Protein AF-A0A955BAJ8-F1 (afdb_monomer_lite)

pLDDT: mean 83.36, std 15.67, range [26.55, 98.25]

Sequence (1278 aa):
MRRLSNAALMLAMCAIFTLVADAAETDLRLQIEWWGGDAQAWDGLISIDQGRFSHLKPLGLDESSSGSIFLRRRQLIVEQAARLTYNGATTTVTGNEDSKLRIEFVGSDDTSAKVFSVTLRELAELTNSSKSFSLDASGNKIWIKRVPGDDVRVSINRPHLVFEPGEEWSIDVLPHHLPDKDRDPQRCRFATADANGTQLWSESLPLQKSIGGTTPPLKDVAIKVPEREGVYTLTIEVIAPERRFTPPFRSERTVGSRSVQFVVIEENRPPFDSTADRVVFEINPAEDRWWDRLTLLPQWSILPGLRHDGPLSNRSSRELFHGARAWSALPVGGWQAFPLPVEDVGTRHELTIEYPGDLPQTTSFSIVEPNAAGKVLPIELDSGINVSRESAGGIAARPPQVSKHVIPFWPNTKSPLLLVTNLNKEQESVIGQIRVERVGMSAPSLPANRSGRKLIANFDRPLFLENFSASERLNPDSARTFEDWATFYEGGRRMVEHLRHNGYDGVSLTCSAEGSSLYWDDLIHPTPKYDRGIFFSDGRDPVRKDIMEMLFRLCDREHLTLVPSFEFSTRLHVLEQTLRSDRNVEGIRLVDSLGNESSDSSEQSSASHAYNPLDLRVQEAILTVIRNAVRRYGRHPSFGGVQLNLTQTSFTQLPGIEWGMDRNTLRRFRTETGVPIPDPMTQLEDARAATLQTGVVDKWEAWRCQQLASLYGRVQDEVEQESKQALLYVSLSNLLVGEAITSNIQESLSSPVDVARELSRFGIDLQLLSQQQGLVVPRPQQVLANADLIADAAQLELNHSDNVESQFRSMRRPATQFHHEPIRLRLSSFDEQSPFGKDKTFVSLVAHVASSGVHYRERFAHGLAQNDSLILMDGGWMLPLGQEESLRAFAAVYRAIPAARFRPINNKEVAVSPLVVRTLKTRSETFFYMVNDSPWNVAVDLQFTCKDKSLKMRSLGLNRSERLEPSGDNYVWSLNVEQFGLVAVAMSSPAVELVEGQAILPPDVNRGLEQRINALNSRARYLAKPIPFTSIENGDFEQPSSDVSIPAWVDTSRGKNVVTIATGYNSDRSIQVSAIDRRLTVSSREFESPQSGKIAISFLARHLRHSSPVSRAPKPSVALTGLRVTLERGGTEVVAWQGSDFKVDSLQDGWEKVILPLRDVDQPKGSPDKLALRFDVSPDTDIQIDDIRVYDSIVMDSKDLRALSRKIIPLADYMRRNGFYGDCNRFLNSYWPQYLMAFVPESPTEPPAVVRRPPPRPKAPRSSSRWKQYIPRLPKFR

Radius of gyration: 37.44 Å; chains: 1; bounding box: 82×108×166 Å

Foldseek 3Di:
DVVVVVVVVVVVVVVVVVPPPPQPKAKFWKKKKKAFFFFWFKWKKKFKPFWFKADKFKADQFQQSFPQWDGDGGIITGGGPTGGRMIIIIIMIIGHQAIKIWMWMDTPPGPGTDIDIDGNVRQLLQDVHWDWDAGDPRGMIMIMHTFFCRQKAKDFPDQFQEAAAFDKGWIKIFRHSFNCLVFWFFKKKKWKAFPVRHTDDIDIGTWDTDDPSGTDIDGGHIDGGHRDWGKMKIKIFGKTWDPDDDPDDTDIDTRGIFIAMGTYFYLADDDFQPDAKDWFDKFWPQDPPSVVVVCPDPVNVPQFQDDPPDWQKPDDWDWDDDPNDIWTWADAFIKTKDKDADDDAQAKKKKKWKFWLQDFFKKKKFWFDQAPLLFTDAFAQIFIAGRHNCRNPNLDHDDTDIFMFIFIEGHNDRIIMIMMGGPDRPGIGIITMITMMRHIPDDDFQDQQPFAFFEEAEAPAQCLLRNHVQHWDAQPPPSDTFDDPSSLLSSLLSVLVVCRRLQGQAYEHAQEDRLAGLRDDPFSSRHCNVGNVSPRNSCNPSDRHNSVVSNLSSCLSSNHAYAHEYAQQHHTNVLSVVCVVDVPDPQFFKAFLVGDTQVPPDDDDSGALGGALLDVVVLVSVLVVLLVVCVVRVQRSNHQAYEHEYARRHNLWANFLGMSLILVSLCCLCVVVVDDFDRCVVCSSSRSVVCPDPPNSVSSLQVLLVSSLVSQLSSQVSNCVSPVNHAYEYECQNVCVDPVNLVQCPDFLQDHGPVQVVCSRRSHHLVSNLVRDRYDYAQEQEFDRPDDLFSCQSNLSSRLPPNSLVSQLSHPAYEHEYAQQWDWAWCLVCLPSPSSHNVSYTYIGRYRYAYGELCSLLVVLVSCLRRVHSYYYYYYNHGHRRRSVNCSQVSQQNRQHGSDDWAWDDDPQALAPPKTWTWDFDPFKIKIKIWRNAQFKKKKKWKKADPDPPKDKAWGGDGDPFDWDDDPRIIIGIDIAHGRGMTMMMIRGSRMDTDHMDIDTDPSLLVSLVVLLVQLVLLLVCLVPDDFPDDQDCQQQQDDDDQPDRPQKDKPDDDPWDWGWDQDDPGRTWIKTAAAPFKMKMKGDWDADAPLQWKKKKKKKAFDDDPDPDDDPDDPQPTQAQKKKFKDDPNHTQFIDGRGDWDWDQDPPRMTITMGTGHRSDDDPDDGGIIMMMIIGGHPTIMIIRDIGMHGSVSHDPSSSCCSVPPLSVVLVVCSVSSNSSSSVSSCSRSPNVSSSPRGDGNPDDDPPPPPDDDDDDDDDDDDDDDDDDDDDDDDDD

Structure (mmCIF, N/CA/C/O backbone):
data_AF-A0A955BAJ8-F1
#
_entry.id   AF-A0A955BAJ8-F1
#
loop_
_atom_site.group_PDB
_atom_site.id
_atom_site.type_symbol
_atom_site.label_atom_id
_atom_site.label_alt_id
_atom_site.label_comp_id
_atom_site.label_asym_id
_atom_site.label_entity_id
_atom_site.label_seq_id
_atom_site.pdbx_PDB_ins_code
_atom_site.Cartn_x
_atom_site.Cartn_y
_atom_site.Cartn_z
_atom_site.occupancy
_atom_site.B_iso_or_equiv
_atom_site.auth_seq_id
_atom_site.auth_comp_id
_atom_site.auth_asym_id
_atom_site.auth_atom_id
_atom_site.pdbx_PDB_model_num
ATOM 1 N N . MET A 1 1 ? 22.871 31.187 -83.015 1.00 43.66 1 MET A N 1
ATOM 2 C CA . MET A 1 1 ? 23.771 30.922 -81.865 1.00 43.66 1 MET A CA 1
ATOM 3 C C . MET A 1 1 ? 23.159 31.204 -80.485 1.00 43.66 1 MET A C 1
ATOM 5 O O . MET A 1 1 ? 23.467 30.458 -79.572 1.00 43.66 1 MET A O 1
ATOM 9 N N . ARG A 1 2 ? 22.238 32.169 -80.291 1.00 39.19 2 ARG A N 1
ATOM 10 C CA . ARG A 1 2 ? 21.590 32.405 -78.972 1.00 39.19 2 ARG A CA 1
ATOM 11 C C . ARG A 1 2 ? 20.501 31.396 -78.542 1.00 39.19 2 ARG A C 1
ATOM 13 O O . ARG A 1 2 ? 20.203 31.323 -77.361 1.00 39.19 2 ARG A O 1
ATOM 20 N N . ARG A 1 3 ? 19.936 30.587 -79.452 1.00 38.47 3 ARG A N 1
ATOM 21 C CA . ARG A 1 3 ? 18.911 29.568 -79.111 1.00 38.47 3 ARG A CA 1
ATOM 22 C C . ARG A 1 3 ? 19.471 28.200 -78.681 1.00 38.47 3 ARG A C 1
ATOM 24 O O . ARG A 1 3 ? 18.763 27.456 -78.023 1.00 38.47 3 ARG A O 1
ATOM 31 N N . LEU A 1 4 ? 20.738 27.900 -78.986 1.00 42.62 4 LEU A N 1
ATOM 32 C CA . LEU A 1 4 ? 21.408 26.658 -78.556 1.00 42.62 4 LEU A CA 1
ATOM 33 C C . LEU A 1 4 ? 22.031 26.778 -77.152 1.00 42.62 4 LEU A C 1
ATOM 35 O O . LEU A 1 4 ? 22.079 25.795 -76.426 1.00 42.62 4 LEU A O 1
ATOM 39 N N . SER A 1 5 ? 22.416 27.990 -76.734 1.00 43.44 5 SER A N 1
ATOM 40 C CA . SER A 1 5 ? 22.930 28.257 -75.380 1.00 43.44 5 SER A CA 1
ATOM 41 C C . SER A 1 5 ? 21.840 28.128 -74.302 1.00 43.44 5 SER A C 1
ATOM 43 O O . SER A 1 5 ? 22.058 27.502 -73.271 1.00 43.44 5 SER A O 1
ATOM 45 N N . ASN A 1 6 ? 20.618 28.604 -74.574 1.00 40.81 6 ASN A N 1
ATOM 46 C CA . ASN A 1 6 ? 19.521 28.535 -73.598 1.00 40.81 6 ASN A CA 1
ATOM 47 C C . ASN A 1 6 ? 18.925 27.123 -73.441 1.00 40.81 6 ASN A C 1
ATOM 49 O O . ASN A 1 6 ? 18.444 26.794 -72.363 1.00 40.81 6 ASN A O 1
ATOM 53 N N . ALA A 1 7 ? 18.991 26.275 -74.475 1.00 44.62 7 ALA A N 1
ATOM 54 C CA . ALA A 1 7 ? 18.559 24.878 -74.381 1.00 44.62 7 ALA A CA 1
ATOM 55 C C . ALA A 1 7 ? 19.558 24.024 -73.580 1.00 44.62 7 ALA A C 1
ATOM 57 O O . ALA A 1 7 ? 19.140 23.197 -72.777 1.00 44.62 7 ALA A O 1
ATOM 58 N N . ALA A 1 8 ? 20.865 24.276 -73.727 1.00 46.12 8 ALA A N 1
ATOM 59 C CA . ALA A 1 8 ? 21.899 23.625 -72.923 1.00 46.12 8 ALA A CA 1
ATOM 60 C C . ALA A 1 8 ? 21.873 24.087 -71.454 1.00 46.12 8 ALA A C 1
ATOM 62 O O . ALA A 1 8 ? 22.071 23.268 -70.562 1.00 46.12 8 ALA A O 1
ATOM 63 N N . LEU A 1 9 ? 21.553 25.362 -71.186 1.00 45.72 9 LEU A N 1
ATOM 64 C CA . LEU A 1 9 ? 21.410 25.876 -69.819 1.00 45.72 9 LEU A CA 1
ATOM 65 C C . LEU A 1 9 ? 20.129 25.367 -69.126 1.00 45.72 9 LEU A C 1
ATOM 67 O O . LEU A 1 9 ? 20.175 25.080 -67.936 1.00 45.72 9 LEU A O 1
ATOM 71 N N . MET A 1 10 ? 19.012 25.192 -69.851 1.00 43.50 10 MET A N 1
ATOM 72 C CA . MET A 1 10 ? 17.787 24.576 -69.307 1.00 43.50 10 MET A CA 1
ATOM 73 C C . MET A 1 10 ? 17.911 23.059 -69.111 1.00 43.50 10 MET A C 1
ATOM 75 O O . MET A 1 10 ? 17.386 22.550 -68.127 1.00 43.50 10 MET A O 1
ATOM 79 N N . LEU A 1 11 ? 18.617 22.337 -69.991 1.00 44.47 11 LEU A N 1
ATOM 80 C CA . LEU A 1 11 ? 18.911 20.909 -69.795 1.00 44.47 11 LEU A CA 1
ATOM 81 C C . LEU A 1 11 ? 19.931 20.685 -68.673 1.00 44.47 11 LEU A C 1
ATOM 83 O O . LEU A 1 11 ? 19.780 19.727 -67.926 1.00 44.47 11 LEU A O 1
ATOM 87 N N . ALA A 1 12 ? 20.899 21.588 -68.486 1.00 43.97 12 ALA A N 1
ATOM 88 C CA . ALA A 1 12 ? 21.797 21.559 -67.332 1.00 43.97 12 ALA A CA 1
ATOM 89 C C . ALA A 1 12 ? 21.080 21.953 -66.027 1.00 43.97 12 ALA A C 1
ATOM 91 O O . ALA A 1 12 ? 21.314 21.316 -65.010 1.00 43.97 12 ALA A O 1
ATOM 92 N N . MET A 1 13 ? 20.157 22.927 -66.034 1.00 38.66 13 MET A N 1
ATOM 93 C CA . MET A 1 13 ? 19.347 23.257 -64.848 1.00 38.66 13 MET A CA 1
ATOM 94 C C . MET A 1 13 ? 18.302 22.185 -64.515 1.00 38.66 13 MET A C 1
ATOM 96 O O . MET A 1 13 ? 18.086 21.927 -63.337 1.00 38.66 13 MET A O 1
ATOM 100 N N . CYS A 1 14 ? 17.699 21.516 -65.506 1.00 35.47 14 CYS A N 1
ATOM 101 C CA . CYS A 1 14 ? 16.819 20.370 -65.253 1.00 35.47 14 CYS A CA 1
ATOM 102 C C . CYS A 1 14 ? 17.618 19.144 -64.795 1.00 35.47 14 CYS A C 1
ATOM 104 O O . CYS A 1 14 ? 17.180 18.480 -63.868 1.00 35.47 14 CYS A O 1
ATOM 106 N N . ALA A 1 15 ? 18.816 18.899 -65.339 1.00 34.44 15 ALA A N 1
ATOM 107 C CA . ALA A 1 15 ? 19.694 17.827 -64.867 1.00 34.44 15 ALA A CA 1
ATOM 108 C C . ALA A 1 15 ? 20.283 18.101 -63.471 1.00 34.44 15 ALA A C 1
ATOM 110 O O . ALA A 1 15 ? 20.495 17.156 -62.724 1.00 34.44 15 ALA A O 1
ATOM 111 N N . ILE A 1 16 ? 20.492 19.366 -63.081 1.00 37.25 16 ILE A N 1
ATOM 112 C CA . ILE A 1 16 ? 20.916 19.744 -61.719 1.00 37.25 16 ILE A CA 1
ATOM 113 C C . ILE A 1 16 ? 19.735 19.713 -60.726 1.00 37.25 16 ILE A C 1
ATOM 115 O O . ILE A 1 16 ? 19.955 19.474 -59.544 1.00 37.25 16 ILE A O 1
ATOM 119 N N . PHE A 1 17 ? 18.482 19.849 -61.183 1.00 34.56 17 PHE A N 1
ATOM 120 C CA . PHE A 1 17 ? 17.289 19.648 -60.342 1.00 34.56 17 PHE A CA 1
ATOM 121 C C . PHE A 1 17 ? 16.784 18.194 -60.279 1.00 34.56 17 PHE A C 1
ATOM 123 O O . PHE A 1 17 ? 16.001 17.878 -59.389 1.00 34.56 17 PHE A O 1
ATOM 130 N N . THR A 1 18 ? 17.247 17.292 -61.152 1.00 32.38 18 THR A N 1
ATOM 131 C CA . THR A 1 18 ? 16.935 15.845 -61.095 1.00 32.38 18 THR A CA 1
ATOM 132 C C . THR A 1 18 ? 18.119 14.967 -60.666 1.00 32.38 18 THR A C 1
ATOM 134 O O . THR A 1 18 ? 18.057 13.749 -60.797 1.00 32.38 18 THR A O 1
ATOM 137 N N . LEU A 1 19 ? 19.191 15.567 -60.140 1.00 31.70 19 LEU A N 1
ATOM 138 C CA . LEU A 1 19 ? 20.315 14.886 -59.478 1.00 31.70 19 LEU A CA 1
ATOM 139 C C . LEU A 1 19 ? 20.518 15.426 -58.053 1.00 31.70 19 LEU A C 1
ATOM 141 O O . LEU A 1 19 ? 21.638 15.568 -57.574 1.00 31.70 19 LEU A O 1
ATOM 145 N N . VAL A 1 20 ? 19.428 15.675 -57.327 1.00 34.03 20 VAL A N 1
ATOM 146 C CA . VAL A 1 20 ? 19.439 15.263 -55.923 1.00 34.03 20 VAL A CA 1
ATOM 147 C C . VAL A 1 20 ? 19.159 13.773 -56.003 1.00 34.03 20 VAL A C 1
ATOM 149 O O . VAL A 1 20 ? 18.019 13.366 -56.203 1.00 34.03 20 VAL A O 1
ATOM 152 N N . ALA A 1 21 ? 20.220 12.963 -55.985 1.00 32.84 21 ALA A N 1
ATOM 153 C CA . ALA A 1 21 ? 20.056 11.575 -55.596 1.00 32.84 21 ALA A CA 1
ATOM 154 C C . ALA A 1 21 ? 19.252 11.622 -54.297 1.00 32.84 21 ALA A C 1
ATOM 156 O O . ALA A 1 21 ? 19.685 12.283 -53.351 1.00 32.84 21 ALA A O 1
ATOM 157 N N . ASP A 1 22 ? 18.056 11.041 -54.313 1.00 35.62 22 ASP A N 1
ATOM 158 C CA . ASP A 1 22 ? 17.246 10.833 -53.123 1.00 35.62 22 ASP A CA 1
ATOM 159 C C . ASP A 1 22 ? 18.126 9.975 -52.209 1.00 35.62 22 ASP A C 1
ATOM 161 O O . ASP A 1 22 ? 18.283 8.770 -52.417 1.00 35.62 22 ASP A O 1
ATOM 165 N N . ALA A 1 23 ? 18.906 10.636 -51.350 1.00 45.78 23 ALA A N 1
ATOM 166 C CA . ALA A 1 23 ? 19.853 9.967 -50.483 1.00 45.78 23 ALA A CA 1
ATOM 167 C C . ALA A 1 23 ? 18.993 9.100 -49.577 1.00 45.78 23 ALA A C 1
ATOM 169 O O . ALA A 1 23 ? 18.174 9.643 -48.836 1.00 45.78 23 ALA A O 1
ATOM 170 N N . ALA A 1 24 ? 19.125 7.778 -49.712 1.00 62.31 24 ALA A N 1
ATOM 171 C CA . ALA A 1 24 ? 18.270 6.822 -49.026 1.00 62.31 24 ALA A CA 1
ATOM 172 C C . ALA A 1 24 ? 18.168 7.199 -47.540 1.00 62.31 24 ALA A C 1
ATOM 174 O O . ALA A 1 24 ? 19.182 7.269 -46.837 1.00 62.31 24 ALA A O 1
ATOM 175 N N . GLU A 1 25 ? 16.950 7.516 -47.091 1.00 76.88 25 GLU A N 1
ATOM 176 C CA . GLU A 1 25 ? 16.700 7.921 -45.711 1.00 76.88 25 GLU A CA 1
ATOM 177 C C . GLU A 1 25 ? 17.047 6.737 -44.796 1.00 76.88 25 GLU A C 1
ATOM 179 O O . GLU A 1 25 ? 16.458 5.660 -44.866 1.00 76.88 25 GLU A O 1
ATOM 184 N N . THR A 1 26 ? 18.071 6.926 -43.974 1.00 82.75 26 THR A N 1
ATOM 185 C CA . THR A 1 26 ? 18.495 6.021 -42.913 1.00 82.75 26 THR A CA 1
ATOM 186 C C . THR A 1 26 ? 17.608 6.253 -41.699 1.00 82.75 26 THR A C 1
ATOM 188 O O . THR A 1 26 ? 17.526 7.365 -41.176 1.00 82.75 26 THR A O 1
ATOM 191 N N . ASP A 1 27 ? 16.956 5.194 -41.237 1.00 90.00 27 ASP A N 1
ATOM 192 C CA . ASP A 1 27 ? 16.047 5.216 -40.094 1.00 90.00 27 ASP A CA 1
ATOM 193 C C . ASP A 1 27 ? 16.569 4.272 -39.007 1.00 90.00 27 ASP A C 1
ATOM 195 O O . ASP A 1 27 ? 16.520 3.057 -39.176 1.00 90.00 27 ASP A O 1
ATOM 199 N N . LEU A 1 28 ? 17.067 4.790 -37.884 1.00 92.19 28 LEU A N 1
ATOM 200 C CA . LEU A 1 28 ? 17.623 3.979 -36.794 1.00 92.19 28 LEU A CA 1
ATOM 201 C C . LEU A 1 28 ? 16.826 4.157 -35.504 1.00 92.19 28 LEU A C 1
ATOM 203 O O . LEU A 1 28 ? 16.570 5.280 -35.067 1.00 92.19 28 LEU A O 1
ATOM 207 N N . ARG A 1 29 ? 16.516 3.046 -34.829 1.00 93.56 29 ARG A N 1
ATOM 208 C CA . ARG A 1 29 ? 16.034 3.080 -33.443 1.00 93.56 29 ARG A CA 1
ATOM 209 C C . ARG A 1 29 ? 17.240 3.041 -32.520 1.00 93.56 29 ARG A C 1
ATOM 211 O O . ARG A 1 29 ? 17.956 2.042 -32.470 1.00 93.56 29 ARG A O 1
ATOM 218 N N . LEU A 1 30 ? 17.468 4.130 -31.799 1.00 94.62 30 LEU A N 1
ATOM 219 C CA . LEU A 1 30 ? 18.613 4.304 -30.914 1.00 94.62 30 LEU A CA 1
ATOM 220 C C . LEU A 1 30 ? 18.184 4.261 -29.451 1.00 94.62 30 LEU A C 1
ATOM 222 O O . LEU A 1 30 ? 17.155 4.818 -29.074 1.00 94.62 30 LEU A O 1
ATOM 226 N N . GLN A 1 31 ? 19.014 3.630 -28.633 1.00 94.19 31 GLN A N 1
ATOM 227 C CA . GLN A 1 31 ? 18.969 3.674 -27.180 1.00 94.19 31 GLN A CA 1
ATOM 228 C C . GLN A 1 31 ? 20.146 4.522 -26.704 1.00 94.19 31 GLN A C 1
ATOM 230 O O . GLN A 1 31 ? 21.304 4.195 -26.978 1.00 94.19 31 GLN A O 1
ATOM 235 N N . ILE A 1 32 ? 19.827 5.627 -26.034 1.00 95.38 32 ILE A N 1
ATOM 236 C CA . ILE A 1 32 ? 20.782 6.611 -25.529 1.00 95.38 32 ILE A CA 1
ATOM 237 C C . ILE A 1 32 ? 20.664 6.630 -24.006 1.00 95.38 32 ILE A C 1
ATOM 239 O O . ILE A 1 32 ? 19.599 6.938 -23.477 1.00 95.38 32 ILE A O 1
ATOM 243 N N . GLU A 1 33 ? 21.735 6.286 -23.299 1.00 94.94 33 GLU A N 1
ATOM 244 C CA . GLU A 1 33 ? 21.735 6.093 -21.841 1.00 94.94 33 GLU A CA 1
ATOM 245 C C . GLU A 1 33 ? 22.934 6.793 -21.218 1.00 94.94 33 GLU A C 1
ATOM 247 O O . GLU A 1 33 ? 24.009 6.782 -21.809 1.00 94.94 33 GLU A O 1
ATOM 252 N N . TRP A 1 34 ? 22.802 7.345 -20.017 1.00 94.12 34 TRP A N 1
ATOM 253 C CA . TRP A 1 34 ? 23.933 7.893 -19.272 1.00 94.12 34 TRP A CA 1
ATOM 254 C C . TRP A 1 34 ? 23.934 7.419 -17.821 1.00 94.12 34 TRP A C 1
ATOM 256 O O . TRP A 1 34 ? 22.912 7.458 -17.137 1.00 94.12 34 TRP A O 1
ATOM 266 N N . TRP A 1 35 ? 25.088 6.900 -17.397 1.00 92.94 35 TRP A N 1
ATOM 267 C CA . TRP A 1 35 ? 25.341 6.314 -16.076 1.00 92.94 35 TRP A CA 1
ATOM 268 C C . TRP A 1 35 ? 26.840 6.012 -15.900 1.00 92.94 35 TRP A C 1
ATOM 270 O O . TRP A 1 35 ? 27.623 6.139 -16.847 1.00 92.94 35 TRP A O 1
ATOM 280 N N . GLY A 1 36 ? 27.240 5.550 -14.712 1.00 88.00 36 GLY A N 1
ATOM 281 C CA . GLY A 1 36 ? 28.557 4.943 -14.463 1.00 88.00 36 GLY A CA 1
ATOM 282 C C . GLY A 1 36 ? 29.349 5.549 -13.307 1.00 88.00 36 GLY A C 1
ATOM 283 O O . GLY A 1 36 ? 30.235 4.870 -12.794 1.00 88.00 36 GLY A O 1
ATOM 284 N N . GLY A 1 37 ? 29.020 6.774 -12.895 1.00 89.75 37 GLY A N 1
ATOM 285 C CA . GLY A 1 37 ? 29.627 7.477 -11.764 1.00 89.75 37 GLY A CA 1
ATOM 286 C C . GLY A 1 37 ? 28.608 7.835 -10.680 1.00 89.75 37 GLY A C 1
ATOM 287 O O . GLY A 1 37 ? 27.561 7.194 -10.556 1.00 89.75 37 GLY A O 1
ATOM 288 N N . ASP A 1 38 ? 28.928 8.866 -9.899 1.00 89.00 38 ASP A N 1
ATOM 289 C CA . ASP A 1 38 ? 28.061 9.392 -8.840 1.00 89.00 38 ASP A CA 1
ATOM 290 C C . ASP A 1 38 ? 26.784 10.042 -9.398 1.00 89.00 38 ASP A C 1
ATOM 292 O O . ASP A 1 38 ? 26.730 10.465 -10.557 1.00 89.00 38 ASP A O 1
ATOM 296 N N . ALA A 1 39 ? 25.752 10.139 -8.552 1.00 90.25 39 ALA A N 1
ATOM 297 C CA . ALA A 1 39 ? 24.475 10.745 -8.915 1.00 90.25 39 ALA A CA 1
ATOM 298 C C . ALA A 1 39 ? 24.647 12.215 -9.330 1.00 90.25 39 ALA A C 1
ATOM 300 O O . ALA A 1 39 ? 25.143 13.028 -8.547 1.00 90.25 39 ALA A O 1
ATOM 301 N N . GLN A 1 40 ? 24.185 12.559 -10.534 1.00 90.19 40 GLN A N 1
ATOM 302 C CA . GLN A 1 40 ? 24.322 13.897 -11.111 1.00 90.19 40 GLN A CA 1
ATOM 303 C C . GLN A 1 40 ? 23.041 14.315 -11.841 1.00 90.19 40 GLN A C 1
ATOM 305 O O . GLN A 1 40 ? 22.316 13.467 -12.365 1.00 90.19 40 GLN A O 1
ATOM 310 N N . ALA A 1 41 ? 22.744 15.614 -11.847 1.00 91.06 41 ALA A N 1
ATOM 311 C CA . ALA A 1 41 ? 21.665 16.193 -12.644 1.00 91.06 41 ALA A CA 1
ATOM 312 C C . ALA A 1 41 ? 22.250 16.728 -13.957 1.00 91.06 41 ALA A C 1
ATOM 314 O O . ALA A 1 41 ? 23.247 17.455 -13.931 1.00 91.06 41 ALA A O 1
ATOM 315 N N . TRP A 1 42 ? 21.664 16.341 -15.092 1.00 91.56 42 TRP A N 1
ATOM 316 C CA . TRP A 1 42 ? 22.155 16.695 -16.423 1.00 91.56 42 TRP A CA 1
ATOM 317 C C . TRP A 1 42 ? 21.177 17.587 -17.186 1.00 91.56 42 TRP A C 1
ATOM 319 O O . TRP A 1 42 ? 20.012 17.226 -17.367 1.00 91.56 42 TRP A O 1
ATOM 329 N N . ASP A 1 43 ? 21.703 18.674 -17.747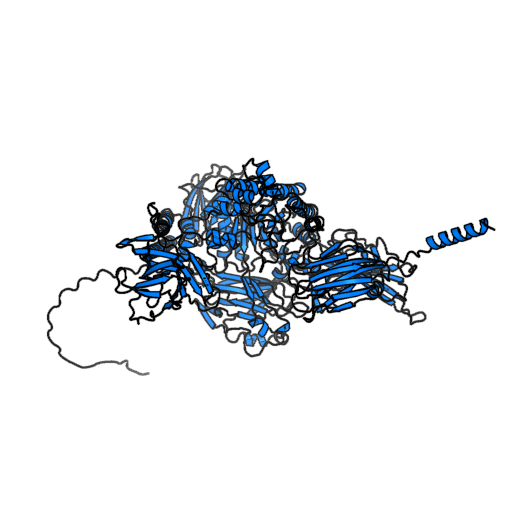 1.00 93.50 43 ASP A N 1
ATOM 330 C CA . ASP A 1 43 ? 21.074 19.393 -18.852 1.00 93.50 43 ASP A CA 1
ATOM 331 C C . ASP A 1 43 ? 21.773 19.005 -20.155 1.00 93.50 43 ASP A C 1
ATOM 333 O O . ASP A 1 43 ? 23.004 19.017 -20.262 1.00 93.50 43 ASP A O 1
ATOM 337 N N . GLY A 1 44 ? 20.993 18.626 -21.164 1.00 93.31 44 GLY A N 1
ATOM 338 C CA . GLY A 1 44 ? 21.533 18.064 -22.392 1.00 93.31 44 GLY A CA 1
ATOM 339 C C . GLY A 1 44 ? 20.734 18.396 -23.643 1.00 93.31 44 GLY A C 1
ATOM 340 O O . GLY A 1 44 ? 19.511 18.533 -23.634 1.00 93.31 44 GLY A O 1
ATOM 341 N N . LEU A 1 45 ? 21.443 18.486 -24.762 1.00 95.19 45 LEU A N 1
ATOM 342 C CA . LEU A 1 45 ? 20.892 18.694 -26.088 1.00 95.19 45 LEU A CA 1
ATOM 343 C C . LEU A 1 45 ? 21.513 17.699 -27.066 1.00 95.19 45 LEU A C 1
ATOM 345 O O . LEU A 1 45 ? 22.701 17.756 -27.375 1.00 95.19 45 LEU A O 1
ATOM 349 N N . ILE A 1 46 ? 20.685 16.816 -27.615 1.00 96.12 46 ILE A N 1
ATOM 350 C CA . ILE A 1 46 ? 21.063 15.922 -28.708 1.00 96.12 46 ILE A CA 1
ATOM 351 C C . ILE A 1 46 ? 20.355 16.402 -29.968 1.00 96.12 46 ILE A C 1
ATOM 353 O O . ILE A 1 46 ? 19.131 16.417 -30.038 1.00 96.12 46 ILE A O 1
ATOM 357 N N . SER A 1 47 ? 21.112 16.817 -30.975 1.00 95.81 47 SER A N 1
ATOM 358 C CA . SER A 1 47 ? 20.583 17.387 -32.215 1.00 95.81 47 SER A CA 1
ATOM 359 C C . SER A 1 47 ? 21.071 16.630 -33.441 1.00 95.81 47 SER A C 1
ATOM 361 O O . SER A 1 47 ? 22.168 16.078 -33.431 1.00 95.81 47 SER A O 1
ATOM 363 N N . ILE A 1 48 ? 20.257 16.607 -34.497 1.00 94.88 48 ILE A N 1
ATOM 364 C CA . ILE A 1 48 ? 20.638 16.081 -35.813 1.00 94.88 48 ILE A CA 1
ATOM 365 C C . ILE A 1 48 ? 20.648 17.214 -36.841 1.00 94.88 48 ILE A C 1
ATOM 367 O O . ILE A 1 48 ? 19.714 18.020 -36.906 1.00 94.88 48 ILE A O 1
ATOM 371 N N . ASP A 1 49 ? 21.713 17.301 -37.635 1.00 91.75 49 ASP A N 1
ATOM 372 C CA . ASP A 1 49 ? 21.888 18.349 -38.645 1.00 91.75 49 ASP A CA 1
ATOM 373 C C . ASP A 1 49 ? 20.893 18.217 -39.813 1.00 91.75 49 ASP A C 1
ATOM 375 O O . ASP A 1 49 ? 20.248 19.202 -40.198 1.00 91.75 49 ASP A O 1
ATOM 379 N N . GLN A 1 50 ? 20.699 17.000 -40.325 1.00 89.00 50 GLN A N 1
ATOM 380 C CA . GLN A 1 50 ? 19.748 16.657 -41.381 1.00 89.00 50 GLN A CA 1
ATOM 381 C C . GLN A 1 50 ? 18.894 15.461 -40.954 1.00 89.00 50 GLN A C 1
ATOM 383 O O . GLN A 1 50 ? 19.351 14.329 -40.929 1.00 89.00 50 GLN A O 1
ATOM 388 N N . GLY A 1 51 ? 17.634 15.706 -40.592 1.00 89.81 51 GLY A N 1
ATOM 389 C CA . GLY A 1 51 ? 16.771 14.632 -40.108 1.00 89.81 51 GLY A CA 1
ATOM 390 C C . GLY A 1 51 ? 15.713 15.079 -39.114 1.00 89.81 51 GLY A C 1
ATOM 391 O O . GLY A 1 51 ? 15.391 16.273 -39.039 1.00 89.81 51 GLY A O 1
ATOM 392 N N . ARG A 1 52 ? 15.187 14.120 -38.346 1.00 93.38 52 ARG A N 1
ATOM 393 C CA . ARG A 1 52 ? 14.258 14.331 -37.222 1.00 93.38 52 ARG A CA 1
ATOM 394 C C . ARG A 1 52 ? 14.336 13.206 -36.188 1.00 93.38 52 ARG A C 1
ATOM 396 O O . ARG A 1 52 ? 14.739 12.089 -36.499 1.00 93.38 52 ARG A O 1
ATOM 403 N N . PHE A 1 53 ? 13.869 13.510 -34.980 1.00 92.88 53 PHE A N 1
ATOM 404 C CA . PHE A 1 53 ? 13.603 12.520 -33.935 1.00 92.88 53 PHE A CA 1
ATOM 405 C C . PHE A 1 53 ? 12.106 12.193 -33.869 1.00 92.88 53 PHE A C 1
ATOM 407 O O . PHE A 1 53 ? 11.266 13.060 -34.123 1.00 92.88 53 PHE A O 1
ATOM 414 N N . SER A 1 54 ? 11.762 10.961 -33.495 1.00 92.19 54 SER A N 1
ATOM 415 C CA . SER A 1 54 ? 10.381 10.514 -33.259 1.00 92.19 54 SER A CA 1
ATOM 416 C C . SER A 1 54 ? 10.328 9.343 -32.267 1.00 92.19 54 SER A C 1
ATOM 418 O O . SER A 1 54 ? 11.356 8.741 -31.978 1.00 92.19 54 SER A O 1
ATOM 420 N N . HIS A 1 55 ? 9.139 8.998 -31.760 1.00 87.56 55 HIS A N 1
ATOM 421 C CA . HIS A 1 55 ? 8.911 7.819 -30.903 1.00 87.56 55 HIS A CA 1
ATOM 422 C C . HIS A 1 55 ? 9.815 7.753 -29.656 1.00 87.56 55 HIS A C 1
ATOM 424 O O . HIS A 1 55 ? 10.564 6.795 -29.463 1.00 87.56 55 HIS A O 1
ATOM 430 N N . LEU A 1 56 ? 9.748 8.783 -28.811 1.00 88.62 56 LEU A N 1
ATOM 431 C CA . LEU A 1 56 ? 10.496 8.842 -27.557 1.00 88.62 56 LEU A CA 1
ATOM 432 C C . LEU A 1 56 ? 9.895 7.909 -26.496 1.00 88.62 56 LEU A C 1
ATOM 434 O O . LEU A 1 56 ? 8.713 8.030 -26.174 1.00 88.62 56 LEU A O 1
ATOM 438 N N . LYS A 1 57 ? 10.725 7.059 -25.885 1.00 88.81 57 LYS A N 1
ATOM 439 C CA . LYS A 1 57 ? 10.375 6.313 -24.665 1.00 88.81 57 LYS A CA 1
ATOM 440 C C . LYS A 1 57 ? 11.450 6.524 -23.594 1.00 88.81 57 LYS A C 1
ATOM 442 O O . LYS A 1 57 ? 12.612 6.224 -23.879 1.00 88.81 57 LYS A O 1
ATOM 447 N N . PRO A 1 58 ? 11.104 7.033 -22.401 1.00 88.44 58 PRO A N 1
ATOM 448 C CA . PRO A 1 58 ? 12.065 7.209 -21.317 1.00 88.44 58 PRO A CA 1
ATOM 449 C C . PRO A 1 58 ? 12.516 5.856 -20.753 1.00 88.44 58 PRO A C 1
ATOM 451 O O . PRO A 1 58 ? 11.762 4.883 -20.767 1.00 88.44 58 PRO A O 1
ATOM 454 N N . LEU A 1 59 ? 13.752 5.805 -20.256 1.00 91.62 59 LEU A N 1
ATOM 455 C CA . LEU A 1 59 ? 14.352 4.623 -19.632 1.00 91.62 59 LEU A CA 1
ATOM 456 C C . LEU A 1 59 ? 14.729 4.835 -18.163 1.00 91.62 59 LEU A C 1
ATOM 458 O O . LEU A 1 59 ? 14.961 3.846 -17.476 1.00 91.62 59 LEU A O 1
ATOM 462 N N . GLY A 1 60 ? 14.786 6.079 -17.670 1.00 89.56 60 GLY A N 1
ATOM 463 C CA . GLY A 1 60 ? 15.118 6.366 -16.269 1.00 89.56 60 GLY A CA 1
ATOM 464 C C . GLY A 1 60 ? 14.215 5.617 -15.287 1.00 89.56 60 GLY A C 1
ATOM 465 O O . GLY A 1 60 ? 13.033 5.449 -15.554 1.00 89.56 60 GLY A O 1
ATOM 466 N N . LEU A 1 61 ? 14.775 5.137 -14.174 1.00 87.88 61 LEU A N 1
ATOM 467 C CA . LEU A 1 61 ? 14.073 4.280 -13.201 1.00 87.88 61 LEU A CA 1
ATOM 468 C C . LEU A 1 61 ? 13.419 5.064 -12.055 1.00 87.88 61 LEU A C 1
ATOM 470 O O . LEU A 1 61 ? 12.645 4.496 -11.288 1.00 87.88 61 LEU A O 1
ATOM 474 N N . ASP A 1 62 ? 13.745 6.349 -11.934 1.00 86.44 62 ASP A N 1
ATOM 475 C CA . ASP A 1 62 ? 13.229 7.236 -10.894 1.00 86.44 62 ASP A CA 1
ATOM 476 C C . ASP A 1 62 ? 12.023 8.042 -11.395 1.00 86.44 62 ASP A C 1
ATOM 478 O O . ASP A 1 62 ? 11.962 8.399 -12.574 1.00 86.44 62 ASP A O 1
ATOM 482 N N . GLU A 1 63 ? 11.094 8.380 -10.501 1.00 78.12 63 GLU A N 1
ATOM 483 C CA . GLU A 1 63 ? 9.899 9.168 -10.825 1.00 78.12 63 GLU A CA 1
ATOM 484 C C . GLU A 1 63 ? 10.238 10.532 -11.437 1.00 78.12 63 GLU A C 1
ATOM 486 O O . GLU A 1 63 ? 9.606 10.950 -12.410 1.00 78.12 63 GLU A O 1
ATOM 491 N N . SER A 1 64 ? 11.297 11.181 -10.946 1.00 77.19 64 SER A N 1
ATOM 492 C CA . SER A 1 64 ? 11.771 12.475 -11.448 1.00 77.19 64 SER A CA 1
ATOM 493 C C . SER A 1 64 ? 12.307 12.422 -12.884 1.00 77.19 64 SER A C 1
ATOM 495 O O . SER A 1 64 ? 12.469 13.462 -13.526 1.00 77.19 64 SER A O 1
ATOM 497 N N . SER A 1 65 ? 12.548 11.217 -13.421 1.00 80.69 65 SER A N 1
ATOM 498 C CA . SER A 1 65 ? 12.886 11.019 -14.836 1.00 80.69 65 SER A CA 1
ATOM 499 C C . SER A 1 65 ? 11.681 11.251 -15.748 1.00 80.69 65 SER A C 1
ATOM 501 O O . SER A 1 65 ? 11.845 11.519 -16.942 1.00 80.69 65 SER A O 1
ATOM 503 N N . SER A 1 66 ? 10.460 11.138 -15.216 1.00 79.50 66 SER A N 1
ATOM 504 C CA . SER A 1 66 ? 9.260 11.388 -16.001 1.00 79.50 66 SER A CA 1
ATOM 505 C C . SER A 1 66 ? 9.178 12.860 -16.399 1.00 79.50 66 SER A C 1
ATOM 507 O O . SER A 1 66 ? 9.334 13.780 -15.596 1.00 79.50 66 SER A O 1
ATOM 509 N N . GLY A 1 67 ? 8.974 13.091 -17.693 1.00 77.94 67 GLY A N 1
ATOM 510 C CA . GLY A 1 67 ? 8.944 14.429 -18.265 1.00 77.94 67 GLY A CA 1
ATOM 511 C C . GLY A 1 67 ? 10.302 15.137 -18.342 1.00 77.94 67 GLY A C 1
ATOM 512 O O . GLY A 1 67 ? 10.314 16.264 -18.830 1.00 77.94 67 GLY A O 1
ATOM 513 N N . SER A 1 68 ? 11.428 14.527 -17.941 1.00 83.56 68 SER A N 1
ATOM 514 C CA . SER A 1 68 ? 12.765 15.153 -18.009 1.00 83.56 68 SER A CA 1
ATOM 515 C C . SER A 1 68 ? 13.408 15.093 -19.404 1.00 83.56 68 SER A C 1
ATOM 517 O O . SER A 1 68 ? 14.441 15.713 -19.639 1.00 83.56 68 SER A O 1
ATOM 519 N N . ILE A 1 69 ? 12.834 14.323 -20.337 1.00 88.62 69 ILE A N 1
ATOM 520 C CA . ILE A 1 69 ? 13.325 14.159 -21.713 1.00 88.62 69 ILE A CA 1
ATOM 521 C C . ILE A 1 69 ? 12.168 14.409 -22.676 1.00 88.62 69 ILE A C 1
ATOM 523 O O . ILE A 1 69 ? 11.077 13.866 -22.495 1.00 88.62 69 ILE A O 1
ATOM 527 N N . PHE A 1 70 ? 12.391 15.211 -23.715 1.00 88.12 70 PHE A N 1
ATOM 528 C CA . PHE A 1 70 ? 11.355 15.523 -24.701 1.00 88.12 70 PHE A CA 1
ATOM 529 C C . PHE A 1 70 ? 11.931 15.851 -26.080 1.00 88.12 70 PHE A C 1
ATOM 531 O O . PHE A 1 70 ? 13.121 16.122 -26.249 1.00 88.12 70 PHE A O 1
ATOM 538 N N . LEU A 1 71 ? 11.064 15.804 -27.095 1.00 88.88 71 LEU A N 1
ATOM 539 C CA . LEU A 1 71 ? 11.427 16.064 -28.485 1.00 88.88 71 LEU A CA 1
ATOM 540 C C . LEU A 1 71 ? 11.016 17.470 -28.926 1.00 88.88 71 LEU A C 1
ATOM 542 O O . LEU A 1 71 ? 9.894 17.914 -28.687 1.00 88.88 71 LEU A O 1
ATOM 546 N N . ARG A 1 72 ? 11.897 18.136 -29.677 1.00 84.44 72 ARG A N 1
ATOM 547 C CA . ARG A 1 72 ? 11.621 19.390 -30.387 1.00 84.44 72 ARG A CA 1
ATOM 548 C C . ARG A 1 72 ? 12.186 19.328 -31.806 1.00 84.44 72 ARG A C 1
ATOM 550 O O . ARG A 1 72 ? 13.332 19.690 -32.053 1.00 84.44 72 ARG A O 1
ATOM 557 N N . ARG A 1 73 ? 11.366 18.898 -32.773 1.00 77.25 73 ARG A N 1
ATOM 558 C CA . ARG A 1 73 ? 11.728 18.730 -34.201 1.00 77.25 73 ARG A CA 1
ATOM 559 C C . ARG A 1 73 ? 13.019 17.911 -34.416 1.00 77.25 73 ARG A C 1
ATOM 561 O O . ARG A 1 73 ? 12.962 16.695 -34.550 1.00 77.25 73 ARG A O 1
ATOM 568 N N . ARG A 1 74 ? 14.171 18.589 -34.482 1.00 87.81 74 ARG A N 1
ATOM 569 C CA . ARG A 1 74 ? 15.512 18.026 -34.729 1.00 87.81 74 ARG A CA 1
ATOM 570 C C . ARG A 1 74 ? 16.337 17.843 -33.457 1.00 87.81 74 ARG A C 1
ATOM 572 O O . ARG A 1 74 ? 17.547 17.666 -33.543 1.00 87.81 74 ARG A O 1
ATOM 579 N N . GLN A 1 75 ? 15.708 17.963 -32.295 1.00 92.62 75 GLN A N 1
ATOM 580 C CA . GLN A 1 75 ? 16.373 17.954 -31.002 1.00 92.62 75 GLN A CA 1
ATOM 581 C C . GLN A 1 75 ? 15.667 16.989 -30.054 1.00 92.62 75 GLN A C 1
ATOM 583 O O . GLN A 1 75 ? 14.437 16.966 -29.992 1.00 92.62 75 GLN A O 1
ATOM 588 N N . LEU A 1 76 ? 16.459 16.232 -29.311 1.00 93.75 76 LEU A N 1
ATOM 589 C CA . LEU A 1 76 ? 16.090 15.573 -28.071 1.00 93.75 76 LEU A CA 1
ATOM 590 C C . LEU A 1 76 ? 16.740 16.371 -26.939 1.00 93.75 76 LEU A C 1
ATOM 592 O O . LEU A 1 76 ? 17.957 16.547 -26.919 1.00 93.75 76 LEU A O 1
ATOM 596 N N . ILE A 1 77 ? 15.909 16.912 -26.058 1.00 93.19 77 ILE A N 1
ATOM 597 C CA . ILE A 1 77 ? 16.314 17.802 -24.971 1.00 93.19 77 ILE A CA 1
ATOM 598 C C . ILE A 1 77 ? 16.194 17.028 -23.659 1.00 93.19 77 ILE A C 1
ATOM 600 O O . ILE A 1 77 ? 15.227 16.285 -23.470 1.00 93.19 77 ILE A O 1
ATOM 604 N N . VAL A 1 78 ? 17.184 17.197 -22.790 1.00 92.62 78 VAL A N 1
ATOM 605 C CA . VAL A 1 78 ? 17.274 16.617 -21.450 1.00 92.62 78 VAL A CA 1
ATOM 606 C C . VAL A 1 78 ? 17.330 17.775 -20.456 1.00 92.62 78 VAL A C 1
ATOM 608 O O . VAL A 1 78 ? 18.216 18.615 -20.558 1.00 92.62 78 VAL A O 1
ATOM 611 N N . GLU A 1 79 ? 16.374 17.820 -19.533 1.00 89.38 79 GLU A N 1
ATOM 612 C CA . GLU A 1 79 ? 16.265 18.810 -18.454 1.00 89.38 79 GLU A CA 1
ATOM 613 C C . GLU A 1 79 ? 16.002 18.047 -17.150 1.00 89.38 79 GLU A C 1
ATOM 615 O O . GLU A 1 79 ? 14.861 17.665 -16.860 1.00 89.38 79 GLU A O 1
ATOM 620 N N . GLN A 1 80 ? 17.056 17.747 -16.389 1.00 85.19 80 GLN A N 1
ATOM 621 C CA . GLN A 1 80 ? 16.944 16.984 -15.143 1.00 85.19 80 GLN A CA 1
ATOM 622 C C . GLN A 1 80 ? 17.047 17.896 -13.926 1.00 85.19 80 GLN A C 1
ATOM 624 O O . GLN A 1 80 ? 18.079 18.505 -13.680 1.00 85.19 80 GLN A O 1
ATOM 629 N N . ALA A 1 81 ? 15.988 17.921 -13.116 1.00 74.69 81 ALA A N 1
ATOM 630 C CA . ALA A 1 81 ? 15.996 18.636 -11.841 1.00 74.69 81 ALA A CA 1
ATOM 631 C C . ALA A 1 81 ? 16.636 17.815 -10.705 1.00 74.69 81 ALA A C 1
ATOM 633 O O . ALA A 1 81 ? 17.216 18.375 -9.781 1.00 74.69 81 ALA A O 1
ATOM 634 N N . ALA A 1 82 ? 16.525 16.485 -10.764 1.00 81.44 82 ALA A N 1
ATOM 635 C CA . ALA A 1 82 ? 17.038 15.586 -9.738 1.00 81.44 82 ALA A CA 1
ATOM 636 C C . ALA A 1 82 ? 18.400 15.004 -10.127 1.00 81.44 82 ALA A C 1
ATOM 638 O O . ALA A 1 82 ? 18.660 14.704 -11.295 1.00 81.44 82 ALA A O 1
ATOM 639 N N . ARG A 1 83 ? 19.252 14.789 -9.122 1.00 89.81 83 ARG A N 1
ATOM 640 C CA . ARG A 1 83 ? 20.516 14.067 -9.280 1.00 89.81 83 ARG A CA 1
ATOM 641 C C . ARG A 1 83 ? 20.252 12.566 -9.351 1.00 89.81 83 ARG A C 1
ATOM 643 O O . ARG A 1 83 ? 19.745 11.988 -8.394 1.00 89.81 83 ARG A O 1
ATOM 650 N N . LEU A 1 84 ? 20.614 11.933 -10.466 1.00 87.62 84 LEU A N 1
ATOM 651 C CA . LEU A 1 84 ? 20.316 10.526 -10.749 1.00 87.62 84 LEU A CA 1
ATOM 652 C C . LEU A 1 84 ? 21.590 9.749 -11.097 1.00 87.62 84 LEU A C 1
ATOM 654 O O . LEU A 1 84 ? 22.506 10.282 -11.717 1.00 87.62 84 LEU A O 1
ATOM 658 N N . THR A 1 85 ? 21.640 8.467 -10.725 1.00 89.44 85 THR A N 1
ATOM 659 C CA . THR A 1 85 ? 22.745 7.550 -11.084 1.00 89.44 85 THR A CA 1
ATOM 660 C C . THR A 1 85 ? 22.574 6.915 -12.466 1.00 89.44 85 THR A C 1
ATOM 662 O O . THR A 1 85 ? 23.541 6.439 -13.062 1.00 89.44 85 THR A O 1
ATOM 665 N N . TYR A 1 86 ? 21.343 6.889 -12.983 1.00 92.12 86 TYR A N 1
ATOM 666 C CA . TYR A 1 86 ? 21.006 6.347 -14.294 1.00 92.12 86 TYR A CA 1
ATOM 667 C C . TYR A 1 86 ? 19.812 7.090 -14.895 1.00 92.12 86 TYR A C 1
ATOM 669 O O . TYR A 1 86 ? 18.782 7.257 -14.239 1.00 92.12 86 TYR A O 1
ATOM 677 N N . ASN A 1 87 ? 19.922 7.478 -16.166 1.00 92.81 87 ASN A N 1
ATOM 678 C CA . ASN A 1 87 ? 18.783 7.882 -16.987 1.00 92.81 87 ASN A CA 1
ATOM 679 C C . ASN A 1 87 ? 19.077 7.596 -18.476 1.00 92.81 87 ASN A C 1
ATOM 681 O O . ASN A 1 87 ? 20.188 7.221 -18.857 1.00 92.81 87 ASN A O 1
ATOM 685 N N . GLY A 1 88 ? 18.069 7.717 -19.328 1.00 94.19 88 GLY A N 1
ATOM 686 C CA . GLY A 1 88 ? 18.180 7.428 -20.747 1.00 94.19 88 GLY A CA 1
ATOM 687 C C . GLY A 1 88 ? 16.839 7.479 -21.456 1.00 94.19 88 GLY A C 1
ATOM 688 O O . GLY A 1 88 ? 15.783 7.627 -20.839 1.00 94.19 88 GLY A O 1
ATOM 689 N N . ALA A 1 89 ? 16.878 7.309 -22.771 1.00 93.88 89 ALA A N 1
ATOM 690 C CA . ALA A 1 89 ? 15.694 7.144 -23.593 1.00 93.88 89 ALA A CA 1
ATOM 691 C C . ALA A 1 89 ? 15.982 6.320 -24.851 1.00 93.88 89 ALA A C 1
ATOM 693 O O . ALA A 1 89 ? 17.092 6.324 -25.390 1.00 93.88 89 ALA A O 1
ATOM 694 N N . THR A 1 90 ? 14.946 5.663 -25.367 1.00 93.44 90 THR A N 1
ATOM 695 C CA . THR A 1 90 ? 14.931 5.180 -26.751 1.00 93.44 90 THR A CA 1
ATOM 696 C C . THR A 1 90 ? 14.236 6.194 -27.647 1.00 93.44 90 THR A C 1
ATOM 698 O O . THR A 1 90 ? 13.242 6.800 -27.242 1.00 93.44 90 THR A O 1
ATOM 701 N N . THR A 1 91 ? 14.738 6.378 -28.861 1.00 93.94 91 THR A N 1
ATOM 702 C CA . THR A 1 91 ? 14.154 7.278 -29.858 1.00 93.94 91 THR A CA 1
ATOM 703 C C . THR A 1 91 ? 14.468 6.780 -31.263 1.00 93.94 91 THR A C 1
ATOM 705 O O . THR A 1 91 ? 15.455 6.080 -31.487 1.00 93.94 91 THR A O 1
ATOM 708 N N . THR A 1 92 ? 13.626 7.134 -32.222 1.00 94.25 92 THR A N 1
ATOM 709 C CA . THR A 1 92 ? 13.847 6.864 -33.644 1.00 94.25 92 THR A CA 1
ATOM 710 C C . THR A 1 92 ? 14.446 8.099 -34.300 1.00 94.25 92 THR A C 1
ATOM 712 O O . THR A 1 92 ? 13.904 9.199 -34.160 1.00 94.25 92 THR A O 1
ATOM 715 N N . VAL A 1 93 ? 15.549 7.921 -35.020 1.00 94.62 93 VAL A N 1
ATOM 716 C CA . VAL A 1 93 ? 16.266 8.986 -35.723 1.00 94.62 93 VAL A CA 1
ATOM 717 C C . VAL A 1 93 ? 16.232 8.702 -37.214 1.00 94.62 93 VAL A C 1
ATOM 719 O O . VAL A 1 93 ? 16.756 7.679 -37.651 1.00 94.62 93 VAL A O 1
ATOM 722 N N . THR A 1 94 ? 15.646 9.619 -37.985 1.00 93.12 94 THR A N 1
ATOM 723 C CA . THR A 1 94 ? 15.657 9.550 -39.452 1.00 93.12 94 THR A CA 1
ATOM 724 C C . THR A 1 94 ? 16.534 10.657 -40.021 1.00 93.12 94 THR A C 1
ATOM 726 O O . THR A 1 94 ? 16.468 11.794 -39.550 1.00 93.12 94 THR A O 1
ATOM 729 N N . GLY A 1 95 ? 17.378 10.328 -40.996 1.00 91.19 95 GLY A N 1
ATOM 730 C CA . GLY A 1 95 ? 18.337 11.225 -41.652 1.00 91.19 95 GLY A CA 1
ATOM 731 C C . GLY A 1 95 ? 19.040 10.507 -42.806 1.00 91.19 95 GLY A C 1
ATOM 732 O O . GLY A 1 95 ? 18.647 9.408 -43.160 1.00 91.19 95 GLY A O 1
ATOM 733 N N . ASN A 1 96 ? 20.076 11.080 -43.412 1.00 89.56 96 ASN A N 1
ATOM 734 C CA . ASN A 1 96 ? 20.944 10.332 -44.343 1.00 89.56 96 ASN A CA 1
ATOM 735 C C . ASN A 1 96 ? 22.130 9.690 -43.596 1.00 89.56 96 ASN A C 1
ATOM 737 O O . ASN A 1 96 ? 22.422 10.067 -42.463 1.00 89.56 96 ASN A O 1
ATOM 741 N N . GLU A 1 97 ? 22.844 8.743 -44.214 1.00 86.25 97 GLU A N 1
ATOM 742 C CA . GLU A 1 97 ? 23.980 8.056 -43.563 1.00 86.25 97 GLU A CA 1
ATOM 743 C C . GLU A 1 97 ? 25.064 9.026 -43.046 1.00 86.25 97 GLU A C 1
ATOM 745 O O . GLU A 1 97 ? 25.719 8.755 -42.038 1.00 86.25 97 GLU A O 1
ATOM 750 N N . ASP A 1 98 ? 25.230 10.176 -43.700 1.00 90.25 98 ASP A N 1
ATOM 751 C CA . ASP A 1 98 ? 26.228 11.189 -43.344 1.00 90.25 98 ASP A CA 1
ATOM 752 C C . ASP A 1 98 ? 25.732 12.199 -42.293 1.00 90.25 98 ASP A C 1
ATOM 754 O O . ASP A 1 98 ? 26.507 13.047 -41.837 1.00 90.25 98 ASP A O 1
ATOM 758 N N . SER A 1 99 ? 24.464 12.100 -41.877 1.00 93.06 99 SER A N 1
ATOM 759 C CA . SER A 1 99 ? 23.861 12.981 -40.877 1.00 93.06 99 SER A CA 1
ATOM 760 C C . SER A 1 99 ? 24.550 12.796 -39.533 1.00 93.06 99 SER A C 1
ATOM 762 O O . SER A 1 99 ? 24.811 11.672 -39.088 1.00 93.06 99 SER A O 1
ATOM 764 N N . LYS A 1 100 ? 24.851 13.911 -38.871 1.00 94.44 100 LYS A N 1
ATOM 765 C CA . LYS A 1 100 ? 25.595 13.948 -37.614 1.00 94.44 100 LYS A CA 1
ATOM 766 C C . LYS A 1 100 ? 24.659 14.195 -36.448 1.00 94.44 100 LYS A C 1
ATOM 768 O O . LYS A 1 100 ? 24.017 15.242 -36.355 1.00 94.44 100 LYS A O 1
ATOM 773 N N . LEU A 1 101 ? 24.670 13.258 -35.509 1.00 95.19 101 LEU A N 1
ATOM 774 C CA . LEU A 1 101 ? 24.169 13.479 -34.164 1.00 95.19 101 LEU A CA 1
ATOM 775 C C . LEU A 1 101 ? 25.223 14.251 -33.378 1.00 95.19 101 LEU A C 1
ATOM 777 O O . LEU A 1 101 ? 26.357 13.796 -33.223 1.00 95.19 101 LEU A O 1
ATOM 781 N N . ARG A 1 102 ? 24.851 15.436 -32.905 1.00 96.19 102 ARG A N 1
ATOM 782 C CA . ARG A 1 102 ? 25.641 16.284 -32.014 1.00 96.19 102 ARG A CA 1
ATOM 783 C C . ARG A 1 102 ? 25.037 16.217 -30.621 1.00 96.19 102 ARG A C 1
ATOM 785 O O . ARG A 1 102 ? 23.849 16.479 -30.464 1.00 96.19 102 ARG A O 1
ATOM 792 N N . ILE A 1 103 ? 25.854 15.869 -29.638 1.00 96.25 103 ILE A N 1
ATOM 793 C CA . ILE A 1 103 ? 25.451 15.627 -28.251 1.00 96.25 103 ILE A CA 1
ATOM 794 C C . ILE A 1 103 ? 26.157 16.650 -27.382 1.00 96.25 103 ILE A C 1
ATOM 796 O O . ILE A 1 103 ? 27.383 16.703 -27.400 1.00 96.25 103 ILE A O 1
ATOM 800 N N . GLU A 1 104 ? 25.398 17.431 -26.628 1.00 96.50 104 GLU A N 1
ATOM 801 C CA . GLU A 1 104 ? 25.895 18.427 -25.682 1.00 96.50 104 GLU A CA 1
ATOM 802 C C . GLU A 1 104 ? 25.314 18.113 -24.306 1.00 96.50 104 GLU A C 1
ATOM 804 O O . GLU A 1 104 ? 24.103 17.979 -24.198 1.00 96.50 104 GLU A O 1
ATOM 809 N N . PHE A 1 105 ? 26.145 17.947 -23.279 1.00 95.50 105 PHE A N 1
ATOM 810 C CA . PHE A 1 105 ? 25.708 17.635 -21.910 1.00 95.50 105 PHE A CA 1
ATOM 811 C C . PHE A 1 105 ? 26.499 18.467 -20.903 1.00 95.50 105 PHE A C 1
ATOM 813 O O . PHE A 1 105 ? 27.717 18.590 -21.036 1.00 95.50 105 PHE A O 1
ATOM 820 N N . VAL A 1 106 ? 25.829 19.004 -19.888 1.00 94.81 106 VAL A N 1
ATOM 821 C CA . VAL A 1 106 ? 26.440 19.709 -18.756 1.00 94.81 106 VAL A CA 1
ATOM 822 C C . VAL A 1 106 ? 25.856 19.160 -17.455 1.00 94.81 106 VAL A C 1
ATOM 824 O O . VAL A 1 106 ? 24.641 19.002 -17.341 1.00 94.81 106 VAL A O 1
ATOM 827 N N . GLY A 1 107 ? 26.721 18.790 -16.510 1.00 90.56 107 GLY A N 1
ATOM 828 C CA . GLY A 1 107 ? 26.294 18.408 -15.165 1.00 90.56 107 GLY A CA 1
ATOM 829 C C . GLY A 1 107 ? 26.027 19.649 -14.316 1.00 90.56 107 GLY A C 1
ATOM 830 O O . GLY A 1 107 ? 26.620 20.696 -14.572 1.00 90.56 107 GLY A O 1
ATOM 831 N N . SER A 1 108 ? 25.192 19.546 -13.279 1.00 85.88 108 SER A N 1
ATOM 832 C CA . SER A 1 108 ? 24.871 20.691 -12.404 1.00 85.88 108 SER A CA 1
ATOM 833 C C . SER A 1 108 ? 26.096 21.349 -11.758 1.00 85.88 108 SER A C 1
ATOM 835 O O . SER A 1 108 ? 26.054 22.528 -11.417 1.00 85.88 108 SER A O 1
ATOM 837 N N . ASP A 1 109 ? 27.184 20.592 -11.597 1.00 83.50 109 ASP A N 1
ATOM 838 C CA . ASP A 1 109 ? 28.425 21.056 -10.963 1.00 83.50 109 ASP A CA 1
ATOM 839 C C . ASP A 1 109 ? 29.455 21.575 -11.981 1.00 83.50 109 ASP A C 1
ATOM 841 O O . ASP A 1 109 ? 30.510 22.093 -11.605 1.00 83.50 109 ASP A O 1
ATOM 845 N N . ASP A 1 110 ? 29.165 21.437 -13.276 1.00 86.25 110 ASP A N 1
ATOM 846 C CA . ASP A 1 110 ? 30.060 21.817 -14.358 1.00 86.25 110 ASP A CA 1
ATOM 847 C C . ASP A 1 110 ? 29.752 23.224 -14.879 1.00 86.25 110 ASP A C 1
ATOM 849 O O . ASP A 1 110 ? 28.611 23.647 -15.040 1.00 86.25 110 ASP A O 1
ATOM 853 N N . THR A 1 111 ? 30.806 23.953 -15.244 1.00 82.69 111 THR A N 1
ATOM 854 C CA . THR A 1 111 ? 30.695 25.297 -15.841 1.00 82.69 111 THR A CA 1
ATOM 855 C C . THR A 1 111 ? 30.662 25.284 -17.370 1.00 82.69 111 THR A C 1
ATOM 857 O O . THR A 1 111 ? 30.456 26.323 -17.996 1.00 82.69 111 THR A O 1
ATOM 860 N N . SER A 1 112 ? 30.890 24.127 -18.003 1.00 88.31 112 SER A N 1
ATOM 861 C CA . SER A 1 112 ? 30.944 24.002 -19.463 1.00 88.31 112 SER A CA 1
ATOM 862 C C . SER A 1 112 ? 30.403 22.660 -19.943 1.00 88.31 112 SER A C 1
ATOM 864 O O . SER A 1 112 ? 30.707 21.618 -19.366 1.00 88.31 112 SER A O 1
ATOM 866 N N . ALA A 1 113 ? 29.639 22.690 -21.037 1.00 90.56 113 ALA A N 1
ATOM 867 C CA . ALA A 1 113 ? 29.092 21.489 -21.650 1.00 90.56 113 ALA A CA 1
ATOM 868 C C . ALA A 1 113 ? 30.178 20.663 -22.358 1.00 90.56 113 ALA A C 1
ATOM 870 O O . ALA A 1 113 ? 31.043 21.196 -23.062 1.00 90.56 113 ALA A O 1
ATOM 871 N N . LYS A 1 114 ? 30.098 19.339 -22.229 1.00 93.94 114 LYS A N 1
ATOM 872 C CA . LYS A 1 114 ? 30.834 18.390 -23.066 1.00 93.94 114 LYS A CA 1
ATOM 873 C C . LYS A 1 114 ? 30.098 18.202 -24.383 1.00 93.94 114 LYS A C 1
ATOM 875 O O . LYS A 1 114 ? 28.886 18.009 -24.382 1.00 93.94 114 LYS A O 1
ATOM 880 N N . VAL A 1 115 ? 30.833 18.230 -25.495 1.00 95.25 115 VAL A N 1
ATOM 881 C CA . VAL A 1 115 ? 30.265 18.122 -26.845 1.00 95.25 115 VAL A CA 1
ATOM 882 C C . VAL A 1 115 ? 30.888 16.954 -27.601 1.00 95.25 115 VAL A C 1
ATOM 884 O O . VAL A 1 115 ? 32.110 16.860 -27.712 1.00 95.25 115 VAL A O 1
ATOM 887 N N . PHE A 1 116 ? 30.045 16.097 -28.171 1.00 95.69 116 PHE A N 1
ATOM 888 C CA . PHE A 1 116 ? 30.434 14.939 -28.977 1.00 95.69 116 PHE A CA 1
ATOM 889 C C . PHE A 1 116 ? 29.674 14.924 -30.305 1.00 95.69 116 PHE A C 1
ATOM 891 O O . PHE A 1 116 ? 28.612 15.536 -30.438 1.00 95.69 116 PHE A O 1
ATOM 898 N N . SER A 1 117 ? 30.202 14.208 -31.299 1.00 94.25 117 SER A N 1
ATOM 899 C CA . SER A 1 117 ? 29.510 13.991 -32.570 1.00 94.25 117 SER A CA 1
ATOM 900 C C . SER A 1 117 ? 29.723 12.573 -33.090 1.00 94.25 117 SER A C 1
ATOM 902 O O . SER A 1 117 ? 30.819 12.029 -32.968 1.00 94.25 117 SER A O 1
ATOM 904 N N . VAL A 1 118 ? 28.670 11.986 -33.658 1.00 94.88 118 VAL A N 1
ATOM 905 C CA . VAL A 1 118 ? 28.674 10.656 -34.281 1.00 94.88 118 VAL A CA 1
ATOM 906 C C . VAL A 1 118 ? 27.764 10.662 -35.512 1.00 94.88 118 VAL A C 1
ATOM 908 O O . VAL A 1 118 ? 26.728 11.327 -35.514 1.00 94.88 118 VAL A O 1
ATOM 911 N N . THR A 1 119 ? 28.156 9.969 -36.580 1.00 94.38 119 THR A N 1
ATOM 912 C CA . THR A 1 119 ? 27.356 9.875 -37.817 1.00 94.38 119 THR A CA 1
ATOM 913 C C . THR A 1 119 ? 26.315 8.757 -37.734 1.00 94.38 119 THR A C 1
ATOM 915 O O . THR A 1 119 ? 26.525 7.766 -37.031 1.00 94.38 119 THR A O 1
ATOM 918 N N . LEU A 1 120 ? 25.205 8.866 -38.475 1.00 91.50 120 LEU A N 1
ATOM 919 C CA . LEU A 1 120 ? 24.232 7.768 -38.571 1.00 91.50 120 LEU A CA 1
ATOM 920 C C . LEU A 1 120 ? 24.851 6.503 -39.178 1.00 91.50 120 LEU A C 1
ATOM 922 O O . LEU A 1 120 ? 24.511 5.408 -38.741 1.00 91.50 120 LEU A O 1
ATOM 926 N N . ARG A 1 121 ? 25.813 6.632 -40.101 1.00 89.38 121 ARG A N 1
ATOM 927 C CA . ARG A 1 121 ? 26.593 5.504 -40.633 1.00 89.38 121 ARG A CA 1
ATOM 928 C C . ARG A 1 121 ? 27.319 4.727 -39.535 1.00 89.38 121 ARG A C 1
ATOM 930 O O . ARG A 1 121 ? 27.171 3.511 -39.463 1.00 89.38 121 ARG A O 1
ATOM 937 N N . GLU A 1 122 ? 28.054 5.425 -38.663 1.00 89.75 122 GLU A N 1
ATOM 938 C CA . GLU A 1 122 ? 28.746 4.797 -37.527 1.00 89.75 122 GLU A CA 1
ATOM 939 C C . GLU A 1 122 ? 27.766 4.070 -36.602 1.00 89.75 122 GLU A C 1
ATOM 941 O O . GLU A 1 122 ? 28.075 2.989 -36.110 1.00 89.75 122 GLU A O 1
ATOM 946 N N . LEU A 1 123 ? 26.581 4.644 -36.367 1.00 90.75 123 LEU A N 1
ATOM 947 C CA . LEU A 1 123 ? 25.569 4.032 -35.504 1.00 90.75 123 LEU A CA 1
ATOM 948 C C . LEU A 1 123 ? 24.847 2.852 -36.163 1.00 90.75 123 LEU A C 1
ATOM 950 O O . LEU A 1 123 ? 24.502 1.898 -35.469 1.00 90.75 123 LEU A O 1
ATOM 954 N N . ALA A 1 124 ? 24.640 2.881 -37.481 1.00 86.75 124 ALA A N 1
ATOM 955 C CA . ALA A 1 124 ? 24.045 1.774 -38.229 1.00 86.75 124 ALA A CA 1
ATOM 956 C C . ALA A 1 124 ? 24.919 0.508 -38.168 1.00 86.75 124 ALA A C 1
ATOM 958 O O . ALA A 1 124 ? 24.398 -0.607 -38.197 1.00 86.75 124 ALA A O 1
ATOM 959 N N . GLU A 1 125 ? 26.241 0.676 -38.050 1.00 84.00 125 GLU A N 1
ATOM 960 C CA . GLU A 1 125 ? 27.217 -0.415 -37.927 1.00 84.00 125 GLU A CA 1
ATOM 961 C C . GLU A 1 125 ? 27.292 -1.020 -36.513 1.00 84.00 125 GLU A C 1
ATOM 963 O O . GLU A 1 125 ? 27.820 -2.123 -36.352 1.00 84.00 125 GLU A O 1
ATOM 968 N N . LEU A 1 126 ? 26.727 -0.357 -35.492 1.00 81.88 126 LEU A N 1
ATOM 969 C CA . LEU A 1 126 ? 26.692 -0.854 -34.112 1.00 81.88 126 LEU A CA 1
ATOM 970 C C . LEU A 1 126 ? 25.730 -2.039 -33.976 1.00 81.88 126 LEU A C 1
ATOM 972 O O . LEU A 1 126 ? 24.588 -1.899 -33.543 1.00 81.88 126 LEU A O 1
ATOM 976 N N . THR A 1 127 ? 26.206 -3.230 -34.326 1.00 70.69 127 THR A N 1
ATOM 977 C CA . THR A 1 127 ? 25.493 -4.483 -34.058 1.00 70.69 127 THR A CA 1
ATOM 978 C C . THR A 1 127 ? 26.019 -5.068 -32.752 1.00 70.69 127 THR A C 1
ATOM 980 O O . THR A 1 127 ? 27.221 -5.306 -32.637 1.00 70.69 127 THR A O 1
ATOM 983 N N . ASN A 1 128 ? 25.147 -5.252 -31.756 1.00 70.44 128 ASN A N 1
ATOM 984 C CA . ASN A 1 128 ? 25.480 -5.786 -30.422 1.00 70.44 128 ASN A CA 1
ATOM 985 C C . ASN A 1 128 ? 26.660 -5.074 -29.727 1.00 70.44 128 ASN A C 1
ATOM 987 O O . ASN A 1 128 ? 27.386 -5.659 -28.927 1.00 70.44 128 ASN A O 1
ATOM 991 N N . SER A 1 129 ? 26.868 -3.798 -30.049 1.00 83.25 129 SER A N 1
ATOM 992 C CA . SER A 1 129 ? 27.914 -2.944 -29.489 1.00 83.25 129 SER A CA 1
ATOM 993 C C . SER A 1 129 ? 27.369 -1.539 -29.247 1.00 83.25 129 SER A C 1
ATOM 995 O O . SER A 1 129 ? 26.270 -1.188 -29.677 1.00 83.25 129 SER A O 1
ATOM 997 N N . SER A 1 130 ? 28.129 -0.729 -28.519 1.00 90.06 130 SER A N 1
ATOM 998 C CA . SER A 1 130 ? 27.742 0.628 -28.143 1.00 90.06 130 SER A CA 1
ATOM 999 C C . SER A 1 130 ? 28.899 1.592 -28.342 1.00 90.06 130 SER A C 1
ATOM 1001 O O . SER A 1 130 ? 30.046 1.263 -28.032 1.00 90.06 130 SER A O 1
ATOM 1003 N N . LYS A 1 131 ? 28.595 2.816 -28.767 1.00 94.19 131 LYS A N 1
ATOM 1004 C CA . LYS A 1 131 ? 29.521 3.948 -28.707 1.00 94.19 131 LYS A CA 1
ATOM 1005 C C . LYS A 1 131 ? 29.379 4.624 -27.342 1.00 94.19 131 LYS A C 1
ATOM 1007 O O . LYS A 1 131 ? 28.255 4.856 -26.910 1.00 94.19 131 LYS A O 1
ATOM 1012 N N . SER A 1 132 ? 30.485 4.958 -26.677 1.00 94.31 132 SER A N 1
ATOM 1013 C CA . SER A 1 132 ? 30.456 5.627 -25.368 1.00 94.31 132 SER A CA 1
ATOM 1014 C C . SER A 1 132 ? 31.333 6.875 -25.314 1.00 94.31 132 SER A C 1
ATOM 1016 O O . SER A 1 132 ? 32.434 6.856 -25.866 1.00 94.31 132 SER A O 1
ATOM 1018 N N . PHE A 1 133 ? 30.907 7.898 -24.572 1.00 95.44 133 PHE A N 1
ATOM 1019 C CA . PHE A 1 133 ? 31.663 9.131 -24.326 1.00 95.44 133 PHE A CA 1
ATOM 1020 C C . PHE A 1 133 ? 31.677 9.474 -22.827 1.00 95.44 133 PHE A C 1
ATOM 1022 O O . PHE A 1 133 ? 30.680 9.257 -22.145 1.00 95.44 133 PHE A O 1
ATOM 1029 N N . SER A 1 134 ? 32.796 9.991 -22.305 1.00 94.44 134 SER A N 1
ATOM 1030 C CA . SER A 1 134 ? 32.922 10.390 -20.888 1.00 94.44 134 SER A CA 1
ATOM 1031 C C . SER A 1 134 ? 32.266 11.743 -20.648 1.00 94.44 134 SER A C 1
ATOM 1033 O O . SER A 1 134 ? 32.607 12.697 -21.343 1.00 94.44 134 SER A O 1
ATOM 1035 N N . LEU A 1 135 ? 31.365 11.832 -19.671 1.00 93.12 135 LEU A N 1
ATOM 1036 C CA . LEU A 1 135 ? 30.664 13.067 -19.318 1.00 93.12 135 LEU A CA 1
ATOM 1037 C C . LEU A 1 135 ? 31.407 13.858 -18.233 1.00 93.12 135 LEU A C 1
ATOM 1039 O O . LEU A 1 135 ? 31.573 15.065 -18.376 1.00 93.12 135 LEU A O 1
ATOM 1043 N N . ASP A 1 136 ? 31.935 13.187 -17.209 1.00 91.25 136 ASP A N 1
ATOM 1044 C CA . ASP A 1 136 ? 32.645 13.834 -16.099 1.00 91.25 136 ASP A CA 1
ATOM 1045 C C . ASP A 1 136 ? 33.857 13.024 -15.601 1.00 91.25 136 ASP A C 1
ATOM 1047 O O . ASP A 1 136 ? 34.231 11.996 -16.176 1.00 91.25 136 ASP A O 1
ATOM 1051 N N . ALA A 1 137 ? 34.506 13.538 -14.549 1.00 87.19 137 ALA A N 1
ATOM 1052 C CA . ALA A 1 137 ? 35.622 12.888 -13.863 1.00 87.19 137 ALA A CA 1
ATOM 1053 C C . ALA A 1 137 ? 35.178 11.829 -12.835 1.00 87.19 137 ALA A C 1
ATOM 1055 O O . ALA A 1 137 ? 35.984 10.971 -12.477 1.00 87.19 137 ALA A O 1
ATOM 1056 N N . SER A 1 138 ? 33.915 11.861 -12.397 1.00 86.94 138 SER A N 1
ATOM 1057 C CA . SER A 1 138 ? 33.322 10.886 -11.469 1.00 86.94 138 SER A CA 1
ATOM 1058 C C . SER A 1 138 ? 32.987 9.550 -12.140 1.00 86.94 138 SER A C 1
ATOM 1060 O O . SER A 1 138 ? 32.585 8.601 -11.475 1.00 86.94 138 SER A O 1
ATOM 1062 N N . GLY A 1 139 ? 33.183 9.449 -13.457 1.00 91.44 139 GLY A N 1
ATOM 1063 C CA . GLY A 1 139 ? 33.053 8.210 -14.219 1.00 91.44 139 GLY A CA 1
ATOM 1064 C C . GLY A 1 139 ? 31.737 8.077 -14.983 1.00 91.44 139 GLY A C 1
ATOM 1065 O O . GLY A 1 139 ? 31.514 7.032 -15.602 1.00 91.44 139 GLY A O 1
ATOM 1066 N N . ASN A 1 140 ? 30.891 9.113 -15.002 1.00 93.31 140 ASN A N 1
ATOM 1067 C CA . ASN A 1 140 ? 29.664 9.104 -15.788 1.00 93.31 140 ASN A CA 1
ATOM 1068 C C . ASN A 1 140 ? 29.980 9.096 -17.287 1.00 93.31 140 ASN A C 1
ATOM 1070 O O . ASN A 1 140 ? 30.841 9.832 -17.781 1.00 93.31 140 ASN A O 1
ATOM 1074 N N . LYS A 1 141 ? 29.271 8.248 -18.034 1.00 96.00 141 LYS A N 1
ATOM 1075 C CA . LYS A 1 141 ? 29.412 8.096 -19.486 1.00 96.00 141 LYS A CA 1
ATOM 1076 C C . LYS A 1 141 ? 28.049 8.096 -20.154 1.00 96.00 141 LYS A C 1
ATOM 1078 O O . LYS A 1 141 ? 27.106 7.533 -19.610 1.00 96.00 141 LYS A O 1
ATOM 1083 N N . ILE A 1 142 ? 27.978 8.647 -21.363 1.00 95.81 142 ILE A N 1
ATOM 1084 C CA . ILE A 1 142 ? 26.839 8.468 -22.266 1.00 95.81 142 ILE A CA 1
ATOM 1085 C C . ILE A 1 142 ? 27.133 7.333 -23.246 1.00 95.81 142 ILE A C 1
ATOM 1087 O O . ILE A 1 142 ? 28.223 7.257 -23.811 1.00 95.81 142 ILE A O 1
ATOM 1091 N N . TRP A 1 143 ? 26.156 6.461 -23.443 1.00 94.81 143 TRP A N 1
ATOM 1092 C CA . TRP A 1 143 ? 26.180 5.272 -24.279 1.00 94.81 143 TRP A CA 1
ATOM 1093 C C . TRP A 1 143 ? 25.116 5.399 -25.363 1.00 94.81 143 TRP A C 1
ATOM 1095 O O . TRP A 1 143 ? 23.981 5.776 -25.084 1.00 94.81 143 TRP A O 1
ATOM 1105 N N . ILE A 1 144 ? 25.477 5.060 -26.596 1.00 95.38 144 ILE A N 1
ATOM 1106 C CA . ILE A 1 144 ? 24.582 5.052 -27.753 1.00 95.38 144 ILE A CA 1
ATOM 1107 C C . ILE A 1 144 ? 24.707 3.694 -28.419 1.00 95.38 144 ILE A C 1
ATOM 1109 O O . ILE A 1 144 ? 25.805 3.271 -28.786 1.00 95.38 144 ILE A O 1
ATOM 1113 N N . LYS A 1 145 ? 23.581 3.014 -28.588 1.00 92.56 145 LYS A N 1
ATOM 1114 C CA . LYS A 1 145 ? 23.488 1.723 -29.273 1.00 92.56 145 LYS A CA 1
ATOM 1115 C C . LYS A 1 145 ? 22.186 1.646 -30.059 1.00 92.56 145 LYS A C 1
ATOM 1117 O O . LYS A 1 145 ? 21.266 2.429 -29.814 1.00 92.56 145 LYS A O 1
ATOM 1122 N N . ARG A 1 146 ? 22.094 0.707 -30.997 1.00 91.75 146 ARG A N 1
ATOM 1123 C CA . ARG A 1 146 ? 20.810 0.365 -31.621 1.00 91.75 146 ARG A CA 1
ATOM 1124 C C . ARG A 1 146 ? 19.918 -0.318 -30.583 1.00 91.75 146 ARG A C 1
ATOM 1126 O O . ARG A 1 146 ? 20.413 -1.065 -29.739 1.00 91.75 146 ARG A O 1
ATOM 1133 N N . VAL A 1 147 ? 18.618 -0.033 -30.621 1.00 91.31 147 VAL A N 1
ATOM 1134 C CA . VAL A 1 147 ? 17.637 -0.716 -29.765 1.00 91.31 147 VAL A CA 1
ATOM 1135 C C . VAL A 1 147 ? 17.674 -2.220 -30.082 1.00 91.31 147 VAL A C 1
ATOM 1137 O O . VAL A 1 147 ? 17.714 -2.577 -31.262 1.00 91.31 147 VAL A O 1
ATOM 1140 N N . PRO A 1 148 ? 17.634 -3.106 -29.073 1.00 88.75 148 PRO A N 1
ATOM 1141 C CA . PRO A 1 148 ? 17.486 -4.544 -29.283 1.00 88.75 148 PRO A CA 1
ATOM 1142 C C . PRO A 1 148 ? 16.374 -4.910 -30.284 1.00 88.75 148 PRO A C 1
ATOM 1144 O O . PRO A 1 148 ? 15.230 -4.456 -30.175 1.00 88.75 148 PRO A O 1
ATOM 1147 N N . GLY A 1 149 ? 16.715 -5.725 -31.286 1.00 88.56 149 GLY A N 1
ATOM 1148 C CA . GLY A 1 149 ? 15.809 -6.129 -32.364 1.00 88.56 149 GLY A CA 1
ATOM 1149 C C . GLY A 1 149 ? 15.541 -5.055 -33.430 1.00 88.56 149 GLY A C 1
ATOM 1150 O O . GLY A 1 149 ? 14.558 -5.163 -34.162 1.00 88.56 149 GLY A O 1
ATOM 1151 N N . ASP A 1 150 ? 16.349 -3.993 -33.518 1.00 91.00 150 ASP A N 1
ATOM 1152 C CA . ASP A 1 150 ? 16.302 -3.038 -34.638 1.00 91.00 150 ASP A CA 1
ATOM 1153 C C . ASP A 1 150 ? 16.804 -3.644 -35.962 1.00 91.00 150 ASP A C 1
ATOM 1155 O O . ASP A 1 150 ? 16.491 -3.114 -37.022 1.00 91.00 150 ASP A O 1
ATOM 1159 N N . ASP A 1 151 ? 17.559 -4.742 -35.907 1.00 88.19 151 ASP A N 1
ATOM 1160 C CA . ASP A 1 151 ? 18.048 -5.519 -37.050 1.00 88.19 151 ASP A CA 1
ATOM 1161 C C . ASP A 1 151 ? 16.971 -6.411 -37.691 1.00 88.19 151 ASP A C 1
ATOM 1163 O O . ASP A 1 151 ? 16.988 -6.655 -38.899 1.00 88.19 151 ASP A O 1
ATOM 1167 N N . VAL A 1 152 ? 15.999 -6.852 -36.890 1.00 91.62 152 VAL A N 1
ATOM 1168 C CA . VAL A 1 152 ? 14.795 -7.571 -37.324 1.00 91.62 152 VAL A CA 1
ATOM 1169 C C . VAL A 1 152 ? 13.575 -6.904 -36.690 1.00 91.62 152 VAL A C 1
ATOM 1171 O O . VAL A 1 152 ? 13.132 -7.253 -35.594 1.00 91.62 152 VAL A O 1
ATOM 1174 N N . ARG A 1 153 ? 13.017 -5.905 -37.374 1.00 92.62 153 ARG A N 1
ATOM 1175 C CA . ARG A 1 153 ? 11.864 -5.148 -36.875 1.00 92.62 153 ARG A CA 1
ATOM 1176 C C . ARG A 1 153 ? 10.579 -5.937 -37.087 1.00 92.62 153 ARG A C 1
ATOM 1178 O O . ARG A 1 153 ? 10.363 -6.500 -38.156 1.00 92.62 153 ARG A O 1
ATOM 1185 N N . VAL A 1 154 ? 9.703 -5.908 -36.087 1.00 93.94 154 VAL A N 1
ATOM 1186 C CA . VAL A 1 154 ? 8.369 -6.511 -36.154 1.00 93.94 154 VAL A CA 1
ATOM 1187 C C . VAL A 1 154 ? 7.325 -5.410 -36.009 1.00 93.94 154 VAL A C 1
ATOM 1189 O O . VAL A 1 154 ? 7.435 -4.571 -35.110 1.00 93.94 154 VAL A O 1
ATOM 1192 N N . SER A 1 155 ? 6.336 -5.403 -36.902 1.00 93.06 155 SER A N 1
ATOM 1193 C CA . SER A 1 155 ? 5.132 -4.581 -36.786 1.00 93.06 155 SER A CA 1
ATOM 1194 C C . SER A 1 155 ? 3.978 -5.452 -36.317 1.00 93.06 155 SER A C 1
ATOM 1196 O O . SER A 1 155 ? 3.750 -6.535 -36.857 1.00 93.06 155 SER A O 1
ATOM 1198 N N . ILE A 1 156 ? 3.265 -4.983 -35.298 1.00 92.12 156 ILE A N 1
ATOM 1199 C CA . ILE A 1 156 ? 2.199 -5.727 -34.635 1.00 92.12 156 ILE A CA 1
ATOM 1200 C C . ILE A 1 156 ? 0.957 -4.843 -34.628 1.00 92.12 156 ILE A C 1
ATOM 1202 O O . ILE A 1 156 ? 0.962 -3.772 -34.026 1.00 92.12 156 ILE A O 1
ATOM 1206 N N . ASN A 1 157 ? -0.107 -5.290 -35.296 1.00 89.06 157 ASN A N 1
ATOM 1207 C CA . ASN A 1 157 ? -1.361 -4.543 -35.409 1.00 89.06 157 ASN A CA 1
ATOM 1208 C C . ASN A 1 157 ? -2.361 -4.928 -34.303 1.00 89.06 157 ASN A C 1
ATOM 1210 O O . ASN A 1 157 ? -3.492 -5.324 -34.575 1.00 89.06 157 ASN A O 1
ATOM 1214 N N . ARG A 1 158 ? -1.920 -4.875 -33.043 1.00 90.38 158 ARG A N 1
ATOM 1215 C CA . ARG A 1 158 ? -2.768 -5.092 -31.861 1.00 90.38 158 ARG A CA 1
ATOM 1216 C C . ARG A 1 158 ? -2.191 -4.370 -30.638 1.00 90.38 158 ARG A C 1
ATOM 1218 O O . ARG A 1 158 ? -0.980 -4.147 -30.592 1.00 90.38 158 ARG A O 1
ATOM 1225 N N . PRO A 1 159 ? -3.025 -4.014 -29.644 1.00 87.88 159 PRO A N 1
ATOM 1226 C CA . PRO A 1 159 ? -2.588 -3.214 -28.498 1.00 87.88 159 PRO A CA 1
ATOM 1227 C C . PRO A 1 159 ? -1.778 -3.982 -27.438 1.00 87.88 159 PRO A C 1
ATOM 1229 O O . PRO A 1 159 ? -1.092 -3.344 -26.638 1.00 87.88 159 PRO A O 1
ATOM 1232 N N . HIS A 1 160 ? -1.851 -5.319 -27.403 1.00 93.44 160 HIS A N 1
ATOM 1233 C CA . HIS A 1 160 ? -1.171 -6.170 -26.414 1.00 93.44 160 HIS A CA 1
ATOM 1234 C C . HIS A 1 160 ? -0.816 -7.558 -26.970 1.00 93.44 160 HIS A C 1
ATOM 1236 O O . HIS A 1 160 ? -1.377 -7.994 -27.974 1.00 93.44 160 HIS A O 1
ATOM 1242 N N . LEU A 1 161 ? 0.084 -8.272 -26.283 1.00 96.06 161 LEU A N 1
ATOM 1243 C CA . LEU A 1 161 ? 0.539 -9.638 -26.605 1.00 96.06 161 LEU A CA 1
ATOM 1244 C C . LEU A 1 161 ? -0.030 -10.690 -25.637 1.00 96.06 161 LEU A C 1
ATOM 1246 O O . LEU A 1 161 ? 0.664 -11.607 -25.203 1.00 96.06 161 LEU A O 1
ATOM 1250 N N . VAL A 1 162 ? -1.307 -10.514 -25.303 1.00 97.06 162 VAL A N 1
ATOM 1251 C CA . VAL A 1 162 ? -2.123 -11.456 -24.521 1.00 97.06 162 VAL A CA 1
ATOM 1252 C C . VAL A 1 162 ? -3.146 -12.061 -25.474 1.00 97.06 162 VAL A C 1
ATOM 1254 O O . VAL A 1 162 ? -3.833 -11.302 -26.167 1.00 97.06 162 VAL A O 1
ATOM 1257 N N . PHE A 1 163 ? -3.203 -13.388 -25.532 1.00 96.94 163 PHE A N 1
ATOM 1258 C CA . PHE A 1 163 ? -3.959 -14.140 -26.528 1.00 96.94 163 PHE A CA 1
ATOM 1259 C C . PHE A 1 163 ? -4.910 -15.157 -25.896 1.00 96.94 163 PHE A C 1
ATOM 1261 O O . PHE A 1 163 ? -4.682 -15.642 -24.783 1.00 96.94 163 PHE A O 1
ATOM 1268 N N . GLU A 1 164 ? -5.963 -15.495 -26.632 1.00 95.31 164 GLU A N 1
ATOM 1269 C CA . GLU A 1 164 ? -6.758 -16.707 -26.408 1.00 95.31 164 GLU A CA 1
ATOM 1270 C C . GLU A 1 164 ? -6.078 -17.925 -27.067 1.00 95.31 164 GLU A C 1
ATOM 1272 O O . GLU A 1 164 ? -5.282 -17.765 -28.003 1.00 95.31 164 GLU A O 1
ATOM 1277 N N . PRO A 1 165 ? -6.358 -19.156 -26.603 1.00 95.44 165 PRO A N 1
ATOM 1278 C CA . PRO A 1 165 ? -5.853 -20.365 -27.244 1.00 95.44 165 PRO A CA 1
ATOM 1279 C C . PRO A 1 165 ? -6.237 -20.429 -28.726 1.00 95.44 165 PRO A C 1
ATOM 1281 O O . PRO A 1 165 ? -7.404 -20.270 -29.078 1.00 95.44 165 PRO A O 1
ATOM 1284 N N . GLY A 1 166 ? -5.247 -20.656 -29.591 1.00 94.69 166 GLY A N 1
ATOM 1285 C CA . GLY A 1 166 ? -5.462 -20.780 -31.036 1.00 94.69 166 GLY A CA 1
ATOM 1286 C C . GLY A 1 166 ? -5.865 -19.485 -31.761 1.00 94.69 166 GLY A C 1
ATOM 1287 O O . GLY A 1 166 ? -6.214 -19.547 -32.939 1.00 94.69 166 GLY A O 1
ATOM 1288 N N . GLU A 1 167 ? -5.811 -18.323 -31.098 1.00 95.75 167 GLU A N 1
ATOM 1289 C CA . GLU A 1 167 ? -6.146 -17.028 -31.702 1.00 95.75 167 GLU A CA 1
ATOM 1290 C C . GLU A 1 167 ? -5.313 -16.753 -32.970 1.00 95.75 167 GLU A C 1
ATOM 1292 O O . GLU A 1 167 ? -4.105 -16.994 -33.014 1.00 95.75 167 GLU A O 1
ATOM 1297 N N . GLU A 1 168 ? -5.943 -16.222 -34.020 1.00 93.56 168 GLU A N 1
ATOM 1298 C CA . GLU A 1 168 ? -5.222 -15.853 -35.239 1.00 93.56 168 GLU A CA 1
ATOM 1299 C C . GLU A 1 168 ? -4.296 -14.657 -34.982 1.00 93.56 168 GLU A C 1
ATOM 1301 O O . GLU A 1 168 ? -4.711 -13.606 -34.485 1.00 93.56 168 GLU A O 1
ATOM 1306 N N . TRP A 1 169 ? -3.026 -14.791 -35.366 1.00 95.25 169 TRP A N 1
ATOM 1307 C CA . TRP A 1 169 ? -2.042 -13.726 -35.228 1.00 95.25 169 TRP A CA 1
ATOM 1308 C C . TRP A 1 169 ? -1.259 -13.540 -36.522 1.00 95.25 169 TRP A C 1
ATOM 1310 O O . TRP A 1 169 ? -0.689 -14.492 -37.050 1.00 95.25 169 TRP A O 1
ATOM 1320 N N . SER A 1 170 ? -1.197 -12.306 -37.019 1.00 94.75 170 SER A N 1
ATOM 1321 C CA . SER A 1 170 ? -0.323 -11.922 -38.125 1.00 94.75 170 SER A CA 1
ATOM 1322 C C . SER A 1 170 ? 0.628 -10.792 -37.734 1.00 94.75 170 SER A C 1
ATOM 1324 O O . SER A 1 170 ? 0.305 -9.932 -36.905 1.00 94.75 170 SER A O 1
ATOM 1326 N N . ILE A 1 171 ? 1.824 -10.810 -38.325 1.00 96.06 171 ILE A N 1
ATOM 1327 C CA . ILE A 1 171 ? 2.860 -9.790 -38.130 1.00 96.06 171 ILE A CA 1
ATOM 1328 C C . ILE A 1 171 ? 3.514 -9.395 -39.452 1.00 96.06 171 ILE A C 1
ATOM 1330 O O . ILE A 1 171 ? 3.630 -10.213 -40.366 1.00 96.06 171 ILE A O 1
ATOM 1334 N N . ASP A 1 172 ? 4.037 -8.170 -39.508 1.00 96.00 172 ASP A N 1
ATOM 1335 C CA . ASP A 1 172 ? 4.995 -7.791 -40.548 1.00 96.00 172 ASP A CA 1
ATOM 1336 C C . ASP A 1 172 ? 6.417 -7.877 -39.995 1.00 96.00 172 ASP A C 1
ATOM 1338 O O . ASP A 1 172 ? 6.681 -7.455 -38.865 1.00 96.00 172 ASP A O 1
ATOM 1342 N N . VAL A 1 173 ? 7.351 -8.371 -40.806 1.00 95.12 173 VAL A N 1
ATOM 1343 C CA . VAL A 1 173 ? 8.770 -8.482 -40.447 1.00 95.12 173 VAL A CA 1
ATOM 1344 C C . VAL A 1 173 ? 9.635 -7.754 -41.461 1.00 95.12 173 VAL A C 1
ATOM 1346 O O . VAL A 1 173 ? 9.575 -8.027 -42.658 1.00 95.12 173 VAL A O 1
ATOM 1349 N N . LEU A 1 174 ? 10.491 -6.863 -40.968 1.00 92.38 174 LEU A N 1
ATOM 1350 C CA . LEU A 1 174 ? 11.439 -6.092 -41.761 1.00 92.38 174 LEU A CA 1
ATOM 1351 C C . LEU A 1 174 ? 12.877 -6.368 -41.289 1.00 92.38 174 LEU A C 1
ATOM 1353 O O . LEU A 1 174 ? 13.279 -5.862 -40.236 1.00 92.38 174 LEU A O 1
ATOM 1357 N N . PRO A 1 175 ? 13.674 -7.125 -42.066 1.00 90.19 175 PRO A N 1
ATOM 1358 C CA . PRO A 1 175 ? 15.126 -7.151 -41.911 1.00 90.19 175 PRO A CA 1
ATOM 1359 C C . PRO A 1 175 ? 15.708 -5.759 -42.204 1.00 90.19 175 PRO A C 1
ATOM 1361 O O . PRO A 1 175 ? 15.448 -5.194 -43.266 1.00 90.19 175 PRO A O 1
ATOM 1364 N N . HIS A 1 176 ? 16.480 -5.191 -41.275 1.00 87.31 176 HIS A N 1
ATOM 1365 C CA . HIS A 1 176 ? 16.837 -3.769 -41.307 1.00 87.31 176 HIS A CA 1
ATOM 1366 C C . HIS A 1 176 ? 18.282 -3.499 -40.868 1.00 87.31 176 HIS A C 1
ATOM 1368 O O . HIS A 1 176 ? 18.648 -3.738 -39.724 1.00 87.31 176 HIS A O 1
ATOM 1374 N N . HIS A 1 177 ? 19.128 -2.973 -41.761 1.00 81.62 177 HIS A N 1
ATOM 1375 C CA . HIS A 1 177 ? 20.572 -2.786 -41.513 1.00 81.62 177 HIS A CA 1
ATOM 1376 C C . HIS A 1 177 ? 21.228 -4.005 -40.829 1.00 81.62 177 HIS A C 1
ATOM 1378 O O . HIS A 1 177 ? 21.763 -3.907 -39.723 1.00 81.62 177 HIS A O 1
ATOM 1384 N N . LEU A 1 178 ? 21.151 -5.171 -41.477 1.00 81.50 178 LEU A N 1
ATOM 1385 C CA . LEU A 1 178 ? 21.735 -6.412 -40.963 1.00 81.50 178 LEU A CA 1
ATOM 1386 C C . LEU A 1 178 ? 23.273 -6.300 -40.822 1.00 81.50 178 LEU A C 1
ATOM 1388 O O . LEU A 1 178 ? 23.912 -5.642 -41.649 1.00 81.50 178 LEU A O 1
ATOM 1392 N N . PRO A 1 179 ? 23.890 -6.968 -39.828 1.00 70.31 179 PRO A N 1
ATOM 1393 C CA . PRO A 1 179 ? 25.334 -6.913 -39.566 1.00 70.31 179 PRO A CA 1
ATOM 1394 C C . PRO A 1 179 ? 26.239 -7.372 -40.719 1.00 70.31 179 PRO A C 1
ATOM 1396 O O . PRO A 1 179 ? 27.364 -6.891 -40.835 1.00 70.31 179 PRO A O 1
ATOM 1399 N N . ASP A 1 180 ? 25.793 -8.306 -41.566 1.00 69.88 180 ASP A N 1
ATOM 1400 C CA . ASP A 1 180 ? 26.588 -8.859 -42.677 1.00 69.88 180 ASP A CA 1
ATOM 1401 C C . ASP A 1 180 ? 26.089 -8.297 -44.023 1.00 69.88 180 ASP A C 1
ATOM 1403 O O . ASP A 1 180 ? 25.385 -8.973 -44.775 1.00 69.88 180 ASP A O 1
ATOM 1407 N N . LYS A 1 181 ? 26.435 -7.029 -44.311 1.00 64.12 181 LYS A N 1
ATOM 1408 C CA . LYS A 1 181 ? 25.992 -6.271 -45.507 1.00 64.12 181 LYS A CA 1
ATOM 1409 C C . LYS A 1 181 ? 26.391 -6.920 -46.842 1.00 64.12 181 LYS A C 1
ATOM 1411 O O . LYS A 1 181 ? 25.787 -6.628 -47.870 1.00 64.12 181 LYS A O 1
ATOM 1416 N N . ASP A 1 182 ? 27.382 -7.814 -46.837 1.00 64.56 182 ASP A N 1
ATOM 1417 C CA . ASP A 1 182 ? 27.891 -8.456 -48.051 1.00 64.56 182 ASP A CA 1
ATOM 1418 C C . ASP A 1 182 ? 27.179 -9.781 -48.397 1.00 64.56 182 ASP A C 1
ATOM 1420 O O . ASP A 1 182 ? 27.664 -10.554 -49.244 1.00 64.56 182 ASP A O 1
ATOM 1424 N N . ARG A 1 183 ? 26.072 -10.099 -47.712 1.00 72.12 183 ARG A N 1
ATOM 1425 C CA . ARG A 1 183 ? 25.256 -11.294 -47.956 1.00 72.12 183 ARG A CA 1
ATOM 1426 C C . ARG A 1 183 ? 23.795 -10.915 -48.146 1.00 72.12 183 ARG A C 1
ATOM 1428 O O . ARG A 1 183 ? 23.201 -10.269 -47.295 1.00 72.12 183 ARG A O 1
ATOM 1435 N N . ASP A 1 184 ? 23.207 -11.386 -49.241 1.00 77.06 184 ASP A N 1
ATOM 1436 C CA . ASP A 1 184 ? 21.777 -11.206 -49.491 1.00 77.06 184 ASP A CA 1
ATOM 1437 C C . ASP A 1 184 ? 20.991 -12.242 -48.658 1.00 77.06 184 ASP A C 1
ATOM 1439 O O . ASP A 1 184 ? 21.207 -13.452 -48.842 1.00 77.06 184 ASP A O 1
ATOM 1443 N N . PRO A 1 185 ? 20.141 -11.814 -47.704 1.00 82.81 185 PRO A N 1
ATOM 1444 C CA . PRO A 1 185 ? 19.326 -12.728 -46.913 1.00 82.81 185 PRO A CA 1
ATOM 1445 C C . PRO A 1 185 ? 18.356 -13.494 -47.824 1.00 82.81 185 PRO A C 1
ATOM 1447 O O . PRO A 1 185 ? 17.737 -12.922 -48.716 1.00 82.81 185 PRO A O 1
ATOM 1450 N N . GLN A 1 186 ? 18.232 -14.810 -47.623 1.00 85.62 186 GLN A N 1
ATOM 1451 C CA . GLN A 1 186 ? 17.451 -15.676 -48.521 1.00 85.62 186 GLN A CA 1
ATOM 1452 C C . GLN A 1 186 ? 16.094 -16.068 -47.959 1.00 85.62 186 GLN A C 1
ATOM 1454 O O . GLN A 1 186 ? 15.152 -16.284 -48.720 1.00 85.62 186 GLN A O 1
ATOM 1459 N N . ARG A 1 187 ? 15.991 -16.218 -46.639 1.00 91.00 187 ARG A N 1
ATOM 1460 C CA . ARG A 1 187 ? 14.756 -16.641 -45.982 1.00 91.00 187 ARG A CA 1
ATOM 1461 C C . ARG A 1 187 ? 14.687 -16.158 -44.546 1.00 91.00 187 ARG A C 1
ATOM 1463 O O . ARG A 1 187 ? 15.719 -15.901 -43.930 1.00 91.00 187 ARG A O 1
ATOM 1470 N N . CYS A 1 188 ? 13.469 -16.074 -44.036 1.00 94.12 188 CYS A N 1
ATOM 1471 C CA . CYS A 1 188 ? 13.171 -15.798 -42.642 1.00 94.12 188 CYS A CA 1
ATOM 1472 C C . CYS A 1 188 ? 12.550 -17.053 -42.020 1.00 94.12 188 CYS A C 1
ATOM 1474 O O . CYS A 1 188 ? 11.567 -17.577 -42.552 1.00 94.12 188 CYS A O 1
ATOM 1476 N N . ARG A 1 189 ? 13.143 -17.563 -40.940 1.00 95.94 189 ARG A N 1
ATOM 1477 C CA . ARG A 1 189 ? 12.616 -18.686 -40.164 1.00 95.94 189 ARG A CA 1
ATOM 1478 C C . ARG A 1 189 ? 11.873 -18.153 -38.948 1.00 95.94 189 ARG A C 1
ATOM 1480 O O . ARG A 1 189 ? 12.391 -17.311 -38.225 1.00 95.94 189 ARG A O 1
ATOM 1487 N N . PHE A 1 190 ? 10.689 -18.695 -38.726 1.00 96.94 190 PHE A N 1
ATOM 1488 C CA . PHE A 1 190 ? 9.834 -18.439 -37.580 1.00 96.94 190 PHE A CA 1
ATOM 1489 C C . PHE A 1 190 ? 9.769 -19.720 -36.758 1.00 96.94 190 PHE A C 1
ATOM 1491 O O . PHE A 1 190 ? 9.651 -20.810 -37.327 1.00 96.94 190 PHE A O 1
ATOM 1498 N N . ALA A 1 191 ? 9.871 -19.618 -35.440 1.00 96.56 191 ALA A N 1
ATOM 1499 C CA . ALA A 1 191 ? 9.715 -20.754 -34.544 1.00 96.56 191 ALA A CA 1
ATOM 1500 C C . ALA A 1 191 ? 9.057 -20.314 -33.238 1.00 96.56 191 ALA A C 1
ATOM 1502 O O . ALA A 1 191 ? 9.517 -19.367 -32.612 1.00 96.56 191 ALA A O 1
ATOM 1503 N N . THR A 1 192 ? 8.005 -21.012 -32.817 1.00 96.62 192 THR A N 1
ATOM 1504 C CA . THR A 1 192 ? 7.363 -20.789 -31.516 1.00 96.62 192 THR A CA 1
ATOM 1505 C C . THR A 1 192 ? 7.808 -21.882 -30.557 1.00 96.62 192 THR A C 1
ATOM 1507 O O . THR A 1 192 ? 7.692 -23.069 -30.880 1.00 96.62 192 THR A O 1
ATOM 1510 N N . ALA A 1 193 ? 8.283 -21.492 -29.378 1.00 95.69 193 ALA A N 1
ATOM 1511 C CA . ALA A 1 193 ? 8.662 -22.395 -28.298 1.00 95.69 193 ALA A CA 1
ATOM 1512 C C . ALA A 1 193 ? 7.920 -22.062 -26.997 1.00 95.69 193 ALA A C 1
ATOM 1514 O O . ALA A 1 193 ? 7.551 -20.909 -26.762 1.00 95.69 193 ALA A O 1
ATOM 1515 N N . ASP A 1 194 ? 7.701 -23.077 -26.161 1.00 93.06 194 ASP A N 1
ATOM 1516 C CA . ASP A 1 194 ? 7.196 -22.900 -24.796 1.00 93.06 194 ASP A CA 1
ATOM 1517 C C . ASP A 1 194 ? 8.265 -22.313 -23.853 1.00 93.06 194 ASP A C 1
ATOM 1519 O O . ASP A 1 194 ? 9.425 -22.120 -24.226 1.00 93.06 194 ASP A O 1
ATOM 1523 N N . ALA A 1 195 ? 7.881 -22.040 -22.605 1.00 85.38 195 ALA A N 1
ATOM 1524 C CA . ALA A 1 195 ? 8.784 -21.512 -21.582 1.00 85.38 195 ALA A CA 1
ATOM 1525 C C . ALA A 1 195 ? 9.983 -22.431 -21.253 1.00 85.38 195 ALA A C 1
ATOM 1527 O O . ALA A 1 195 ? 10.978 -21.949 -20.712 1.00 85.38 195 ALA A O 1
ATOM 1528 N N . ASN A 1 196 ? 9.918 -23.726 -21.592 1.00 83.88 196 ASN A N 1
ATOM 1529 C CA . ASN A 1 196 ? 11.017 -24.684 -21.421 1.00 83.88 196 ASN A CA 1
ATOM 1530 C C . ASN A 1 196 ? 11.944 -24.743 -22.650 1.00 83.88 196 ASN A C 1
ATOM 1532 O O . ASN A 1 196 ? 12.918 -25.497 -22.652 1.00 83.88 196 ASN A O 1
ATOM 1536 N N . GLY A 1 197 ? 11.646 -23.976 -23.703 1.00 87.94 197 GLY A N 1
ATOM 1537 C CA . GLY A 1 197 ? 12.374 -23.998 -24.969 1.00 87.94 197 GLY A CA 1
ATOM 1538 C C . GLY A 1 197 ? 11.963 -25.140 -25.903 1.00 87.94 197 GLY A C 1
ATOM 1539 O O . GLY A 1 197 ? 12.628 -25.368 -26.915 1.00 87.94 197 GLY A O 1
ATOM 1540 N N . THR A 1 198 ? 10.875 -25.859 -25.610 1.00 93.25 198 THR A N 1
ATOM 1541 C CA . THR A 1 198 ? 10.352 -26.900 -26.502 1.00 93.25 198 THR A CA 1
ATOM 1542 C C . THR A 1 198 ? 9.699 -26.241 -27.708 1.00 93.25 198 THR A C 1
ATOM 1544 O O . THR A 1 198 ? 8.693 -25.545 -27.577 1.00 93.25 198 THR A O 1
ATOM 1547 N N . GLN A 1 199 ? 10.249 -26.470 -28.900 1.00 95.00 199 GLN A N 1
ATOM 1548 C CA . GLN A 1 199 ? 9.680 -25.939 -30.136 1.00 95.00 199 GLN A CA 1
ATOM 1549 C C . GLN A 1 199 ? 8.350 -26.633 -30.465 1.00 95.00 199 GLN A C 1
ATOM 1551 O O . GLN A 1 199 ? 8.295 -27.853 -30.620 1.00 95.00 199 GLN A O 1
ATOM 1556 N N . LEU A 1 200 ? 7.289 -25.844 -30.628 1.00 94.25 200 LEU A N 1
ATOM 1557 C CA . LEU A 1 200 ? 5.933 -26.313 -30.932 1.00 94.25 200 LEU A CA 1
ATOM 1558 C C . LEU A 1 200 ? 5.568 -26.142 -32.408 1.00 94.25 200 LEU A C 1
ATOM 1560 O O . LEU A 1 200 ? 4.774 -26.906 -32.956 1.00 94.25 200 LEU A O 1
ATOM 1564 N N . TRP A 1 201 ? 6.139 -25.130 -33.058 1.00 95.31 201 TRP A N 1
ATOM 1565 C CA . TRP A 1 201 ? 5.868 -24.797 -34.452 1.00 95.31 201 TRP A CA 1
ATOM 1566 C C . TRP A 1 201 ? 7.088 -24.126 -35.081 1.00 95.31 201 TRP A C 1
ATOM 1568 O O . TRP A 1 201 ? 7.829 -23.427 -34.392 1.00 95.31 201 TRP A O 1
ATOM 1578 N N . SER A 1 202 ? 7.304 -24.341 -36.380 1.00 95.56 202 SER A N 1
ATOM 1579 C CA . SER A 1 202 ? 8.275 -23.582 -37.163 1.00 95.56 202 SER A CA 1
ATOM 1580 C C . SER A 1 202 ? 7.880 -23.524 -38.634 1.00 95.56 202 SER A C 1
ATOM 1582 O O . SER A 1 202 ? 7.381 -24.503 -39.189 1.00 95.56 202 SER A O 1
ATOM 1584 N N . GLU A 1 203 ? 8.147 -22.383 -39.259 1.00 95.31 203 GLU A N 1
ATOM 1585 C CA . GLU A 1 203 ? 7.935 -22.129 -40.680 1.00 95.31 203 GLU A CA 1
ATOM 1586 C C . GLU A 1 203 ? 9.122 -21.344 -41.257 1.00 95.31 203 GLU A C 1
ATOM 1588 O O . GLU A 1 203 ? 9.855 -20.664 -40.538 1.00 95.31 203 GLU A O 1
ATOM 1593 N N . SER A 1 204 ? 9.380 -21.462 -42.559 1.00 94.62 204 SER A N 1
ATOM 1594 C CA . SER A 1 204 ? 10.434 -20.705 -43.241 1.00 94.62 204 SER A CA 1
ATOM 1595 C C . SER A 1 204 ? 9.902 -20.102 -44.530 1.00 94.62 204 SER A C 1
ATOM 1597 O O . SER A 1 204 ? 9.503 -20.832 -45.435 1.00 94.62 204 SER A O 1
ATOM 1599 N N . LEU A 1 205 ? 9.949 -18.775 -44.622 1.00 94.88 205 LEU A N 1
ATOM 1600 C CA . LEU A 1 205 ? 9.449 -18.014 -45.763 1.00 94.88 205 LEU A CA 1
ATOM 1601 C C . LEU A 1 205 ? 10.609 -17.416 -46.571 1.00 94.88 205 LEU A C 1
ATOM 1603 O O . LEU A 1 205 ? 11.567 -16.910 -45.980 1.00 94.88 205 LEU A O 1
ATOM 1607 N N . PRO A 1 206 ? 10.560 -17.457 -47.914 1.00 92.00 206 PRO A N 1
ATOM 1608 C CA . PRO A 1 206 ? 11.596 -16.865 -48.751 1.00 92.00 206 PRO A CA 1
ATOM 1609 C C . PRO A 1 206 ? 11.575 -15.333 -48.657 1.00 92.00 206 PRO A C 1
ATOM 1611 O O . PRO A 1 206 ? 10.512 -14.716 -48.665 1.00 92.00 206 PRO A O 1
ATOM 1614 N N . LEU A 1 207 ? 12.757 -14.717 -48.621 1.00 88.44 207 LEU A N 1
ATOM 1615 C CA . LEU A 1 207 ? 12.924 -13.267 -48.723 1.00 88.44 207 LEU A CA 1
ATOM 1616 C C . LEU A 1 207 ? 13.177 -12.872 -50.180 1.00 88.44 207 LEU A C 1
ATOM 1618 O O . LEU A 1 207 ? 13.856 -13.577 -50.932 1.00 88.44 207 LEU A O 1
ATOM 1622 N N . GLN A 1 208 ? 12.616 -11.736 -50.591 1.00 82.75 208 GLN A N 1
ATOM 1623 C CA . GLN A 1 208 ? 12.942 -11.148 -51.887 1.00 82.75 208 GLN A CA 1
ATOM 1624 C C . GLN A 1 208 ? 14.367 -10.589 -51.859 1.00 82.75 208 GLN A C 1
ATOM 1626 O O . GLN A 1 208 ? 14.826 -10.107 -50.825 1.00 82.75 208 GLN A O 1
ATOM 1631 N N . LYS A 1 209 ? 15.050 -10.632 -53.010 1.00 71.31 209 LYS A N 1
ATOM 1632 C CA . LYS A 1 209 ? 16.400 -10.069 -53.143 1.00 71.31 209 LYS A CA 1
ATOM 1633 C C . LYS A 1 209 ? 16.413 -8.602 -52.745 1.00 71.31 209 LYS A C 1
ATOM 1635 O O . LYS A 1 209 ? 15.525 -7.843 -53.143 1.00 71.31 209 LYS A O 1
ATOM 1640 N N . SER A 1 210 ? 17.458 -8.205 -52.035 1.00 68.62 210 SER A N 1
ATOM 1641 C CA . SER A 1 210 ? 17.630 -6.819 -51.619 1.00 68.62 210 SER A CA 1
ATOM 1642 C C . SER A 1 210 ? 17.827 -5.917 -52.843 1.00 68.62 210 SER A C 1
ATOM 1644 O O . SER A 1 210 ? 18.693 -6.167 -53.684 1.00 68.62 210 SER A O 1
ATOM 1646 N N . ILE A 1 211 ? 17.032 -4.850 -52.952 1.00 59.78 211 ILE A N 1
ATOM 1647 C CA . ILE A 1 211 ? 17.169 -3.833 -54.005 1.00 59.78 211 ILE A CA 1
ATOM 1648 C C . ILE A 1 211 ? 17.859 -2.630 -53.364 1.00 59.78 211 ILE A C 1
ATOM 1650 O O . ILE A 1 211 ? 17.356 -2.076 -52.394 1.00 59.78 211 ILE A O 1
ATOM 1654 N N . GLY A 1 212 ? 19.042 -2.254 -53.858 1.00 58.28 212 GLY A N 1
ATOM 1655 C CA . GLY A 1 212 ? 19.808 -1.137 -53.285 1.00 58.28 212 GLY A CA 1
ATOM 1656 C C . GLY A 1 212 ? 20.328 -1.376 -51.858 1.00 58.28 212 GLY A C 1
ATOM 1657 O O . GLY A 1 212 ? 20.625 -0.414 -51.164 1.00 58.28 212 GLY A O 1
ATOM 1658 N N . GLY A 1 213 ? 20.439 -2.636 -51.414 1.00 61.31 213 GLY A N 1
ATOM 1659 C CA . GLY A 1 213 ? 20.900 -2.989 -50.062 1.00 61.31 213 GLY A CA 1
ATOM 1660 C C . GLY A 1 213 ? 19.798 -3.050 -48.997 1.00 61.31 213 GLY A C 1
ATOM 1661 O O . GLY A 1 213 ? 20.093 -3.353 -47.845 1.00 61.31 213 GLY A O 1
ATOM 1662 N N . THR A 1 214 ? 18.536 -2.820 -49.372 1.00 66.75 214 THR A N 1
ATOM 1663 C CA . THR A 1 214 ? 17.377 -2.929 -48.474 1.00 66.75 214 THR A CA 1
ATOM 1664 C C . THR A 1 214 ? 16.530 -4.146 -48.843 1.00 66.75 214 THR A C 1
ATOM 1666 O O . THR A 1 214 ? 16.168 -4.333 -50.008 1.00 66.75 214 THR A O 1
ATOM 1669 N N . THR A 1 215 ? 16.210 -4.982 -47.855 1.00 78.38 215 THR A N 1
ATOM 1670 C CA . THR A 1 215 ? 15.335 -6.148 -48.025 1.00 78.38 215 THR A CA 1
ATOM 1671 C C . THR A 1 215 ? 13.872 -5.725 -47.822 1.00 78.38 215 THR A C 1
ATOM 1673 O O . THR A 1 215 ? 13.566 -5.120 -46.794 1.00 78.38 215 THR A O 1
ATOM 1676 N N . PRO A 1 216 ? 12.951 -6.010 -48.764 1.00 84.38 216 PRO A N 1
ATOM 1677 C CA . PRO A 1 216 ? 11.530 -5.717 -48.581 1.00 84.38 216 PRO A CA 1
ATOM 1678 C C . PRO A 1 216 ? 10.941 -6.435 -47.351 1.00 84.38 216 PRO A C 1
ATOM 1680 O O . PRO A 1 216 ? 11.356 -7.560 -47.059 1.00 84.38 216 PRO A O 1
ATOM 1683 N N . PRO A 1 217 ? 9.955 -5.839 -46.653 1.00 88.88 217 PRO A N 1
ATOM 1684 C CA . PRO A 1 217 ? 9.303 -6.495 -45.525 1.00 88.88 217 PRO A CA 1
ATOM 1685 C C . PRO A 1 217 ? 8.470 -7.703 -45.976 1.00 88.88 217 PRO A C 1
ATOM 1687 O O . PRO A 1 217 ? 7.798 -7.656 -47.010 1.00 88.88 217 PRO A O 1
ATOM 1690 N N . LEU A 1 218 ? 8.462 -8.755 -45.158 1.00 93.06 218 LEU A N 1
ATOM 1691 C CA . LEU A 1 218 ? 7.436 -9.795 -45.202 1.00 93.06 218 LEU A CA 1
ATOM 1692 C C . LEU A 1 218 ? 6.174 -9.236 -44.550 1.00 93.06 218 LEU A C 1
ATOM 1694 O O . LEU A 1 218 ? 6.243 -8.745 -43.425 1.00 93.06 218 LEU A O 1
ATOM 1698 N N . LYS A 1 219 ? 5.048 -9.298 -45.260 1.00 94.19 219 LYS A N 1
ATOM 1699 C CA . LYS A 1 219 ? 3.761 -8.796 -44.776 1.00 94.19 219 LYS A CA 1
ATOM 1700 C C . LYS A 1 219 ? 2.823 -9.930 -44.412 1.00 94.19 219 LYS A C 1
ATOM 1702 O O . LYS A 1 219 ? 2.879 -10.976 -45.060 1.00 94.19 219 LYS A O 1
ATOM 1707 N N . ASP A 1 220 ? 1.966 -9.681 -43.428 1.00 93.19 220 ASP A N 1
ATOM 1708 C CA . ASP A 1 220 ? 0.869 -10.571 -43.035 1.00 93.19 220 ASP A CA 1
ATOM 1709 C C . ASP A 1 220 ? 1.329 -12.017 -42.759 1.00 93.19 220 ASP A C 1
ATOM 1711 O O . ASP A 1 220 ? 0.666 -12.989 -43.128 1.00 93.19 220 ASP A O 1
ATOM 1715 N N . VAL A 1 221 ? 2.492 -12.180 -42.119 1.00 95.44 221 VAL A N 1
ATOM 1716 C CA . VAL A 1 221 ? 3.015 -13.502 -41.758 1.00 95.44 221 VAL A CA 1
ATOM 1717 C C . VAL A 1 221 ? 2.136 -14.094 -40.665 1.00 95.44 221 VAL A C 1
ATOM 1719 O O . VAL A 1 221 ? 2.115 -13.575 -39.549 1.00 95.44 221 VAL A O 1
ATOM 1722 N N . ALA A 1 222 ? 1.432 -15.180 -40.978 1.00 94.94 222 ALA A N 1
ATOM 1723 C CA . ALA A 1 222 ? 0.601 -15.900 -40.022 1.00 94.94 222 ALA A CA 1
ATOM 1724 C C . ALA A 1 222 ? 1.471 -16.644 -38.998 1.00 94.94 222 ALA A C 1
ATOM 1726 O O . ALA A 1 222 ? 2.318 -17.463 -39.354 1.00 94.94 222 ALA A O 1
ATOM 1727 N N . ILE A 1 223 ? 1.243 -16.372 -37.718 1.00 95.56 223 ILE A N 1
ATOM 1728 C CA . ILE A 1 223 ? 1.902 -17.028 -36.596 1.00 95.56 223 ILE A CA 1
ATOM 1729 C C . ILE A 1 223 ? 0.900 -17.948 -35.914 1.00 95.56 223 ILE A C 1
ATOM 1731 O O . ILE A 1 223 ? -0.200 -17.539 -35.545 1.00 95.56 223 ILE A O 1
ATOM 1735 N N . LYS A 1 224 ? 1.299 -19.206 -35.707 1.00 93.81 224 LYS A N 1
ATOM 1736 C CA . LYS A 1 224 ? 0.471 -20.173 -34.990 1.00 93.81 224 LYS A CA 1
ATOM 1737 C C . LYS A 1 224 ? 0.546 -19.926 -33.481 1.00 93.81 224 LYS A C 1
ATOM 1739 O O . LYS A 1 224 ? 1.535 -20.300 -32.843 1.00 93.81 224 LYS A O 1
ATOM 1744 N N . VAL A 1 225 ? -0.505 -19.331 -32.918 1.00 96.25 225 VAL A N 1
ATOM 1745 C CA . VAL A 1 225 ? -0.689 -19.228 -31.464 1.00 96.25 225 VAL A CA 1
ATOM 1746 C C . VAL A 1 225 ? -0.988 -20.625 -30.895 1.00 96.25 225 VAL A C 1
ATOM 1748 O O . VAL A 1 225 ? -1.787 -21.364 -31.473 1.00 96.25 225 VAL A O 1
ATOM 1751 N N . PRO A 1 226 ? -0.322 -21.048 -29.806 1.00 95.88 226 PRO A N 1
ATOM 1752 C CA . PRO A 1 226 ? -0.570 -22.350 -29.191 1.00 95.88 226 PRO A CA 1
ATOM 1753 C C . PRO A 1 226 ? -1.986 -22.517 -28.618 1.00 95.88 226 PRO A C 1
ATOM 1755 O O . PRO A 1 226 ? -2.622 -21.565 -28.183 1.00 95.88 226 PRO A O 1
ATOM 1758 N N . GLU A 1 227 ? -2.440 -23.770 -28.559 1.00 93.62 227 GLU A N 1
ATOM 1759 C CA . GLU A 1 227 ? -3.759 -24.183 -28.037 1.00 93.62 227 GLU A CA 1
ATOM 1760 C C . GLU A 1 227 ? -3.805 -24.324 -26.506 1.00 93.62 227 GLU A C 1
ATOM 1762 O O . GLU A 1 227 ? -4.820 -24.728 -25.950 1.00 93.62 227 GLU A O 1
ATOM 1767 N N . ARG A 1 228 ? -2.682 -24.097 -25.820 1.00 91.81 228 ARG A N 1
ATOM 1768 C CA . ARG A 1 228 ? -2.565 -24.277 -24.369 1.00 91.81 228 ARG A CA 1
ATOM 1769 C C . ARG A 1 228 ? -2.147 -22.982 -23.706 1.00 91.81 228 ARG A C 1
ATOM 1771 O O . ARG A 1 228 ? -1.292 -22.270 -24.234 1.00 91.81 228 ARG A O 1
ATOM 1778 N N . GLU A 1 229 ? -2.685 -22.738 -22.524 1.00 93.88 229 GLU A N 1
ATOM 1779 C CA . GLU A 1 229 ? -2.253 -21.656 -21.646 1.00 93.88 229 GLU A CA 1
ATOM 1780 C C . GLU A 1 229 ? -0.749 -21.735 -21.345 1.00 93.88 229 GLU A C 1
ATOM 1782 O O . GLU A 1 229 ? -0.185 -22.811 -21.122 1.00 93.88 229 GLU A O 1
ATOM 1787 N N . GLY A 1 230 ? -0.090 -20.579 -21.342 1.00 94.44 230 GLY A N 1
ATOM 1788 C CA . GLY A 1 230 ? 1.331 -20.474 -21.048 1.00 94.44 230 GLY A CA 1
ATOM 1789 C C . GLY A 1 230 ? 1.986 -19.249 -21.667 1.00 94.44 230 GLY A C 1
ATOM 1790 O O . GLY A 1 230 ? 1.365 -18.461 -22.380 1.00 94.44 230 GLY A O 1
ATOM 1791 N N . VAL A 1 231 ? 3.278 -19.105 -21.390 1.00 96.19 231 VAL A N 1
ATOM 1792 C CA . VAL A 1 231 ? 4.123 -18.073 -21.992 1.00 96.19 231 VAL A CA 1
ATOM 1793 C C . VAL A 1 231 ? 4.981 -18.704 -23.074 1.00 96.19 231 VAL A C 1
ATOM 1795 O O . VAL A 1 231 ? 5.599 -19.751 -22.863 1.00 96.19 231 VAL A O 1
ATOM 1798 N N . TYR A 1 232 ? 5.019 -18.046 -24.226 1.00 96.88 232 TYR A N 1
ATOM 1799 C CA . TYR A 1 232 ? 5.652 -18.545 -25.435 1.00 96.88 232 TYR A CA 1
ATOM 1800 C C . TYR A 1 232 ? 6.602 -17.512 -26.015 1.00 96.88 232 TYR A C 1
ATOM 1802 O O . TYR A 1 232 ? 6.408 -16.304 -25.873 1.00 96.88 232 TYR A O 1
ATOM 1810 N N . THR A 1 233 ? 7.635 -18.003 -26.692 1.00 96.50 233 THR A N 1
ATOM 1811 C CA . THR A 1 233 ? 8.597 -17.171 -27.414 1.00 96.50 233 THR A CA 1
ATOM 1812 C C . THR A 1 233 ? 8.525 -17.491 -28.898 1.00 96.50 233 THR A C 1
ATOM 1814 O O . THR A 1 233 ? 8.740 -18.633 -29.297 1.00 96.50 233 THR A O 1
ATOM 1817 N N . LEU A 1 234 ? 8.237 -16.476 -29.710 1.00 96.88 234 LEU A N 1
ATOM 1818 C CA . LEU A 1 234 ? 8.418 -16.498 -31.154 1.00 96.88 234 LEU A CA 1
ATOM 1819 C C . LEU A 1 234 ? 9.841 -16.032 -31.477 1.00 96.88 234 LEU A C 1
ATOM 1821 O O . LEU A 1 234 ? 10.187 -14.873 -31.258 1.00 96.88 234 LEU A O 1
ATOM 1825 N N . THR A 1 235 ? 10.656 -16.919 -32.028 1.00 96.31 235 THR A N 1
ATOM 1826 C CA . THR A 1 235 ? 11.982 -16.606 -32.559 1.00 96.31 235 THR A CA 1
ATOM 1827 C C . THR A 1 235 ? 11.891 -16.377 -34.064 1.00 96.31 235 THR A C 1
ATOM 1829 O O . THR A 1 235 ? 11.332 -17.194 -34.798 1.00 96.31 235 THR A O 1
ATOM 1832 N N . ILE A 1 236 ? 12.447 -15.257 -34.518 1.00 96.06 236 ILE A N 1
ATOM 1833 C CA . ILE A 1 236 ? 12.496 -14.829 -35.915 1.00 96.06 236 ILE A CA 1
ATOM 1834 C C . ILE A 1 236 ? 13.965 -14.735 -36.314 1.00 96.06 236 ILE A C 1
ATOM 1836 O O . ILE A 1 236 ? 14.711 -13.943 -35.741 1.00 96.06 236 ILE A O 1
ATOM 1840 N N . GLU A 1 237 ? 14.387 -15.522 -37.297 1.00 94.62 237 GLU A N 1
ATOM 1841 C CA . GLU A 1 237 ? 15.776 -15.586 -37.753 1.00 94.62 237 GLU A CA 1
ATOM 1842 C C . GLU A 1 237 ? 15.881 -15.308 -39.246 1.00 94.62 237 GLU A C 1
ATOM 1844 O O . GLU A 1 237 ? 15.295 -16.001 -40.078 1.00 94.62 237 GLU A O 1
ATOM 1849 N N . VAL A 1 238 ? 16.705 -14.330 -39.600 1.00 92.19 238 VAL A N 1
ATOM 1850 C CA . VAL A 1 238 ? 17.049 -14.031 -40.987 1.00 92.19 238 VAL A CA 1
ATOM 1851 C C . VAL A 1 238 ? 18.265 -14.868 -41.369 1.00 92.19 238 VAL A C 1
ATOM 1853 O O . VAL A 1 238 ? 19.329 -14.746 -40.762 1.00 92.19 238 VAL A O 1
ATOM 1856 N N . ILE A 1 239 ? 18.116 -15.726 -42.378 1.00 91.00 239 ILE A N 1
ATOM 1857 C CA . ILE A 1 239 ? 19.122 -16.716 -42.777 1.00 91.00 239 ILE A CA 1
ATOM 1858 C C . ILE A 1 239 ? 19.753 -16.325 -44.117 1.00 91.00 239 ILE A C 1
ATOM 1860 O O . ILE A 1 239 ? 19.059 -16.044 -45.102 1.00 91.00 239 ILE A O 1
ATOM 1864 N N . ALA A 1 240 ? 21.085 -16.381 -44.172 1.00 87.00 240 ALA A N 1
ATOM 1865 C CA . ALA A 1 240 ? 21.885 -16.188 -45.378 1.00 87.00 240 ALA A CA 1
ATOM 1866 C C . ALA A 1 240 ? 22.836 -17.384 -45.623 1.00 87.00 240 ALA A C 1
ATOM 1868 O O . ALA A 1 240 ? 23.231 -18.073 -44.677 1.00 87.00 240 ALA A O 1
ATOM 1869 N N . PRO A 1 241 ? 23.240 -17.652 -46.879 1.00 78.44 241 PRO A N 1
ATOM 1870 C CA . PRO A 1 241 ? 24.147 -18.757 -47.204 1.00 78.44 241 PRO A CA 1
ATOM 1871 C C . PRO A 1 241 ? 25.587 -18.522 -46.702 1.00 78.44 241 PRO A C 1
ATOM 1873 O O . PRO A 1 241 ? 26.084 -17.389 -46.673 1.00 78.44 241 PRO A O 1
ATOM 1876 N N . GLU A 1 242 ? 26.308 -19.595 -46.351 1.00 71.81 242 GLU A N 1
ATOM 1877 C CA . GLU A 1 242 ? 27.754 -19.544 -46.097 1.00 71.81 242 GLU A CA 1
ATOM 1878 C C . GLU A 1 242 ? 28.587 -19.549 -47.390 1.00 71.81 242 GLU A C 1
ATOM 1880 O O . GLU A 1 242 ? 28.315 -20.277 -48.344 1.00 71.81 242 GLU A O 1
ATOM 1885 N N . ARG A 1 243 ? 29.662 -18.745 -47.412 1.00 61.41 243 ARG A N 1
ATOM 1886 C CA . ARG A 1 243 ? 30.522 -18.525 -48.592 1.00 61.41 243 ARG A CA 1
ATOM 1887 C C . ARG A 1 243 ? 31.425 -19.712 -48.980 1.00 61.41 243 ARG A C 1
ATOM 1889 O O . ARG A 1 243 ? 32.058 -19.639 -50.027 1.00 61.41 243 ARG A O 1
ATOM 1896 N N . ARG A 1 244 ? 31.569 -20.758 -48.154 1.00 56.34 244 ARG A N 1
ATOM 1897 C CA . ARG A 1 244 ? 32.742 -21.663 -48.212 1.00 56.34 244 ARG A CA 1
ATOM 1898 C C . ARG A 1 244 ? 32.543 -23.066 -48.798 1.00 56.34 244 ARG A C 1
ATOM 1900 O O . ARG A 1 244 ? 33.502 -23.830 -48.776 1.00 56.34 244 ARG A O 1
ATOM 1907 N N . PHE A 1 245 ? 31.400 -23.397 -49.397 1.00 55.00 245 PHE A N 1
ATOM 1908 C CA . PHE A 1 245 ? 31.208 -24.737 -49.969 1.00 55.00 245 PHE A CA 1
ATOM 1909 C C . PHE A 1 245 ? 30.612 -24.739 -51.381 1.00 55.00 245 PHE A C 1
ATOM 1911 O O . PHE A 1 245 ? 29.577 -24.129 -51.658 1.00 55.00 245 PHE A O 1
ATOM 1918 N N . THR A 1 246 ? 31.260 -25.484 -52.277 1.00 56.06 246 THR A N 1
ATOM 1919 C CA . THR A 1 246 ? 30.660 -25.988 -53.516 1.00 56.06 246 THR A CA 1
ATOM 1920 C C . THR A 1 246 ? 29.583 -27.036 -53.179 1.00 56.06 246 THR A C 1
ATOM 1922 O O . THR A 1 246 ? 29.692 -27.713 -52.155 1.00 56.06 246 THR A O 1
ATOM 1925 N N . PRO A 1 247 ? 28.520 -27.176 -53.998 1.00 50.91 247 PRO A N 1
ATOM 1926 C CA . PRO A 1 247 ? 27.442 -28.141 -53.750 1.00 50.91 247 PRO A CA 1
ATOM 1927 C C . PRO A 1 247 ? 27.996 -29.554 -53.482 1.00 50.91 247 PRO A C 1
ATOM 1929 O O . PRO A 1 247 ? 28.941 -29.943 -54.172 1.00 50.91 247 PRO A O 1
ATOM 1932 N N . PRO A 1 248 ? 27.436 -30.327 -52.525 1.00 51.81 248 PRO A N 1
ATOM 1933 C CA . PRO A 1 248 ? 26.077 -30.206 -51.979 1.00 51.81 248 PRO A CA 1
ATOM 1934 C C . PRO A 1 248 ? 25.960 -29.618 -50.555 1.00 51.81 248 PRO A C 1
ATOM 1936 O O . PRO A 1 248 ? 24.848 -29.507 -50.050 1.00 51.81 248 PRO A O 1
ATOM 1939 N N . PHE A 1 249 ? 27.051 -29.206 -49.902 1.00 53.97 249 PHE A N 1
ATOM 1940 C CA . PHE A 1 249 ? 27.027 -28.801 -48.485 1.00 53.97 249 PHE A CA 1
ATOM 1941 C C . PHE A 1 249 ? 27.022 -27.277 -48.295 1.00 53.97 249 PHE A C 1
ATOM 1943 O O . PHE A 1 249 ? 27.990 -26.713 -47.803 1.00 53.97 249 PHE A O 1
ATOM 1950 N N . ARG A 1 250 ? 25.945 -26.577 -48.680 1.00 61.94 250 ARG A N 1
ATOM 1951 C CA . ARG A 1 250 ? 25.778 -25.162 -48.290 1.00 61.94 250 ARG A CA 1
ATOM 1952 C C . ARG A 1 250 ? 25.301 -25.090 -46.840 1.00 61.94 250 ARG A C 1
ATOM 1954 O O . ARG A 1 250 ? 24.139 -25.367 -46.569 1.00 61.94 250 ARG A O 1
ATOM 1961 N N . SER A 1 251 ? 26.187 -24.717 -45.929 1.00 70.44 251 SER A N 1
ATOM 1962 C CA . SER A 1 251 ? 25.829 -24.337 -44.563 1.00 70.44 251 SER A CA 1
ATOM 1963 C C . SER A 1 251 ? 25.095 -22.992 -44.551 1.00 70.44 251 SER A C 1
ATOM 1965 O O . SER A 1 251 ? 25.317 -22.116 -45.392 1.00 70.44 251 SER A O 1
ATOM 1967 N N . GLU A 1 252 ? 24.178 -22.849 -43.605 1.00 82.12 252 GLU A N 1
ATOM 1968 C CA . GLU A 1 252 ? 23.346 -21.665 -43.404 1.00 82.12 252 GLU A CA 1
ATOM 1969 C C . GLU A 1 252 ? 23.815 -20.917 -42.162 1.00 82.12 252 GLU A C 1
ATOM 1971 O O . GLU A 1 252 ? 24.236 -21.538 -41.186 1.00 82.12 252 GLU A O 1
ATOM 1976 N N . ARG A 1 253 ? 23.729 -19.585 -42.190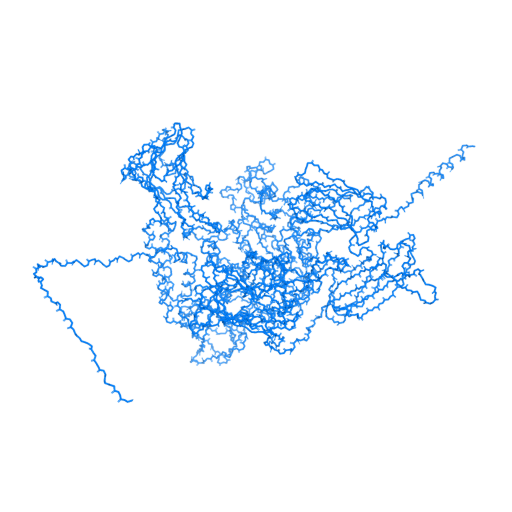 1.00 85.88 253 ARG A N 1
ATOM 1977 C CA . ARG A 1 253 ? 24.070 -18.738 -41.048 1.00 85.88 253 ARG A CA 1
ATOM 1978 C C . ARG A 1 253 ? 22.949 -17.742 -40.772 1.00 85.88 253 ARG A C 1
ATOM 1980 O O . ARG A 1 253 ? 22.488 -17.064 -41.690 1.00 85.88 253 ARG A O 1
ATOM 1987 N N . THR A 1 254 ? 22.572 -17.614 -39.504 1.00 88.69 254 THR A N 1
ATOM 1988 C CA . THR A 1 254 ? 21.699 -16.539 -39.019 1.00 88.69 254 THR A CA 1
ATOM 1989 C C . THR A 1 254 ? 22.460 -15.212 -39.057 1.00 88.69 254 THR A C 1
ATOM 1991 O O . THR A 1 254 ? 23.539 -15.091 -38.473 1.00 88.69 254 THR A O 1
ATOM 1994 N N . VAL A 1 255 ? 21.927 -14.235 -39.793 1.00 87.88 255 VAL A N 1
ATOM 1995 C CA . VAL A 1 255 ? 22.502 -12.887 -39.967 1.00 87.88 255 VAL A CA 1
ATOM 1996 C C . VAL A 1 255 ? 21.718 -11.800 -39.234 1.00 87.88 255 VAL A C 1
ATOM 1998 O O . VAL A 1 255 ? 22.183 -10.673 -39.170 1.00 87.88 255 VAL A O 1
ATOM 2001 N N . GLY A 1 256 ? 20.563 -12.130 -38.669 1.00 88.19 256 GLY A N 1
ATOM 2002 C CA . GLY A 1 256 ? 19.788 -11.274 -37.774 1.00 88.19 256 GLY A CA 1
ATOM 2003 C C . GLY A 1 256 ? 18.785 -12.139 -37.027 1.00 88.19 256 GLY A C 1
ATOM 2004 O O . GLY A 1 256 ? 18.300 -13.129 -37.584 1.00 88.19 256 GLY A O 1
ATOM 2005 N N . SER A 1 257 ? 18.502 -11.810 -35.774 1.00 91.25 257 SER A N 1
ATOM 2006 C CA . SER A 1 257 ? 17.575 -12.598 -34.964 1.00 91.25 257 SER A CA 1
ATOM 2007 C C . SER A 1 257 ? 16.844 -11.739 -33.956 1.00 91.25 257 SER A C 1
ATOM 2009 O O . SER A 1 257 ? 17.444 -10.866 -33.334 1.00 91.25 257 SER A O 1
ATOM 2011 N N . ARG A 1 258 ? 15.576 -12.059 -33.730 1.00 91.94 258 ARG A N 1
ATOM 2012 C CA . ARG A 1 258 ? 14.763 -11.435 -32.695 1.00 91.94 258 ARG A CA 1
ATOM 2013 C C . ARG A 1 258 ? 13.896 -12.466 -31.994 1.00 91.94 258 ARG A C 1
ATOM 2015 O O . ARG A 1 258 ? 13.356 -13.364 -32.638 1.00 91.94 258 ARG A O 1
ATOM 2022 N N . SER A 1 259 ? 13.712 -12.274 -30.696 1.00 94.00 259 SER A N 1
ATOM 2023 C CA . SER A 1 259 ? 12.665 -12.941 -29.927 1.00 94.00 259 SER A CA 1
ATOM 2024 C C . SER A 1 259 ? 11.456 -12.014 -29.780 1.00 94.00 259 SER A C 1
ATOM 2026 O O . SER A 1 259 ? 11.600 -10.793 -29.751 1.00 94.00 259 SER A O 1
ATOM 2028 N N . VAL A 1 260 ? 10.256 -12.578 -29.686 1.00 95.38 260 VAL A N 1
ATOM 2029 C CA . VAL A 1 260 ? 9.024 -11.890 -29.279 1.00 95.38 260 VAL A CA 1
ATOM 2030 C C . VAL A 1 260 ? 8.306 -12.795 -28.293 1.00 95.38 260 VAL A C 1
ATOM 2032 O O . VAL A 1 260 ? 7.936 -13.912 -28.648 1.00 95.38 260 VAL A O 1
ATOM 2035 N N . GLN A 1 261 ? 8.121 -12.339 -27.059 1.00 95.69 261 GLN A N 1
ATOM 2036 C CA . GLN A 1 261 ? 7.434 -13.121 -26.036 1.00 95.69 261 GLN A CA 1
ATOM 2037 C C . GLN A 1 261 ? 5.967 -12.689 -25.923 1.00 95.69 261 GLN A C 1
ATOM 2039 O O . GLN A 1 261 ? 5.648 -11.503 -26.021 1.00 95.69 261 GLN A O 1
ATOM 2044 N N . PHE A 1 262 ? 5.076 -13.656 -25.728 1.00 96.75 262 PHE A N 1
ATOM 2045 C CA . PHE A 1 262 ? 3.639 -13.437 -25.580 1.00 96.75 262 PHE A CA 1
ATOM 2046 C C . PHE A 1 262 ? 3.028 -14.462 -24.621 1.00 96.75 262 PHE A C 1
ATOM 2048 O O . PHE A 1 262 ? 3.634 -15.498 -24.331 1.00 96.75 262 PHE A O 1
ATOM 2055 N N . VAL A 1 263 ? 1.827 -14.173 -24.124 1.00 97.44 263 VAL A N 1
ATOM 2056 C CA . VAL A 1 263 ? 1.104 -15.032 -23.178 1.00 97.44 263 VAL A CA 1
ATOM 2057 C C . VAL A 1 263 ? -0.239 -15.462 -23.760 1.00 97.44 263 VAL A C 1
ATOM 2059 O O . VAL A 1 263 ? -0.942 -14.664 -24.378 1.00 97.44 263 VAL A O 1
ATOM 2062 N N . VAL A 1 264 ? -0.588 -16.729 -23.560 1.00 97.25 264 VAL A N 1
ATOM 2063 C CA . VAL A 1 264 ? -1.893 -17.314 -23.890 1.00 97.25 264 VAL A CA 1
ATOM 2064 C C . VAL A 1 264 ? -2.599 -17.643 -22.580 1.00 97.25 264 VAL A C 1
ATOM 2066 O O . VAL A 1 264 ? -1.995 -18.293 -21.726 1.00 97.25 264 VAL A O 1
ATOM 2069 N N . ILE A 1 265 ? -3.849 -17.208 -22.420 1.00 96.06 265 ILE A N 1
ATOM 2070 C CA . ILE A 1 265 ? -4.665 -17.452 -21.218 1.00 96.06 265 ILE A CA 1
ATOM 2071 C C . ILE A 1 265 ? -5.950 -18.166 -21.628 1.00 96.06 265 ILE A C 1
ATOM 2073 O O . ILE A 1 265 ? -6.699 -17.663 -22.463 1.00 96.06 265 ILE A O 1
ATOM 2077 N N . GLU A 1 266 ? -6.210 -19.325 -21.030 1.00 93.50 266 GLU A N 1
ATOM 2078 C CA . GLU A 1 266 ? -7.444 -20.083 -21.218 1.00 93.50 266 GLU A CA 1
ATOM 2079 C C . GLU A 1 266 ? -8.603 -19.452 -20.429 1.00 93.50 266 GLU A C 1
ATOM 2081 O O . GLU A 1 266 ? -8.448 -19.020 -19.285 1.00 93.50 266 GLU A O 1
ATOM 2086 N N . GLU A 1 267 ? -9.805 -19.459 -21.016 1.00 86.69 267 GLU A N 1
ATOM 2087 C CA . GLU A 1 267 ? -11.036 -19.037 -20.327 1.00 86.69 267 GLU A CA 1
ATOM 2088 C C . GLU A 1 267 ? -11.394 -19.952 -19.152 1.00 86.69 267 GLU A C 1
ATOM 2090 O O . GLU A 1 267 ? -12.029 -19.529 -18.185 1.00 86.69 267 GLU A O 1
ATOM 2095 N N . ASN A 1 268 ? -11.016 -21.227 -19.255 1.00 83.31 268 ASN A N 1
ATOM 2096 C CA . ASN A 1 268 ? -11.285 -22.244 -18.254 1.00 83.31 268 ASN A CA 1
ATOM 2097 C C . ASN A 1 268 ? -10.033 -22.524 -17.436 1.00 83.31 268 ASN A C 1
ATOM 2099 O O . ASN A 1 268 ? -8.905 -22.384 -17.896 1.00 83.31 268 ASN A O 1
ATOM 2103 N N . ARG A 1 269 ? -10.241 -22.933 -16.186 1.00 78.06 269 ARG A N 1
ATOM 2104 C CA . ARG A 1 269 ? -9.133 -23.216 -15.283 1.00 78.06 269 ARG A CA 1
ATOM 2105 C C . ARG A 1 269 ? -8.407 -24.508 -15.696 1.00 78.06 269 ARG A C 1
ATOM 2107 O O . ARG A 1 269 ? -9.086 -25.524 -15.881 1.00 78.06 269 ARG A O 1
ATOM 2114 N N . PRO A 1 270 ? -7.062 -24.521 -15.723 1.00 71.69 270 PRO A N 1
ATOM 2115 C CA . PRO A 1 270 ? -6.310 -25.763 -15.856 1.00 71.69 270 PRO A CA 1
ATOM 2116 C C . PRO A 1 270 ? -6.547 -26.701 -14.651 1.00 71.69 270 PRO A C 1
ATOM 2118 O O . PRO A 1 270 ? -6.888 -26.248 -13.553 1.00 71.69 270 PRO A O 1
ATOM 2121 N N . PRO A 1 271 ? -6.390 -28.026 -14.818 1.00 66.75 271 PRO A N 1
ATOM 2122 C CA . PRO A 1 271 ? -6.566 -28.981 -13.727 1.00 66.75 271 PRO A CA 1
ATOM 2123 C C . PRO A 1 271 ? -5.585 -28.709 -12.576 1.00 66.75 271 PRO A C 1
ATOM 2125 O O . PRO A 1 271 ? -4.426 -28.367 -12.799 1.00 66.75 271 PRO A O 1
ATOM 2128 N N . PHE A 1 272 ? -6.061 -28.867 -11.338 1.00 64.31 272 PHE A N 1
ATOM 2129 C CA . PHE A 1 272 ? -5.254 -28.648 -10.139 1.00 64.31 272 PHE A CA 1
ATOM 2130 C C . PHE A 1 272 ? -4.081 -29.625 -10.037 1.00 64.31 272 PHE A C 1
ATOM 2132 O O . PHE A 1 272 ? -4.195 -30.790 -10.424 1.00 64.31 272 PHE A O 1
ATOM 2139 N N . ASP A 1 273 ? -2.992 -29.169 -9.412 1.00 66.31 273 ASP A N 1
ATOM 2140 C CA . ASP A 1 273 ? -1.954 -30.068 -8.918 1.00 66.31 273 ASP A CA 1
ATOM 2141 C C . ASP A 1 273 ? -2.537 -30.914 -7.775 1.00 66.31 273 ASP A C 1
ATOM 2143 O O . ASP A 1 273 ? -2.724 -30.432 -6.658 1.00 66.31 273 ASP A O 1
ATOM 2147 N N . SER A 1 274 ? -2.864 -32.171 -8.080 1.00 65.25 274 SER A N 1
ATOM 2148 C CA . SER A 1 274 ? -3.434 -33.136 -7.138 1.00 65.25 274 SER A CA 1
ATOM 2149 C C . SER A 1 274 ? -2.371 -33.864 -6.309 1.00 65.25 274 SER A C 1
ATOM 2151 O O . SER A 1 274 ? -2.644 -34.952 -5.795 1.00 65.25 274 SER A O 1
ATOM 2153 N N . THR A 1 275 ? -1.140 -33.346 -6.240 1.00 73.25 275 THR A N 1
ATOM 2154 C CA . THR A 1 275 ? -0.120 -33.903 -5.347 1.00 73.25 275 THR A CA 1
ATOM 2155 C C . THR A 1 275 ? -0.594 -33.843 -3.896 1.00 73.25 275 THR A C 1
ATOM 2157 O O . THR A 1 275 ? -1.271 -32.911 -3.479 1.00 73.25 275 THR A O 1
ATOM 2160 N N . ALA A 1 276 ? -0.305 -34.890 -3.126 1.00 78.25 276 ALA A N 1
ATOM 2161 C CA . ALA A 1 276 ? -0.650 -34.908 -1.712 1.00 78.25 276 ALA A CA 1
ATOM 2162 C C . ALA A 1 276 ? 0.326 -34.031 -0.925 1.00 78.25 276 ALA A C 1
ATOM 2164 O O . ALA A 1 276 ? 1.530 -34.036 -1.209 1.00 78.25 276 ALA A O 1
ATOM 2165 N N . ASP A 1 277 ? -0.196 -33.341 0.084 1.00 87.31 277 ASP A N 1
ATOM 2166 C CA . ASP A 1 277 ? 0.618 -32.548 0.996 1.00 87.31 277 ASP A CA 1
ATOM 2167 C C . ASP A 1 277 ? 1.635 -33.449 1.704 1.00 87.31 277 ASP A C 1
ATOM 2169 O O . ASP A 1 277 ? 1.312 -34.553 2.164 1.00 87.31 277 ASP A O 1
ATOM 2173 N N . ARG A 1 278 ? 2.887 -32.994 1.775 1.00 90.81 278 ARG A N 1
ATOM 2174 C CA . ARG A 1 278 ? 3.973 -33.729 2.433 1.00 90.81 278 ARG A CA 1
ATOM 2175 C C . ARG A 1 278 ? 4.942 -32.783 3.126 1.00 90.81 278 ARG A C 1
ATOM 2177 O O . ARG A 1 278 ? 5.327 -31.759 2.568 1.00 90.81 278 ARG A O 1
ATOM 2184 N N . VAL A 1 279 ? 5.398 -33.172 4.313 1.00 92.81 279 VAL A N 1
ATOM 2185 C CA . VAL A 1 279 ? 6.475 -32.469 5.020 1.00 92.81 279 VAL A CA 1
ATOM 2186 C C . VAL A 1 279 ? 7.790 -32.695 4.277 1.00 92.81 279 VAL A C 1
ATOM 2188 O O . VAL A 1 279 ? 8.192 -33.838 4.066 1.00 92.81 279 VAL A O 1
ATOM 2191 N N . VAL A 1 280 ? 8.442 -31.605 3.879 1.00 91.62 280 VAL A N 1
ATOM 2192 C CA . VAL A 1 280 ? 9.739 -31.608 3.182 1.00 91.62 280 VAL A CA 1
ATOM 2193 C C . VAL A 1 280 ? 10.877 -31.359 4.168 1.00 91.62 280 VAL A C 1
ATOM 2195 O O . VAL A 1 280 ? 11.929 -31.987 4.075 1.00 91.62 280 VAL A O 1
ATOM 2198 N N . PHE A 1 281 ? 10.662 -30.473 5.142 1.00 90.75 281 PHE A N 1
ATOM 2199 C CA . PHE A 1 281 ? 11.671 -30.108 6.129 1.00 90.75 281 PHE A CA 1
ATOM 2200 C C . PHE A 1 281 ? 11.033 -29.740 7.472 1.00 90.75 281 PHE A C 1
ATOM 2202 O O . PHE A 1 281 ? 9.954 -29.154 7.516 1.00 90.75 281 PHE A O 1
ATOM 2209 N N . GLU A 1 282 ? 11.704 -30.070 8.576 1.00 92.94 282 GLU A N 1
ATOM 2210 C CA . GLU A 1 282 ? 11.266 -29.725 9.929 1.00 92.94 282 GLU A CA 1
ATOM 2211 C C . GLU A 1 282 ? 12.468 -29.515 10.852 1.00 92.94 282 GLU A C 1
ATOM 2213 O O . GLU A 1 282 ? 13.424 -30.295 10.841 1.00 92.94 282 GLU A O 1
ATOM 2218 N N . ILE A 1 283 ? 12.402 -28.472 11.680 1.00 91.44 283 ILE A N 1
ATOM 2219 C CA . ILE A 1 283 ? 13.416 -28.169 12.684 1.00 91.44 283 ILE A CA 1
ATOM 2220 C C . ILE A 1 283 ? 12.829 -27.473 13.911 1.00 91.44 283 ILE A C 1
ATOM 2222 O O . ILE A 1 283 ? 11.853 -26.735 13.820 1.00 91.44 283 ILE A O 1
ATOM 2226 N N . ASN A 1 284 ? 13.443 -27.685 15.074 1.00 91.06 284 ASN A N 1
ATOM 2227 C CA . ASN A 1 284 ? 13.122 -26.968 16.301 1.00 91.06 284 ASN A CA 1
ATOM 2228 C C . ASN A 1 284 ? 14.333 -26.129 16.759 1.00 91.06 284 ASN A C 1
ATOM 2230 O O . ASN A 1 284 ? 15.288 -26.697 17.287 1.00 91.06 284 ASN A O 1
ATOM 2234 N N . PRO A 1 285 ? 14.305 -24.793 16.591 1.00 89.88 285 PRO A N 1
ATOM 2235 C CA . PRO A 1 285 ? 15.380 -23.887 17.001 1.00 89.88 285 PRO A CA 1
ATOM 2236 C C . PRO A 1 285 ? 15.700 -23.899 18.501 1.00 89.88 285 PRO A C 1
ATOM 2238 O O . PRO A 1 285 ? 16.762 -23.416 18.882 1.00 89.88 285 PRO A O 1
ATOM 2241 N N . ALA A 1 286 ? 14.796 -24.412 19.345 1.00 88.44 286 ALA A N 1
ATOM 2242 C CA . ALA A 1 286 ? 15.027 -24.547 20.782 1.00 88.44 286 ALA A CA 1
ATOM 2243 C C . ALA A 1 286 ? 15.919 -25.751 21.142 1.00 88.44 286 ALA A C 1
ATOM 2245 O O . ALA A 1 286 ? 16.425 -25.814 22.255 1.00 88.44 286 ALA A O 1
ATOM 2246 N N . GLU A 1 287 ? 16.115 -26.715 20.233 1.00 86.19 287 GLU A N 1
ATOM 2247 C CA . GLU A 1 287 ? 16.994 -27.860 20.491 1.00 86.19 287 GLU A CA 1
ATOM 2248 C C . GLU A 1 287 ? 18.471 -27.477 20.360 1.00 86.19 287 GLU A C 1
ATOM 2250 O O . GLU A 1 287 ? 18.893 -26.900 19.356 1.00 86.19 287 GLU A O 1
ATOM 2255 N N . ASP A 1 288 ? 19.293 -27.882 21.328 1.00 73.81 288 ASP A N 1
ATOM 2256 C CA . ASP A 1 288 ? 20.743 -27.726 21.232 1.00 73.81 288 ASP A CA 1
ATOM 2257 C C . ASP A 1 288 ? 21.293 -28.380 19.958 1.00 73.81 288 ASP A C 1
ATOM 2259 O O . ASP A 1 288 ? 20.949 -29.514 19.608 1.00 73.81 288 ASP A O 1
ATOM 2263 N N . ARG A 1 289 ? 22.215 -27.678 19.286 1.00 73.56 289 ARG A N 1
ATOM 2264 C CA . ARG A 1 289 ? 22.944 -28.187 18.112 1.00 73.56 289 ARG A CA 1
ATOM 2265 C C . ARG A 1 289 ? 22.047 -28.645 16.959 1.00 73.56 289 ARG A C 1
ATOM 2267 O O . ARG A 1 289 ? 22.441 -29.498 16.163 1.00 73.56 289 ARG A O 1
ATOM 2274 N N . TRP A 1 290 ? 20.867 -28.044 16.805 1.00 77.69 290 TRP A N 1
ATOM 2275 C CA . TRP A 1 290 ? 20.004 -28.278 15.642 1.00 77.69 290 TRP A CA 1
ATOM 2276 C C . TRP A 1 290 ? 20.749 -28.088 14.306 1.00 77.69 290 TRP A C 1
ATOM 2278 O O . TRP A 1 290 ? 20.490 -28.808 13.341 1.00 77.69 290 TRP A O 1
ATOM 2288 N N . TRP A 1 291 ? 21.726 -27.172 14.266 1.00 72.56 291 TRP A N 1
ATOM 2289 C CA . TRP A 1 291 ? 22.546 -26.873 13.088 1.00 72.56 291 TRP A CA 1
ATOM 2290 C C . TRP A 1 291 ? 23.511 -28.010 12.710 1.00 72.56 291 TRP A C 1
ATOM 2292 O O . TRP A 1 291 ? 23.812 -28.175 11.531 1.00 72.56 291 TRP A O 1
ATOM 2302 N N . ASP A 1 292 ? 23.947 -28.849 13.659 1.00 70.62 292 ASP A N 1
ATOM 2303 C CA . ASP A 1 292 ? 24.848 -29.974 13.368 1.00 70.62 292 ASP A CA 1
ATOM 2304 C C . ASP A 1 292 ? 24.138 -31.025 12.500 1.00 70.62 292 ASP A C 1
ATOM 2306 O O . ASP A 1 292 ? 24.711 -31.524 11.532 1.00 70.62 292 ASP A O 1
ATOM 2310 N N . ARG A 1 293 ? 22.857 -31.314 12.781 1.00 70.44 293 ARG A N 1
ATOM 2311 C CA . ARG A 1 293 ? 22.039 -32.264 11.989 1.00 70.44 293 ARG A CA 1
ATOM 2312 C C . ARG A 1 293 ? 21.863 -31.814 10.543 1.00 70.44 293 ARG A C 1
ATOM 2314 O O . ARG A 1 293 ? 21.712 -32.616 9.630 1.00 70.44 293 ARG A O 1
ATOM 2321 N N . LEU A 1 294 ? 21.876 -30.510 10.375 1.00 69.25 294 LEU A N 1
ATOM 2322 C CA . LEU A 1 294 ? 21.630 -29.794 9.149 1.00 69.25 294 LEU A CA 1
ATOM 2323 C C . LEU A 1 294 ? 22.858 -29.845 8.215 1.00 69.25 294 LEU A C 1
ATOM 2325 O O . LEU A 1 294 ? 22.701 -30.107 7.023 1.00 69.25 294 LEU A O 1
ATOM 2329 N N . THR A 1 295 ? 24.080 -29.771 8.767 1.00 64.62 295 THR A N 1
ATOM 2330 C CA . THR A 1 295 ? 25.338 -29.990 8.012 1.00 64.62 295 THR A CA 1
ATOM 2331 C C . THR A 1 295 ? 25.448 -31.370 7.352 1.00 64.62 295 THR A C 1
ATOM 2333 O O . THR A 1 295 ? 26.260 -31.558 6.447 1.00 64.62 295 THR A O 1
ATOM 2336 N N . LEU A 1 296 ? 24.629 -32.335 7.780 1.00 63.56 296 LEU A N 1
ATOM 2337 C CA . LEU A 1 296 ? 24.588 -33.689 7.224 1.00 63.56 296 LEU A CA 1
ATOM 2338 C C . LEU A 1 296 ? 23.718 -33.797 5.959 1.00 63.56 296 LEU A C 1
ATOM 2340 O O . LEU A 1 296 ? 23.746 -34.834 5.294 1.00 63.56 296 LEU A O 1
ATOM 2344 N N . LEU A 1 297 ? 22.938 -32.765 5.612 1.00 65.56 297 LEU A N 1
ATOM 2345 C CA . LEU A 1 297 ? 22.085 -32.781 4.424 1.00 65.56 297 LEU A CA 1
ATOM 2346 C C . LEU A 1 297 ? 22.913 -32.527 3.148 1.00 65.56 297 LEU A C 1
ATOM 2348 O O . LEU A 1 297 ? 23.689 -31.573 3.105 1.00 65.56 297 LEU A O 1
ATOM 2352 N N . PRO A 1 298 ? 22.714 -33.291 2.052 1.00 62.31 298 PRO A N 1
ATOM 2353 C CA . PRO A 1 298 ? 23.460 -33.100 0.800 1.00 62.31 298 PRO A CA 1
ATOM 2354 C C . PRO A 1 298 ? 23.335 -31.683 0.226 1.00 62.31 298 PRO A C 1
ATOM 2356 O O . PRO A 1 298 ? 24.290 -31.144 -0.333 1.00 62.31 298 PRO A O 1
ATOM 2359 N N . GLN A 1 299 ? 22.168 -31.060 0.411 1.00 63.75 299 GLN A N 1
ATOM 2360 C CA . GLN A 1 299 ? 21.881 -29.697 -0.040 1.00 63.75 299 GLN A CA 1
ATOM 2361 C C . GLN A 1 299 ? 22.719 -28.633 0.703 1.00 63.75 299 GLN A C 1
ATOM 2363 O O . GLN A 1 299 ? 22.948 -27.555 0.162 1.00 63.75 299 GLN A O 1
ATOM 2368 N N . TRP A 1 300 ? 23.252 -28.957 1.891 1.00 57.41 300 TRP A N 1
ATOM 2369 C CA . TRP A 1 300 ? 24.095 -28.073 2.709 1.00 57.41 300 TRP A CA 1
ATOM 2370 C C . TRP A 1 300 ? 25.484 -27.838 2.112 1.00 57.41 300 TRP A C 1
ATOM 2372 O O . TRP A 1 300 ? 26.061 -26.766 2.267 1.00 57.41 300 TRP A O 1
ATOM 2382 N N . SER A 1 301 ? 26.016 -28.824 1.383 1.00 53.06 301 SER A N 1
ATOM 2383 C CA . SER A 1 301 ? 27.337 -28.731 0.739 1.00 53.06 301 SER A CA 1
ATOM 2384 C C . SER A 1 301 ? 27.401 -27.709 -0.411 1.00 53.06 301 SER A C 1
ATOM 2386 O O . SER A 1 301 ? 28.473 -27.483 -0.970 1.00 53.06 301 SER A O 1
ATOM 2388 N N . ILE A 1 302 ? 26.263 -27.098 -0.772 1.00 52.06 302 ILE A N 1
ATOM 2389 C CA . ILE A 1 302 ? 26.089 -26.266 -1.970 1.00 52.06 302 ILE A CA 1
ATOM 2390 C C . ILE A 1 302 ? 26.065 -24.762 -1.644 1.00 52.06 302 ILE A C 1
ATOM 2392 O O . ILE A 1 302 ? 26.380 -23.968 -2.528 1.00 52.06 302 ILE A O 1
ATOM 2396 N N . LEU A 1 303 ? 25.748 -24.342 -0.410 1.00 56.69 303 LEU A N 1
ATOM 2397 C CA . LEU A 1 303 ? 25.757 -22.919 -0.040 1.00 56.69 303 LEU A CA 1
ATOM 2398 C C . LEU A 1 303 ? 27.196 -22.449 0.263 1.00 56.69 303 LEU A C 1
ATOM 2400 O O . LEU A 1 303 ? 27.770 -22.860 1.275 1.00 56.69 303 LEU A O 1
ATOM 2404 N N . PRO A 1 304 ? 27.807 -21.587 -0.572 1.00 48.50 304 PRO A N 1
ATOM 2405 C CA . PRO A 1 304 ? 29.151 -21.076 -0.320 1.00 48.50 304 PRO A CA 1
ATOM 2406 C C . PRO A 1 304 ? 29.171 -20.236 0.970 1.00 48.50 304 PRO A C 1
ATOM 2408 O O . PRO A 1 304 ? 28.244 -19.490 1.243 1.00 48.50 304 PRO A O 1
ATOM 2411 N N . GLY A 1 305 ? 30.227 -20.326 1.781 1.00 51.25 305 GLY A N 1
ATOM 2412 C CA . GLY A 1 305 ? 30.472 -19.359 2.864 1.00 51.25 305 GLY A CA 1
ATOM 2413 C C . GLY A 1 305 ? 29.762 -19.585 4.208 1.00 51.25 305 GLY A C 1
ATOM 2414 O O . GLY A 1 305 ? 30.113 -18.899 5.169 1.00 51.25 305 GLY A O 1
ATOM 2415 N N . LEU A 1 306 ? 28.852 -20.557 4.342 1.00 54.84 306 LEU A N 1
ATOM 2416 C CA . LEU A 1 306 ? 28.343 -20.971 5.659 1.00 54.84 306 LEU A CA 1
ATOM 2417 C C . LEU A 1 306 ? 29.453 -21.696 6.443 1.00 54.84 306 LEU A C 1
ATOM 2419 O O . LEU A 1 306 ? 29.904 -22.776 6.061 1.00 54.84 306 LEU A O 1
ATOM 2423 N N . ARG A 1 307 ? 29.936 -21.063 7.520 1.00 52.69 307 ARG A N 1
ATOM 2424 C CA . ARG A 1 307 ? 31.008 -21.581 8.389 1.00 52.69 307 ARG A CA 1
ATOM 2425 C C . ARG A 1 307 ? 30.502 -22.731 9.267 1.00 52.69 307 ARG A C 1
ATOM 2427 O O . ARG A 1 307 ? 29.333 -22.770 9.631 1.00 52.69 307 ARG A O 1
ATOM 2434 N N . HIS A 1 308 ? 31.406 -23.609 9.703 1.00 54.50 308 HIS A N 1
ATOM 2435 C CA . HIS A 1 308 ? 31.136 -24.642 10.718 1.00 54.50 308 HIS A CA 1
ATOM 2436 C C . HIS A 1 308 ? 30.949 -24.079 12.151 1.00 54.50 308 HIS A C 1
ATOM 2438 O O . HIS A 1 308 ? 30.904 -24.847 13.108 1.00 54.50 308 HIS A O 1
ATOM 2444 N N . ASP A 1 309 ? 30.837 -22.754 12.312 1.00 57.41 309 ASP A N 1
ATOM 2445 C CA . ASP A 1 309 ? 30.983 -22.043 13.593 1.00 57.41 309 ASP A CA 1
ATOM 2446 C C . ASP A 1 309 ? 29.643 -21.697 14.288 1.00 57.41 309 ASP A C 1
ATOM 2448 O O . ASP A 1 309 ? 29.629 -20.922 15.243 1.00 57.41 309 ASP A O 1
ATOM 2452 N N . GLY A 1 310 ? 28.514 -22.260 13.836 1.00 65.19 310 GLY A N 1
ATOM 2453 C CA . GLY A 1 310 ? 27.180 -22.051 14.424 1.00 65.19 310 GLY A CA 1
ATOM 2454 C C . GLY A 1 310 ? 26.169 -21.379 13.479 1.00 65.19 310 GLY A C 1
ATOM 2455 O O . GLY A 1 310 ? 26.462 -21.181 12.299 1.00 65.19 310 GLY A O 1
ATOM 2456 N N . PRO A 1 311 ? 24.951 -21.061 13.960 1.00 74.44 311 PRO A N 1
ATOM 2457 C CA . PRO A 1 311 ? 23.891 -20.493 13.128 1.00 74.44 311 PRO A CA 1
ATOM 2458 C C . PRO A 1 311 ? 24.197 -19.050 12.698 1.00 74.44 311 PRO A C 1
ATOM 2460 O O . PRO A 1 311 ? 24.657 -18.233 13.500 1.00 74.44 311 PRO A O 1
ATOM 2463 N N . LEU A 1 312 ? 23.879 -18.720 11.442 1.00 86.62 312 LEU A N 1
ATOM 2464 C CA . LEU A 1 312 ? 24.048 -17.380 10.876 1.00 86.62 312 LEU A CA 1
ATOM 2465 C C . LEU A 1 312 ? 23.158 -16.377 11.634 1.00 86.62 312 LEU A C 1
ATOM 2467 O O . LEU A 1 312 ? 21.931 -16.447 11.560 1.00 86.62 312 LEU A O 1
ATOM 2471 N N . SER A 1 313 ? 23.774 -15.481 12.406 1.00 89.19 313 SER A N 1
ATOM 2472 C CA . SER A 1 313 ? 23.085 -14.537 13.296 1.00 89.19 313 SER A CA 1
ATOM 2473 C C . SER A 1 313 ? 23.982 -13.347 13.644 1.00 89.19 313 SER A C 1
ATOM 2475 O O . SER A 1 313 ? 25.208 -13.444 13.584 1.00 89.19 313 SER A O 1
ATOM 2477 N N . ASN A 1 314 ? 23.398 -12.215 14.046 1.00 91.94 314 ASN A N 1
ATOM 2478 C CA . ASN A 1 314 ? 24.171 -11.105 14.630 1.00 91.94 314 ASN A CA 1
ATOM 2479 C C . ASN A 1 314 ? 24.295 -11.186 16.160 1.00 91.94 314 ASN A C 1
ATOM 2481 O O . ASN A 1 314 ? 25.157 -10.528 16.744 1.00 91.94 314 ASN A O 1
ATOM 2485 N N . ARG A 1 315 ? 23.409 -11.936 16.819 1.00 87.94 315 ARG A N 1
ATOM 2486 C CA . ARG A 1 315 ? 23.325 -12.092 18.273 1.00 87.94 315 ARG A CA 1
ATOM 2487 C C . ARG A 1 315 ? 22.859 -13.507 18.591 1.00 87.94 315 ARG A C 1
ATOM 2489 O O . ARG A 1 315 ? 22.010 -14.049 17.891 1.00 87.94 315 ARG A O 1
ATOM 2496 N N . SER A 1 316 ? 23.385 -14.087 19.665 1.00 85.44 316 SER A N 1
ATOM 2497 C CA . SER A 1 316 ? 23.012 -15.438 20.086 1.00 85.44 316 SER A CA 1
ATOM 2498 C C . SER A 1 316 ? 21.576 -15.492 20.605 1.00 85.44 316 SER A C 1
ATOM 2500 O O . SER A 1 316 ? 21.189 -14.690 21.459 1.00 85.44 316 SER A O 1
ATOM 2502 N N . SER A 1 317 ? 20.809 -16.465 20.115 1.00 87.62 317 SER A N 1
ATOM 2503 C CA . SER A 1 317 ? 19.527 -16.851 20.698 1.00 87.62 317 SER A CA 1
ATOM 2504 C C . SER A 1 317 ? 19.744 -17.597 22.017 1.00 87.62 317 SER A C 1
ATOM 2506 O O . SER A 1 317 ? 20.784 -18.230 22.223 1.00 87.62 317 SER A O 1
ATOM 2508 N N . ARG A 1 318 ? 18.756 -17.553 22.912 1.00 90.25 318 ARG A N 1
ATOM 2509 C CA . ARG A 1 318 ? 18.762 -18.313 24.171 1.00 90.25 318 ARG A CA 1
ATOM 2510 C C . ARG A 1 318 ? 17.505 -19.159 24.297 1.00 90.25 318 ARG A C 1
ATOM 2512 O O . ARG A 1 318 ? 16.454 -18.786 23.786 1.00 90.25 318 ARG A O 1
ATOM 2519 N N . GLU A 1 319 ? 17.596 -20.257 25.031 1.00 90.88 319 GLU A N 1
ATOM 2520 C CA . GLU A 1 319 ? 16.412 -21.029 25.391 1.00 90.88 319 GLU A CA 1
ATOM 2521 C C . GLU A 1 319 ? 15.548 -20.234 26.391 1.00 90.88 319 GLU A C 1
ATOM 2523 O O . GLU A 1 319 ? 16.048 -19.615 27.342 1.00 90.88 319 GLU A O 1
ATOM 2528 N N . LEU A 1 320 ? 14.238 -20.221 26.157 1.00 92.06 320 LEU A N 1
ATOM 2529 C CA . LEU A 1 320 ? 13.236 -19.626 27.032 1.00 92.06 320 LEU A CA 1
ATOM 2530 C C . LEU A 1 320 ? 12.122 -20.639 27.286 1.00 92.06 320 LEU A C 1
ATOM 2532 O O . LEU A 1 320 ? 11.504 -21.151 26.357 1.00 92.06 320 LEU A O 1
ATOM 2536 N N . PHE A 1 321 ? 11.837 -20.905 28.558 1.00 90.44 321 PHE A N 1
ATOM 2537 C CA . PHE A 1 321 ? 10.696 -21.722 28.952 1.00 90.44 321 PHE A CA 1
ATOM 2538 C C . PHE A 1 321 ? 9.468 -20.841 29.136 1.00 90.44 321 PHE A C 1
ATOM 2540 O O . PHE A 1 321 ? 9.489 -19.894 29.923 1.00 90.44 321 PHE A O 1
ATOM 2547 N N . HIS A 1 322 ? 8.389 -21.187 28.441 1.00 88.75 322 HIS A N 1
ATOM 2548 C CA . HIS A 1 322 ? 7.079 -20.574 28.630 1.00 88.75 322 HIS A CA 1
ATOM 2549 C C . HIS A 1 322 ? 6.017 -21.668 28.706 1.00 88.75 322 HIS A C 1
ATOM 2551 O O . HIS A 1 322 ? 5.888 -22.500 27.802 1.00 88.75 322 HIS A O 1
ATOM 2557 N N . GLY A 1 323 ? 5.301 -21.720 29.831 1.00 86.00 323 GLY A N 1
ATOM 2558 C CA . GLY A 1 323 ? 4.524 -22.897 30.212 1.00 86.00 323 GLY A CA 1
ATOM 2559 C C . GLY A 1 323 ? 5.426 -24.120 30.425 1.00 86.00 323 GLY A C 1
ATOM 2560 O O . GLY A 1 323 ? 6.410 -24.054 31.156 1.00 86.00 323 GLY A O 1
ATOM 2561 N N . ALA A 1 324 ? 5.088 -25.243 29.786 1.00 85.81 324 ALA A N 1
ATOM 2562 C CA . ALA A 1 324 ? 5.863 -26.489 29.846 1.00 85.81 324 ALA A CA 1
ATOM 2563 C C . ALA A 1 324 ? 6.773 -26.712 28.620 1.00 85.81 324 ALA A C 1
ATOM 2565 O O . ALA A 1 324 ? 7.308 -27.806 28.446 1.00 85.81 324 ALA A O 1
ATOM 2566 N N . ARG A 1 325 ? 6.913 -25.709 27.742 1.00 90.69 325 ARG A N 1
ATOM 2567 C CA . ARG A 1 325 ? 7.601 -25.829 26.451 1.00 90.69 325 ARG A CA 1
ATOM 2568 C C . ARG A 1 325 ? 8.840 -24.933 26.399 1.00 90.69 325 ARG A C 1
ATOM 2570 O O . ARG A 1 325 ? 8.804 -23.803 26.885 1.00 90.69 325 ARG A O 1
ATOM 2577 N N . ALA A 1 326 ? 9.907 -25.453 25.796 1.00 91.69 326 ALA A N 1
ATOM 2578 C CA . ALA A 1 326 ? 11.109 -24.701 25.454 1.00 91.69 326 ALA A CA 1
ATOM 2579 C C . ALA A 1 326 ? 10.945 -23.997 24.100 1.00 91.69 326 ALA A C 1
ATOM 2581 O O . ALA A 1 326 ? 10.392 -24.567 23.153 1.00 91.69 326 ALA A O 1
ATOM 2582 N N . TRP A 1 327 ? 11.442 -22.768 24.027 1.00 94.31 327 TRP A N 1
ATOM 2583 C CA . TRP A 1 327 ? 11.386 -21.889 22.866 1.00 94.31 327 TRP A CA 1
ATOM 2584 C C . TRP A 1 327 ? 12.752 -21.248 22.610 1.00 94.31 327 TRP A C 1
ATOM 2586 O O . TRP A 1 327 ? 13.560 -21.125 23.531 1.00 94.31 327 TRP A O 1
ATOM 2596 N N . SER A 1 328 ? 12.994 -20.795 21.380 1.00 94.50 328 SER A N 1
ATOM 2597 C CA . SER A 1 328 ? 14.165 -19.982 21.046 1.00 94.50 328 SER A CA 1
ATOM 2598 C C . SER A 1 328 ? 13.810 -18.501 21.145 1.00 94.50 328 SER A C 1
ATOM 2600 O O . SER A 1 328 ? 12.918 -18.028 20.441 1.00 94.50 328 SER A O 1
ATOM 2602 N N . ALA A 1 329 ? 14.494 -17.778 22.030 1.00 95.62 329 ALA A N 1
ATOM 2603 C CA . ALA A 1 329 ? 14.334 -16.345 22.227 1.00 95.62 329 ALA A CA 1
ATOM 2604 C C . ALA A 1 329 ? 15.472 -15.570 21.549 1.00 95.62 329 ALA A C 1
ATOM 2606 O O . ALA A 1 329 ? 16.656 -15.797 21.814 1.00 95.62 329 ALA A O 1
ATOM 2607 N N . LEU A 1 330 ? 15.091 -14.632 20.687 1.00 95.44 330 LEU A N 1
ATOM 2608 C CA . LEU A 1 330 ? 15.955 -13.744 19.927 1.00 95.44 330 LEU A CA 1
ATOM 2609 C C . LEU A 1 330 ? 15.990 -12.361 20.606 1.00 95.44 330 LEU A C 1
ATOM 2611 O O . LEU A 1 330 ? 14.932 -11.745 20.786 1.00 95.44 330 LEU A O 1
ATOM 2615 N N . PRO A 1 331 ? 17.172 -11.839 20.983 1.00 94.88 331 PRO A N 1
ATOM 2616 C CA . PRO A 1 331 ? 17.277 -10.577 21.711 1.00 94.88 331 PRO A CA 1
ATOM 2617 C C . PRO A 1 331 ? 16.828 -9.371 20.874 1.00 94.88 331 PRO A C 1
ATOM 2619 O O . PRO A 1 331 ? 16.705 -9.453 19.652 1.00 94.88 331 PRO A O 1
ATOM 2622 N N . VAL A 1 332 ? 16.606 -8.227 21.527 1.00 92.06 332 VAL A N 1
ATOM 2623 C CA . VAL A 1 332 ? 16.301 -6.944 20.861 1.00 92.06 332 VAL A CA 1
ATOM 2624 C C . VAL A 1 332 ? 17.368 -6.619 19.810 1.00 92.06 332 VAL A C 1
ATOM 2626 O O . VAL A 1 332 ? 18.571 -6.705 20.087 1.00 92.06 332 VAL A O 1
ATOM 2629 N N . GLY A 1 333 ? 16.924 -6.267 18.598 1.00 89.69 333 GLY A N 1
ATOM 2630 C CA . GLY A 1 333 ? 17.788 -6.010 17.438 1.00 89.69 333 GLY A CA 1
ATOM 2631 C C . GLY A 1 333 ? 18.526 -7.246 16.903 1.00 89.69 333 GLY A C 1
ATOM 2632 O O . GLY A 1 333 ? 19.445 -7.113 16.091 1.00 89.69 333 GLY A O 1
ATOM 2633 N N . GLY A 1 334 ? 18.183 -8.440 17.391 1.00 93.88 334 GLY A N 1
ATOM 2634 C CA . GLY A 1 334 ? 18.709 -9.710 16.910 1.00 93.88 334 GLY A CA 1
ATOM 2635 C C . GLY A 1 334 ? 18.028 -10.162 15.617 1.00 93.88 334 GLY A C 1
ATOM 2636 O O . GLY A 1 334 ? 16.830 -9.948 15.431 1.00 93.88 334 GLY A O 1
ATOM 2637 N N . TRP A 1 335 ? 18.787 -10.826 14.752 1.00 95.38 335 TRP A N 1
ATOM 2638 C CA . TRP A 1 335 ? 18.290 -11.602 13.620 1.00 95.38 335 TRP A CA 1
ATOM 2639 C C . TRP A 1 335 ? 19.013 -12.951 13.550 1.00 95.38 335 TRP A C 1
ATOM 2641 O O . TRP A 1 335 ? 20.169 -13.077 13.970 1.00 95.38 335 TRP A O 1
ATOM 2651 N N . GLN A 1 336 ? 18.326 -13.959 13.018 1.00 93.62 336 GLN A N 1
ATOM 2652 C CA . GLN A 1 336 ? 18.858 -15.303 12.815 1.00 93.62 336 GLN A CA 1
ATOM 2653 C C . GLN A 1 336 ? 18.317 -15.893 11.513 1.00 93.62 336 GLN A C 1
ATOM 2655 O O . GLN A 1 336 ? 17.128 -15.777 11.227 1.00 93.62 336 GLN A O 1
ATOM 2660 N N . ALA A 1 337 ? 19.190 -16.526 10.731 1.00 92.12 337 ALA A N 1
ATOM 2661 C CA . ALA A 1 337 ? 18.839 -17.133 9.455 1.00 92.12 337 ALA A CA 1
ATOM 2662 C C . ALA A 1 337 ? 18.861 -18.668 9.523 1.00 92.12 337 ALA A C 1
ATOM 2664 O O . ALA A 1 337 ? 19.772 -19.272 10.097 1.00 92.12 337 ALA A O 1
ATOM 2665 N N . PHE A 1 338 ? 17.869 -19.292 8.892 1.00 89.44 338 PHE A N 1
ATOM 2666 C CA . PHE A 1 338 ? 17.664 -20.735 8.837 1.00 89.44 338 PHE A CA 1
ATOM 2667 C C . PHE A 1 338 ? 17.549 -21.172 7.374 1.00 89.44 338 PHE A C 1
ATOM 2669 O O . PHE A 1 338 ? 16.665 -20.687 6.673 1.00 89.44 338 PHE A O 1
ATOM 2676 N N . PRO A 1 339 ? 18.395 -22.082 6.876 1.00 88.25 339 PRO A N 1
ATOM 2677 C CA . PRO A 1 339 ? 18.206 -22.631 5.542 1.00 88.25 339 PRO A CA 1
ATOM 2678 C C . PRO A 1 339 ? 16.975 -23.539 5.498 1.00 88.25 339 PRO A C 1
ATOM 2680 O O . PRO A 1 339 ? 16.729 -24.329 6.412 1.00 88.25 339 PRO A O 1
ATOM 2683 N N . LEU A 1 340 ? 16.225 -23.426 4.410 1.00 90.62 340 LEU A N 1
ATOM 2684 C CA . LEU A 1 340 ? 15.010 -24.169 4.121 1.00 90.62 340 LEU A CA 1
ATOM 2685 C C . LEU A 1 340 ? 15.272 -25.099 2.928 1.00 90.62 340 LEU A C 1
ATOM 2687 O O . LEU A 1 340 ? 15.025 -24.707 1.788 1.00 90.62 340 LEU A O 1
ATOM 2691 N N . PRO A 1 341 ? 15.809 -26.310 3.144 1.00 88.25 341 PRO A N 1
ATOM 2692 C CA . PRO A 1 341 ? 16.011 -27.258 2.058 1.00 88.25 341 PRO A CA 1
ATOM 2693 C C . PRO A 1 341 ? 14.663 -27.646 1.440 1.00 88.25 341 PRO A C 1
ATOM 2695 O O . PRO A 1 341 ? 13.731 -28.037 2.147 1.00 88.25 341 PRO A O 1
ATOM 2698 N N . VAL A 1 342 ? 14.574 -27.559 0.115 1.00 88.75 342 VAL A N 1
ATOM 2699 C CA . VAL A 1 342 ? 13.389 -27.946 -0.659 1.00 88.75 342 VAL A CA 1
ATOM 2700 C C . VAL A 1 342 ? 13.767 -28.950 -1.745 1.00 88.75 342 VAL A C 1
ATOM 2702 O O . VAL A 1 342 ? 14.891 -28.968 -2.255 1.00 88.75 342 VAL A O 1
ATOM 2705 N N . GLU A 1 343 ? 12.836 -29.831 -2.103 1.00 80.62 343 GLU A N 1
ATOM 2706 C CA . GLU A 1 343 ? 13.049 -30.793 -3.193 1.00 80.62 343 GLU A CA 1
ATOM 2707 C C . GLU A 1 343 ? 12.771 -30.162 -4.564 1.00 80.62 343 GLU A C 1
ATOM 2709 O O . GLU A 1 343 ? 13.523 -30.384 -5.516 1.00 80.62 343 GLU A O 1
ATOM 2714 N N . ASP A 1 344 ? 11.725 -29.336 -4.642 1.00 86.38 344 ASP A N 1
ATOM 2715 C CA . ASP A 1 344 ? 11.125 -28.872 -5.888 1.00 86.38 344 ASP A CA 1
ATOM 2716 C C . ASP A 1 344 ? 11.104 -27.338 -5.960 1.00 86.38 344 ASP A C 1
ATOM 2718 O O . ASP A 1 344 ? 10.465 -26.660 -5.160 1.00 86.38 344 ASP A O 1
ATOM 2722 N N . VAL A 1 345 ? 11.814 -26.777 -6.937 1.00 91.25 345 VAL A N 1
ATOM 2723 C CA . VAL A 1 345 ? 11.875 -25.326 -7.177 1.00 91.25 345 VAL A CA 1
ATOM 2724 C C . VAL A 1 345 ? 10.651 -24.885 -7.986 1.00 91.25 345 VAL A C 1
ATOM 2726 O O . VAL A 1 345 ? 10.188 -25.612 -8.865 1.00 91.25 345 VAL A O 1
ATOM 2729 N N . GLY A 1 346 ? 10.119 -23.698 -7.697 1.00 88.62 346 GLY A N 1
ATOM 2730 C CA . GLY A 1 346 ? 9.004 -23.087 -8.427 1.00 88.62 346 GLY A CA 1
ATOM 2731 C C . GLY A 1 346 ? 7.620 -23.679 -8.130 1.00 88.62 346 GLY A C 1
ATOM 2732 O O . GLY A 1 346 ? 6.625 -23.204 -8.684 1.00 88.62 346 GLY A O 1
ATOM 2733 N N . THR A 1 347 ? 7.521 -24.683 -7.251 1.00 89.56 347 THR A N 1
ATOM 2734 C CA . THR A 1 347 ? 6.250 -25.266 -6.782 1.00 89.56 347 THR A CA 1
ATOM 2735 C C . THR A 1 347 ? 5.836 -24.699 -5.426 1.00 89.56 347 THR A C 1
ATOM 2737 O O . THR A 1 347 ? 6.690 -24.295 -4.640 1.00 89.56 347 THR A O 1
ATOM 2740 N N . ARG A 1 348 ? 4.534 -24.702 -5.119 1.00 90.56 348 ARG A N 1
ATOM 2741 C CA . ARG A 1 348 ? 4.017 -24.129 -3.870 1.00 90.56 348 ARG A CA 1
ATOM 2742 C C . ARG A 1 348 ? 4.498 -24.915 -2.648 1.00 90.56 348 ARG A C 1
ATOM 2744 O O . ARG A 1 348 ? 4.309 -26.128 -2.565 1.00 90.56 348 ARG A O 1
ATOM 2751 N N . HIS A 1 349 ? 5.054 -24.187 -1.692 1.00 93.19 349 HIS A N 1
ATOM 2752 C CA . HIS A 1 349 ? 5.368 -24.661 -0.354 1.00 93.19 349 HIS A CA 1
ATOM 2753 C C . HIS A 1 349 ? 4.660 -23.789 0.684 1.00 93.19 349 HIS A C 1
ATOM 2755 O O . HIS A 1 349 ? 4.324 -22.633 0.418 1.00 93.19 349 HIS A O 1
ATOM 2761 N N . GLU A 1 350 ? 4.440 -24.344 1.869 1.00 93.75 350 GLU A N 1
ATOM 2762 C CA . GLU A 1 350 ? 3.964 -23.612 3.039 1.00 93.75 350 GLU A CA 1
ATOM 2763 C C . GLU A 1 350 ? 5.004 -23.713 4.153 1.00 93.75 350 GLU A C 1
ATOM 2765 O O . GLU A 1 350 ? 5.438 -24.802 4.534 1.00 93.75 350 GLU A O 1
ATOM 2770 N N . LEU A 1 351 ? 5.435 -22.554 4.647 1.00 96.25 351 LEU A N 1
ATOM 2771 C CA . LEU A 1 351 ? 6.346 -22.411 5.772 1.00 96.25 351 LEU A CA 1
ATOM 2772 C C . LEU A 1 351 ? 5.529 -22.148 7.038 1.00 96.25 351 LEU A C 1
ATOM 2774 O O . LEU A 1 351 ? 4.976 -21.064 7.201 1.00 96.25 351 LEU A O 1
ATOM 2778 N N . THR A 1 352 ? 5.486 -23.118 7.945 1.00 96.69 352 THR A N 1
ATOM 2779 C CA . THR A 1 352 ? 4.846 -22.988 9.257 1.00 96.69 352 THR A CA 1
ATOM 2780 C C . THR A 1 352 ? 5.882 -22.665 10.328 1.00 96.69 352 THR A C 1
ATOM 2782 O O . THR A 1 352 ? 6.837 -23.419 10.514 1.00 96.69 352 THR A O 1
ATOM 2785 N N . ILE A 1 353 ? 5.664 -21.584 11.074 1.00 96.75 353 ILE A N 1
ATOM 2786 C CA . ILE A 1 353 ? 6.479 -21.183 12.227 1.00 96.75 353 ILE A CA 1
ATOM 2787 C C . ILE A 1 353 ? 5.589 -21.127 13.466 1.00 96.75 353 ILE A C 1
ATOM 2789 O O . ILE A 1 353 ? 4.564 -20.442 13.479 1.00 96.75 353 ILE A O 1
ATOM 2793 N N . GLU A 1 354 ? 5.973 -21.847 14.516 1.00 95.88 354 GLU A N 1
ATOM 2794 C CA . GLU A 1 354 ? 5.269 -21.823 15.798 1.00 95.88 354 GLU A CA 1
ATOM 2795 C C . GLU A 1 354 ? 5.783 -20.706 16.709 1.00 95.88 354 GLU A C 1
ATOM 2797 O O . GLU A 1 354 ? 6.976 -20.416 16.741 1.00 95.88 354 GLU A O 1
ATOM 2802 N N . TYR A 1 355 ? 4.896 -20.112 17.503 1.00 94.06 355 TYR A N 1
ATOM 2803 C CA . TYR A 1 355 ? 5.239 -19.085 18.492 1.00 94.06 355 TYR A CA 1
ATOM 2804 C C . TYR A 1 355 ? 4.226 -19.082 19.652 1.00 94.06 355 TYR A C 1
ATOM 2806 O O . TYR A 1 355 ? 3.106 -19.587 19.502 1.00 94.06 355 TYR A O 1
ATOM 2814 N N . PRO A 1 356 ? 4.580 -18.543 20.831 1.00 92.31 356 PRO A N 1
ATOM 2815 C CA . PRO A 1 356 ? 3.632 -18.362 21.926 1.00 92.31 356 PRO A CA 1
ATOM 2816 C C . PRO A 1 356 ? 2.679 -17.199 21.616 1.00 92.31 356 PRO A C 1
ATOM 2818 O O . PRO A 1 356 ? 3.102 -16.051 21.483 1.00 92.31 356 PRO A O 1
ATOM 2821 N N . GLY A 1 357 ? 1.381 -17.493 21.505 1.00 88.62 357 GLY A N 1
ATOM 2822 C CA . GLY A 1 357 ? 0.339 -16.504 21.188 1.00 88.62 357 GLY A CA 1
ATOM 2823 C C . GLY A 1 357 ? -0.056 -15.593 22.356 1.00 88.62 357 GLY A C 1
ATOM 2824 O O . GLY A 1 357 ? -0.924 -14.737 22.202 1.00 88.62 357 GLY A O 1
ATOM 2825 N N . ASP A 1 358 ? 0.548 -15.799 23.523 1.00 86.31 358 ASP A N 1
ATOM 2826 C CA . ASP A 1 358 ? 0.272 -15.112 24.783 1.00 86.31 358 ASP A CA 1
ATOM 2827 C C . ASP A 1 358 ? 1.495 -14.372 25.355 1.00 86.31 358 ASP A C 1
ATOM 2829 O O . ASP A 1 358 ? 1.438 -13.861 26.471 1.00 86.31 358 ASP A O 1
ATOM 2833 N N . LEU A 1 359 ? 2.596 -14.291 24.600 1.00 89.19 359 LEU A N 1
ATOM 2834 C CA . LEU A 1 359 ? 3.734 -13.432 24.924 1.00 89.19 359 LEU A CA 1
ATOM 2835 C C . LEU A 1 359 ? 3.776 -12.248 23.959 1.00 89.19 359 LEU A C 1
ATOM 2837 O O . LEU A 1 359 ? 3.765 -12.484 22.749 1.00 89.19 359 LEU A O 1
ATOM 2841 N N . PRO A 1 360 ? 3.836 -10.996 24.453 1.00 89.88 360 PRO A N 1
ATOM 2842 C CA . PRO A 1 360 ? 3.950 -9.851 23.569 1.00 89.88 360 PRO A CA 1
ATOM 2843 C C . PRO A 1 360 ? 5.266 -9.907 22.789 1.00 89.88 360 PRO A C 1
ATOM 2845 O O . PRO A 1 360 ? 6.324 -10.127 23.373 1.00 89.88 360 PRO A O 1
ATOM 2848 N N . GLN A 1 361 ? 5.193 -9.740 21.471 1.00 92.38 361 GLN A N 1
ATOM 2849 C CA . GLN A 1 361 ? 6.351 -9.781 20.577 1.00 92.38 361 GLN A CA 1
ATOM 2850 C C . GLN A 1 361 ? 5.995 -9.251 19.190 1.00 92.38 361 GLN A C 1
ATOM 2852 O O . GLN A 1 361 ? 4.834 -9.273 18.778 1.00 92.38 361 GLN A O 1
ATOM 2857 N N . THR A 1 362 ? 7.016 -8.825 18.451 1.00 94.50 362 THR A N 1
ATOM 2858 C CA . THR A 1 362 ? 6.879 -8.363 17.068 1.00 94.50 362 THR A CA 1
ATOM 2859 C C . THR A 1 362 ? 8.050 -8.898 16.266 1.00 94.50 362 THR A C 1
ATOM 2861 O O . THR A 1 362 ? 9.200 -8.526 16.507 1.00 94.50 362 THR A O 1
ATOM 2864 N N . THR A 1 363 ? 7.761 -9.792 15.330 1.00 95.50 363 THR A N 1
ATOM 2865 C CA . THR A 1 363 ? 8.778 -10.590 14.640 1.00 95.50 363 THR A CA 1
ATOM 2866 C C . THR A 1 363 ? 8.478 -10.607 13.153 1.00 95.50 363 THR A C 1
ATOM 2868 O O . THR A 1 363 ? 7.336 -10.864 12.767 1.00 95.50 363 THR A O 1
ATOM 2871 N N . SER A 1 364 ? 9.490 -10.358 12.322 1.00 95.50 364 SER A N 1
ATOM 2872 C CA . SER A 1 364 ? 9.384 -10.572 10.879 1.00 95.50 364 SER A CA 1
ATOM 2873 C C . SER A 1 364 ? 10.058 -11.864 10.441 1.00 95.50 364 SER A C 1
ATOM 2875 O O . SER A 1 364 ? 11.017 -12.340 11.057 1.00 95.50 364 SER A O 1
ATOM 2877 N N . PHE A 1 365 ? 9.533 -12.398 9.348 1.00 96.12 365 PHE A N 1
ATOM 2878 C CA . PHE A 1 365 ? 9.946 -13.619 8.688 1.00 96.12 365 PHE A CA 1
ATOM 2879 C C . PHE A 1 365 ? 10.112 -13.313 7.205 1.00 96.12 365 PHE A C 1
ATOM 2881 O O . PHE A 1 365 ? 9.132 -12.995 6.533 1.00 96.12 365 PHE A O 1
ATOM 2888 N N . SER A 1 366 ? 11.341 -13.406 6.711 1.00 95.81 366 SER A N 1
ATOM 2889 C CA . SER A 1 366 ? 11.675 -13.068 5.328 1.00 95.81 366 SER A CA 1
ATOM 2890 C C . SER A 1 366 ? 12.278 -14.276 4.631 1.00 95.81 366 SER A C 1
ATOM 2892 O O . SER A 1 366 ? 13.133 -14.948 5.210 1.00 95.81 366 SER A O 1
ATOM 2894 N N . ILE A 1 367 ? 11.843 -14.568 3.408 1.00 95.44 367 ILE A N 1
ATOM 2895 C CA . ILE A 1 367 ? 12.447 -15.620 2.583 1.00 95.44 367 ILE A CA 1
ATOM 2896 C C . ILE A 1 367 ? 13.448 -14.968 1.635 1.00 95.44 367 ILE A C 1
ATOM 2898 O O . ILE A 1 367 ? 13.056 -14.262 0.711 1.00 95.44 367 ILE A O 1
ATOM 2902 N N . VAL A 1 368 ? 14.729 -15.229 1.894 1.00 93.88 368 VAL A N 1
ATOM 2903 C CA . VAL A 1 368 ? 15.870 -14.618 1.212 1.00 93.88 368 VAL A CA 1
ATOM 2904 C C . VAL A 1 368 ? 16.496 -15.594 0.230 1.00 93.88 368 VAL A C 1
ATOM 2906 O O . VAL A 1 368 ? 16.951 -16.677 0.624 1.00 93.88 368 VAL A O 1
ATOM 2909 N N . GLU A 1 369 ? 16.556 -15.202 -1.044 1.00 92.38 369 GLU A N 1
ATOM 2910 C CA . GLU A 1 369 ? 17.067 -16.037 -2.132 1.00 92.38 369 GLU A CA 1
ATOM 2911 C C . GLU A 1 369 ? 17.816 -15.216 -3.189 1.00 92.38 369 GLU A C 1
ATOM 2913 O O . GLU A 1 369 ? 17.371 -14.146 -3.597 1.00 92.38 369 GLU A O 1
ATOM 2918 N N . PRO A 1 370 ? 18.942 -15.716 -3.725 1.00 91.00 370 PRO A N 1
ATOM 2919 C CA . PRO A 1 370 ? 19.573 -15.061 -4.852 1.00 91.00 370 PRO A CA 1
ATOM 2920 C C . PRO A 1 370 ? 18.691 -15.191 -6.100 1.00 91.00 370 PRO A C 1
ATOM 2922 O O . PRO A 1 370 ? 18.189 -16.270 -6.423 1.00 91.00 370 PRO A O 1
ATOM 2925 N N . ASN A 1 371 ? 18.575 -14.106 -6.859 1.00 89.56 371 ASN A N 1
ATOM 2926 C CA . ASN A 1 371 ? 17.946 -14.112 -8.173 1.00 89.56 371 ASN A CA 1
ATOM 2927 C C . ASN A 1 371 ? 18.768 -14.920 -9.200 1.00 89.56 371 ASN A C 1
ATOM 2929 O O . ASN A 1 371 ? 19.851 -15.434 -8.910 1.00 89.56 371 ASN A O 1
ATOM 2933 N N . ALA A 1 372 ? 18.300 -14.991 -10.450 1.00 87.50 372 ALA A N 1
ATOM 2934 C CA . ALA A 1 372 ? 18.985 -15.749 -11.504 1.00 87.50 372 ALA A CA 1
ATOM 2935 C C . ALA A 1 372 ? 20.408 -15.236 -11.848 1.00 87.50 372 ALA A C 1
ATOM 2937 O O . ALA A 1 372 ? 21.170 -15.956 -12.492 1.00 87.50 372 ALA A O 1
ATOM 2938 N N . ALA A 1 373 ? 20.799 -14.032 -11.405 1.00 88.00 373 ALA A N 1
ATOM 2939 C CA . ALA A 1 373 ? 22.171 -13.513 -11.492 1.00 88.00 373 ALA A CA 1
ATOM 2940 C C . ALA A 1 373 ? 23.020 -13.809 -10.237 1.00 88.00 373 ALA A C 1
ATOM 2942 O O . ALA A 1 373 ? 24.163 -13.352 -10.130 1.00 88.00 373 ALA A O 1
ATOM 2943 N N . GLY A 1 374 ? 22.487 -14.564 -9.275 1.00 88.50 374 GLY A N 1
ATOM 2944 C CA . GLY A 1 374 ? 23.165 -14.896 -8.027 1.00 88.50 374 GLY A CA 1
ATOM 2945 C C . GLY A 1 374 ? 23.213 -13.739 -7.024 1.00 88.50 374 GLY A C 1
ATOM 2946 O O . GLY A 1 374 ? 24.122 -13.724 -6.194 1.00 88.50 374 GLY A O 1
ATOM 2947 N N . LYS A 1 375 ? 22.317 -12.747 -7.138 1.00 90.06 375 LYS A N 1
ATOM 2948 C CA . LYS A 1 375 ? 22.269 -11.561 -6.268 1.00 90.06 375 LYS A CA 1
ATOM 2949 C C . LYS A 1 375 ? 21.009 -11.550 -5.414 1.00 90.06 375 LYS A C 1
ATOM 2951 O O . LYS A 1 375 ? 19.937 -11.848 -5.922 1.00 90.06 375 LYS A O 1
ATOM 2956 N N . VAL A 1 376 ? 21.142 -11.139 -4.161 1.00 89.31 376 VAL A N 1
ATOM 2957 C CA . VAL A 1 376 ? 20.016 -10.839 -3.271 1.00 89.31 376 VAL A CA 1
ATOM 2958 C C . VAL A 1 376 ? 19.712 -9.351 -3.389 1.00 89.31 376 VAL A C 1
ATOM 2960 O O . VAL A 1 376 ? 20.583 -8.510 -3.130 1.00 89.31 376 VAL A O 1
ATOM 2963 N N . LEU A 1 377 ? 18.502 -9.044 -3.844 1.00 84.31 377 LEU A N 1
ATOM 2964 C CA . LEU A 1 377 ? 18.017 -7.687 -4.073 1.00 84.31 377 LEU A CA 1
ATOM 2965 C C . LEU A 1 377 ? 17.190 -7.199 -2.869 1.00 84.31 377 LEU A C 1
ATOM 2967 O O . LEU A 1 377 ? 16.734 -8.014 -2.072 1.00 84.31 377 LEU A O 1
ATOM 2971 N N . PRO A 1 378 ? 17.013 -5.875 -2.703 1.00 78.25 378 PRO A N 1
ATOM 2972 C CA . PRO A 1 378 ? 16.074 -5.349 -1.718 1.00 78.25 378 PRO A CA 1
ATOM 2973 C C . PRO A 1 378 ? 14.637 -5.727 -2.083 1.00 78.25 378 PRO A C 1
ATOM 2975 O O . PRO A 1 378 ? 14.300 -5.709 -3.264 1.00 78.25 378 PRO A O 1
ATOM 2978 N N . ILE A 1 379 ? 13.794 -5.909 -1.060 1.00 80.19 379 ILE A N 1
ATOM 2979 C CA . ILE A 1 379 ? 12.383 -6.311 -1.168 1.00 80.19 379 ILE A CA 1
ATOM 2980 C C . ILE A 1 379 ? 12.246 -7.747 -1.687 1.00 80.19 379 ILE A C 1
ATOM 2982 O O . ILE A 1 379 ? 12.392 -8.026 -2.873 1.00 80.19 379 ILE A O 1
ATOM 2986 N N . GLU A 1 380 ? 11.939 -8.657 -0.773 1.00 85.06 380 GLU A N 1
ATOM 2987 C CA . GLU A 1 380 ? 11.661 -10.061 -1.073 1.00 85.06 380 GLU A CA 1
ATOM 2988 C C . GLU A 1 380 ? 10.311 -10.445 -0.449 1.00 85.06 380 GLU A C 1
ATOM 2990 O O . GLU A 1 380 ? 9.477 -9.587 -0.145 1.00 85.06 380 GLU A O 1
ATOM 2995 N N . LEU A 1 381 ? 10.069 -11.742 -0.263 1.00 92.69 381 LEU A N 1
ATOM 2996 C CA . LEU A 1 381 ? 8.890 -12.211 0.445 1.00 92.69 381 LEU A CA 1
ATOM 2997 C C . LEU A 1 381 ? 9.052 -11.961 1.948 1.00 92.69 381 LEU A C 1
ATOM 2999 O O . LEU A 1 381 ? 9.643 -12.771 2.666 1.00 92.69 381 LEU A O 1
ATOM 3003 N N . ASP A 1 382 ? 8.506 -10.839 2.404 1.00 93.44 382 ASP A N 1
ATOM 3004 C CA . ASP A 1 382 ? 8.487 -10.416 3.800 1.00 93.44 382 ASP A CA 1
ATOM 3005 C C . ASP A 1 382 ? 7.105 -10.631 4.432 1.00 93.44 382 ASP A C 1
ATOM 3007 O O . ASP A 1 382 ? 6.072 -10.260 3.877 1.00 93.44 382 ASP A O 1
ATOM 3011 N N . SER A 1 383 ? 7.087 -11.190 5.638 1.00 94.44 383 SER A N 1
ATOM 3012 C CA . SER A 1 383 ? 5.890 -11.361 6.461 1.00 94.44 383 SER A CA 1
ATOM 3013 C C . SER A 1 383 ? 6.217 -11.088 7.931 1.00 94.44 383 SER A C 1
ATOM 3015 O O . SER A 1 383 ? 7.380 -10.923 8.309 1.00 94.44 383 SER A O 1
ATOM 3017 N N . GLY A 1 384 ? 5.216 -11.053 8.806 1.00 94.25 384 GLY A N 1
ATOM 3018 C CA . GLY A 1 384 ? 5.471 -10.983 10.237 1.00 94.25 384 GLY A CA 1
ATOM 3019 C C . GLY A 1 384 ? 4.236 -11.088 11.110 1.00 94.25 384 GLY A C 1
ATOM 3020 O O . GLY A 1 384 ? 3.093 -11.022 10.654 1.00 94.25 384 GLY A O 1
ATOM 3021 N N . ILE A 1 385 ? 4.502 -11.224 12.404 1.00 94.44 385 ILE A N 1
ATOM 3022 C CA . ILE A 1 385 ? 3.492 -11.301 13.453 1.00 94.44 385 ILE A CA 1
ATOM 3023 C C . ILE A 1 385 ? 3.673 -10.187 14.474 1.00 94.44 385 ILE A C 1
ATOM 3025 O O . ILE A 1 385 ? 4.790 -9.822 14.844 1.00 94.44 385 ILE A O 1
ATOM 3029 N N . ASN A 1 386 ? 2.546 -9.701 14.977 1.00 93.56 386 ASN A N 1
ATOM 3030 C CA . ASN A 1 386 ? 2.478 -8.884 16.172 1.00 93.56 386 ASN A CA 1
ATOM 3031 C C . ASN A 1 386 ? 1.547 -9.551 17.191 1.00 93.56 386 ASN A C 1
ATOM 3033 O O . ASN A 1 386 ? 0.363 -9.781 16.925 1.00 93.56 386 ASN A O 1
ATOM 3037 N N . VAL A 1 387 ? 2.080 -9.847 18.371 1.00 91.50 387 VAL A N 1
ATOM 3038 C CA . VAL A 1 387 ? 1.302 -10.189 19.561 1.00 91.50 387 VAL A CA 1
ATOM 3039 C C . VAL A 1 387 ? 1.375 -8.968 20.469 1.00 91.50 387 VAL A C 1
ATOM 3041 O O . VAL A 1 387 ? 2.414 -8.689 21.061 1.00 91.50 387 VAL A O 1
ATOM 3044 N N . SER A 1 388 ? 0.291 -8.196 20.545 1.00 84.44 388 SER A N 1
ATOM 3045 C CA . SER A 1 388 ? 0.265 -6.993 21.380 1.00 84.44 388 SER A CA 1
ATOM 3046 C C . SER A 1 388 ? 0.175 -7.342 22.873 1.00 84.44 388 SER A C 1
ATOM 3048 O O . SER A 1 388 ? -0.195 -8.461 23.247 1.00 84.44 388 SER A O 1
ATOM 3050 N N . ARG A 1 389 ? 0.457 -6.375 23.757 1.00 77.56 389 ARG A N 1
ATOM 3051 C CA . ARG A 1 389 ? 0.300 -6.561 25.213 1.00 77.56 389 ARG A CA 1
ATOM 3052 C C . ARG A 1 389 ? -1.149 -6.875 25.588 1.00 77.56 389 ARG A C 1
ATOM 3054 O O . ARG A 1 389 ? -1.397 -7.716 26.449 1.00 77.56 389 ARG A O 1
ATOM 3061 N N . GLU A 1 390 ? -2.100 -6.254 24.902 1.00 72.00 390 GLU A N 1
ATOM 3062 C CA . GLU A 1 390 ? -3.539 -6.479 25.057 1.00 72.00 390 GLU A CA 1
ATOM 3063 C C . GLU A 1 390 ? -3.929 -7.883 24.588 1.00 72.00 390 GLU A C 1
ATOM 3065 O O . GLU A 1 390 ? -4.749 -8.549 25.225 1.00 72.00 390 GLU A O 1
ATOM 3070 N N . SER A 1 391 ? -3.316 -8.341 23.493 1.00 72.56 391 SER A N 1
ATOM 3071 C CA . SER A 1 391 ? -3.544 -9.670 22.929 1.00 72.56 391 SER A CA 1
ATOM 3072 C C . SER A 1 391 ? -3.056 -10.777 23.863 1.00 72.56 391 SER A C 1
ATOM 3074 O O . SER A 1 391 ? -3.752 -11.781 24.035 1.00 72.56 391 SER A O 1
ATOM 3076 N N . ALA A 1 392 ? -1.888 -10.561 24.473 1.00 66.88 392 ALA A N 1
ATOM 3077 C CA . ALA A 1 392 ? -1.200 -11.485 25.365 1.00 66.88 392 ALA A CA 1
ATOM 3078 C C . ALA A 1 392 ? -1.788 -11.532 26.788 1.00 66.88 392 ALA A C 1
ATOM 3080 O O . ALA A 1 392 ? -2.019 -12.607 27.335 1.00 66.88 392 ALA A O 1
ATOM 3081 N N . GLY A 1 393 ? -2.044 -10.367 27.391 1.00 59.34 393 GLY A N 1
ATOM 3082 C CA . GLY A 1 393 ? -2.374 -10.224 28.814 1.00 59.34 393 GLY A CA 1
ATOM 3083 C C . GLY A 1 393 ? -3.781 -9.703 29.108 1.00 59.34 393 GLY A C 1
ATOM 3084 O O . GLY A 1 393 ? -3.999 -9.179 30.197 1.00 59.34 393 GLY A O 1
ATOM 3085 N N . GLY A 1 394 ? -4.707 -9.776 28.143 1.00 63.44 394 GLY A N 1
ATOM 3086 C CA . GLY A 1 394 ? -6.039 -9.170 28.224 1.00 63.44 394 GLY A CA 1
ATOM 3087 C C . GLY A 1 394 ? -6.817 -9.445 29.523 1.00 63.44 394 GLY A C 1
ATOM 3088 O O . GLY A 1 394 ? -6.525 -10.361 30.284 1.00 63.44 394 GLY A O 1
ATOM 3089 N N . ILE A 1 395 ? -7.877 -8.659 29.750 1.00 65.62 395 ILE A N 1
ATOM 3090 C CA . ILE A 1 395 ? -8.713 -8.628 30.974 1.00 65.62 395 ILE A CA 1
ATOM 3091 C C . ILE A 1 395 ? -9.214 -10.013 31.460 1.00 65.62 395 ILE A C 1
ATOM 3093 O O . ILE A 1 395 ? -9.570 -10.164 32.628 1.00 65.62 395 ILE A O 1
ATOM 3097 N N . ALA A 1 396 ? -9.216 -11.029 30.593 1.00 60.50 396 ALA A N 1
ATOM 3098 C CA . ALA A 1 396 ? -9.415 -12.426 30.959 1.00 60.50 396 ALA A CA 1
ATOM 3099 C C . ALA A 1 396 ? -8.129 -13.225 30.674 1.00 60.50 396 ALA A C 1
ATOM 3101 O O . ALA A 1 396 ? -7.724 -13.338 29.514 1.00 60.50 396 ALA A O 1
ATOM 3102 N N . ALA A 1 397 ? -7.514 -13.784 31.725 1.00 51.91 397 ALA A N 1
ATOM 3103 C CA . ALA A 1 397 ? -6.293 -14.583 31.625 1.00 51.91 397 ALA A CA 1
ATOM 3104 C C . ALA A 1 397 ? -6.493 -15.787 30.692 1.00 51.91 397 ALA A C 1
ATOM 3106 O O . ALA A 1 397 ? -7.481 -16.518 30.806 1.00 51.91 397 ALA A O 1
ATOM 3107 N N . ARG A 1 398 ? -5.546 -16.000 29.773 1.00 64.38 398 ARG A N 1
ATOM 3108 C CA . ARG A 1 398 ? -5.565 -17.115 28.819 1.00 64.38 398 ARG A CA 1
ATOM 3109 C C . ARG A 1 398 ? -4.476 -18.123 29.178 1.00 64.38 398 ARG A C 1
ATOM 3111 O O . ARG A 1 398 ? -3.408 -17.716 29.630 1.00 64.38 398 ARG A O 1
ATOM 3118 N N . PRO A 1 399 ? -4.724 -19.430 29.001 1.00 64.38 399 PRO A N 1
ATOM 3119 C CA . PRO A 1 399 ? -3.649 -20.403 29.084 1.00 64.38 399 PRO A CA 1
ATOM 3120 C C . PRO A 1 399 ? -2.656 -20.172 27.931 1.00 64.38 399 PRO A C 1
ATOM 3122 O O . PRO A 1 399 ? -3.091 -19.755 26.853 1.00 64.38 399 PRO A O 1
ATOM 3125 N N . PRO A 1 400 ? -1.365 -20.496 28.117 1.00 70.38 400 PRO A N 1
ATOM 3126 C CA . PRO A 1 400 ? -0.392 -20.458 27.035 1.00 70.38 400 PRO A CA 1
ATOM 3127 C C . PRO A 1 400 ? -0.849 -21.295 25.844 1.00 70.38 400 PRO A C 1
ATOM 3129 O O . PRO A 1 400 ? -1.198 -22.468 26.001 1.00 70.38 400 PRO A O 1
ATOM 3132 N N . GLN A 1 401 ? -0.863 -20.690 24.655 1.00 80.00 401 GLN A N 1
ATOM 3133 C CA . GLN A 1 401 ? -1.269 -21.348 23.414 1.00 80.00 401 GLN A CA 1
ATOM 3134 C C . GLN A 1 401 ? -0.179 -21.219 22.356 1.00 80.00 401 GLN A C 1
ATOM 3136 O O . GLN A 1 401 ? 0.346 -20.137 22.098 1.00 80.00 401 GLN A O 1
ATOM 3141 N N . VAL A 1 402 ? 0.129 -22.347 21.717 1.00 90.25 402 VAL A N 1
ATOM 3142 C CA . VAL A 1 402 ? 0.987 -22.389 20.533 1.00 90.25 402 VAL A CA 1
ATOM 3143 C C . VAL A 1 402 ? 0.173 -21.860 19.361 1.00 90.25 402 VAL A C 1
ATOM 3145 O O . VAL A 1 402 ? -0.845 -22.447 18.996 1.00 90.25 402 VAL A O 1
ATOM 3148 N N . SER A 1 403 ? 0.616 -20.746 18.797 1.00 91.75 403 SER A N 1
ATOM 3149 C CA . SER A 1 403 ? 0.078 -20.176 17.565 1.00 91.75 403 SER A CA 1
ATOM 3150 C C . SER A 1 403 ? 0.999 -20.506 16.394 1.00 91.75 403 SER A C 1
ATOM 3152 O O . SER A 1 403 ? 2.167 -20.851 16.592 1.00 91.75 403 SER A O 1
ATOM 3154 N N . LYS A 1 404 ? 0.453 -20.439 15.179 1.00 93.75 404 LYS A N 1
ATOM 3155 C CA . LYS A 1 404 ? 1.153 -20.773 13.938 1.00 93.75 404 LYS A CA 1
ATOM 3156 C C . LYS A 1 404 ? 1.074 -19.612 12.964 1.00 93.75 404 LYS A C 1
ATOM 3158 O O . LYS A 1 404 ? 0.033 -18.974 12.845 1.00 93.75 404 LYS A O 1
ATOM 3163 N N . HIS A 1 405 ? 2.174 -19.376 12.267 1.00 95.25 405 HIS A N 1
ATOM 3164 C CA . HIS A 1 405 ? 2.261 -18.458 11.144 1.00 95.25 405 HIS A CA 1
ATOM 3165 C C . HIS A 1 405 ? 2.603 -19.268 9.895 1.00 95.25 405 HIS A C 1
ATOM 3167 O O . HIS A 1 405 ? 3.611 -19.972 9.913 1.00 95.25 405 HIS A O 1
ATOM 3173 N N . VAL A 1 406 ? 1.759 -19.221 8.859 1.00 94.19 406 VAL A N 1
ATOM 3174 C CA . VAL A 1 406 ? 1.844 -20.132 7.699 1.00 94.19 406 VAL A CA 1
ATOM 3175 C C . VAL A 1 406 ? 2.033 -19.349 6.402 1.00 94.19 406 VAL A C 1
ATOM 3177 O O . VAL A 1 406 ? 1.069 -18.878 5.812 1.00 94.19 406 VAL A O 1
ATOM 3180 N N . ILE A 1 407 ? 3.271 -19.201 5.940 1.00 94.31 407 ILE A N 1
ATOM 3181 C CA . ILE A 1 407 ? 3.600 -18.376 4.772 1.00 94.31 407 ILE A CA 1
ATOM 3182 C C . ILE A 1 407 ? 3.611 -19.249 3.506 1.00 94.31 407 ILE A C 1
ATOM 3184 O O . ILE A 1 407 ? 4.429 -20.171 3.423 1.00 94.31 407 ILE A O 1
ATOM 3188 N N . PRO A 1 408 ? 2.759 -18.981 2.499 1.00 93.06 408 PRO A N 1
ATOM 3189 C CA . PRO A 1 408 ? 2.886 -19.615 1.193 1.00 93.06 408 PRO A CA 1
ATOM 3190 C C . PRO A 1 408 ? 4.065 -19.009 0.422 1.00 93.06 408 PRO A C 1
ATOM 3192 O O . PRO A 1 408 ? 4.189 -17.789 0.341 1.00 93.06 408 PRO A O 1
ATOM 3195 N N . PHE A 1 409 ? 4.905 -19.847 -0.182 1.00 94.31 409 PHE A N 1
ATOM 3196 C CA . PHE A 1 409 ? 6.025 -19.387 -1.004 1.00 94.31 409 PHE A CA 1
ATOM 3197 C C . PHE A 1 409 ? 6.356 -20.358 -2.138 1.00 94.31 409 PHE A C 1
ATOM 3199 O O . PHE A 1 409 ? 5.974 -21.532 -2.118 1.00 94.31 409 PHE A O 1
ATOM 3206 N N . TRP A 1 410 ? 7.074 -19.857 -3.143 1.00 93.94 410 TRP A N 1
ATOM 3207 C CA . TRP A 1 410 ? 7.541 -20.640 -4.283 1.00 93.94 410 TRP A CA 1
ATOM 3208 C C . TRP A 1 410 ? 9.054 -20.468 -4.393 1.00 93.94 410 TRP A C 1
ATOM 3210 O O . TRP A 1 410 ? 9.503 -19.440 -4.894 1.00 93.94 410 TRP A O 1
ATOM 3220 N N . PRO A 1 411 ? 9.840 -21.438 -3.900 1.00 93.81 411 PRO A N 1
ATOM 3221 C CA . PRO A 1 411 ? 11.283 -21.293 -3.808 1.00 93.81 411 PRO A CA 1
ATOM 3222 C C . PRO A 1 411 ? 11.903 -21.136 -5.196 1.00 93.81 411 PRO A C 1
ATOM 3224 O O . PRO A 1 411 ? 11.584 -21.914 -6.098 1.00 93.81 411 PRO A O 1
ATOM 3227 N N . ASN A 1 412 ? 12.807 -20.169 -5.351 1.00 91.19 412 ASN A N 1
ATOM 3228 C CA . ASN A 1 412 ? 13.604 -19.963 -6.568 1.00 91.19 412 ASN A CA 1
ATOM 3229 C C . ASN A 1 412 ? 14.892 -20.797 -6.568 1.00 91.19 412 ASN A C 1
ATOM 3231 O O . ASN A 1 412 ? 15.476 -21.076 -7.619 1.00 91.19 412 ASN A O 1
ATOM 3235 N N . THR A 1 413 ? 15.329 -21.231 -5.389 1.00 90.44 413 THR A N 1
ATOM 3236 C CA . THR A 1 413 ? 16.509 -22.065 -5.181 1.00 90.44 413 THR A CA 1
ATOM 3237 C C . THR A 1 413 ? 16.161 -23.327 -4.399 1.00 90.44 413 THR A C 1
ATOM 3239 O O . THR A 1 413 ? 15.082 -23.469 -3.838 1.00 90.44 413 THR A O 1
ATOM 3242 N N . LYS A 1 414 ? 17.090 -24.287 -4.345 1.00 89.81 414 LYS A N 1
ATOM 3243 C CA . LYS A 1 414 ? 16.893 -25.515 -3.555 1.00 89.81 414 LYS A CA 1
ATOM 3244 C C . LYS A 1 414 ? 17.051 -25.311 -2.047 1.00 89.81 414 LYS A C 1
ATOM 3246 O O . LYS A 1 414 ? 16.781 -26.235 -1.291 1.00 89.81 414 LYS A O 1
ATOM 3251 N N . SER A 1 415 ? 17.540 -24.152 -1.613 1.00 87.81 415 SER A N 1
ATOM 3252 C CA . SER A 1 415 ? 17.775 -23.875 -0.198 1.00 87.81 415 SER A CA 1
ATOM 3253 C C . SER A 1 415 ? 17.632 -22.379 0.110 1.00 87.81 415 SER A C 1
ATOM 3255 O O . SER A 1 415 ? 18.643 -21.740 0.427 1.00 87.81 415 SER A O 1
ATOM 3257 N N . PRO A 1 416 ? 16.409 -21.817 0.036 1.00 92.56 416 PRO A N 1
ATOM 3258 C CA . PRO A 1 416 ? 16.115 -20.486 0.559 1.00 92.56 416 PRO A CA 1
ATOM 3259 C C . PRO A 1 416 ? 16.591 -20.289 1.995 1.00 92.56 416 PRO A C 1
ATOM 3261 O O . PRO A 1 416 ? 16.707 -21.253 2.753 1.00 92.56 416 PRO A O 1
ATOM 3264 N N . LEU A 1 417 ? 16.804 -19.040 2.406 1.00 92.44 417 LEU A N 1
ATOM 3265 C CA . LEU A 1 417 ? 17.026 -18.701 3.811 1.00 92.44 417 LEU A CA 1
ATOM 3266 C C . LEU A 1 417 ? 15.764 -18.073 4.404 1.00 92.44 417 LEU A C 1
ATOM 3268 O O . LEU A 1 417 ? 15.309 -17.040 3.935 1.00 92.44 417 LEU A O 1
ATOM 3272 N N . LEU A 1 418 ? 15.239 -18.645 5.483 1.00 95.31 418 LEU A N 1
ATOM 3273 C CA . LEU A 1 418 ? 14.327 -17.947 6.380 1.00 95.31 418 LEU A CA 1
ATOM 3274 C C . LEU A 1 418 ? 15.135 -17.031 7.294 1.00 95.31 418 LEU A C 1
ATOM 3276 O O . LEU A 1 418 ? 15.865 -17.511 8.159 1.00 95.31 418 LEU A O 1
ATOM 3280 N N . LEU A 1 419 ? 14.977 -15.726 7.144 1.00 95.69 419 LEU A N 1
ATOM 3281 C CA . LEU A 1 419 ? 15.526 -14.719 8.037 1.00 95.69 419 LEU A CA 1
ATOM 3282 C C . LEU A 1 419 ? 14.462 -14.302 9.060 1.00 95.69 419 LEU A C 1
ATOM 3284 O O . LEU A 1 419 ? 13.453 -13.691 8.714 1.00 95.69 419 LEU A O 1
ATOM 3288 N N . VAL A 1 420 ? 14.696 -14.633 10.329 1.00 96.88 420 VAL A N 1
ATOM 3289 C CA . VAL A 1 420 ? 13.857 -14.223 11.462 1.00 96.88 420 VAL A CA 1
ATOM 3290 C C . VAL A 1 420 ? 14.473 -12.988 12.101 1.00 96.88 420 VAL A C 1
ATOM 3292 O O . VAL A 1 420 ? 15.626 -13.034 12.533 1.00 96.88 420 VAL A O 1
ATOM 3295 N N . THR A 1 421 ? 13.715 -11.896 12.197 1.00 96.50 421 THR A N 1
ATOM 3296 C CA . THR A 1 421 ? 14.205 -10.631 12.766 1.00 96.50 421 THR A CA 1
ATOM 3297 C C . THR A 1 421 ? 13.304 -10.151 13.896 1.00 96.50 421 THR A C 1
ATOM 3299 O O . THR A 1 421 ? 12.084 -10.074 13.747 1.00 96.50 421 THR A O 1
ATOM 3302 N N . ASN A 1 422 ? 13.906 -9.805 15.038 1.00 95.62 422 ASN A N 1
ATOM 3303 C CA . ASN A 1 422 ? 13.187 -9.173 16.138 1.00 95.62 422 ASN A CA 1
ATOM 3304 C C . ASN A 1 422 ? 12.978 -7.685 15.825 1.00 95.62 422 ASN A C 1
ATOM 3306 O O . ASN A 1 422 ? 13.933 -6.904 15.841 1.00 95.62 422 ASN A O 1
ATOM 3310 N N . LEU A 1 423 ? 11.729 -7.305 15.561 1.00 92.44 423 LEU A N 1
ATOM 3311 C CA . LEU A 1 423 ? 11.337 -5.920 15.294 1.00 92.44 423 LEU A CA 1
ATOM 3312 C C . LEU A 1 423 ? 10.926 -5.170 16.569 1.00 92.44 423 LEU A C 1
ATOM 3314 O O . LEU A 1 423 ? 10.738 -3.952 16.535 1.00 92.44 423 LEU A O 1
ATOM 3318 N N . ASN A 1 424 ? 10.797 -5.866 17.701 1.00 89.19 424 ASN A N 1
ATOM 3319 C CA . ASN A 1 424 ? 10.469 -5.246 18.974 1.00 89.19 424 ASN A CA 1
ATOM 3320 C C . ASN A 1 424 ? 11.700 -4.542 19.575 1.00 89.19 424 ASN A C 1
ATOM 3322 O O . ASN A 1 424 ? 12.801 -5.094 19.629 1.00 89.19 424 ASN A O 1
ATOM 3326 N N . LYS A 1 425 ? 11.506 -3.302 20.038 1.00 82.69 425 LYS A N 1
ATOM 3327 C CA . LYS A 1 425 ? 12.579 -2.459 20.592 1.00 82.69 425 LYS A CA 1
ATOM 3328 C C . LYS A 1 425 ? 12.864 -2.724 22.075 1.00 82.69 425 LYS A C 1
ATOM 3330 O O . LYS A 1 425 ? 13.913 -2.320 22.565 1.00 82.69 425 LYS A O 1
ATOM 3335 N N . GLU A 1 426 ? 11.943 -3.364 22.789 1.00 83.56 426 GLU A N 1
ATOM 3336 C CA . GLU A 1 426 ? 11.998 -3.513 24.250 1.00 83.56 426 GLU A CA 1
ATOM 3337 C C . GLU A 1 426 ? 12.081 -4.975 24.694 1.00 83.56 426 GLU A C 1
ATOM 3339 O O . GLU A 1 426 ? 12.618 -5.270 25.761 1.00 83.56 426 GLU A O 1
ATOM 3344 N N . GLN A 1 427 ? 11.530 -5.892 23.899 1.00 88.81 427 GLN A N 1
ATOM 3345 C CA . GLN A 1 427 ? 11.316 -7.285 24.275 1.00 88.81 427 GLN A CA 1
ATOM 3346 C C . GLN A 1 427 ? 11.957 -8.252 23.278 1.00 88.81 427 GLN A C 1
ATOM 3348 O O . GLN A 1 427 ? 12.238 -7.927 22.124 1.00 88.81 427 GLN A O 1
ATOM 3353 N N . GLU A 1 428 ? 12.221 -9.466 23.748 1.00 93.50 428 GLU A N 1
ATOM 3354 C CA . GLU A 1 428 ? 12.725 -10.553 22.913 1.00 93.50 428 GLU A CA 1
ATOM 3355 C C . GLU A 1 428 ? 11.600 -11.116 22.028 1.00 93.50 428 GLU A C 1
ATOM 3357 O O . GLU A 1 428 ? 10.440 -11.147 22.433 1.00 93.50 428 GLU A O 1
ATOM 3362 N N . SER A 1 429 ? 11.949 -11.587 20.831 1.00 94.94 429 SER A N 1
ATOM 3363 C CA . SER A 1 429 ? 11.041 -12.358 19.969 1.00 94.94 429 SER A CA 1
ATOM 3364 C C . SER A 1 429 ? 11.234 -13.849 20.221 1.00 94.94 429 SER A C 1
ATOM 3366 O O . SER A 1 429 ? 12.365 -14.295 20.397 1.00 94.94 429 SER A O 1
ATOM 3368 N N . VAL A 1 430 ? 10.160 -14.632 20.232 1.00 95.19 430 VAL A N 1
ATOM 3369 C CA . VAL A 1 430 ? 10.177 -16.040 20.642 1.00 95.19 430 VAL A CA 1
ATOM 3370 C C . VAL A 1 430 ? 9.565 -16.924 19.560 1.00 95.19 430 VAL A C 1
ATOM 3372 O O . VAL A 1 430 ? 8.389 -16.789 19.226 1.00 95.19 430 VAL A O 1
ATOM 3375 N N . ILE A 1 431 ? 10.347 -17.884 19.064 1.00 96.12 431 ILE A N 1
ATOM 3376 C CA . ILE A 1 431 ? 9.923 -18.843 18.036 1.00 96.12 431 ILE A CA 1
ATOM 3377 C C . ILE A 1 431 ? 10.127 -20.291 18.485 1.00 96.12 431 ILE A C 1
ATOM 3379 O O . ILE A 1 431 ? 10.979 -20.610 19.319 1.00 96.12 431 ILE A O 1
ATOM 3383 N N . GLY A 1 432 ? 9.311 -21.175 17.930 1.00 94.94 432 GLY A N 1
ATOM 3384 C CA . GLY A 1 432 ? 9.338 -22.616 18.129 1.00 94.94 432 GLY A CA 1
ATOM 3385 C C . GLY A 1 432 ? 9.636 -23.339 16.823 1.00 94.94 432 GLY A C 1
ATOM 3386 O O . GLY A 1 432 ? 10.464 -22.898 16.031 1.00 94.94 432 GLY A O 1
ATOM 3387 N N . GLN A 1 433 ? 8.961 -24.467 16.611 1.00 95.69 433 GLN A N 1
ATOM 3388 C CA . GLN A 1 433 ? 9.172 -25.325 15.450 1.00 95.69 433 GLN A CA 1
ATOM 3389 C C . GLN A 1 433 ? 8.973 -24.575 14.123 1.00 95.69 433 GLN A C 1
ATOM 3391 O O . GLN A 1 433 ? 8.022 -23.812 13.965 1.00 95.69 433 GLN A O 1
ATOM 3396 N N . ILE A 1 434 ? 9.865 -24.849 13.173 1.00 96.06 434 ILE A N 1
ATOM 3397 C CA . ILE A 1 434 ? 9.810 -24.407 11.783 1.00 96.06 434 ILE A CA 1
ATOM 3398 C C . ILE A 1 434 ? 9.587 -25.652 10.921 1.00 96.06 434 ILE A C 1
ATOM 3400 O O . ILE A 1 434 ? 10.334 -26.627 11.029 1.00 96.06 434 ILE A O 1
ATOM 3404 N N . ARG A 1 435 ? 8.570 -25.628 10.063 1.00 95.88 435 ARG A N 1
ATOM 3405 C CA . ARG A 1 435 ? 8.221 -26.727 9.158 1.00 95.88 435 ARG A CA 1
ATOM 3406 C C . ARG A 1 435 ? 7.977 -26.196 7.750 1.00 95.88 435 ARG A C 1
ATOM 3408 O O . ARG A 1 435 ? 7.313 -25.181 7.592 1.00 95.88 435 ARG A O 1
ATOM 3415 N N . VAL A 1 436 ? 8.477 -26.905 6.743 1.00 95.44 436 VAL A N 1
ATOM 3416 C CA . VAL A 1 436 ? 8.190 -26.660 5.326 1.00 95.44 436 VAL A CA 1
ATOM 3417 C C . VAL A 1 436 ? 7.427 -27.851 4.767 1.00 95.44 436 VAL A C 1
ATOM 3419 O O . VAL A 1 436 ? 7.893 -28.992 4.838 1.00 95.44 436 VAL A O 1
ATOM 3422 N N . GLU A 1 437 ? 6.269 -27.578 4.182 1.00 93.81 437 GLU A N 1
ATOM 3423 C CA . GLU A 1 437 ? 5.406 -28.572 3.548 1.00 93.81 437 GLU A CA 1
ATOM 3424 C C . GLU A 1 437 ? 5.292 -28.258 2.056 1.00 93.81 437 GLU A C 1
ATOM 3426 O O . GLU A 1 437 ? 5.088 -27.108 1.669 1.00 93.81 437 GLU A O 1
ATOM 3431 N N . ARG A 1 438 ? 5.435 -29.274 1.199 1.00 91.19 438 ARG A N 1
ATOM 3432 C CA . ARG A 1 438 ? 4.999 -29.176 -0.196 1.00 91.19 438 ARG A CA 1
ATOM 3433 C C . ARG A 1 438 ? 3.501 -29.414 -0.193 1.00 91.19 438 ARG A C 1
ATOM 3435 O O . ARG A 1 438 ? 3.065 -30.465 0.275 1.00 91.19 438 ARG A O 1
ATOM 3442 N N . VAL A 1 439 ? 2.751 -28.464 -0.734 1.00 84.44 439 VAL A N 1
ATOM 3443 C CA . VAL A 1 439 ? 1.287 -28.478 -0.693 1.00 84.44 439 VAL A CA 1
ATOM 3444 C C . VAL A 1 439 ? 0.753 -28.564 -2.114 1.00 84.44 439 VAL A C 1
ATOM 3446 O O . VAL A 1 439 ? 1.091 -27.732 -2.963 1.00 84.44 439 VAL A O 1
ATOM 3449 N N . GLY A 1 440 ? -0.071 -29.576 -2.376 1.00 72.00 440 GLY A N 1
ATOM 3450 C CA . GLY A 1 440 ? -0.834 -29.659 -3.616 1.00 72.00 440 GLY A CA 1
ATOM 3451 C C . GLY A 1 440 ? -2.139 -28.884 -3.489 1.00 72.00 440 GLY A C 1
ATOM 3452 O O . GLY A 1 440 ? -2.697 -28.694 -2.408 1.00 72.00 440 GLY A O 1
ATOM 3453 N N . MET A 1 441 ? -2.671 -28.395 -4.602 1.00 62.28 441 MET A N 1
ATOM 3454 C CA . MET A 1 441 ? -3.918 -27.634 -4.576 1.00 62.28 441 MET A CA 1
ATOM 3455 C C . MET A 1 441 ? -5.125 -28.581 -4.503 1.00 62.28 441 MET A C 1
ATOM 3457 O O . MET A 1 441 ? -5.804 -28.804 -5.498 1.00 62.28 441 MET A O 1
ATOM 3461 N N . SER A 1 442 ? -5.424 -29.132 -3.321 1.00 49.84 442 SER A N 1
ATOM 3462 C CA . SER A 1 442 ? -6.543 -30.079 -3.148 1.00 49.84 442 SER A CA 1
ATOM 3463 C C . SER A 1 442 ? -7.828 -29.481 -2.540 1.00 49.84 442 SER A C 1
ATOM 3465 O O . SER A 1 442 ? -8.849 -30.171 -2.496 1.00 49.84 442 SER A O 1
ATOM 3467 N N . ALA A 1 443 ? -7.837 -28.239 -2.042 1.00 48.97 443 ALA A N 1
ATOM 3468 C CA . ALA A 1 443 ? -8.969 -27.733 -1.252 1.00 48.97 443 ALA A CA 1
ATOM 3469 C C . ALA A 1 443 ? -10.054 -27.020 -2.094 1.00 48.97 443 ALA A C 1
ATOM 3471 O O . ALA A 1 443 ? -9.720 -26.219 -2.974 1.00 48.97 443 ALA A O 1
ATOM 3472 N N . PRO A 1 444 ? -11.358 -27.230 -1.806 1.00 52.16 444 PRO A N 1
ATOM 3473 C CA . PRO A 1 444 ? -12.436 -26.528 -2.494 1.00 52.16 444 PRO A CA 1
ATOM 3474 C C . PRO A 1 444 ? -12.326 -25.023 -2.228 1.00 52.16 444 PRO A C 1
ATOM 3476 O O . PRO A 1 444 ? -12.363 -24.574 -1.083 1.00 52.16 444 PRO A O 1
ATOM 3479 N N . SER A 1 445 ? -12.201 -24.231 -3.295 1.00 61.59 445 SER A N 1
ATOM 3480 C CA . SER A 1 445 ? -12.327 -22.776 -3.202 1.00 61.59 445 SER A CA 1
ATOM 3481 C C . SER A 1 445 ? -13.685 -22.418 -2.603 1.00 61.59 445 SER A C 1
ATOM 3483 O O . SER A 1 445 ? -14.689 -23.040 -2.964 1.00 61.59 445 SER A O 1
ATOM 3485 N N . LEU A 1 446 ? -13.742 -21.390 -1.752 1.00 65.44 446 LEU A N 1
ATOM 3486 C CA . LEU A 1 446 ? -15.024 -20.832 -1.323 1.00 65.44 446 LEU A CA 1
ATOM 3487 C C . LEU A 1 446 ? -15.833 -20.447 -2.578 1.00 65.44 446 LEU A C 1
ATOM 3489 O O . LEU A 1 446 ? -15.283 -19.772 -3.455 1.00 65.44 446 LEU A O 1
ATOM 3493 N N . PRO A 1 447 ? -17.098 -20.890 -2.715 1.00 61.97 447 PRO A N 1
ATOM 3494 C CA . PRO A 1 447 ? -17.889 -20.606 -3.905 1.00 61.97 447 PRO A CA 1
ATOM 3495 C C . PRO A 1 447 ? -18.025 -19.094 -4.089 1.00 61.97 447 PRO A C 1
ATOM 3497 O O . PRO A 1 447 ? -18.247 -18.358 -3.126 1.00 61.97 447 PRO A O 1
ATOM 3500 N N . ALA A 1 448 ? -17.883 -18.624 -5.328 1.00 61.09 448 ALA A N 1
ATOM 3501 C CA . ALA A 1 448 ? -18.028 -17.210 -5.637 1.00 61.09 448 ALA A CA 1
ATOM 3502 C C . ALA A 1 448 ? -19.459 -16.750 -5.311 1.00 61.09 448 ALA A C 1
ATOM 3504 O O . ALA A 1 448 ? -20.420 -17.248 -5.899 1.00 61.09 448 ALA A O 1
ATOM 3505 N N . ASN A 1 449 ? -19.613 -15.783 -4.402 1.00 69.00 449 ASN A N 1
ATOM 3506 C CA . ASN A 1 449 ? -20.897 -15.130 -4.158 1.00 69.00 449 ASN A CA 1
ATOM 3507 C C . ASN A 1 449 ? -20.901 -13.729 -4.772 1.00 69.00 449 ASN A C 1
ATOM 3509 O O . ASN A 1 449 ? -20.459 -12.753 -4.170 1.00 69.00 449 ASN A O 1
ATOM 3513 N N . ARG A 1 450 ? -21.447 -13.612 -5.986 1.00 63.81 450 ARG A N 1
ATOM 3514 C CA . ARG A 1 450 ? -21.490 -12.326 -6.696 1.00 63.81 450 ARG A CA 1
ATOM 3515 C C . ARG A 1 450 ? -22.449 -11.308 -6.064 1.00 63.81 450 ARG A C 1
ATOM 3517 O O . ARG A 1 450 ? -22.264 -10.119 -6.292 1.00 63.81 450 ARG A O 1
ATOM 3524 N N . SER A 1 451 ? -23.426 -11.761 -5.272 1.00 71.81 451 SER A N 1
ATOM 3525 C CA . SER A 1 451 ? -24.523 -10.939 -4.722 1.00 71.81 451 SER A CA 1
ATOM 3526 C C . SER A 1 451 ? -24.307 -10.428 -3.290 1.00 71.81 451 SER A C 1
ATOM 3528 O O . SER A 1 451 ? -25.092 -9.616 -2.794 1.00 71.81 451 SER A O 1
ATOM 3530 N N . GLY A 1 452 ? -23.273 -10.928 -2.613 1.00 86.00 452 GLY A N 1
ATOM 3531 C CA . GLY A 1 452 ? -22.948 -10.548 -1.245 1.00 86.00 452 GLY A CA 1
ATOM 3532 C C . GLY A 1 452 ? -21.929 -9.417 -1.150 1.00 86.00 452 GLY A C 1
ATOM 3533 O O . GLY A 1 452 ? -21.552 -8.800 -2.150 1.00 86.00 452 GLY A O 1
ATOM 3534 N N . ARG A 1 453 ? -21.511 -9.131 0.083 1.00 94.19 453 ARG A N 1
ATOM 3535 C CA . ARG A 1 453 ? -20.490 -8.118 0.389 1.00 94.19 453 ARG A CA 1
ATOM 3536 C C . ARG A 1 453 ? -19.127 -8.487 -0.194 1.00 94.19 453 ARG A C 1
ATOM 3538 O O . ARG A 1 453 ? -18.886 -9.654 -0.488 1.00 94.19 453 ARG A O 1
ATOM 3545 N N . LYS A 1 454 ? -18.258 -7.487 -0.361 1.00 94.44 454 LYS A N 1
ATOM 3546 C CA . LYS A 1 454 ? -16.977 -7.634 -1.069 1.00 94.44 454 LYS A CA 1
ATOM 3547 C C . LYS A 1 454 ? -15.788 -7.505 -0.129 1.00 94.44 454 LYS A C 1
ATOM 3549 O O . LYS A 1 454 ? -15.641 -6.477 0.529 1.00 94.44 454 LYS A O 1
ATOM 3554 N N . LEU A 1 455 ? -14.938 -8.527 -0.099 1.00 95.88 455 LEU A N 1
ATOM 3555 C CA . LEU A 1 455 ? -13.605 -8.460 0.500 1.00 95.88 455 LEU A CA 1
ATOM 3556 C C . LEU A 1 455 ? -12.565 -8.298 -0.618 1.00 95.88 455 LEU A C 1
ATOM 3558 O O . LEU A 1 455 ? -12.430 -9.181 -1.463 1.00 95.88 455 LEU A O 1
ATOM 3562 N N . ILE A 1 456 ? -11.858 -7.173 -0.644 1.00 97.00 456 ILE A N 1
ATOM 3563 C CA . ILE A 1 456 ? -10.933 -6.792 -1.718 1.00 97.00 456 ILE A CA 1
ATOM 3564 C C . ILE A 1 456 ? -9.511 -6.711 -1.151 1.00 97.00 456 ILE A C 1
ATOM 3566 O O . ILE A 1 456 ? -9.265 -6.011 -0.175 1.00 97.00 456 ILE A O 1
ATOM 3570 N N . ALA A 1 457 ? -8.566 -7.416 -1.764 1.00 97.44 457 ALA A N 1
ATOM 3571 C CA . ALA A 1 457 ? -7.142 -7.232 -1.489 1.00 97.44 457 ALA A CA 1
ATOM 3572 C C . ALA A 1 457 ? -6.679 -5.879 -2.043 1.00 97.44 457 ALA A C 1
ATOM 3574 O O . ALA A 1 457 ? -7.075 -5.532 -3.148 1.00 97.44 457 ALA A O 1
ATOM 3575 N N . ASN A 1 458 ? -5.860 -5.111 -1.332 1.00 96.94 458 ASN A N 1
ATOM 3576 C CA . ASN A 1 458 ? -5.414 -3.793 -1.793 1.00 96.94 458 ASN A CA 1
ATOM 3577 C C . ASN A 1 458 ? -3.884 -3.715 -1.875 1.00 96.94 458 ASN A C 1
ATOM 3579 O O . ASN A 1 458 ? -3.206 -3.823 -0.858 1.00 96.94 458 ASN A O 1
ATOM 3583 N N . PHE A 1 459 ? -3.367 -3.478 -3.078 1.00 97.00 459 PHE A N 1
ATOM 3584 C CA . PHE A 1 459 ? -1.952 -3.261 -3.363 1.00 97.00 459 PHE A CA 1
ATOM 3585 C C . PHE A 1 459 ? -1.720 -1.800 -3.750 1.00 97.00 459 PHE A C 1
ATOM 3587 O O . PHE A 1 459 ? -2.040 -1.385 -4.865 1.00 97.00 459 PHE A O 1
ATOM 3594 N N . ASP A 1 460 ? -1.120 -1.028 -2.848 1.00 92.69 460 ASP A N 1
ATOM 3595 C CA . ASP A 1 460 ? -0.762 0.377 -3.068 1.00 92.69 460 ASP A CA 1
ATOM 3596 C C . ASP A 1 460 ? 0.461 0.532 -3.983 1.00 92.69 460 ASP A C 1
ATOM 3598 O O . ASP A 1 460 ? 0.700 1.617 -4.522 1.00 92.69 460 ASP A O 1
ATOM 3602 N N . ARG A 1 461 ? 1.210 -0.554 -4.193 1.00 92.75 461 ARG A N 1
ATOM 3603 C CA . ARG A 1 461 ? 2.325 -0.666 -5.137 1.00 92.75 461 ARG A CA 1
ATOM 3604 C C . ARG A 1 461 ? 2.168 -1.943 -5.965 1.00 92.75 461 ARG A C 1
ATOM 3606 O O . ARG A 1 461 ? 1.621 -2.917 -5.455 1.00 92.75 461 ARG A O 1
ATOM 3613 N N . PRO A 1 462 ? 2.657 -1.992 -7.213 1.00 93.12 462 PRO A N 1
ATOM 3614 C CA . PRO A 1 462 ? 2.540 -3.176 -8.064 1.00 93.12 462 PRO A CA 1
ATOM 3615 C C . PRO A 1 462 ? 3.522 -4.308 -7.683 1.00 93.12 462 PRO A C 1
ATOM 3617 O O . PRO A 1 462 ? 4.082 -4.962 -8.556 1.00 93.12 462 PRO A O 1
ATOM 3620 N N . LEU A 1 463 ? 3.713 -4.565 -6.384 1.00 93.94 463 LEU A N 1
ATOM 3621 C CA . LEU A 1 463 ? 4.696 -5.507 -5.827 1.00 93.94 463 LEU A CA 1
ATOM 3622 C C . LEU A 1 463 ? 4.130 -6.925 -5.623 1.00 93.94 463 LEU A C 1
ATOM 3624 O O . LEU A 1 463 ? 4.494 -7.651 -4.698 1.00 93.94 463 LEU A O 1
ATOM 3628 N N . PHE A 1 464 ? 3.178 -7.333 -6.466 1.00 95.12 464 PHE A N 1
ATOM 3629 C CA . PHE A 1 464 ? 2.609 -8.683 -6.391 1.00 95.12 464 PHE A CA 1
ATOM 3630 C C . PHE A 1 464 ? 3.604 -9.760 -6.857 1.00 95.12 464 PHE A C 1
ATOM 3632 O O . PHE A 1 464 ? 3.415 -10.937 -6.556 1.00 95.12 464 PHE A O 1
ATOM 3639 N N . LEU A 1 465 ? 4.659 -9.385 -7.587 1.00 94.75 465 LEU A N 1
ATOM 3640 C CA . LEU A 1 465 ? 5.709 -10.312 -8.003 1.00 94.75 465 LEU A CA 1
ATOM 3641 C C . LEU A 1 465 ? 6.521 -10.779 -6.794 1.00 94.75 465 LEU A C 1
ATOM 3643 O O . LEU A 1 465 ? 6.669 -11.981 -6.577 1.00 94.75 465 LEU A O 1
ATOM 3647 N N . GLU A 1 466 ? 6.970 -9.832 -5.976 1.00 92.69 466 GLU A N 1
ATOM 3648 C CA . GLU A 1 466 ? 7.735 -10.049 -4.752 1.00 92.69 466 GLU A CA 1
ATOM 3649 C C . GLU A 1 466 ? 6.883 -10.787 -3.712 1.00 92.69 466 GLU A C 1
ATOM 3651 O O . GLU A 1 466 ? 7.301 -11.818 -3.179 1.00 92.69 466 GLU A O 1
ATOM 3656 N N . ASN A 1 467 ? 5.632 -10.345 -3.521 1.00 93.94 467 ASN A N 1
ATOM 3657 C CA . ASN A 1 467 ? 4.683 -10.953 -2.583 1.00 93.94 467 ASN A CA 1
ATOM 3658 C C . ASN A 1 467 ? 4.410 -12.446 -2.874 1.00 93.94 467 ASN A C 1
ATOM 3660 O O . ASN A 1 467 ? 4.050 -13.187 -1.959 1.00 93.94 467 ASN A O 1
ATOM 3664 N N . PHE A 1 468 ? 4.555 -12.895 -4.127 1.00 94.56 468 PHE A N 1
ATOM 3665 C CA . PHE A 1 468 ? 4.300 -14.280 -4.550 1.00 94.56 468 PHE A CA 1
ATOM 3666 C C . PHE A 1 468 ? 5.520 -14.957 -5.205 1.00 94.56 468 PHE A C 1
ATOM 3668 O O . PHE A 1 468 ? 5.367 -15.890 -6.004 1.00 94.56 468 PHE A O 1
ATOM 3675 N N . SER A 1 469 ? 6.731 -14.515 -4.844 1.00 93.38 469 SER A N 1
ATOM 3676 C CA . SER A 1 469 ? 8.017 -15.135 -5.210 1.00 93.38 469 SER A CA 1
ATOM 3677 C C . SER A 1 469 ? 8.208 -15.363 -6.720 1.00 93.38 469 SER A C 1
ATOM 3679 O O . SER A 1 469 ? 8.749 -16.391 -7.132 1.00 93.38 469 SER A O 1
ATOM 3681 N N . ALA A 1 470 ? 7.714 -14.461 -7.571 1.00 93.56 470 ALA A N 1
ATOM 3682 C CA . ALA A 1 470 ? 7.819 -14.607 -9.020 1.00 93.56 470 ALA A CA 1
ATOM 3683 C C . ALA A 1 470 ? 9.283 -14.542 -9.484 1.00 93.56 470 ALA A C 1
ATOM 3685 O O . ALA A 1 470 ? 10.031 -13.637 -9.115 1.00 93.56 470 ALA A O 1
ATOM 3686 N N . SER A 1 471 ? 9.702 -15.498 -10.311 1.00 90.38 471 SER A N 1
ATOM 3687 C CA . SER A 1 471 ? 11.095 -15.585 -10.750 1.00 90.38 471 SER A CA 1
ATOM 3688 C C . SER A 1 471 ? 11.434 -14.553 -11.842 1.00 90.38 471 SER A C 1
ATOM 3690 O O . SER A 1 471 ? 10.818 -14.549 -12.911 1.00 90.38 471 SER A O 1
ATOM 3692 N N . GLU A 1 472 ? 12.488 -13.753 -11.655 1.00 91.25 472 GLU A N 1
ATOM 3693 C CA . GLU A 1 472 ? 13.087 -12.930 -12.722 1.00 91.25 472 GLU A CA 1
ATOM 3694 C C . GLU A 1 472 ? 13.847 -13.791 -13.759 1.00 91.25 472 GLU A C 1
ATOM 3696 O O . GLU A 1 472 ? 14.167 -14.963 -13.518 1.00 91.25 472 GLU A O 1
ATOM 3701 N N . ARG A 1 473 ? 14.179 -13.226 -14.930 1.00 90.69 473 ARG A N 1
ATOM 3702 C CA . ARG A 1 473 ? 14.933 -13.921 -15.993 1.00 90.69 473 ARG A CA 1
ATOM 3703 C C . ARG A 1 473 ? 16.260 -13.244 -16.302 1.00 90.69 473 ARG A C 1
ATOM 3705 O O . ARG A 1 473 ? 16.345 -12.023 -16.377 1.00 90.69 473 ARG A O 1
ATOM 3712 N N . LEU A 1 474 ? 17.297 -14.057 -16.512 1.00 90.56 474 LEU A N 1
ATOM 3713 C CA . LEU A 1 474 ? 18.638 -13.589 -16.856 1.00 90.56 474 LEU A CA 1
ATOM 3714 C C . LEU A 1 474 ? 18.661 -13.008 -18.275 1.00 90.56 474 LEU A C 1
ATOM 3716 O O . LEU A 1 474 ? 18.226 -13.650 -19.231 1.00 90.56 474 LEU A O 1
ATOM 3720 N N . ASN A 1 475 ? 19.216 -11.810 -18.416 1.00 87.56 475 ASN A N 1
ATOM 3721 C CA . ASN A 1 475 ? 19.516 -11.208 -19.703 1.00 87.56 475 ASN A CA 1
ATOM 3722 C C . ASN A 1 475 ? 20.826 -11.808 -20.259 1.00 87.56 475 ASN A C 1
ATOM 3724 O O . ASN A 1 475 ? 21.858 -11.654 -19.590 1.00 87.56 475 ASN A O 1
ATOM 3728 N N . PRO A 1 476 ? 20.822 -12.436 -21.454 1.00 76.19 476 PRO A N 1
ATOM 3729 C CA . PRO A 1 476 ? 21.973 -13.169 -21.991 1.00 76.19 476 PRO A CA 1
ATOM 3730 C C . PRO A 1 476 ? 23.286 -12.376 -22.025 1.00 76.19 476 PRO A C 1
ATOM 3732 O O . PRO A 1 476 ? 24.338 -12.938 -21.729 1.00 76.19 476 PRO A O 1
ATOM 3735 N N . ASP A 1 477 ? 23.226 -11.070 -22.310 1.00 78.62 477 ASP A N 1
ATOM 3736 C CA . ASP A 1 477 ? 24.433 -10.272 -22.577 1.00 78.62 477 ASP A CA 1
ATOM 3737 C C . ASP A 1 477 ? 24.941 -9.447 -21.384 1.00 78.62 477 ASP A C 1
ATOM 3739 O O . ASP A 1 477 ? 26.096 -9.025 -21.375 1.00 78.62 477 ASP A O 1
ATOM 3743 N N . SER A 1 478 ? 24.103 -9.174 -20.376 1.00 76.44 478 SER A N 1
ATOM 3744 C CA . SER A 1 478 ? 24.456 -8.236 -19.286 1.00 76.44 478 SER A CA 1
ATOM 3745 C C . SER A 1 478 ? 24.634 -8.881 -17.913 1.00 76.44 478 SER A C 1
ATOM 3747 O O . SER A 1 478 ? 25.009 -8.182 -16.970 1.00 76.44 478 SER A O 1
ATOM 3749 N N . ALA A 1 479 ? 24.342 -10.181 -17.779 1.00 76.31 479 ALA A N 1
ATOM 3750 C CA . ALA A 1 479 ? 24.307 -10.894 -16.497 1.00 76.31 479 ALA A CA 1
ATOM 3751 C C . ALA A 1 479 ? 23.427 -10.206 -15.424 1.00 76.31 479 ALA A C 1
ATOM 3753 O O . ALA A 1 479 ? 23.646 -10.364 -14.223 1.00 76.31 479 ALA A O 1
ATOM 3754 N N . ARG A 1 480 ? 22.442 -9.410 -15.859 1.00 86.06 480 ARG A N 1
ATOM 3755 C CA . ARG A 1 480 ? 21.387 -8.816 -15.027 1.00 86.06 480 ARG A CA 1
ATOM 3756 C C . ARG A 1 480 ? 20.098 -9.602 -15.204 1.00 86.06 480 ARG A C 1
ATOM 3758 O O . ARG A 1 480 ? 19.954 -10.332 -16.181 1.00 86.06 480 ARG A O 1
ATOM 3765 N N . THR A 1 481 ? 19.163 -9.423 -14.289 1.00 90.25 481 THR A N 1
ATOM 3766 C CA . THR A 1 481 ? 17.840 -10.039 -14.341 1.00 90.25 481 THR A CA 1
ATOM 3767 C C . THR A 1 481 ? 16.757 -8.981 -14.498 1.00 90.25 481 THR A C 1
ATOM 3769 O O . THR A 1 481 ? 16.915 -7.863 -14.007 1.00 90.25 481 THR A O 1
ATOM 3772 N N . PHE A 1 482 ? 15.690 -9.331 -15.214 1.00 92.38 482 PHE A N 1
ATOM 3773 C CA . PHE A 1 482 ? 14.525 -8.473 -15.445 1.00 92.38 482 PHE A CA 1
ATOM 3774 C C . PHE A 1 482 ? 13.239 -9.305 -15.480 1.00 92.38 482 PHE A C 1
ATOM 3776 O O . PHE A 1 482 ? 13.284 -10.530 -15.643 1.00 92.38 482 PHE A O 1
ATOM 3783 N N . GLU A 1 483 ? 12.099 -8.630 -15.368 1.00 93.00 483 GLU A N 1
ATOM 3784 C CA . GLU A 1 483 ? 10.767 -9.218 -15.473 1.00 93.00 483 GLU A CA 1
ATOM 3785 C C . GLU A 1 483 ? 10.341 -9.369 -16.938 1.00 93.00 483 GLU A C 1
ATOM 3787 O O . GLU A 1 483 ? 10.296 -8.410 -17.722 1.00 93.00 483 GLU A O 1
ATOM 3792 N N . ASP A 1 484 ? 9.990 -10.594 -17.314 1.00 93.62 484 ASP A N 1
ATOM 3793 C CA . ASP A 1 484 ? 9.420 -10.915 -18.618 1.00 93.62 484 ASP A CA 1
ATOM 3794 C C . ASP A 1 484 ? 7.961 -11.395 -18.472 1.00 93.62 484 ASP A C 1
ATOM 3796 O O . ASP A 1 484 ? 7.398 -11.373 -17.373 1.00 93.62 484 ASP A O 1
ATOM 3800 N N . TRP A 1 485 ? 7.299 -11.788 -19.566 1.00 95.69 485 TRP A N 1
ATOM 3801 C CA . TRP A 1 485 ? 5.911 -12.265 -19.481 1.00 95.69 485 TRP A CA 1
ATOM 3802 C C . TRP A 1 485 ? 5.763 -13.488 -18.573 1.00 95.69 485 TRP A C 1
ATOM 3804 O O . TRP A 1 485 ? 4.715 -13.634 -17.949 1.00 95.69 485 TRP A O 1
ATOM 3814 N N . ALA A 1 486 ? 6.785 -14.346 -18.462 1.00 94.31 486 ALA A N 1
ATOM 3815 C CA . ALA A 1 486 ? 6.744 -15.498 -17.569 1.00 94.31 486 ALA A CA 1
ATOM 3816 C C . ALA A 1 486 ? 6.738 -15.054 -16.107 1.00 94.31 486 ALA A C 1
ATOM 3818 O O . ALA A 1 486 ? 5.924 -15.567 -15.344 1.00 94.31 486 ALA A O 1
ATOM 3819 N N . THR A 1 487 ? 7.556 -14.060 -15.742 1.00 95.25 487 THR A N 1
ATOM 3820 C CA . THR A 1 487 ? 7.547 -13.461 -14.398 1.00 95.25 487 THR A CA 1
ATOM 3821 C C . THR A 1 487 ? 6.164 -12.907 -14.036 1.00 95.25 487 THR A C 1
ATOM 3823 O O . THR A 1 487 ? 5.606 -13.265 -12.998 1.00 95.25 487 THR A O 1
ATOM 3826 N N . PHE A 1 488 ? 5.568 -12.081 -14.905 1.00 97.00 488 PHE A N 1
ATOM 3827 C CA . PHE A 1 488 ? 4.254 -11.478 -14.641 1.00 97.00 488 PHE A CA 1
ATOM 3828 C C . PHE A 1 488 ? 3.128 -12.509 -14.576 1.00 97.00 488 PHE A C 1
ATOM 3830 O O . PHE A 1 488 ? 2.296 -12.461 -13.669 1.00 97.00 488 PHE A O 1
ATOM 3837 N N . TYR A 1 489 ? 3.112 -13.456 -15.512 1.00 96.00 489 TYR A N 1
ATOM 3838 C CA . TYR A 1 489 ? 2.117 -14.520 -15.550 1.00 96.00 489 TYR A CA 1
ATOM 3839 C C . TYR A 1 489 ? 2.195 -15.419 -14.307 1.00 96.00 489 TYR A C 1
ATOM 3841 O O . TYR A 1 489 ? 1.172 -15.739 -13.700 1.00 96.00 489 TYR A O 1
ATOM 3849 N N . GLU A 1 490 ? 3.408 -15.776 -13.881 1.00 94.31 490 GLU A N 1
ATOM 3850 C CA . GLU A 1 490 ? 3.671 -16.560 -12.675 1.00 94.31 490 GLU A CA 1
ATOM 3851 C C . GLU A 1 490 ? 3.157 -15.855 -11.411 1.00 94.31 490 GLU A C 1
ATOM 3853 O O . GLU A 1 490 ? 2.368 -16.446 -10.667 1.00 94.31 490 GLU A O 1
ATOM 3858 N N . GLY A 1 491 ? 3.528 -14.586 -11.202 1.00 95.56 491 GLY A N 1
ATOM 3859 C CA . GLY A 1 491 ? 3.059 -13.793 -10.062 1.00 95.56 491 GLY A CA 1
ATOM 3860 C C . GLY A 1 491 ? 1.544 -13.566 -10.077 1.00 95.56 491 GLY A C 1
ATOM 3861 O O . GLY A 1 491 ? 0.873 -13.761 -9.063 1.00 95.56 491 GLY A O 1
ATOM 3862 N N . GLY A 1 492 ? 0.976 -13.232 -11.241 1.00 96.12 492 GLY A N 1
ATOM 3863 C CA . GLY A 1 492 ? -0.456 -12.967 -11.395 1.00 96.12 492 GLY A CA 1
ATOM 3864 C C . GLY A 1 492 ? -1.307 -14.205 -11.116 1.00 96.12 492 GLY A C 1
ATOM 3865 O O . GLY A 1 492 ? -2.297 -14.131 -10.385 1.00 96.12 492 GLY A O 1
ATOM 3866 N N . ARG A 1 493 ? -0.889 -15.369 -11.631 1.00 93.06 493 ARG A N 1
ATOM 3867 C CA . ARG A 1 493 ? -1.559 -16.647 -11.368 1.00 93.06 493 ARG A CA 1
ATOM 3868 C C . ARG A 1 493 ? -1.530 -16.997 -9.879 1.00 93.06 493 ARG A C 1
ATOM 3870 O O . ARG A 1 493 ? -2.580 -17.305 -9.318 1.00 93.06 493 ARG A O 1
ATOM 3877 N N . ARG A 1 494 ? -0.364 -16.903 -9.229 1.00 93.19 494 ARG A N 1
ATOM 3878 C CA . ARG A 1 494 ? -0.203 -17.205 -7.793 1.00 93.19 494 ARG A CA 1
ATOM 3879 C C . ARG A 1 494 ? -1.021 -16.270 -6.905 1.00 93.19 494 ARG A C 1
ATOM 3881 O O . ARG A 1 494 ? -1.676 -16.741 -5.976 1.00 93.19 494 ARG A O 1
ATOM 3888 N N . MET A 1 495 ? -1.049 -14.975 -7.228 1.00 95.50 495 MET A N 1
ATOM 3889 C CA . MET A 1 495 ? -1.892 -13.996 -6.542 1.00 95.50 495 MET A CA 1
ATOM 3890 C C . MET A 1 495 ? -3.367 -14.393 -6.630 1.00 95.50 495 MET A C 1
ATOM 3892 O O . MET A 1 495 ? -4.040 -14.529 -5.612 1.00 95.50 495 MET A O 1
ATOM 3896 N N . VAL A 1 496 ? -3.880 -14.626 -7.839 1.00 92.88 496 VAL A N 1
ATOM 3897 C CA . VAL A 1 496 ? -5.293 -14.972 -8.049 1.00 92.88 496 VAL A CA 1
ATOM 3898 C C . VAL A 1 496 ? -5.668 -16.291 -7.358 1.00 92.88 496 VAL A C 1
ATOM 3900 O O . VAL A 1 496 ? -6.732 -16.387 -6.736 1.00 92.88 496 VAL A O 1
ATOM 3903 N N . GLU A 1 497 ? -4.780 -17.287 -7.395 1.00 87.75 497 GLU A N 1
ATOM 3904 C CA . GLU A 1 497 ? -4.934 -18.546 -6.659 1.00 87.75 497 GLU A CA 1
ATOM 3905 C C . GLU A 1 497 ? -5.019 -18.314 -5.140 1.00 87.75 497 GLU A C 1
ATOM 3907 O O . GLU A 1 497 ? -5.923 -18.847 -4.485 1.00 87.75 497 GLU A O 1
ATOM 3912 N N . HIS A 1 498 ? -4.128 -17.488 -4.584 1.00 90.44 498 HIS A N 1
ATOM 3913 C CA . HIS A 1 498 ? -4.122 -17.119 -3.169 1.00 90.44 498 HIS A CA 1
ATOM 3914 C C . HIS A 1 498 ? -5.421 -16.403 -2.761 1.00 90.44 498 HIS A C 1
ATOM 3916 O O . HIS A 1 498 ? -6.071 -16.795 -1.787 1.00 90.44 498 HIS A O 1
ATOM 3922 N N . LEU A 1 499 ? -5.845 -15.398 -3.534 1.00 91.88 499 LEU A N 1
ATOM 3923 C CA . LEU A 1 499 ? -7.055 -14.614 -3.270 1.00 91.88 499 LEU A CA 1
ATOM 3924 C C . LEU A 1 499 ? -8.302 -15.505 -3.201 1.00 91.88 499 LEU A C 1
ATOM 3926 O O . LEU A 1 499 ? -9.067 -15.443 -2.232 1.00 91.88 499 LEU A O 1
ATOM 3930 N N . ARG A 1 500 ? -8.475 -16.401 -4.181 1.00 86.12 500 ARG A N 1
ATOM 3931 C CA . ARG A 1 500 ? -9.576 -17.379 -4.193 1.00 86.12 500 ARG A CA 1
ATOM 3932 C C . ARG A 1 500 ? -9.534 -18.318 -2.992 1.00 86.12 500 ARG A C 1
ATOM 3934 O O . ARG A 1 500 ? -10.584 -18.612 -2.417 1.00 86.12 500 ARG A O 1
ATOM 3941 N N . HIS A 1 501 ? -8.350 -18.809 -2.628 1.00 84.19 501 HIS A N 1
ATOM 3942 C CA . HIS A 1 501 ? -8.186 -19.759 -1.527 1.00 84.19 501 HIS A CA 1
ATOM 3943 C C . HIS A 1 501 ? -8.554 -19.147 -0.167 1.00 84.19 501 HIS A C 1
ATOM 3945 O O . HIS A 1 501 ? -9.186 -19.811 0.657 1.00 84.19 501 HIS A O 1
ATOM 3951 N N . ASN A 1 502 ? -8.222 -17.871 0.039 1.00 86.88 502 ASN A N 1
ATOM 3952 C CA . ASN A 1 502 ? -8.452 -17.165 1.302 1.00 86.88 502 ASN A CA 1
ATOM 3953 C C . ASN A 1 502 ? -9.778 -16.395 1.355 1.00 86.88 502 ASN A C 1
ATOM 3955 O O . ASN A 1 502 ? -10.136 -15.834 2.388 1.00 86.88 502 ASN A O 1
ATOM 3959 N N . GLY A 1 503 ? -10.567 -16.462 0.280 1.00 88.00 503 GLY A N 1
ATOM 3960 C CA . GLY A 1 503 ? -11.933 -15.964 0.262 1.00 88.00 503 GLY A CA 1
ATOM 3961 C C . GLY A 1 503 ? -12.061 -14.490 -0.080 1.00 88.00 503 GLY A C 1
ATOM 3962 O O . GLY A 1 503 ? -13.070 -13.909 0.291 1.00 88.00 503 GLY A O 1
ATOM 3963 N N . TYR A 1 504 ? -11.101 -13.902 -0.788 1.00 92.88 504 TYR A N 1
ATOM 3964 C CA . TYR A 1 504 ? -11.263 -12.583 -1.393 1.00 92.88 504 TYR A CA 1
ATOM 3965 C C . TYR A 1 504 ? -12.239 -12.646 -2.581 1.00 92.88 504 TYR A C 1
ATOM 3967 O O . TYR A 1 504 ? -12.354 -13.664 -3.268 1.00 92.88 504 TYR A O 1
ATOM 3975 N N . ASP A 1 505 ? -12.955 -11.549 -2.821 1.00 93.25 505 ASP A N 1
ATOM 3976 C CA . ASP A 1 505 ? -13.817 -11.347 -3.994 1.00 93.25 505 ASP A CA 1
ATOM 3977 C C . ASP A 1 505 ? -13.121 -10.578 -5.110 1.00 93.25 505 ASP A C 1
ATOM 3979 O O . ASP A 1 505 ? -13.643 -10.518 -6.220 1.00 93.25 505 ASP A O 1
ATOM 3983 N N . GLY A 1 506 ? -11.975 -9.968 -4.825 1.00 95.00 506 GLY A N 1
ATOM 3984 C CA . GLY A 1 506 ? -11.264 -9.160 -5.794 1.00 95.00 506 GLY A CA 1
ATOM 3985 C C . GLY A 1 506 ? -9.979 -8.554 -5.262 1.00 95.00 506 GLY A C 1
ATOM 3986 O O . GLY A 1 506 ? -9.580 -8.800 -4.123 1.00 95.00 506 GLY A O 1
ATOM 3987 N N . VAL A 1 507 ? -9.359 -7.740 -6.105 1.00 97.81 507 VAL A N 1
ATOM 3988 C CA . VAL A 1 507 ? -8.133 -7.005 -5.828 1.00 97.81 507 VAL A CA 1
ATOM 3989 C C . VAL A 1 507 ? -8.226 -5.587 -6.395 1.00 97.81 507 VAL A C 1
ATOM 3991 O O . VAL A 1 507 ? -8.705 -5.376 -7.507 1.00 97.81 507 VAL A O 1
ATOM 3994 N N . SER A 1 508 ? -7.785 -4.613 -5.610 1.00 98.06 508 SER A N 1
ATOM 3995 C CA . SER A 1 508 ? -7.430 -3.270 -6.044 1.00 98.06 508 SER A CA 1
ATOM 3996 C C . SER A 1 508 ? -5.917 -3.221 -6.195 1.00 98.06 508 SER A C 1
ATOM 3998 O O . SER A 1 508 ? -5.197 -3.557 -5.255 1.00 98.06 508 SER A O 1
ATOM 4000 N N . LEU A 1 509 ? -5.434 -2.877 -7.387 1.00 97.88 509 LEU A N 1
ATOM 4001 C CA . LEU A 1 509 ? -4.011 -2.906 -7.722 1.00 97.88 509 LEU A CA 1
ATOM 4002 C C . LEU A 1 509 ? -3.594 -1.563 -8.306 1.00 97.88 509 LEU A C 1
ATOM 4004 O O . LEU A 1 509 ? -4.104 -1.157 -9.354 1.00 97.88 509 LEU A O 1
ATOM 4008 N N . THR A 1 510 ? -2.649 -0.886 -7.652 1.00 96.06 510 THR A N 1
ATOM 4009 C CA . THR A 1 510 ? -2.034 0.328 -8.192 1.00 96.06 510 THR A CA 1
ATOM 4010 C C . THR A 1 510 ? -1.323 0.005 -9.494 1.00 96.06 510 THR A C 1
ATOM 4012 O O . THR A 1 510 ? -0.290 -0.659 -9.523 1.00 96.06 510 THR A O 1
ATOM 4015 N N . CYS A 1 511 ? -1.909 0.490 -10.583 1.00 95.12 511 CYS A N 1
ATOM 4016 C CA . CYS A 1 511 ? -1.438 0.263 -11.938 1.00 95.12 511 CYS A CA 1
ATOM 4017 C C . CYS A 1 511 ? -0.653 1.453 -12.491 1.00 95.12 511 CYS A C 1
ATOM 4019 O O . CYS A 1 511 ? 0.008 1.282 -13.506 1.00 95.12 511 CYS A O 1
ATOM 4021 N N . SER A 1 512 ? -0.705 2.624 -11.840 1.00 92.19 512 SER A N 1
ATOM 4022 C CA . SER A 1 512 ? 0.027 3.838 -12.221 1.00 92.19 512 SER A CA 1
ATOM 4023 C C . SER A 1 512 ? 0.452 4.635 -10.982 1.00 92.19 512 SER A C 1
ATOM 4025 O O . SER A 1 512 ? -0.390 5.271 -10.340 1.00 92.19 512 SER A O 1
ATOM 4027 N N . ALA A 1 513 ? 1.751 4.623 -10.673 1.00 89.62 513 ALA A N 1
ATOM 4028 C CA . ALA A 1 513 ? 2.372 5.356 -9.566 1.00 89.62 513 ALA A CA 1
ATOM 4029 C C . ALA A 1 513 ? 3.891 5.494 -9.775 1.00 89.62 513 ALA A C 1
ATOM 4031 O O . ALA A 1 513 ? 4.497 4.721 -10.522 1.00 89.62 513 ALA A O 1
ATOM 4032 N N . GLU A 1 514 ? 4.510 6.459 -9.090 1.00 84.12 514 GLU A N 1
ATOM 4033 C CA . GLU A 1 514 ? 5.971 6.633 -9.019 1.00 84.12 514 GLU A CA 1
ATOM 4034 C C . GLU A 1 514 ? 6.668 6.717 -10.393 1.00 84.12 514 GLU A C 1
ATOM 4036 O O . GLU A 1 514 ? 7.717 6.114 -10.638 1.00 84.12 514 GLU A O 1
ATOM 4041 N N . GLY A 1 515 ? 6.053 7.438 -11.331 1.00 82.19 515 GLY A N 1
ATOM 4042 C CA . GLY A 1 515 ? 6.569 7.633 -12.687 1.00 82.19 515 GLY A CA 1
ATOM 4043 C C . GLY A 1 515 ? 6.313 6.479 -13.658 1.00 82.19 515 GLY A C 1
ATOM 4044 O O . GLY A 1 515 ? 6.685 6.586 -14.827 1.00 82.19 515 GLY A O 1
ATOM 4045 N N . SER A 1 516 ? 5.705 5.379 -13.213 1.00 89.31 516 SER A N 1
ATOM 4046 C CA . SER A 1 516 ? 5.572 4.141 -13.986 1.00 89.31 516 SER A CA 1
ATOM 4047 C C . SER A 1 516 ? 4.124 3.643 -14.051 1.00 89.31 516 SER A C 1
ATOM 4049 O O . SER A 1 516 ? 3.230 4.173 -13.392 1.00 89.31 516 SER A O 1
ATOM 4051 N N . SER A 1 517 ? 3.886 2.638 -14.896 1.00 91.81 517 SER A N 1
ATOM 4052 C CA . SER A 1 517 ? 2.572 2.034 -15.116 1.00 91.81 517 SER A CA 1
ATOM 4053 C C . SER A 1 517 ? 2.690 0.576 -15.577 1.00 91.81 517 SER A C 1
ATOM 4055 O O . SER A 1 517 ? 3.631 0.229 -16.293 1.00 91.81 517 SER A O 1
ATOM 4057 N N . LEU A 1 518 ? 1.710 -0.256 -15.207 1.00 94.56 518 LEU A N 1
ATOM 4058 C CA . LEU A 1 518 ? 1.561 -1.663 -15.625 1.00 94.56 518 LEU A CA 1
ATOM 4059 C C . LEU A 1 518 ? 0.977 -1.834 -17.038 1.00 94.56 518 LEU A C 1
ATOM 4061 O O . LEU A 1 518 ? 0.798 -2.950 -17.528 1.00 94.56 518 LEU A O 1
ATOM 4065 N N . TYR A 1 519 ? 0.661 -0.723 -17.692 1.00 92.62 519 TYR A N 1
ATOM 4066 C CA . TYR A 1 519 ? 0.230 -0.671 -19.080 1.00 92.62 519 TYR A CA 1
ATOM 4067 C C . TYR A 1 519 ? 0.743 0.613 -19.738 1.00 92.62 519 TYR A C 1
ATOM 4069 O O . TYR A 1 519 ? 1.163 1.560 -19.069 1.00 92.62 519 TYR A O 1
ATOM 4077 N N . TRP A 1 520 ? 0.704 0.662 -21.067 1.00 86.88 520 TRP A N 1
ATOM 4078 C CA . TRP A 1 520 ? 1.126 1.846 -21.812 1.00 86.88 520 TRP A CA 1
ATOM 4079 C C . TRP A 1 520 ? -0.014 2.851 -22.018 1.00 86.88 520 TRP A C 1
ATOM 4081 O O . TRP A 1 520 ? -1.091 2.471 -22.481 1.00 86.88 520 TRP A O 1
ATOM 4091 N N . ASP A 1 521 ? 0.281 4.128 -21.758 1.00 86.81 521 ASP A N 1
ATOM 4092 C CA . ASP A 1 521 ? -0.555 5.286 -22.083 1.00 86.81 521 ASP A CA 1
ATOM 4093 C C . ASP A 1 521 ? 0.319 6.453 -22.586 1.00 86.81 521 ASP A C 1
ATOM 4095 O O . ASP A 1 521 ? 1.382 6.743 -22.020 1.00 86.81 521 ASP A O 1
ATOM 4099 N N . ASP A 1 522 ? -0.135 7.120 -23.649 1.00 80.81 522 ASP A N 1
ATOM 4100 C CA . ASP A 1 522 ? 0.606 8.190 -24.332 1.00 80.81 522 ASP A CA 1
ATOM 4101 C C . ASP A 1 522 ? 0.626 9.523 -23.557 1.00 80.81 522 ASP A C 1
ATOM 4103 O O . ASP A 1 522 ? 1.393 10.417 -23.905 1.00 80.81 522 ASP A O 1
ATOM 4107 N N . LEU A 1 523 ? -0.188 9.706 -22.510 1.00 83.00 523 LEU A N 1
ATOM 4108 C CA . LEU A 1 523 ? -0.106 10.890 -21.644 1.00 83.00 523 LEU A CA 1
ATOM 4109 C C . LEU A 1 523 ? 0.885 10.680 -20.494 1.00 83.00 523 LEU A C 1
ATOM 4111 O O . LEU A 1 523 ? 1.484 11.655 -20.034 1.00 83.00 523 LEU A O 1
ATOM 4115 N N . ILE A 1 524 ? 1.060 9.435 -20.039 1.00 81.06 524 ILE A N 1
ATOM 4116 C CA . ILE A 1 524 ? 1.915 9.096 -18.891 1.00 81.06 524 ILE A CA 1
ATOM 4117 C C . ILE A 1 524 ? 3.385 8.943 -19.309 1.00 81.06 524 ILE A C 1
ATOM 4119 O O . ILE A 1 524 ? 4.263 9.386 -18.575 1.00 81.06 524 ILE A O 1
ATOM 4123 N N . HIS A 1 525 ? 3.670 8.331 -20.470 1.00 81.25 525 HIS A N 1
ATOM 4124 C CA . HIS A 1 525 ? 5.034 7.924 -20.868 1.00 81.25 525 HIS A CA 1
ATOM 4125 C C . HIS A 1 525 ? 5.773 7.174 -19.735 1.00 81.25 525 HIS A C 1
ATOM 4127 O O . HIS A 1 525 ? 6.825 7.623 -19.271 1.00 81.25 525 HIS A O 1
ATOM 4133 N N . PRO A 1 526 ? 5.238 6.033 -19.266 1.00 86.31 526 PRO A N 1
ATOM 4134 C CA . PRO A 1 526 ? 5.707 5.400 -18.040 1.00 86.31 526 PRO A CA 1
ATOM 4135 C C . PRO A 1 526 ? 7.173 4.963 -18.121 1.00 86.31 526 PRO A C 1
ATOM 4137 O O . PRO A 1 526 ? 7.611 4.352 -19.105 1.00 86.31 526 PRO A O 1
ATOM 4140 N N . THR A 1 527 ? 7.918 5.197 -17.042 1.00 88.88 527 THR A N 1
ATOM 4141 C CA . THR A 1 527 ? 9.271 4.660 -16.854 1.00 88.88 527 THR A CA 1
ATOM 4142 C C . THR A 1 527 ? 9.260 3.126 -16.764 1.00 88.88 527 THR A C 1
ATOM 4144 O O . THR A 1 527 ? 8.217 2.527 -16.470 1.00 88.88 527 THR A O 1
ATOM 4147 N N . PRO A 1 528 ? 10.389 2.435 -17.006 1.00 90.50 528 PRO A N 1
ATOM 4148 C CA . PRO A 1 528 ? 10.500 0.984 -16.837 1.00 90.50 528 PRO A CA 1
ATOM 4149 C C . PRO A 1 528 ? 10.667 0.513 -15.384 1.00 90.50 528 PRO A C 1
ATOM 4151 O O . PRO A 1 528 ? 11.028 -0.639 -15.179 1.00 90.50 528 PRO A O 1
ATOM 4154 N N . LYS A 1 529 ? 10.385 1.352 -14.371 1.00 90.31 529 LYS A N 1
ATOM 4155 C CA . LYS A 1 529 ? 10.555 1.010 -12.945 1.00 90.31 529 LYS A CA 1
ATOM 4156 C C . LYS A 1 529 ? 9.905 -0.327 -12.556 1.00 90.31 529 LYS A C 1
ATOM 4158 O O . LYS A 1 529 ? 10.567 -1.135 -11.919 1.00 90.31 529 LYS A O 1
ATOM 4163 N N . TYR A 1 530 ? 8.658 -0.555 -12.983 1.00 90.56 530 TYR A N 1
ATOM 4164 C CA . TYR A 1 530 ? 7.881 -1.772 -12.691 1.00 90.56 530 TYR A CA 1
ATOM 4165 C C . TYR A 1 530 ? 7.744 -2.744 -13.879 1.00 90.56 530 TYR A C 1
ATOM 4167 O O . TYR A 1 530 ? 7.013 -3.722 -13.794 1.00 90.56 530 TYR A O 1
ATOM 4175 N N . ASP A 1 531 ? 8.417 -2.477 -15.003 1.00 91.44 531 ASP A N 1
ATOM 4176 C CA . ASP A 1 531 ? 8.487 -3.367 -16.174 1.00 91.44 531 ASP A CA 1
ATOM 4177 C C . ASP A 1 531 ? 9.834 -3.137 -16.861 1.00 91.44 531 ASP A C 1
ATOM 4179 O O . ASP A 1 531 ? 9.968 -2.301 -17.764 1.00 91.44 531 ASP A O 1
ATOM 4183 N N . ARG A 1 532 ? 10.858 -3.859 -16.388 1.00 91.31 532 ARG A N 1
ATOM 4184 C CA . ARG A 1 532 ? 12.243 -3.706 -16.855 1.00 91.31 532 ARG A CA 1
ATOM 4185 C C . ARG A 1 532 ? 12.550 -4.556 -18.089 1.00 91.31 532 ARG A C 1
ATOM 4187 O O . ARG A 1 532 ? 13.689 -4.561 -18.556 1.00 91.31 532 ARG A O 1
ATOM 4194 N N . GLY A 1 533 ? 11.554 -5.230 -18.668 1.00 88.25 533 GLY A N 1
ATOM 4195 C CA . GLY A 1 533 ? 11.753 -6.101 -19.830 1.00 88.25 533 GLY A CA 1
ATOM 4196 C C . GLY A 1 533 ? 12.298 -5.384 -21.074 1.00 88.25 533 GLY A C 1
ATOM 4197 O O . GLY A 1 533 ? 12.996 -5.987 -21.888 1.00 88.25 533 GLY A O 1
ATOM 4198 N N . ILE A 1 534 ? 12.128 -4.060 -21.170 1.00 87.62 534 ILE A N 1
ATOM 4199 C CA . ILE A 1 534 ? 12.742 -3.245 -22.233 1.00 87.62 534 ILE A CA 1
ATOM 4200 C C . ILE A 1 534 ? 14.284 -3.330 -22.271 1.00 87.62 534 ILE A C 1
ATOM 4202 O O . ILE A 1 534 ? 14.891 -2.992 -23.287 1.00 87.62 534 ILE A O 1
ATOM 4206 N N . PHE A 1 535 ? 14.934 -3.783 -21.191 1.00 89.50 535 PHE A N 1
ATOM 4207 C CA . PHE A 1 535 ? 16.390 -3.932 -21.110 1.00 89.50 535 PHE A CA 1
ATOM 4208 C C . PHE A 1 535 ? 16.922 -5.294 -21.590 1.00 89.50 535 PHE A C 1
ATOM 4210 O O . PHE A 1 535 ? 18.145 -5.488 -21.606 1.00 89.50 535 PHE A O 1
ATOM 4217 N N . PHE A 1 536 ? 16.058 -6.233 -21.997 1.00 90.38 536 PHE A N 1
ATOM 4218 C CA . PHE A 1 536 ? 16.502 -7.482 -22.621 1.00 90.38 536 PHE A CA 1
ATOM 4219 C C . PHE A 1 536 ? 17.193 -7.220 -23.964 1.00 90.38 536 PHE A C 1
ATOM 4221 O O . PHE A 1 536 ? 16.707 -6.461 -24.803 1.00 90.38 536 PHE A O 1
ATOM 4228 N N . SER A 1 537 ? 18.336 -7.870 -24.185 1.00 88.38 537 SER A N 1
ATOM 4229 C CA . SER A 1 537 ? 19.154 -7.645 -25.382 1.00 88.38 537 SER A CA 1
ATOM 4230 C C . SER A 1 537 ? 18.651 -8.363 -26.638 1.00 88.38 537 SER A C 1
ATOM 4232 O O . SER A 1 537 ? 19.073 -8.026 -27.740 1.00 88.38 537 SER A O 1
ATOM 4234 N N . ASP A 1 538 ? 17.705 -9.293 -26.499 1.00 87.19 538 ASP A N 1
ATOM 4235 C CA . ASP A 1 538 ? 17.104 -10.052 -27.605 1.00 87.19 538 ASP A CA 1
ATOM 4236 C C . ASP A 1 538 ? 15.842 -9.401 -28.202 1.00 87.19 538 ASP A C 1
ATOM 4238 O O . ASP A 1 538 ? 15.233 -9.940 -29.132 1.00 87.19 538 ASP A O 1
ATOM 4242 N N . GLY A 1 539 ? 15.439 -8.241 -27.671 1.00 85.50 539 GLY A N 1
ATOM 4243 C CA . GLY A 1 539 ? 14.299 -7.477 -28.167 1.00 85.50 539 GLY A CA 1
ATOM 4244 C C . GLY A 1 539 ? 12.943 -8.160 -27.960 1.00 85.50 539 GLY A C 1
ATOM 4245 O O . GLY A 1 539 ? 12.014 -7.868 -28.719 1.00 85.50 539 GLY A O 1
ATOM 4246 N N . ARG A 1 540 ? 12.805 -9.036 -26.952 1.00 90.69 540 ARG A N 1
ATOM 4247 C CA . ARG A 1 540 ? 11.578 -9.821 -26.696 1.00 90.69 540 ARG A CA 1
ATOM 4248 C C . ARG A 1 540 ? 10.284 -9.031 -26.489 1.00 90.69 540 ARG A C 1
ATOM 4250 O O . ARG A 1 540 ? 9.217 -9.596 -26.714 1.00 90.69 540 ARG A O 1
ATOM 4257 N N . ASP A 1 541 ? 10.379 -7.741 -26.167 1.00 88.12 541 ASP A N 1
ATOM 4258 C CA . ASP A 1 541 ? 9.241 -6.840 -25.949 1.00 88.12 541 ASP A CA 1
ATOM 4259 C C . ASP A 1 541 ? 9.132 -5.779 -27.071 1.00 88.12 541 ASP A C 1
ATOM 4261 O O . ASP A 1 541 ? 9.502 -4.615 -26.881 1.00 88.12 541 ASP A O 1
ATOM 4265 N N . PRO A 1 542 ? 8.656 -6.133 -28.285 1.00 88.25 542 PRO A N 1
ATOM 4266 C CA . PRO A 1 542 ? 8.466 -5.164 -29.376 1.00 88.25 542 PRO A CA 1
ATOM 4267 C C . PRO A 1 542 ? 7.424 -4.087 -29.054 1.00 88.25 542 PRO A C 1
ATOM 4269 O O . PRO A 1 542 ? 7.520 -2.956 -29.537 1.00 88.25 542 PRO A O 1
ATOM 4272 N N . VAL A 1 543 ? 6.444 -4.441 -28.226 1.00 87.75 543 VAL A N 1
ATOM 4273 C CA . VAL A 1 543 ? 5.404 -3.570 -27.680 1.00 87.75 543 VAL A CA 1
ATOM 4274 C C . VAL A 1 543 ? 5.500 -3.664 -26.158 1.00 87.75 543 VAL A C 1
ATOM 4276 O O . VAL A 1 543 ? 5.860 -4.715 -25.632 1.00 87.75 543 VAL A O 1
ATOM 4279 N N . ARG A 1 544 ? 5.215 -2.563 -25.448 1.00 87.12 544 ARG A N 1
ATOM 4280 C CA . ARG A 1 544 ? 5.189 -2.556 -23.976 1.00 87.12 544 ARG A CA 1
ATOM 4281 C C . ARG A 1 544 ? 4.172 -3.595 -23.493 1.00 87.12 544 ARG A C 1
ATOM 4283 O O . ARG A 1 544 ? 3.098 -3.700 -24.090 1.00 87.12 544 ARG A O 1
ATOM 4290 N N . LYS A 1 545 ? 4.495 -4.339 -22.433 1.00 93.56 545 LYS A N 1
ATOM 4291 C CA . LYS A 1 545 ? 3.569 -5.326 -21.874 1.00 93.56 545 LYS A CA 1
ATOM 4292 C C . LYS A 1 545 ? 2.302 -4.631 -21.383 1.00 93.56 545 LYS A C 1
ATOM 4294 O O . LYS A 1 545 ? 2.357 -3.550 -20.801 1.00 93.56 545 LYS A O 1
ATOM 4299 N N . ASP A 1 546 ? 1.168 -5.268 -21.630 1.00 95.81 546 ASP A N 1
ATOM 4300 C CA . ASP A 1 546 ? -0.101 -4.901 -21.014 1.00 95.81 546 ASP A CA 1
ATOM 4301 C C . ASP A 1 546 ? -0.408 -5.923 -19.924 1.00 95.81 546 ASP A C 1
ATOM 4303 O O . ASP A 1 546 ? -1.073 -6.938 -20.145 1.00 95.81 546 ASP A O 1
ATOM 4307 N N . ILE A 1 547 ? 0.182 -5.688 -18.756 1.00 97.50 547 ILE A N 1
ATOM 4308 C CA . ILE A 1 547 ? 0.078 -6.598 -17.616 1.00 97.50 547 ILE A CA 1
ATOM 4309 C C . ILE A 1 547 ? -1.348 -6.552 -17.054 1.00 97.50 547 ILE A C 1
ATOM 4311 O O . ILE A 1 547 ? -1.841 -7.556 -16.547 1.00 97.50 547 ILE A O 1
ATOM 4315 N N . MET A 1 548 ? -2.043 -5.419 -17.200 1.00 97.94 548 MET A N 1
ATOM 4316 C CA . MET A 1 548 ? -3.428 -5.274 -16.763 1.00 97.94 548 MET A CA 1
ATOM 4317 C C . MET A 1 548 ? -4.375 -6.169 -17.563 1.00 97.94 548 MET A C 1
ATOM 4319 O O . MET A 1 548 ? -5.151 -6.887 -16.941 1.00 97.94 548 MET A O 1
ATOM 4323 N N . GLU A 1 549 ? -4.277 -6.213 -18.895 1.00 97.69 549 GLU A N 1
ATOM 4324 C CA . GLU A 1 549 ? -5.058 -7.148 -19.732 1.00 97.69 549 GLU A CA 1
ATOM 4325 C C . GLU A 1 549 ? -4.872 -8.607 -19.283 1.00 97.69 549 GLU A C 1
ATOM 4327 O O . GLU A 1 549 ? -5.838 -9.355 -19.122 1.00 97.69 549 GLU A O 1
ATOM 4332 N N . MET A 1 550 ? -3.625 -9.011 -19.022 1.00 98.06 550 MET A N 1
ATOM 4333 C CA . MET A 1 550 ? -3.310 -10.352 -18.522 1.00 98.06 550 MET A CA 1
ATOM 4334 C C . MET A 1 550 ? -4.006 -10.624 -17.177 1.00 98.06 550 MET A C 1
ATOM 4336 O O . MET A 1 550 ? -4.624 -11.674 -16.997 1.00 98.06 550 MET A O 1
ATOM 4340 N N . LEU A 1 551 ? -3.948 -9.673 -16.240 1.00 98.25 551 LEU A N 1
ATOM 4341 C CA . LEU A 1 551 ? -4.594 -9.796 -14.931 1.00 98.25 551 LEU A CA 1
ATOM 4342 C C . LEU A 1 551 ? -6.127 -9.795 -15.022 1.00 98.25 551 LEU A C 1
ATOM 4344 O O . LEU A 1 551 ? -6.761 -10.555 -14.288 1.00 98.25 551 LEU A O 1
ATOM 4348 N N . PHE A 1 552 ? -6.727 -9.009 -15.922 1.00 97.94 552 PHE A N 1
ATOM 4349 C CA . PHE A 1 552 ? -8.173 -9.016 -16.156 1.00 97.94 552 PHE A CA 1
ATOM 4350 C C . PHE A 1 552 ? -8.651 -10.378 -16.661 1.00 97.94 552 PHE A C 1
ATOM 4352 O O . PHE A 1 552 ? -9.597 -10.923 -16.096 1.00 97.94 552 PHE A O 1
ATOM 4359 N N . ARG A 1 553 ? -7.954 -10.999 -17.624 1.00 97.12 553 ARG A N 1
ATOM 4360 C CA . ARG A 1 553 ? -8.298 -12.356 -18.093 1.00 97.12 553 ARG A CA 1
ATOM 4361 C C . ARG A 1 553 ? -8.186 -13.409 -16.990 1.00 97.12 553 ARG A C 1
ATOM 4363 O O . ARG A 1 553 ? -9.073 -14.251 -16.848 1.00 97.12 553 ARG A O 1
ATOM 4370 N N . LEU A 1 554 ? -7.136 -13.335 -16.164 1.00 96.00 554 LEU A N 1
ATOM 4371 C CA . LEU A 1 554 ? -6.998 -14.212 -14.997 1.00 96.00 554 LEU A CA 1
ATOM 4372 C C . LEU A 1 554 ? -8.142 -13.997 -13.990 1.00 96.00 554 LEU A C 1
ATOM 4374 O O . LEU A 1 554 ? -8.681 -14.968 -13.463 1.00 96.00 554 LEU A O 1
ATOM 4378 N N . CYS A 1 555 ? -8.547 -12.750 -13.736 1.00 95.25 555 CYS A N 1
ATOM 4379 C CA . CYS A 1 555 ? -9.652 -12.437 -12.828 1.00 95.25 555 CYS A CA 1
ATOM 4380 C C . CYS A 1 555 ? -11.022 -12.837 -13.399 1.00 95.25 555 CYS A C 1
ATOM 4382 O O . CYS A 1 555 ? -11.855 -13.344 -12.647 1.00 95.25 555 CYS A O 1
ATOM 4384 N N . ASP A 1 556 ? -11.251 -12.678 -14.706 1.00 94.56 556 ASP A N 1
ATOM 4385 C CA . ASP A 1 556 ? -12.482 -13.076 -15.403 1.00 94.56 556 ASP A CA 1
ATOM 4386 C C . ASP A 1 556 ? -12.754 -14.574 -15.243 1.00 94.56 556 ASP A C 1
ATOM 4388 O O . ASP A 1 556 ? -13.825 -14.970 -14.753 1.00 94.56 556 ASP A O 1
ATOM 4392 N N . ARG A 1 557 ? -11.743 -15.393 -15.571 1.00 91.44 557 ARG A N 1
ATOM 4393 C CA . ARG A 1 557 ? -11.744 -16.855 -15.392 1.00 91.44 557 ARG A CA 1
ATOM 4394 C C . ARG A 1 557 ? -12.089 -17.255 -13.963 1.00 91.44 557 ARG A C 1
ATOM 4396 O O . ARG A 1 557 ? -12.771 -18.245 -13.706 1.00 91.44 557 ARG A O 1
ATOM 4403 N N . GLU A 1 558 ? -11.590 -16.481 -13.011 1.00 88.31 558 GLU A N 1
ATOM 4404 C CA . GLU A 1 558 ? -11.620 -16.808 -11.591 1.00 88.31 558 GLU A CA 1
ATOM 4405 C C . GLU A 1 558 ? -12.782 -16.123 -10.854 1.00 88.31 558 GLU A C 1
ATOM 4407 O O . GLU A 1 558 ? -13.005 -16.373 -9.667 1.00 88.31 558 GLU A O 1
ATOM 4412 N N . HIS A 1 559 ? -13.569 -15.330 -11.589 1.00 90.00 559 HIS A N 1
ATOM 4413 C CA . HIS A 1 559 ? -14.702 -14.537 -11.119 1.00 90.00 559 HIS A CA 1
ATOM 4414 C C . HIS A 1 559 ? -14.349 -13.586 -9.970 1.00 90.00 559 HIS A C 1
ATOM 4416 O O . HIS A 1 559 ? -15.178 -13.343 -9.087 1.00 90.00 559 HIS A O 1
ATOM 4422 N N . LEU A 1 560 ? -13.123 -13.067 -9.992 1.00 93.19 560 LEU A N 1
ATOM 4423 C CA . LEU A 1 560 ? -12.650 -12.030 -9.086 1.00 93.19 560 LEU A CA 1
ATOM 4424 C C . LEU A 1 560 ? -12.891 -10.655 -9.700 1.00 93.19 560 LEU A C 1
ATOM 4426 O O . LEU A 1 560 ? -12.857 -10.490 -10.913 1.00 93.19 560 LEU A O 1
ATOM 4430 N N . THR A 1 561 ? -13.122 -9.661 -8.855 1.00 95.31 561 THR A N 1
ATOM 4431 C CA . THR A 1 561 ? -13.172 -8.258 -9.257 1.00 95.31 561 THR A CA 1
ATOM 4432 C C . THR A 1 561 ? -11.756 -7.673 -9.297 1.00 95.31 561 THR A C 1
ATOM 4434 O O . THR A 1 561 ? -11.006 -7.848 -8.346 1.00 95.31 561 THR A O 1
ATOM 4437 N N . LEU A 1 562 ? -11.395 -6.945 -10.351 1.00 97.94 562 LEU A N 1
ATOM 4438 C CA . LEU A 1 562 ? -10.153 -6.180 -10.458 1.00 97.94 562 LEU A CA 1
ATOM 4439 C C . LEU A 1 562 ? -10.481 -4.683 -10.545 1.00 97.94 562 LEU A C 1
ATOM 4441 O O . LEU A 1 562 ? -11.271 -4.256 -11.391 1.00 97.94 562 LEU A O 1
ATOM 4445 N N . VAL A 1 563 ? -9.887 -3.897 -9.645 1.00 98.19 563 VAL A N 1
ATOM 4446 C CA . VAL A 1 563 ? -10.006 -2.433 -9.576 1.00 98.19 563 VAL A CA 1
ATOM 4447 C C . VAL A 1 563 ? -8.625 -1.817 -9.850 1.00 98.19 563 VAL A C 1
ATOM 4449 O O . VAL A 1 563 ? -7.764 -1.844 -8.971 1.00 98.19 563 VAL A O 1
ATOM 4452 N N . PRO A 1 564 ? -8.355 -1.283 -11.053 1.00 98.06 564 PRO A N 1
ATOM 4453 C CA . PRO A 1 564 ? -7.145 -0.503 -11.303 1.00 98.06 564 PRO A CA 1
ATOM 4454 C C . PRO A 1 564 ? -7.106 0.761 -10.431 1.00 98.06 564 PRO A C 1
ATOM 4456 O O . PRO A 1 564 ? -8.051 1.554 -10.421 1.00 98.06 564 PRO A O 1
ATOM 4459 N N . SER A 1 565 ? -5.993 0.954 -9.723 1.00 97.31 565 SER A N 1
ATOM 4460 C CA . SER A 1 565 ? -5.740 2.105 -8.850 1.00 97.31 565 SER A CA 1
ATOM 4461 C C . SER A 1 565 ? -4.711 3.068 -9.464 1.00 97.31 565 SER A C 1
ATOM 4463 O O . SER A 1 565 ? -3.732 2.636 -10.085 1.00 97.31 565 SER A O 1
ATOM 4465 N N . PHE A 1 566 ? -4.946 4.372 -9.305 1.00 95.88 566 PHE A N 1
ATOM 4466 C CA . PHE A 1 566 ? -4.158 5.473 -9.866 1.00 95.88 566 PHE A CA 1
ATOM 4467 C C . PHE A 1 566 ? -3.748 6.456 -8.773 1.00 95.88 566 PHE A C 1
ATOM 4469 O O . PHE A 1 566 ? -4.601 6.950 -8.037 1.00 95.88 566 PHE A O 1
ATOM 4476 N N . GLU A 1 567 ? -2.457 6.785 -8.710 1.00 91.88 567 GLU A N 1
ATOM 4477 C CA . GLU A 1 567 ? -1.932 7.767 -7.753 1.00 91.88 567 GLU A CA 1
ATOM 4478 C C . GLU A 1 567 ? -1.864 9.187 -8.339 1.00 91.88 567 GLU A C 1
ATOM 4480 O O . GLU A 1 567 ? -1.995 10.147 -7.603 1.00 91.88 567 GLU A O 1
ATOM 4485 N N . PHE A 1 568 ? -1.699 9.361 -9.660 1.00 91.06 568 PHE A N 1
ATOM 4486 C CA . PHE A 1 568 ? -1.486 10.686 -10.282 1.00 91.06 568 PHE A CA 1
ATOM 4487 C C . PHE A 1 568 ? -0.393 11.517 -9.580 1.00 91.06 568 PHE A C 1
ATOM 4489 O O . PHE A 1 568 ? -0.586 12.687 -9.263 1.00 91.06 568 PHE A O 1
ATOM 4496 N N . SER A 1 569 ? 0.770 10.909 -9.347 1.00 83.06 569 SER A N 1
ATOM 4497 C CA . SER A 1 569 ? 1.988 11.583 -8.866 1.00 83.06 569 SER A CA 1
ATOM 4498 C C . SER A 1 569 ? 2.949 11.954 -10.012 1.00 83.06 569 SER A C 1
ATOM 4500 O O . SER A 1 569 ? 3.880 12.736 -9.855 1.00 83.06 569 SER A O 1
ATOM 4502 N N . THR A 1 570 ? 2.707 11.410 -11.210 1.00 81.12 570 THR A N 1
ATOM 4503 C CA . THR A 1 570 ? 3.606 11.505 -12.368 1.00 81.12 570 THR A CA 1
ATOM 4504 C C . THR A 1 570 ? 3.309 12.718 -13.246 1.00 81.12 570 THR A C 1
ATOM 4506 O O . THR A 1 570 ? 2.154 12.984 -13.579 1.00 81.12 570 THR A O 1
ATOM 4509 N N . ARG A 1 571 ? 4.358 13.415 -13.705 1.00 83.25 571 ARG A N 1
ATOM 4510 C CA . ARG A 1 571 ? 4.223 14.511 -14.679 1.00 83.25 571 ARG A CA 1
ATOM 4511 C C . ARG A 1 571 ? 3.561 14.019 -15.969 1.00 83.25 571 ARG A C 1
ATOM 4513 O O . ARG A 1 571 ? 4.019 13.053 -16.572 1.00 83.25 571 ARG A O 1
ATOM 4520 N N . LEU A 1 572 ? 2.512 14.709 -16.413 1.00 86.50 572 LEU A N 1
ATOM 4521 C CA . LEU A 1 572 ? 1.758 14.342 -17.613 1.00 86.50 572 LEU A CA 1
ATOM 4522 C C . LEU A 1 572 ? 2.339 15.052 -18.836 1.00 86.50 572 LEU A C 1
ATOM 4524 O O . LEU A 1 572 ? 2.454 16.281 -18.861 1.00 86.50 572 LEU A O 1
ATOM 4528 N N . HIS A 1 573 ? 2.656 14.285 -19.881 1.00 82.00 573 HIS A N 1
ATOM 4529 C CA . HIS A 1 573 ? 3.370 14.775 -21.063 1.00 82.00 573 HIS A CA 1
ATOM 4530 C C . HIS A 1 573 ? 2.683 15.982 -21.720 1.00 82.00 573 HIS A C 1
ATOM 4532 O O . HIS A 1 573 ? 3.337 16.977 -22.033 1.00 82.00 573 HIS A O 1
ATOM 4538 N N . VAL A 1 574 ? 1.355 15.931 -21.868 1.00 86.25 574 VAL A N 1
ATOM 4539 C CA . VAL A 1 574 ? 0.550 16.992 -22.502 1.00 86.25 574 VAL A CA 1
ATOM 4540 C C . VAL A 1 574 ? 0.598 18.308 -21.711 1.00 86.25 574 VAL A C 1
ATOM 4542 O O . VAL A 1 574 ? 0.659 19.392 -22.302 1.00 86.25 574 VAL A O 1
ATOM 4545 N N . LEU A 1 575 ? 0.611 18.234 -20.377 1.00 89.25 575 LEU A N 1
ATOM 4546 C CA . LEU A 1 575 ? 0.688 19.417 -19.516 1.00 89.25 575 LEU A CA 1
ATOM 4547 C C . LEU A 1 575 ? 2.088 20.033 -19.565 1.00 89.25 575 LEU A C 1
ATOM 4549 O O . LEU A 1 575 ? 2.219 21.237 -19.788 1.00 89.25 575 LEU A O 1
ATOM 4553 N N . GLU A 1 576 ? 3.138 19.213 -19.464 1.00 86.00 576 GLU A N 1
ATOM 4554 C CA . GLU A 1 576 ? 4.518 19.699 -19.580 1.00 86.00 576 GLU A CA 1
ATOM 4555 C C . GLU A 1 576 ? 4.818 20.264 -20.977 1.00 86.00 576 GLU A C 1
ATOM 4557 O O . GLU A 1 576 ? 5.520 21.265 -21.110 1.00 86.00 576 GLU A O 1
ATOM 4562 N N . GLN A 1 577 ? 4.261 19.676 -22.039 1.00 83.94 577 GLN A N 1
ATOM 4563 C CA . GLN A 1 577 ? 4.377 20.228 -23.389 1.00 83.94 577 GLN A CA 1
ATOM 4564 C C . GLN A 1 577 ? 3.725 21.613 -23.488 1.00 83.94 577 GLN A C 1
ATOM 4566 O O . GLN A 1 577 ? 4.281 22.506 -24.134 1.00 83.94 577 GLN A O 1
ATOM 4571 N N . THR A 1 578 ? 2.576 21.808 -22.839 1.00 88.50 578 THR A N 1
ATOM 4572 C CA . THR A 1 578 ? 1.879 23.101 -22.806 1.00 88.50 578 THR A CA 1
ATOM 4573 C C . THR A 1 578 ? 2.718 24.152 -22.080 1.00 88.50 578 THR A C 1
ATOM 4575 O O . THR A 1 578 ? 2.987 25.209 -22.650 1.00 88.50 578 THR A O 1
ATOM 4578 N N . LEU A 1 579 ? 3.210 23.825 -20.881 1.00 86.56 579 LEU A N 1
ATOM 4579 C CA . LEU A 1 579 ? 4.065 24.700 -20.068 1.00 86.56 579 LEU A CA 1
ATOM 4580 C C . LEU A 1 579 ? 5.358 25.110 -20.791 1.00 86.56 579 LEU A C 1
ATOM 4582 O O . LEU A 1 579 ? 5.826 26.238 -20.662 1.00 86.56 579 LEU A O 1
ATOM 4586 N N . ARG A 1 580 ? 5.930 24.210 -21.598 1.00 82.94 580 ARG A N 1
ATOM 4587 C CA . ARG A 1 580 ? 7.126 24.502 -22.407 1.00 82.94 580 ARG A CA 1
ATOM 4588 C C . ARG A 1 580 ? 6.837 25.328 -23.654 1.00 82.94 580 ARG A C 1
ATOM 4590 O O . ARG A 1 580 ? 7.703 26.081 -24.100 1.00 82.94 580 ARG A O 1
ATOM 4597 N N . SER A 1 581 ? 5.664 25.144 -24.257 1.00 83.69 581 SER A N 1
ATOM 4598 C CA . SER A 1 581 ? 5.299 25.810 -25.512 1.00 83.69 581 SER A CA 1
ATOM 4599 C C . SER A 1 581 ? 4.966 27.285 -25.304 1.00 83.69 581 SER A C 1
ATOM 4601 O O . SER A 1 581 ? 5.248 28.096 -26.187 1.00 83.69 581 SER A O 1
ATOM 4603 N N . ASP A 1 582 ? 4.415 27.634 -24.142 1.00 82.81 582 ASP A N 1
ATOM 4604 C CA . ASP A 1 582 ? 4.106 29.009 -23.764 1.00 82.81 582 ASP A CA 1
ATOM 4605 C C . ASP A 1 582 ? 4.438 29.250 -22.286 1.00 82.81 582 ASP A C 1
ATOM 4607 O O . ASP A 1 582 ? 3.749 28.778 -21.383 1.00 82.81 582 ASP A O 1
ATOM 4611 N N . ARG A 1 583 ? 5.499 30.031 -22.050 1.00 74.94 583 ARG A N 1
ATOM 4612 C CA . ARG A 1 583 ? 5.975 30.387 -20.705 1.00 74.94 583 ARG A CA 1
ATOM 4613 C C . ARG A 1 583 ? 5.020 31.308 -19.941 1.00 74.94 583 ARG A C 1
ATOM 4615 O O . ARG A 1 583 ? 5.205 31.480 -18.745 1.00 74.94 583 ARG A O 1
ATOM 4622 N N . ASN A 1 584 ? 4.032 31.906 -20.609 1.00 79.88 584 ASN A N 1
ATOM 4623 C CA . ASN A 1 584 ? 3.035 32.768 -19.970 1.00 79.88 584 ASN A CA 1
ATOM 4624 C C . ASN A 1 584 ? 1.765 31.999 -19.573 1.00 79.88 584 ASN A C 1
ATOM 4626 O O . ASN A 1 584 ? 0.792 32.610 -19.126 1.00 79.88 584 ASN A O 1
ATOM 4630 N N . VAL A 1 585 ? 1.730 30.675 -19.767 1.00 85.81 585 VAL A N 1
ATOM 4631 C CA . VAL A 1 585 ? 0.594 29.852 -19.350 1.00 85.81 585 VAL A CA 1
ATOM 4632 C C . VAL A 1 585 ? 0.526 29.797 -17.826 1.00 85.81 585 VAL A C 1
ATOM 4634 O O . VAL A 1 585 ? 1.270 29.073 -17.175 1.00 85.81 585 VAL A O 1
ATOM 4637 N N . GLU A 1 586 ? -0.431 30.531 -17.264 1.00 85.19 586 GLU A N 1
ATOM 4638 C CA . GLU A 1 586 ? -0.761 30.504 -15.837 1.00 85.19 586 GLU A CA 1
ATOM 4639 C C . GLU A 1 586 ? -1.819 29.428 -15.525 1.00 85.19 586 GLU A C 1
ATOM 4641 O O . GLU A 1 586 ? -2.570 28.988 -16.405 1.00 85.19 586 GLU A O 1
ATOM 4646 N N . GLY A 1 587 ? -1.894 29.008 -14.259 1.00 88.81 587 GLY A N 1
ATOM 4647 C CA . GLY A 1 587 ? -2.946 28.140 -13.716 1.00 88.81 587 GLY A CA 1
ATOM 4648 C C . GLY A 1 587 ? -2.652 26.640 -13.721 1.00 88.81 587 GLY A C 1
ATOM 4649 O O . GLY A 1 587 ? -3.218 25.935 -12.900 1.00 88.81 587 GLY A O 1
ATOM 4650 N N . ILE A 1 588 ? -1.761 26.134 -14.587 1.00 92.25 588 ILE A N 1
ATOM 4651 C CA . ILE A 1 588 ? -1.415 24.696 -14.603 1.00 92.25 588 ILE A CA 1
ATOM 4652 C C . ILE A 1 588 ? -0.509 24.330 -13.423 1.00 92.25 588 ILE A C 1
ATOM 4654 O O . ILE A 1 588 ? -0.772 23.333 -12.757 1.00 92.25 588 ILE A O 1
ATOM 4658 N N . ARG A 1 589 ? 0.557 25.102 -13.174 1.00 90.19 589 ARG A N 1
ATOM 4659 C CA . ARG A 1 589 ? 1.444 24.904 -12.016 1.00 90.19 589 ARG A CA 1
ATOM 4660 C C . ARG A 1 589 ? 0.701 25.265 -10.732 1.00 90.19 589 ARG A C 1
ATOM 4662 O O . ARG A 1 589 ? -0.062 26.232 -10.705 1.00 90.19 589 ARG A O 1
ATOM 4669 N N . LEU A 1 590 ? 0.912 24.478 -9.682 1.00 91.00 590 LEU A N 1
ATOM 4670 C CA . LEU A 1 590 ? 0.333 24.756 -8.374 1.00 91.00 590 LEU A CA 1
ATOM 4671 C C . LEU A 1 590 ? 1.139 25.850 -7.661 1.00 91.00 590 LEU A C 1
ATOM 4673 O O . LEU A 1 590 ? 2.359 25.740 -7.536 1.00 91.00 590 LEU A O 1
ATOM 4677 N N . VAL A 1 591 ? 0.434 26.880 -7.186 1.00 90.25 591 VAL A N 1
ATOM 4678 C CA . VAL A 1 591 ? 1.012 28.063 -6.533 1.00 90.25 591 VAL A CA 1
ATOM 4679 C C . VAL A 1 591 ? 0.404 28.251 -5.144 1.00 90.25 591 VAL A C 1
ATOM 4681 O O . VAL A 1 591 ? -0.815 28.090 -4.978 1.00 90.25 591 VAL A O 1
ATOM 4684 N N . ASP A 1 592 ? 1.246 28.583 -4.167 1.00 88.94 592 ASP A N 1
ATOM 4685 C CA . ASP A 1 592 ? 0.849 28.870 -2.785 1.00 88.94 592 ASP A CA 1
ATOM 4686 C C . ASP A 1 592 ? 0.401 30.337 -2.574 1.00 88.94 592 ASP A C 1
ATOM 4688 O O . ASP A 1 592 ? 0.345 31.156 -3.501 1.00 88.94 592 ASP A O 1
ATOM 4692 N N . SER A 1 593 ? 0.077 30.688 -1.328 1.00 87.50 593 SER A N 1
ATOM 4693 C CA . SER A 1 593 ? -0.346 32.032 -0.927 1.00 87.50 593 SER A CA 1
ATOM 4694 C C . SER A 1 593 ? 0.779 33.068 -0.911 1.00 87.50 593 SER A C 1
ATOM 4696 O O . SER A 1 593 ? 0.496 34.255 -0.777 1.00 87.50 593 SER A O 1
ATOM 4698 N N . LEU A 1 594 ? 2.037 32.632 -0.997 1.00 86.44 594 LEU A N 1
ATOM 4699 C CA . LEU A 1 594 ? 3.228 33.482 -1.074 1.00 86.44 594 LEU A CA 1
ATOM 4700 C C . LEU A 1 594 ? 3.692 33.685 -2.526 1.00 86.44 594 LEU A C 1
ATOM 4702 O O . LEU A 1 594 ? 4.574 34.499 -2.784 1.00 86.44 594 LEU A O 1
ATOM 4706 N N . GLY A 1 595 ? 3.084 32.970 -3.474 1.00 84.25 595 GLY A N 1
ATOM 4707 C CA . GLY A 1 595 ? 3.438 33.006 -4.884 1.00 84.25 595 GLY A CA 1
ATOM 4708 C C . GLY A 1 595 ? 4.531 32.031 -5.292 1.00 84.25 595 GLY A C 1
ATOM 4709 O O . GLY A 1 595 ? 4.970 32.110 -6.437 1.00 84.25 595 GLY A O 1
ATOM 4710 N N . ASN A 1 596 ? 4.933 31.117 -4.411 1.00 84.25 596 ASN A N 1
ATOM 4711 C CA . ASN A 1 596 ? 5.902 30.081 -4.737 1.00 84.25 596 ASN A CA 1
ATOM 4712 C C . ASN A 1 596 ? 5.222 28.963 -5.531 1.00 84.25 596 ASN A C 1
ATOM 4714 O O . ASN A 1 596 ? 4.106 28.533 -5.213 1.00 84.25 596 ASN A O 1
ATOM 4718 N N . GLU A 1 597 ? 5.909 28.465 -6.556 1.00 79.88 597 GLU A N 1
ATOM 4719 C CA . GLU A 1 597 ? 5.502 27.245 -7.243 1.00 79.88 597 GLU A CA 1
ATOM 4720 C C . GLU A 1 597 ? 5.917 26.020 -6.422 1.00 79.88 597 GLU A C 1
ATOM 4722 O O . GLU A 1 597 ? 6.980 25.993 -5.803 1.00 79.88 597 GLU A O 1
ATOM 4727 N N . SER A 1 598 ? 5.109 24.957 -6.460 1.00 65.62 598 SER A N 1
ATOM 4728 C CA . SER A 1 598 ? 5.408 23.703 -5.745 1.00 65.62 598 SER A CA 1
ATOM 4729 C C . SER A 1 598 ? 6.747 23.051 -6.160 1.00 65.62 598 SER A C 1
ATOM 4731 O O . SER A 1 598 ? 7.253 22.176 -5.460 1.00 65.62 598 SER A O 1
ATOM 4733 N N . SER A 1 599 ? 7.357 23.463 -7.277 1.00 55.28 599 SER A N 1
ATOM 4734 C CA . SER A 1 599 ? 8.686 23.007 -7.709 1.00 55.28 599 SER A CA 1
ATOM 4735 C C . SER A 1 599 ? 9.869 23.693 -7.012 1.00 55.28 599 SER A C 1
ATOM 4737 O O . SER A 1 599 ? 10.979 23.179 -7.128 1.00 55.28 599 SER A O 1
ATOM 4739 N N . ASP A 1 600 ? 9.655 24.811 -6.307 1.00 39.00 600 ASP A N 1
ATOM 4740 C CA . ASP A 1 600 ? 10.729 25.650 -5.742 1.00 39.00 600 ASP A CA 1
ATOM 4741 C C . ASP A 1 600 ? 11.065 25.338 -4.270 1.00 39.00 600 ASP A C 1
ATOM 4743 O O . ASP A 1 600 ? 12.012 25.903 -3.719 1.00 39.00 600 ASP A O 1
ATOM 4747 N N . SER A 1 601 ? 10.345 24.421 -3.610 1.00 39.94 601 SER A N 1
ATOM 4748 C CA . SER A 1 601 ? 10.683 23.996 -2.245 1.00 39.94 601 SER A CA 1
ATOM 4749 C C . SER A 1 601 ? 11.907 23.073 -2.259 1.00 39.94 601 SER A C 1
ATOM 4751 O O . SER A 1 601 ? 11.816 21.875 -2.538 1.00 39.94 601 SER A O 1
ATOM 4753 N N . SER A 1 602 ? 13.067 23.659 -1.984 1.00 37.41 602 SER A N 1
ATOM 4754 C CA . SER A 1 602 ? 14.371 23.010 -1.920 1.00 37.41 602 SER A CA 1
ATOM 4755 C C . SER A 1 602 ? 14.471 21.948 -0.812 1.00 37.41 602 SER A C 1
ATOM 4757 O O . SER A 1 602 ? 14.100 22.210 0.327 1.00 37.41 602 SER A O 1
ATOM 4759 N N . GLU A 1 603 ? 15.078 20.811 -1.174 1.00 35.50 603 GLU A N 1
ATOM 4760 C CA . GLU A 1 603 ? 15.901 19.888 -0.361 1.00 35.50 603 GLU A CA 1
ATOM 4761 C C . GLU A 1 603 ? 15.470 18.428 -0.121 1.00 35.50 603 GLU A C 1
ATOM 4763 O O . GLU A 1 603 ? 16.382 17.661 0.184 1.00 35.50 603 GLU A O 1
ATOM 4768 N N . GLN A 1 604 ? 14.234 17.935 -0.344 1.00 35.69 604 GLN A N 1
ATOM 4769 C CA . GLN A 1 604 ? 14.011 16.486 -0.070 1.00 35.69 604 GLN A CA 1
ATOM 4770 C C . GLN A 1 604 ? 12.834 15.698 -0.685 1.00 35.69 604 GLN A C 1
ATOM 4772 O O . GLN A 1 604 ? 12.674 14.536 -0.317 1.00 35.69 604 GLN A O 1
ATOM 4777 N N . SER A 1 605 ? 12.054 16.200 -1.651 1.00 37.09 605 SER A N 1
ATOM 4778 C CA . SER A 1 605 ? 11.007 15.367 -2.289 1.00 37.09 605 SER A CA 1
ATOM 4779 C C . SER A 1 605 ? 11.035 15.429 -3.816 1.00 37.09 605 SER A C 1
ATOM 4781 O O . SER A 1 605 ? 10.808 16.474 -4.419 1.00 37.09 605 SER A O 1
ATOM 4783 N N . SER A 1 606 ? 11.306 14.286 -4.449 1.00 38.81 606 SER A N 1
ATOM 4784 C CA . SER A 1 606 ? 11.348 14.080 -5.902 1.00 38.81 606 SER A CA 1
ATOM 4785 C C . SER A 1 606 ? 9.969 13.901 -6.566 1.00 38.81 606 SER A C 1
ATOM 4787 O O . SER A 1 606 ? 9.913 13.534 -7.738 1.00 38.81 606 SER A O 1
ATOM 4789 N N . ALA A 1 607 ? 8.868 14.234 -5.885 1.00 47.66 607 ALA A N 1
ATOM 4790 C CA . ALA A 1 607 ? 7.538 14.371 -6.487 1.00 47.66 607 ALA A CA 1
ATOM 4791 C C . ALA A 1 607 ? 6.670 15.334 -5.658 1.00 47.66 607 ALA A C 1
ATOM 4793 O O . ALA A 1 607 ? 5.907 14.918 -4.792 1.00 47.66 607 ALA A O 1
ATOM 4794 N N . SER A 1 608 ? 6.813 16.643 -5.881 1.00 53.56 608 SER A N 1
ATOM 4795 C CA . SER A 1 608 ? 5.913 17.654 -5.314 1.00 53.56 608 SER A CA 1
ATOM 4796 C C . SER A 1 608 ? 4.659 17.819 -6.183 1.00 53.56 608 SER A C 1
ATOM 4798 O O . SER A 1 608 ? 4.672 17.470 -7.366 1.00 53.56 608 SER A O 1
ATOM 4800 N N . HIS A 1 609 ? 3.570 18.330 -5.600 1.00 63.00 609 HIS A N 1
ATOM 4801 C CA . HIS A 1 609 ? 2.277 18.585 -6.247 1.00 63.00 609 HIS A CA 1
ATOM 4802 C C . HIS A 1 609 ? 2.403 19.495 -7.485 1.00 63.00 609 HIS A C 1
ATOM 4804 O O . HIS A 1 609 ? 2.171 20.702 -7.443 1.00 63.00 609 HIS A O 1
ATOM 4810 N N . ALA A 1 610 ? 2.776 18.907 -8.622 1.00 72.56 610 ALA A N 1
ATOM 4811 C CA . ALA A 1 610 ? 3.238 19.662 -9.782 1.00 72.56 610 ALA A CA 1
ATOM 4812 C C . ALA A 1 610 ? 2.131 20.484 -10.458 1.00 72.56 610 ALA A C 1
ATOM 4814 O O . ALA A 1 610 ? 2.429 21.482 -11.124 1.00 72.56 610 ALA A O 1
ATOM 4815 N N . TYR A 1 611 ? 0.870 20.062 -10.309 1.00 89.88 611 TYR A N 1
ATOM 4816 C CA . TYR A 1 611 ? -0.270 20.635 -11.016 1.00 89.88 611 TYR A CA 1
ATOM 4817 C C . TYR A 1 611 ? -1.375 21.107 -10.081 1.00 89.88 611 TYR A C 1
ATOM 4819 O O . TYR A 1 611 ? -1.650 20.491 -9.055 1.00 89.88 611 TYR A O 1
ATOM 4827 N N . ASN A 1 612 ? -2.049 22.183 -10.480 1.00 93.88 612 ASN A N 1
ATOM 4828 C CA . ASN A 1 612 ? -3.235 22.686 -9.810 1.00 93.88 612 ASN A CA 1
ATOM 4829 C C . ASN A 1 612 ? -4.476 21.850 -10.198 1.00 93.88 612 ASN A C 1
ATOM 4831 O O . ASN A 1 612 ? -4.963 21.990 -11.325 1.00 93.88 612 ASN A O 1
ATOM 4835 N N . PRO A 1 613 ? -5.054 21.037 -9.289 1.00 94.88 613 PRO A N 1
ATOM 4836 C CA . PRO A 1 613 ? -6.228 20.206 -9.590 1.00 94.88 613 PRO A CA 1
ATOM 4837 C C . PRO A 1 613 ? -7.506 21.019 -9.867 1.00 94.88 613 PRO A C 1
ATOM 4839 O O . PRO A 1 613 ? -8.518 20.473 -10.316 1.00 94.88 613 PRO A O 1
ATOM 4842 N N . LEU A 1 614 ? -7.489 22.330 -9.600 1.00 96.19 614 LEU A N 1
ATOM 4843 C CA . LEU A 1 614 ? -8.606 23.236 -9.863 1.00 96.19 614 LEU A CA 1
ATOM 4844 C C . LEU A 1 614 ? -8.618 23.756 -11.311 1.00 96.19 614 LEU A C 1
ATOM 4846 O O . LEU A 1 614 ? -9.654 24.256 -11.758 1.00 96.19 614 LEU A O 1
ATOM 4850 N N . ASP A 1 615 ? -7.510 23.654 -12.058 1.00 95.94 615 ASP A N 1
ATOM 4851 C CA . ASP A 1 615 ? -7.443 24.084 -13.459 1.00 95.94 615 ASP A CA 1
ATOM 4852 C C . ASP A 1 615 ? -8.099 23.052 -14.388 1.00 95.94 615 ASP A C 1
ATOM 4854 O O . ASP A 1 615 ? -7.821 21.853 -14.340 1.00 95.94 615 ASP A O 1
ATOM 4858 N N . LEU A 1 616 ? -8.968 23.524 -15.285 1.00 94.81 616 LEU A N 1
ATOM 4859 C CA . LEU A 1 616 ? -9.760 22.654 -16.158 1.00 94.81 616 LEU A CA 1
ATOM 4860 C C . LEU A 1 616 ? -8.906 21.820 -17.128 1.00 94.81 616 LEU A C 1
ATOM 4862 O O . LEU A 1 616 ? -9.336 20.738 -17.527 1.00 94.81 616 LEU A O 1
ATOM 4866 N N . ARG A 1 617 ? -7.706 22.284 -17.505 1.00 95.31 617 ARG A N 1
ATOM 4867 C CA . ARG A 1 617 ? -6.795 21.522 -18.379 1.00 95.31 617 ARG A CA 1
ATOM 4868 C C . ARG A 1 617 ? -6.156 20.358 -17.632 1.00 95.31 617 ARG A C 1
ATOM 4870 O O . ARG A 1 617 ? -6.019 19.282 -18.205 1.00 95.31 617 ARG A O 1
ATOM 4877 N N . VAL A 1 618 ? -5.810 20.562 -16.359 1.00 95.56 618 VAL A N 1
ATOM 4878 C CA . VAL A 1 618 ? -5.305 19.497 -15.478 1.00 95.56 618 VAL A CA 1
ATOM 4879 C C . VAL A 1 618 ? -6.397 18.449 -15.270 1.00 95.56 618 VAL A C 1
ATOM 4881 O O . VAL A 1 618 ? -6.152 17.260 -15.462 1.00 95.56 618 VAL A O 1
ATOM 4884 N N . GLN A 1 619 ? -7.627 18.889 -14.992 1.00 96.81 619 GLN A N 1
ATOM 4885 C CA . GLN A 1 619 ? -8.781 17.997 -14.864 1.00 96.81 619 GLN A CA 1
ATOM 4886 C C . GLN A 1 619 ? -9.046 17.171 -16.131 1.00 96.81 619 GLN A C 1
ATOM 4888 O O . GLN A 1 619 ? -9.295 15.973 -16.033 1.00 96.81 619 GLN A O 1
ATOM 4893 N N . GLU A 1 620 ? -8.975 17.770 -17.325 1.00 97.12 620 GLU A N 1
ATOM 4894 C CA . GLU A 1 620 ? -9.170 17.018 -18.575 1.00 97.12 620 GLU A CA 1
ATOM 4895 C C . GLU A 1 620 ? -8.036 16.020 -18.844 1.00 97.12 620 GLU A C 1
ATOM 4897 O O . GLU A 1 620 ? -8.287 14.936 -19.372 1.00 97.12 620 GLU A O 1
ATOM 4902 N N . ALA A 1 621 ? -6.799 16.338 -18.450 1.00 95.50 621 ALA A N 1
ATOM 4903 C CA . ALA A 1 621 ? -5.683 15.401 -18.555 1.00 95.50 621 ALA A CA 1
ATOM 4904 C C . ALA A 1 621 ? -5.890 14.174 -17.646 1.00 95.50 621 ALA A C 1
ATOM 4906 O O . ALA A 1 621 ? -5.728 13.045 -18.110 1.00 95.50 621 ALA A O 1
ATOM 4907 N N . ILE A 1 622 ? -6.331 14.384 -16.397 1.00 95.88 622 ILE A N 1
ATOM 4908 C CA . ILE A 1 622 ? -6.719 13.306 -15.466 1.00 95.88 622 ILE A CA 1
ATOM 4909 C C . ILE A 1 622 ? -7.826 12.441 -16.084 1.00 95.88 622 ILE A C 1
ATOM 4911 O O . ILE A 1 622 ? -7.694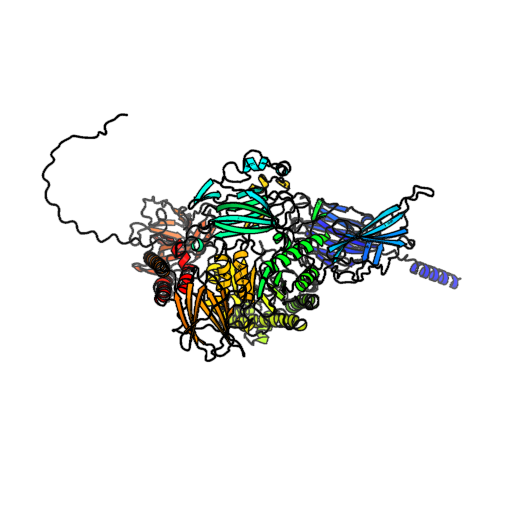 11.219 -16.163 1.00 95.88 622 ILE A O 1
ATOM 4915 N N . LEU A 1 623 ? -8.901 13.071 -16.571 1.00 97.25 623 LEU A N 1
ATOM 4916 C CA . LEU A 1 623 ? -10.033 12.365 -17.177 1.00 97.25 623 LEU A CA 1
ATOM 4917 C C . LEU A 1 623 ? -9.628 11.578 -18.420 1.00 97.25 623 LEU A C 1
ATOM 4919 O O . LEU A 1 623 ? -10.114 10.472 -18.613 1.00 97.25 623 LEU A O 1
ATOM 4923 N N . THR A 1 624 ? -8.720 12.106 -19.241 1.00 96.31 624 THR A N 1
ATOM 4924 C CA . THR A 1 624 ? -8.241 11.413 -20.444 1.00 96.31 624 THR A CA 1
ATOM 4925 C C . THR A 1 624 ? -7.483 10.134 -20.093 1.00 96.31 624 THR A C 1
ATOM 4927 O O . THR A 1 624 ? -7.747 9.100 -20.704 1.00 96.31 624 THR A O 1
ATOM 4930 N N . VAL A 1 625 ? -6.608 10.172 -19.081 1.00 95.12 625 VAL A N 1
ATOM 4931 C CA . VAL A 1 625 ? -5.901 8.973 -18.593 1.00 95.12 625 VAL A CA 1
ATOM 4932 C C . VAL A 1 625 ? -6.897 7.920 -18.099 1.00 95.12 625 VAL A C 1
ATOM 4934 O O . VAL A 1 625 ? -6.836 6.765 -18.521 1.00 95.12 625 VAL A O 1
ATOM 4937 N N . ILE A 1 626 ? -7.864 8.315 -17.260 1.00 96.81 626 ILE A N 1
ATOM 4938 C CA . ILE A 1 626 ? -8.887 7.382 -16.765 1.00 96.81 626 ILE A CA 1
ATOM 4939 C C . ILE A 1 626 ? -9.733 6.829 -17.913 1.00 96.81 626 ILE A C 1
ATOM 4941 O O . ILE A 1 626 ? -9.933 5.620 -18.000 1.00 96.81 626 ILE A O 1
ATOM 4945 N N . ARG A 1 627 ? -10.190 7.682 -18.833 1.00 96.50 627 ARG A N 1
ATOM 4946 C CA . ARG A 1 627 ? -10.994 7.294 -19.998 1.00 96.50 627 ARG A CA 1
ATOM 4947 C C . ARG A 1 627 ? -10.270 6.272 -20.873 1.00 96.50 627 ARG A C 1
ATOM 4949 O O . ARG A 1 627 ? -10.898 5.319 -21.327 1.00 96.50 627 ARG A O 1
ATOM 4956 N N . ASN A 1 628 ? -8.967 6.442 -21.104 1.00 94.69 628 ASN A N 1
ATOM 4957 C CA . ASN A 1 628 ? -8.169 5.487 -21.874 1.00 94.69 628 ASN A CA 1
ATOM 4958 C C . ASN A 1 628 ? -8.132 4.113 -21.192 1.00 94.69 628 ASN A C 1
ATOM 4960 O O . ASN A 1 628 ? -8.387 3.102 -21.848 1.00 94.69 628 ASN A O 1
ATOM 4964 N N . ALA A 1 629 ? -7.888 4.073 -19.880 1.00 95.06 629 ALA A N 1
ATOM 4965 C CA . ALA A 1 629 ? -7.888 2.828 -19.114 1.00 95.06 629 ALA A CA 1
ATOM 4966 C C . ALA A 1 629 ? -9.276 2.166 -19.076 1.00 95.06 629 ALA A C 1
ATOM 4968 O O . ALA A 1 629 ? -9.405 0.969 -19.328 1.00 95.06 629 ALA A O 1
ATOM 4969 N N . VAL A 1 630 ? -10.330 2.943 -18.821 1.00 96.12 630 VAL A N 1
ATOM 4970 C CA . VAL A 1 630 ? -11.712 2.452 -18.746 1.00 96.12 630 VAL A CA 1
ATOM 4971 C C . VAL A 1 630 ? -12.191 1.923 -20.101 1.00 96.12 630 VAL A C 1
ATOM 4973 O O . VAL A 1 630 ? -12.774 0.847 -20.153 1.00 96.12 630 VAL A O 1
ATOM 4976 N N . ARG A 1 631 ? -11.881 2.589 -21.220 1.00 94.81 631 ARG A N 1
ATOM 4977 C CA . ARG A 1 631 ? -12.201 2.069 -22.566 1.00 94.81 631 ARG A CA 1
ATOM 4978 C C . ARG A 1 631 ? -11.463 0.780 -22.904 1.00 94.81 631 ARG A C 1
ATOM 4980 O O . ARG A 1 631 ? -11.984 -0.035 -23.664 1.00 94.81 631 ARG A O 1
ATOM 4987 N N . ARG A 1 632 ? -10.245 0.622 -22.382 1.00 94.12 632 ARG A N 1
ATOM 4988 C CA . ARG A 1 632 ? -9.415 -0.563 -22.609 1.00 94.12 632 ARG A CA 1
ATOM 4989 C C . ARG A 1 632 ? -9.927 -1.759 -21.812 1.00 94.12 632 ARG A C 1
ATOM 4991 O O . ARG A 1 632 ? -10.093 -2.820 -22.395 1.00 94.12 632 ARG A O 1
ATOM 4998 N N . TYR A 1 633 ? -10.246 -1.569 -20.530 1.00 96.38 633 TYR A N 1
ATOM 4999 C CA . TYR A 1 633 ? -10.532 -2.684 -19.619 1.00 96.38 633 TYR A CA 1
ATOM 5000 C C . TYR A 1 633 ? -11.987 -2.794 -19.139 1.00 96.38 633 TYR A C 1
ATOM 5002 O O . TYR A 1 633 ? -12.385 -3.823 -18.601 1.00 96.38 633 TYR A O 1
ATOM 5010 N N . GLY A 1 634 ? -12.814 -1.767 -19.334 1.00 95.38 634 GLY A N 1
ATOM 5011 C CA . GLY A 1 634 ? -14.173 -1.682 -18.782 1.00 95.38 634 GLY A CA 1
ATOM 5012 C C . GLY A 1 634 ? -15.146 -2.753 -19.283 1.00 95.38 634 GLY A C 1
ATOM 5013 O O . GLY A 1 634 ? -16.200 -2.957 -18.686 1.00 95.38 634 GLY A O 1
ATOM 5014 N N . ARG A 1 635 ? -14.782 -3.459 -20.361 1.00 93.88 635 ARG A N 1
ATOM 5015 C CA . ARG A 1 635 ? -15.557 -4.562 -20.947 1.00 93.88 635 ARG A CA 1
ATOM 5016 C C . ARG A 1 635 ? -15.335 -5.902 -20.250 1.00 93.88 635 ARG A C 1
ATOM 5018 O O . ARG A 1 635 ? -16.135 -6.812 -20.462 1.00 93.88 635 ARG A O 1
ATOM 5025 N N . HIS A 1 636 ? -14.287 -6.034 -19.437 1.00 95.38 636 HIS A N 1
ATOM 5026 C CA . HIS A 1 636 ? -14.042 -7.260 -18.686 1.00 95.38 636 HIS A CA 1
ATOM 5027 C C . HIS A 1 636 ? -15.125 -7.469 -17.618 1.00 95.38 636 HIS A C 1
ATOM 5029 O O . HIS A 1 636 ? -15.409 -6.548 -16.847 1.00 95.38 636 HIS A O 1
ATOM 5035 N N . PRO A 1 637 ? -15.711 -8.674 -17.499 1.00 93.94 637 PRO A N 1
ATOM 5036 C CA . PRO A 1 637 ? -16.630 -9.017 -16.411 1.00 93.94 637 PRO A CA 1
ATOM 5037 C C . PRO A 1 637 ? -16.061 -8.802 -15.001 1.00 93.94 637 PRO A C 1
ATOM 5039 O O . PRO A 1 637 ? -16.823 -8.581 -14.058 1.00 93.94 637 PRO A O 1
ATOM 5042 N N . SER A 1 638 ? -14.741 -8.896 -14.846 1.00 94.88 638 SER A N 1
ATOM 5043 C CA . SER A 1 638 ? -14.019 -8.631 -13.601 1.00 94.88 638 SER A CA 1
ATOM 5044 C C . SER A 1 638 ? -13.834 -7.143 -13.300 1.00 94.88 638 SER A C 1
ATOM 5046 O O . SER A 1 638 ? -13.472 -6.814 -12.173 1.00 94.88 638 SER A O 1
ATOM 5048 N N . PHE A 1 639 ? -14.108 -6.226 -14.233 1.00 97.56 639 PHE A N 1
ATOM 5049 C CA . PHE A 1 639 ? -13.911 -4.794 -14.010 1.00 97.56 639 PHE A CA 1
ATOM 5050 C C . PHE A 1 639 ? -14.818 -4.249 -12.895 1.00 97.56 639 PHE A C 1
ATOM 5052 O O . PHE A 1 639 ? -16.034 -4.121 -13.048 1.00 97.56 639 PHE A O 1
ATOM 5059 N N . GLY A 1 640 ? -14.207 -3.915 -11.752 1.00 94.75 640 GLY A N 1
ATOM 5060 C CA . GLY A 1 640 ? -14.899 -3.385 -10.571 1.00 94.75 640 GLY A CA 1
ATOM 5061 C C . GLY A 1 640 ? -15.050 -1.868 -10.539 1.00 94.75 640 GLY A C 1
ATOM 5062 O O . GLY A 1 640 ? -15.790 -1.345 -9.704 1.00 94.75 640 GLY A O 1
ATOM 5063 N N . GLY A 1 641 ? -14.355 -1.168 -11.435 1.00 96.88 641 GLY A N 1
ATOM 5064 C CA . GLY A 1 641 ? -14.244 0.285 -11.458 1.00 96.88 641 GLY A CA 1
ATOM 5065 C C . GLY A 1 641 ? -12.815 0.766 -11.284 1.00 96.88 641 GLY A C 1
ATOM 5066 O O . GLY A 1 641 ? -11.883 0.075 -11.678 1.00 96.88 641 GLY A O 1
ATOM 5067 N N . VAL A 1 642 ? -12.644 1.967 -10.744 1.00 98.19 642 VAL A N 1
ATOM 5068 C CA . VAL A 1 642 ? -11.349 2.657 -10.658 1.00 98.19 642 VAL A CA 1
ATOM 5069 C C . VAL A 1 642 ? -11.138 3.162 -9.242 1.00 98.19 642 VAL A C 1
ATOM 5071 O O . VAL A 1 642 ? -12.073 3.656 -8.616 1.00 98.19 642 VAL A O 1
ATOM 5074 N N . GLN A 1 643 ? -9.908 3.082 -8.746 1.00 98.19 643 GLN A N 1
ATOM 5075 C CA . GLN A 1 643 ? -9.511 3.716 -7.495 1.00 98.19 643 GLN A CA 1
ATOM 5076 C C . GLN A 1 643 ? -8.586 4.906 -7.759 1.00 98.19 643 GLN A C 1
ATOM 5078 O O . GLN A 1 643 ? -7.637 4.809 -8.531 1.00 98.19 643 GLN A O 1
ATOM 5083 N N . LEU A 1 644 ? -8.850 6.023 -7.087 1.00 97.25 644 LEU A N 1
ATOM 5084 C CA . LEU A 1 644 ? -7.911 7.128 -6.930 1.00 97.25 644 LEU A CA 1
ATOM 5085 C C . LEU A 1 644 ? -7.270 6.998 -5.549 1.00 97.25 644 LEU A C 1
ATOM 5087 O O . LEU A 1 644 ? -7.972 7.019 -4.534 1.00 97.25 644 LEU A O 1
ATOM 5091 N N . ASN A 1 645 ? -5.952 6.823 -5.512 1.00 93.75 645 ASN A N 1
ATOM 5092 C CA . ASN A 1 645 ? -5.183 6.792 -4.275 1.00 93.75 645 ASN A CA 1
ATOM 5093 C C . ASN A 1 645 ? -4.636 8.191 -4.000 1.00 93.75 645 ASN A C 1
ATOM 5095 O O . ASN A 1 645 ? -3.704 8.628 -4.669 1.00 93.75 645 ASN A O 1
ATOM 5099 N N . LEU A 1 646 ? -5.238 8.899 -3.046 1.00 93.06 646 LEU A N 1
ATOM 5100 C CA . LEU A 1 646 ? -4.816 10.251 -2.696 1.00 93.06 646 LEU A CA 1
ATOM 5101 C C . LEU A 1 646 ? -3.634 10.155 -1.724 1.00 93.06 646 LEU A C 1
ATOM 5103 O O . LEU A 1 646 ? -3.731 9.518 -0.672 1.00 93.06 646 LEU A O 1
ATOM 5107 N N . THR A 1 647 ? -2.525 10.793 -2.081 1.00 86.81 647 THR A N 1
ATOM 5108 C CA . THR A 1 647 ? -1.266 10.816 -1.319 1.00 86.81 647 THR A CA 1
ATOM 5109 C C . THR A 1 647 ? -0.807 12.257 -1.104 1.00 86.81 647 THR A C 1
ATOM 5111 O O . THR A 1 647 ? -1.410 13.187 -1.617 1.00 86.81 647 THR A O 1
ATOM 5114 N N . GLN A 1 648 ? 0.280 12.501 -0.375 1.00 77.44 648 GLN A N 1
ATOM 5115 C CA . GLN A 1 648 ? 0.852 13.854 -0.266 1.00 77.44 648 GLN A CA 1
ATOM 5116 C C . GLN A 1 648 ? 1.590 14.334 -1.528 1.00 77.44 648 GLN A C 1
ATOM 5118 O O . GLN A 1 648 ? 2.204 15.391 -1.512 1.00 77.44 648 GLN A O 1
ATOM 5123 N N . THR A 1 649 ? 1.600 13.557 -2.608 1.00 77.12 649 THR A N 1
ATOM 5124 C CA . THR A 1 649 ? 2.331 13.894 -3.842 1.00 77.12 649 THR A CA 1
ATOM 5125 C C . THR A 1 649 ? 1.415 13.927 -5.062 1.00 77.12 649 THR A C 1
ATOM 5127 O O . THR A 1 649 ? 1.771 14.486 -6.100 1.00 77.12 649 THR A O 1
ATOM 5130 N N . SER A 1 650 ? 0.206 13.371 -4.945 1.00 86.88 650 SER A N 1
ATOM 5131 C CA . SER A 1 650 ? -0.771 13.328 -6.025 1.00 86.88 650 SER A CA 1
ATOM 5132 C C . SER A 1 650 ? -1.379 14.699 -6.336 1.00 86.88 650 SER A C 1
ATOM 5134 O O . SER A 1 650 ? -1.566 15.536 -5.454 1.00 86.88 650 SER A O 1
ATOM 5136 N N . PHE A 1 651 ? -1.750 14.937 -7.595 1.00 90.69 651 PHE A N 1
ATOM 5137 C CA . PHE A 1 651 ? -2.451 16.160 -8.028 1.00 90.69 651 PHE A CA 1
ATOM 5138 C C . PHE A 1 651 ? -3.951 15.930 -8.272 1.00 90.69 651 PHE A C 1
ATOM 5140 O O . PHE A 1 651 ? -4.560 16.551 -9.140 1.00 90.69 651 PHE A O 1
ATOM 5147 N N . THR A 1 652 ? -4.569 15.031 -7.504 1.00 93.06 652 THR A N 1
ATOM 5148 C CA . THR A 1 652 ? -6.033 14.838 -7.462 1.00 93.06 652 THR A CA 1
ATOM 5149 C C . THR A 1 652 ? -6.705 15.583 -6.309 1.00 93.06 652 THR A C 1
ATOM 5151 O O . THR A 1 652 ? -7.923 15.706 -6.287 1.00 93.06 652 THR A O 1
ATOM 5154 N N . GLN A 1 653 ? -5.915 16.122 -5.385 1.00 92.88 653 GLN A N 1
ATOM 5155 C CA . GLN A 1 653 ? -6.330 16.899 -4.224 1.00 92.88 653 GLN A CA 1
ATOM 5156 C C . GLN A 1 653 ? -5.324 18.029 -3.982 1.00 92.88 653 GLN A C 1
ATOM 5158 O O . GLN A 1 653 ? -4.253 18.057 -4.590 1.00 92.88 653 GLN A O 1
ATOM 5163 N N . LEU A 1 654 ? -5.681 18.987 -3.131 1.00 91.50 654 LEU A N 1
ATOM 5164 C CA . LEU A 1 654 ? -4.797 20.103 -2.787 1.00 91.50 654 LEU A CA 1
ATOM 5165 C C . LEU A 1 654 ? -3.914 19.740 -1.589 1.00 91.50 654 LEU A C 1
ATOM 5167 O O . LEU A 1 654 ? -4.389 18.992 -0.748 1.00 91.50 654 LEU A O 1
ATOM 5171 N N . PRO A 1 655 ? -2.701 20.301 -1.448 1.00 85.69 655 PRO A N 1
ATOM 5172 C CA . PRO A 1 655 ? -1.830 20.048 -0.294 1.00 85.69 655 PRO A CA 1
ATOM 5173 C C . PRO A 1 655 ? -2.296 20.726 1.004 1.00 85.69 655 PRO A C 1
ATOM 5175 O O . PRO A 1 655 ? -1.923 20.298 2.089 1.00 85.69 655 PRO A O 1
ATOM 5178 N N . GLY A 1 656 ? -3.072 21.810 0.900 1.00 87.12 656 GLY A N 1
ATOM 5179 C CA . GLY A 1 656 ? -3.421 22.658 2.038 1.00 87.12 656 GLY A CA 1
ATOM 5180 C C . GLY A 1 656 ? -4.303 23.852 1.664 1.00 87.12 656 GLY A C 1
ATOM 5181 O O . GLY A 1 656 ? -4.690 24.046 0.504 1.00 87.12 656 GLY A O 1
ATOM 5182 N N . ILE A 1 657 ? -4.644 24.671 2.660 1.00 88.31 657 ILE A N 1
ATOM 5183 C CA . ILE A 1 657 ? -5.543 25.832 2.504 1.00 88.31 657 ILE A CA 1
ATOM 5184 C C . ILE A 1 657 ? -4.890 26.983 1.725 1.00 88.31 657 ILE A C 1
ATOM 5186 O O . ILE A 1 657 ? -5.569 27.731 1.021 1.00 88.31 657 ILE A O 1
ATOM 5190 N N . GLU A 1 658 ? -3.569 27.071 1.816 1.00 88.75 658 GLU A N 1
ATOM 5191 C CA . GLU A 1 658 ? -2.683 28.058 1.210 1.00 88.75 658 GLU A CA 1
ATOM 5192 C C . GLU A 1 658 ? -2.425 27.822 -0.285 1.00 88.75 658 GLU A C 1
ATOM 5194 O O . GLU A 1 658 ? -1.894 28.699 -0.955 1.00 88.75 658 GLU A O 1
ATOM 5199 N N . TRP A 1 659 ? -2.835 26.677 -0.835 1.00 91.19 659 TRP A N 1
ATOM 5200 C CA . TRP A 1 659 ? -2.557 26.303 -2.223 1.00 91.19 659 TRP A CA 1
ATOM 5201 C C . TRP A 1 659 ? -3.717 26.567 -3.187 1.00 91.19 659 TRP A C 1
ATOM 5203 O O . TRP A 1 659 ? -4.895 26.610 -2.808 1.00 91.19 659 TRP A O 1
ATOM 5213 N N . GLY A 1 660 ? -3.363 26.683 -4.471 1.00 91.69 660 GLY A N 1
ATOM 5214 C CA . GLY A 1 660 ? -4.292 26.954 -5.570 1.00 91.69 660 GLY A CA 1
ATOM 5215 C C . GLY A 1 660 ? -4.556 28.448 -5.761 1.00 91.69 660 GLY A C 1
ATOM 5216 O O . GLY A 1 660 ? -5.630 28.825 -6.219 1.00 91.69 660 GLY A O 1
ATOM 5217 N N . MET A 1 661 ? -3.610 29.310 -5.381 1.00 93.31 661 MET A N 1
ATOM 5218 C CA . MET A 1 661 ? -3.797 30.766 -5.341 1.00 93.31 661 MET A CA 1
ATOM 5219 C C . MET A 1 661 ? -3.125 31.506 -6.504 1.00 93.31 661 MET A C 1
ATOM 5221 O O . MET A 1 661 ? -2.603 32.617 -6.353 1.00 93.31 661 MET A O 1
ATOM 5225 N N . ASP A 1 662 ? -3.129 30.898 -7.689 1.00 93.19 662 ASP A N 1
ATOM 5226 C CA . ASP A 1 662 ? -2.738 31.586 -8.914 1.00 93.19 662 ASP A CA 1
ATOM 5227 C C . ASP A 1 662 ? -3.816 32.588 -9.369 1.00 93.19 662 ASP A C 1
ATOM 5229 O O . ASP A 1 662 ? -4.989 32.535 -8.975 1.00 93.19 662 ASP A O 1
ATOM 5233 N N . ARG A 1 663 ? -3.412 33.515 -10.242 1.00 93.44 663 ARG A N 1
ATOM 5234 C CA . ARG A 1 663 ? -4.270 34.593 -10.745 1.00 93.44 663 ARG A CA 1
ATOM 5235 C C . ARG A 1 663 ? -5.561 34.077 -11.387 1.00 93.44 663 ARG A C 1
ATOM 5237 O O . ARG A 1 663 ? -6.625 34.662 -11.171 1.00 93.44 663 ARG A O 1
ATOM 5244 N N . ASN A 1 664 ? -5.492 33.007 -12.181 1.00 92.81 664 ASN A N 1
ATOM 5245 C CA . ASN A 1 664 ? -6.654 32.480 -12.891 1.00 92.81 664 ASN A CA 1
ATOM 5246 C C . ASN A 1 664 ? -7.631 31.803 -11.923 1.00 92.81 664 ASN A C 1
ATOM 5248 O O . ASN A 1 664 ? -8.841 32.030 -12.023 1.00 92.81 664 ASN A O 1
ATOM 5252 N N . THR A 1 665 ? -7.120 31.037 -10.959 1.00 95.50 665 THR A N 1
ATOM 5253 C CA . THR A 1 665 ? -7.950 30.373 -9.947 1.00 95.50 665 THR A CA 1
ATOM 5254 C C . THR A 1 665 ? -8.660 31.384 -9.047 1.00 95.50 665 THR A C 1
ATOM 5256 O O . THR A 1 665 ? -9.880 31.303 -8.890 1.00 95.50 665 THR A O 1
ATOM 5259 N N . LEU A 1 666 ? -7.960 32.409 -8.547 1.00 96.38 666 LEU A N 1
ATOM 5260 C CA . LEU A 1 666 ? -8.582 33.463 -7.732 1.00 96.38 666 LEU A CA 1
ATOM 5261 C C . LEU A 1 666 ? -9.621 34.273 -8.521 1.00 96.38 666 LEU A C 1
ATOM 5263 O O . LEU A 1 666 ? -10.682 34.619 -7.995 1.00 96.38 666 LEU A O 1
ATOM 5267 N N . ARG A 1 667 ? -9.364 34.544 -9.809 1.00 95.25 667 ARG A N 1
ATOM 5268 C CA . ARG A 1 667 ? -10.333 35.214 -10.690 1.00 95.25 667 ARG A CA 1
ATOM 5269 C C . ARG A 1 667 ? -11.608 34.385 -10.842 1.00 95.25 667 ARG A C 1
ATOM 5271 O O . ARG A 1 667 ? -12.704 34.949 -10.789 1.00 95.25 667 ARG A O 1
ATOM 5278 N N . ARG A 1 668 ? -11.479 33.066 -11.020 1.00 95.50 668 ARG A N 1
ATOM 5279 C CA . ARG A 1 668 ? -12.624 32.145 -11.071 1.00 95.50 668 ARG A CA 1
ATOM 5280 C C . ARG A 1 668 ? -13.385 32.130 -9.755 1.00 95.50 668 ARG A C 1
ATOM 5282 O O . ARG A 1 668 ? -14.586 32.365 -9.782 1.00 95.50 668 ARG A O 1
ATOM 5289 N N . PHE A 1 669 ? -12.698 31.978 -8.624 1.00 96.94 669 PHE A N 1
ATOM 5290 C CA . PHE A 1 669 ? -13.324 32.019 -7.302 1.00 96.94 669 PHE A CA 1
ATOM 5291 C C . PHE A 1 669 ? -14.131 33.305 -7.089 1.00 96.94 669 PHE A C 1
ATOM 5293 O O . PHE A 1 669 ? -15.319 33.237 -6.771 1.00 96.94 669 PHE A O 1
ATOM 5300 N N . ARG A 1 670 ? -13.538 34.476 -7.357 1.00 96.25 670 ARG A N 1
ATOM 5301 C CA . ARG A 1 670 ? -14.223 35.778 -7.271 1.00 96.25 670 ARG A CA 1
ATOM 5302 C C . ARG A 1 670 ? -15.468 35.837 -8.160 1.00 96.25 670 ARG A C 1
ATOM 5304 O O . ARG A 1 670 ? -16.509 36.322 -7.727 1.00 96.25 670 ARG A O 1
ATOM 5311 N N . THR A 1 671 ? -15.359 35.352 -9.396 1.00 95.88 671 THR A N 1
ATOM 5312 C CA . THR A 1 671 ? -16.437 35.425 -10.397 1.00 95.88 671 THR A CA 1
ATOM 5313 C C . THR A 1 671 ? -17.579 34.458 -10.085 1.00 95.88 671 THR A C 1
ATOM 5315 O O . THR A 1 671 ? -18.741 34.847 -10.145 1.00 95.88 671 THR A O 1
ATOM 5318 N N . GLU A 1 672 ? -17.258 33.210 -9.746 1.00 96.56 672 GLU A N 1
ATOM 5319 C CA . GLU A 1 672 ? -18.231 32.137 -9.518 1.00 96.56 672 GLU A CA 1
ATOM 5320 C C . GLU A 1 672 ? -18.953 32.287 -8.167 1.00 96.56 672 GLU A C 1
ATOM 5322 O O . GLU A 1 672 ? -20.129 31.945 -8.063 1.00 96.56 672 GLU A O 1
ATOM 5327 N N . THR A 1 673 ? -18.285 32.826 -7.138 1.00 96.25 673 THR A N 1
ATOM 5328 C CA . THR A 1 673 ? -18.868 32.963 -5.786 1.00 96.25 673 THR A CA 1
ATOM 5329 C C . THR A 1 673 ? -19.394 34.363 -5.464 1.00 96.25 673 THR A C 1
ATOM 5331 O O . THR A 1 673 ? -20.157 34.529 -4.511 1.00 96.25 673 THR A O 1
ATOM 5334 N N . GLY A 1 674 ? -18.968 35.388 -6.211 1.00 94.69 674 GLY A N 1
ATOM 5335 C CA . GLY A 1 674 ? -19.271 36.791 -5.918 1.00 94.69 674 GLY A CA 1
ATOM 5336 C C . GLY A 1 674 ? -18.612 37.329 -4.639 1.00 94.69 674 GLY A C 1
ATOM 5337 O O . GLY A 1 674 ? -18.995 38.396 -4.156 1.00 94.69 674 GLY A O 1
ATOM 5338 N N . VAL A 1 675 ? -17.647 36.607 -4.057 1.00 94.38 675 VAL A N 1
ATOM 5339 C CA . VAL A 1 675 ? -16.939 37.036 -2.845 1.00 94.38 675 VAL A CA 1
ATOM 5340 C C . VAL A 1 675 ? -16.032 38.236 -3.158 1.00 94.38 675 VAL A C 1
ATOM 5342 O O . VAL A 1 675 ? -15.250 38.180 -4.111 1.00 94.38 675 VAL A O 1
ATOM 5345 N N . PRO A 1 676 ? -16.111 39.333 -2.379 1.00 89.38 676 PRO A N 1
ATOM 5346 C CA . PRO A 1 676 ? -15.374 40.557 -2.667 1.00 89.38 676 PRO A CA 1
ATOM 5347 C C . PRO A 1 676 ? -13.913 40.440 -2.217 1.00 89.38 676 PRO A C 1
ATOM 5349 O O . PRO A 1 676 ? -13.550 40.897 -1.137 1.00 89.38 676 PRO A O 1
ATOM 5352 N N . ILE A 1 677 ? -13.072 39.846 -3.062 1.00 94.75 677 ILE A N 1
ATOM 5353 C CA . ILE A 1 677 ? -11.611 39.956 -2.963 1.00 94.75 677 ILE A CA 1
ATOM 5354 C C . ILE A 1 677 ? -11.083 41.026 -3.940 1.00 94.75 677 ILE A C 1
ATOM 5356 O O . ILE A 1 677 ? -11.747 41.293 -4.956 1.00 94.75 677 ILE A O 1
ATOM 5360 N N . PRO A 1 678 ? -9.916 41.645 -3.656 1.00 95.50 678 PRO A N 1
ATOM 5361 C CA . PRO A 1 678 ? -9.184 42.484 -4.606 1.00 95.50 678 PRO A CA 1
ATOM 5362 C C . PRO A 1 678 ? -9.038 41.809 -5.971 1.00 95.50 678 PRO A C 1
ATOM 5364 O O . PRO A 1 678 ? -9.038 40.582 -6.064 1.00 95.50 678 PRO A O 1
ATOM 5367 N N . ASP A 1 679 ? -8.951 42.596 -7.043 1.00 94.06 679 ASP A N 1
ATOM 5368 C CA . ASP A 1 679 ? -8.883 42.033 -8.390 1.00 94.06 679 ASP A CA 1
ATOM 5369 C C . ASP A 1 679 ? -7.543 41.314 -8.608 1.00 94.06 679 ASP A C 1
ATOM 5371 O O . ASP A 1 679 ? -6.517 41.990 -8.693 1.00 94.06 679 ASP A O 1
ATOM 5375 N N . PRO A 1 680 ? -7.511 39.976 -8.764 1.00 92.75 680 PRO A N 1
ATOM 5376 C CA . PRO A 1 680 ? -6.251 39.248 -8.916 1.00 92.75 680 PRO A CA 1
ATOM 5377 C C . PRO A 1 680 ? -5.473 39.659 -10.175 1.00 92.75 680 PRO A C 1
ATOM 5379 O O . PRO A 1 680 ? -4.264 39.441 -10.259 1.00 92.75 680 PRO A O 1
ATOM 5382 N N . MET A 1 681 ? -6.151 40.266 -11.159 1.00 91.44 681 MET A N 1
ATOM 5383 C CA . MET A 1 681 ? -5.520 40.752 -12.386 1.00 91.44 681 MET A CA 1
ATOM 5384 C C . MET A 1 681 ? -4.634 41.981 -12.159 1.00 91.44 681 MET A C 1
ATOM 5386 O O . MET A 1 681 ? -3.727 42.217 -12.953 1.00 91.44 681 MET A O 1
ATOM 5390 N N . THR A 1 682 ? -4.881 42.759 -11.101 1.00 92.12 682 THR A N 1
ATOM 5391 C CA . THR A 1 682 ? -4.131 43.990 -10.796 1.00 92.12 682 THR A CA 1
ATOM 5392 C C . THR A 1 682 ? -3.483 43.981 -9.411 1.00 92.12 682 THR A C 1
ATOM 5394 O O . THR A 1 682 ? -2.475 44.654 -9.220 1.00 92.12 682 THR A O 1
ATOM 5397 N N . GLN A 1 683 ? -4.030 43.221 -8.460 1.00 93.06 683 GLN A N 1
ATOM 5398 C CA . GLN A 1 683 ? -3.668 43.201 -7.039 1.00 93.06 683 GLN A CA 1
ATOM 5399 C C . GLN A 1 683 ? -3.572 41.754 -6.522 1.00 93.06 683 GLN A C 1
ATOM 5401 O O . GLN A 1 683 ? -4.315 41.344 -5.633 1.00 93.06 683 GLN A O 1
ATOM 5406 N N . LEU A 1 684 ? -2.681 40.951 -7.115 1.00 92.56 684 LEU A N 1
ATOM 5407 C CA . LEU A 1 684 ? -2.585 39.513 -6.829 1.00 92.56 684 LEU A CA 1
ATOM 5408 C C . LEU A 1 684 ? -2.248 39.207 -5.359 1.00 92.56 684 LEU A C 1
ATOM 5410 O O . LEU A 1 684 ? -2.934 38.394 -4.747 1.00 92.56 684 LEU A O 1
ATOM 5414 N N . GLU A 1 685 ? -1.249 39.876 -4.778 1.00 92.88 685 GLU A N 1
ATOM 5415 C CA . GLU A 1 685 ? -0.849 39.623 -3.383 1.00 92.88 685 GLU A CA 1
ATOM 5416 C C . GLU A 1 685 ? -1.937 40.033 -2.382 1.00 92.88 685 GLU A C 1
ATOM 5418 O O . GLU A 1 685 ? -2.239 39.290 -1.447 1.00 92.88 685 GLU A O 1
ATOM 5423 N N . ASP A 1 686 ? -2.611 41.164 -2.619 1.00 92.25 686 ASP A N 1
ATOM 5424 C CA . ASP A 1 686 ? -3.743 41.588 -1.788 1.00 92.25 686 ASP A CA 1
ATOM 5425 C C . ASP A 1 686 ? -4.914 40.601 -1.906 1.00 92.25 686 ASP A C 1
ATOM 5427 O O . ASP A 1 686 ? -5.595 40.319 -0.919 1.00 92.25 686 ASP A O 1
ATOM 5431 N N . ALA A 1 687 ? -5.149 40.046 -3.101 1.00 93.62 687 ALA A N 1
ATOM 5432 C CA . ALA A 1 687 ? -6.172 39.029 -3.324 1.00 93.62 687 ALA A CA 1
ATOM 5433 C C . ALA A 1 687 ? -5.858 37.720 -2.583 1.00 93.62 687 ALA A C 1
ATOM 5435 O O . ALA A 1 687 ? -6.759 37.140 -1.969 1.00 93.62 687 ALA A O 1
ATOM 5436 N N . ARG A 1 688 ? -4.593 37.278 -2.582 1.00 93.56 688 ARG A N 1
ATOM 5437 C CA . ARG A 1 688 ? -4.129 36.113 -1.806 1.00 93.56 688 ARG A CA 1
ATOM 5438 C C . ARG A 1 688 ? -4.346 36.326 -0.314 1.00 93.56 688 ARG A C 1
ATOM 5440 O O . ARG A 1 688 ? -5.033 35.532 0.328 1.00 93.56 688 ARG A O 1
ATOM 5447 N N . ALA A 1 689 ? -3.857 37.448 0.212 1.00 91.75 689 ALA A N 1
ATOM 5448 C CA . ALA A 1 689 ? -4.012 37.796 1.618 1.00 91.75 689 ALA A CA 1
ATOM 5449 C C . ALA A 1 689 ? -5.492 37.898 2.025 1.00 91.75 689 ALA A C 1
ATOM 5451 O O . ALA A 1 689 ? -5.881 37.357 3.058 1.00 91.75 689 ALA A O 1
ATOM 5452 N N . ALA A 1 690 ? -6.337 38.538 1.207 1.00 93.00 690 ALA A N 1
ATOM 5453 C CA . ALA A 1 690 ? -7.773 38.663 1.464 1.00 93.00 690 ALA A CA 1
ATOM 5454 C C . ALA A 1 690 ? -8.507 37.311 1.457 1.00 93.00 690 ALA A C 1
ATOM 5456 O O . ALA A 1 690 ? -9.471 37.139 2.200 1.00 93.00 690 ALA A O 1
ATOM 5457 N N . THR A 1 691 ? -8.049 36.347 0.654 1.00 93.94 691 THR A N 1
ATOM 5458 C CA . THR A 1 691 ? -8.664 35.012 0.557 1.00 93.94 691 THR A CA 1
ATOM 5459 C C . THR A 1 691 ? -8.497 34.206 1.847 1.00 93.94 691 THR A C 1
ATOM 5461 O O . THR A 1 691 ? -9.395 33.458 2.230 1.00 93.94 691 THR A O 1
ATOM 5464 N N . LEU A 1 692 ? -7.387 34.410 2.560 1.00 91.75 692 LEU A N 1
ATOM 5465 C CA . LEU A 1 692 ? -7.090 33.745 3.832 1.00 91.75 692 LEU A CA 1
ATOM 5466 C C . LEU A 1 692 ? -7.652 34.472 5.066 1.00 91.75 692 LEU A C 1
ATOM 5468 O O . LEU A 1 692 ? -7.461 34.016 6.194 1.00 91.75 692 LEU A O 1
ATOM 5472 N N . GLN A 1 693 ? -8.367 35.587 4.889 1.00 91.00 693 GLN A N 1
ATOM 5473 C CA . GLN A 1 693 ? -8.998 36.292 6.005 1.00 91.00 693 GLN A CA 1
ATOM 5474 C C . GLN A 1 693 ? -10.235 35.550 6.529 1.00 91.00 693 GLN A C 1
ATOM 5476 O O . GLN A 1 693 ? -10.987 34.911 5.783 1.00 91.00 693 GLN A O 1
ATOM 5481 N N . THR A 1 694 ? -10.485 35.688 7.835 1.00 83.56 694 THR A N 1
ATOM 5482 C CA . THR A 1 694 ? -11.661 35.127 8.511 1.00 83.56 694 THR A CA 1
ATOM 5483 C C . THR A 1 694 ? -12.957 35.511 7.784 1.00 83.56 694 THR A C 1
ATOM 5485 O O . THR A 1 694 ? -13.196 36.683 7.495 1.00 83.56 694 THR A O 1
ATOM 5488 N N . GLY A 1 695 ? -13.807 34.521 7.495 1.00 85.44 695 GLY A N 1
ATOM 5489 C CA . GLY A 1 695 ? -15.083 34.688 6.787 1.00 85.44 695 GLY A CA 1
ATOM 5490 C C . GLY A 1 695 ? -15.002 34.618 5.255 1.00 85.44 695 GLY A C 1
ATOM 5491 O O . GLY A 1 695 ? -16.015 34.329 4.613 1.00 85.44 695 GLY A O 1
ATOM 5492 N N . VAL A 1 696 ? -13.822 34.834 4.660 1.00 93.88 696 VAL A N 1
ATOM 5493 C CA . VAL A 1 696 ? -13.556 34.538 3.238 1.00 93.88 696 VAL A CA 1
ATOM 5494 C C . VAL A 1 696 ? -12.989 33.130 3.085 1.00 93.88 696 VAL A C 1
ATOM 5496 O O . VAL A 1 696 ? -13.440 32.401 2.202 1.00 93.88 696 VAL A O 1
ATOM 5499 N N . VAL A 1 697 ? -12.085 32.729 3.985 1.00 93.62 697 VAL A N 1
ATOM 5500 C CA . VAL A 1 697 ? -11.425 31.415 3.962 1.00 93.62 697 VAL A CA 1
ATOM 5501 C C . VAL A 1 697 ? -12.420 30.249 3.937 1.00 93.62 697 VAL A C 1
ATOM 5503 O O . VAL A 1 697 ? -12.258 29.342 3.130 1.00 93.62 697 VAL A O 1
ATOM 5506 N N . ASP A 1 698 ? -13.520 30.321 4.694 1.00 93.19 698 ASP A N 1
ATOM 5507 C CA . ASP A 1 698 ? -14.546 29.265 4.710 1.00 93.19 698 ASP A CA 1
ATOM 5508 C C . ASP A 1 698 ? -15.252 29.132 3.346 1.00 93.19 698 ASP A C 1
ATOM 5510 O O . ASP A 1 698 ? -15.598 28.038 2.900 1.00 93.19 698 ASP A O 1
ATOM 5514 N N . LYS A 1 699 ? -15.454 30.256 2.640 1.00 95.75 699 LYS A N 1
ATOM 5515 C CA . LYS A 1 699 ? -16.048 30.261 1.292 1.00 95.75 699 LYS A CA 1
ATOM 5516 C C . LYS A 1 699 ? -15.061 29.767 0.241 1.00 95.75 699 LYS A C 1
ATOM 5518 O O . LYS A 1 699 ? -15.472 29.094 -0.702 1.00 95.75 699 LYS A O 1
ATOM 5523 N N . TRP A 1 700 ? -13.786 30.114 0.396 1.00 96.00 700 TRP A N 1
ATOM 5524 C CA . TRP A 1 700 ? -12.694 29.601 -0.426 1.00 96.00 700 TRP A CA 1
ATOM 5525 C C . TRP A 1 700 ? -12.587 28.082 -0.300 1.00 96.00 700 TRP A C 1
ATOM 5527 O O . TRP A 1 700 ? -12.613 27.369 -1.302 1.00 96.00 700 TRP A O 1
ATOM 5537 N N . GLU A 1 701 ? -12.568 27.578 0.929 1.00 95.44 701 GLU A N 1
ATOM 5538 C CA . GLU A 1 701 ? -12.543 26.154 1.243 1.00 95.44 701 GLU A CA 1
ATOM 5539 C C . GLU A 1 701 ? -13.744 25.411 0.643 1.00 95.44 701 GLU A C 1
ATOM 5541 O O . GLU A 1 701 ? -13.558 24.450 -0.108 1.00 95.44 701 GLU A O 1
ATOM 5546 N N . ALA A 1 702 ? -14.963 25.912 0.874 1.00 96.00 702 ALA A N 1
ATOM 5547 C CA . ALA A 1 702 ? -16.182 25.323 0.326 1.00 96.00 702 ALA A CA 1
ATOM 5548 C C . ALA A 1 702 ? -16.190 25.299 -1.214 1.00 96.00 702 ALA A C 1
ATOM 5550 O O . ALA A 1 702 ? -16.572 24.292 -1.813 1.00 96.00 702 ALA A O 1
ATOM 5551 N N . TRP A 1 703 ? -15.745 26.378 -1.871 1.00 97.50 703 TRP A N 1
ATOM 5552 C CA . TRP A 1 703 ? -15.662 26.427 -3.333 1.00 97.50 703 TRP A CA 1
ATOM 5553 C C . TRP A 1 703 ? -14.674 25.387 -3.875 1.00 97.50 703 TRP A C 1
ATOM 5555 O O . TRP A 1 703 ? -15.018 24.651 -4.799 1.00 97.50 703 TRP A O 1
ATOM 5565 N N . ARG A 1 704 ? -13.484 25.254 -3.274 1.00 97.25 704 ARG A N 1
ATOM 5566 C CA . ARG A 1 704 ? -12.496 24.239 -3.686 1.00 97.25 704 ARG A CA 1
ATOM 5567 C C . ARG A 1 704 ? -13.023 22.817 -3.505 1.00 97.25 704 ARG A C 1
ATOM 5569 O O . ARG A 1 704 ? -12.878 22.005 -4.418 1.00 97.25 704 ARG A O 1
ATOM 5576 N N . CYS A 1 705 ? -13.700 22.541 -2.388 1.00 97.69 705 CYS A N 1
ATOM 5577 C CA . CYS A 1 705 ? -14.350 21.251 -2.154 1.00 97.69 705 CYS A CA 1
ATOM 5578 C C . CYS A 1 705 ? -15.394 20.928 -3.232 1.00 97.69 705 CYS A C 1
ATOM 5580 O O . CYS A 1 705 ? -15.453 19.802 -3.720 1.00 97.69 705 CYS A O 1
ATOM 5582 N N . GLN A 1 706 ? -16.180 21.919 -3.667 1.00 97.81 706 GLN A N 1
ATOM 5583 C CA . GLN A 1 706 ? -17.146 21.743 -4.757 1.00 97.81 706 GLN A CA 1
ATOM 5584 C C . GLN A 1 706 ? -16.468 21.453 -6.102 1.00 97.81 706 GLN A C 1
ATOM 5586 O O . GLN A 1 706 ? -16.936 20.584 -6.840 1.00 97.81 706 GLN A O 1
ATOM 5591 N N . GLN A 1 707 ? -15.363 22.137 -6.421 1.00 97.62 707 GLN A N 1
ATOM 5592 C CA . GLN A 1 707 ? -14.621 21.893 -7.664 1.00 97.62 707 GLN A CA 1
ATOM 5593 C C . GLN A 1 707 ? -14.054 20.469 -7.716 1.00 97.62 707 GLN A C 1
ATOM 5595 O O . GLN A 1 707 ? -14.211 19.787 -8.730 1.00 97.62 707 GLN A O 1
ATOM 5600 N N . LEU A 1 708 ? -13.440 19.991 -6.628 1.00 97.56 708 LEU A N 1
ATOM 5601 C CA . LEU A 1 708 ? -12.890 18.634 -6.584 1.00 97.56 708 LEU A CA 1
ATOM 5602 C C . LEU A 1 708 ? -13.984 17.564 -6.507 1.00 97.56 708 LEU A C 1
ATOM 5604 O O . LEU A 1 708 ? -13.902 16.565 -7.217 1.00 97.56 708 LEU A O 1
ATOM 5608 N N . ALA A 1 709 ? -15.065 17.790 -5.754 1.00 97.56 709 ALA A N 1
ATOM 5609 C CA . ALA A 1 709 ? -16.230 16.904 -5.781 1.00 97.56 709 ALA A CA 1
ATOM 5610 C C . ALA A 1 709 ? -16.815 16.774 -7.200 1.00 97.56 709 ALA A C 1
ATOM 5612 O O . ALA A 1 709 ? -17.187 15.675 -7.617 1.00 97.56 709 ALA A O 1
ATOM 5613 N N . SER A 1 710 ? -16.843 17.869 -7.971 1.00 97.12 710 SER A N 1
ATOM 5614 C CA . SER A 1 710 ? -17.252 17.841 -9.378 1.00 97.12 710 SER A CA 1
ATOM 5615 C C . SER A 1 710 ? -16.268 17.078 -10.267 1.00 97.12 710 SER A C 1
ATOM 5617 O O . SER A 1 710 ? -16.717 16.390 -11.184 1.00 97.12 710 SER A O 1
ATOM 5619 N N . LEU A 1 711 ? -14.956 17.179 -10.026 1.00 97.62 711 LEU A N 1
ATOM 5620 C CA . LEU A 1 711 ? -13.951 16.378 -10.732 1.00 97.62 711 LEU A CA 1
ATOM 5621 C C . LEU A 1 711 ? -14.185 14.883 -10.490 1.00 97.62 711 LEU A C 1
ATOM 5623 O O . LEU A 1 711 ? -14.290 14.127 -11.451 1.00 97.62 711 LEU A O 1
ATOM 5627 N N . TYR A 1 712 ? -14.334 14.462 -9.232 1.00 97.81 712 TYR A N 1
ATOM 5628 C CA . TYR A 1 712 ? -14.591 13.056 -8.907 1.00 97.81 712 TYR A CA 1
ATOM 5629 C C . TYR A 1 712 ? -15.918 12.557 -9.493 1.00 97.81 712 TYR A C 1
ATOM 5631 O O . TYR A 1 712 ? -15.979 11.435 -9.988 1.00 97.81 712 TYR A O 1
ATOM 5639 N N . GLY A 1 713 ? -16.959 13.397 -9.515 1.00 96.75 713 GLY A N 1
ATOM 5640 C CA . GLY A 1 713 ? -18.211 13.092 -10.216 1.00 96.75 713 GLY A CA 1
ATOM 5641 C C . GLY A 1 713 ? -17.993 12.814 -11.709 1.00 96.75 713 GLY A C 1
ATOM 5642 O O . GLY A 1 713 ? -18.439 11.789 -12.210 1.00 96.75 713 GLY A O 1
ATOM 5643 N N . ARG A 1 714 ? -17.210 13.654 -12.399 1.00 97.38 714 ARG A N 1
ATOM 5644 C CA . ARG A 1 714 ? -16.868 13.448 -13.820 1.00 97.38 714 ARG A CA 1
ATOM 5645 C C . ARG A 1 714 ? -16.024 12.193 -14.049 1.00 97.38 714 ARG A C 1
ATOM 5647 O O . ARG A 1 714 ? -16.203 11.523 -15.058 1.00 97.38 714 ARG A O 1
ATOM 5654 N N . VAL A 1 715 ? -15.118 11.857 -13.128 1.00 97.50 715 VAL A N 1
ATOM 5655 C CA . VAL A 1 715 ? -14.363 10.592 -13.187 1.00 97.50 715 VAL A CA 1
ATOM 5656 C C . VAL A 1 715 ? -15.320 9.403 -13.068 1.00 97.50 715 VAL A C 1
ATOM 5658 O O . VAL A 1 715 ? -15.210 8.452 -13.839 1.00 97.50 715 VAL A O 1
ATOM 5661 N N . GLN A 1 716 ? -16.290 9.466 -12.151 1.00 96.25 716 GLN A N 1
ATOM 5662 C CA . GLN A 1 716 ? -17.328 8.443 -12.028 1.00 96.25 716 GLN A CA 1
ATOM 5663 C C . GLN A 1 716 ? -18.175 8.333 -13.305 1.00 96.25 716 GLN A C 1
ATOM 5665 O O . GLN A 1 716 ? -18.503 7.217 -13.700 1.00 96.25 716 GLN A O 1
ATOM 5670 N N . ASP A 1 717 ? -18.491 9.447 -13.970 1.00 95.50 717 ASP A N 1
ATOM 5671 C CA . ASP A 1 717 ? -19.237 9.428 -15.234 1.00 95.50 717 ASP A CA 1
ATOM 5672 C C . ASP A 1 717 ? -18.475 8.671 -16.337 1.00 95.50 717 ASP A C 1
ATOM 5674 O O . ASP A 1 717 ? -19.085 7.905 -17.083 1.00 95.50 717 ASP A O 1
ATOM 5678 N N . GLU A 1 718 ? -17.149 8.836 -16.436 1.00 96.12 718 GLU A N 1
ATOM 5679 C CA . GLU A 1 718 ? -16.316 8.073 -17.386 1.00 96.12 718 GLU A CA 1
ATOM 5680 C C . GLU A 1 718 ? -16.341 6.565 -17.071 1.00 96.12 718 GLU A C 1
ATOM 5682 O O . GLU A 1 718 ? -16.424 5.744 -17.982 1.00 96.12 718 GLU A O 1
ATOM 5687 N N . VAL A 1 719 ? -16.326 6.190 -15.785 1.00 95.19 719 VAL A N 1
ATOM 5688 C CA . VAL A 1 719 ? -16.419 4.787 -15.335 1.00 95.19 719 VAL A CA 1
ATOM 5689 C C . VAL A 1 719 ? -17.797 4.185 -15.644 1.00 95.19 719 VAL A C 1
ATOM 5691 O O . VAL A 1 719 ? -17.891 3.075 -16.173 1.00 95.19 719 VAL A O 1
ATOM 5694 N N . GLU A 1 720 ? -18.872 4.918 -15.345 1.00 93.25 720 GLU A N 1
ATOM 5695 C CA . GLU A 1 720 ? -20.255 4.457 -15.517 1.00 93.25 720 GLU A CA 1
ATOM 5696 C C . GLU A 1 720 ? -20.650 4.300 -16.995 1.00 93.25 720 GLU A C 1
ATOM 5698 O O . GLU A 1 720 ? -21.480 3.443 -17.320 1.00 93.25 720 GLU A O 1
ATOM 5703 N N . GLN A 1 721 ? -20.042 5.086 -17.893 1.00 91.62 721 GLN A N 1
ATOM 5704 C CA . GLN A 1 721 ? -20.272 4.999 -19.339 1.00 91.62 721 GLN A CA 1
ATOM 5705 C C . GLN A 1 721 ? -19.931 3.620 -19.919 1.00 91.62 721 GLN A C 1
ATOM 5707 O O . GLN A 1 721 ? -20.685 3.127 -20.759 1.00 91.62 721 GLN A O 1
ATOM 5712 N N . GLU A 1 722 ? -18.846 2.984 -19.464 1.00 91.00 722 GLU A N 1
ATOM 5713 C CA . GLU A 1 722 ? -18.472 1.635 -19.917 1.00 91.00 722 GLU A CA 1
ATOM 5714 C C . GLU A 1 722 ? -19.100 0.535 -19.044 1.00 91.00 722 GLU A C 1
ATOM 5716 O O . GLU A 1 722 ? -19.528 -0.494 -19.569 1.00 91.00 722 GLU A O 1
ATOM 5721 N N . SER A 1 723 ? -19.222 0.743 -17.724 1.00 90.00 723 SER A N 1
ATOM 5722 C CA . SER A 1 723 ? -19.809 -0.251 -16.813 1.00 90.00 723 SER A CA 1
ATOM 5723 C C . SER A 1 723 ? -20.692 0.375 -15.732 1.00 90.00 723 SER A C 1
ATOM 5725 O O . SER A 1 723 ? -20.226 0.952 -14.754 1.00 90.00 723 SER A O 1
ATOM 5727 N N . LYS A 1 724 ? -22.009 0.152 -15.832 1.00 87.12 724 LYS A N 1
ATOM 5728 C CA . LYS A 1 724 ? -23.010 0.690 -14.883 1.00 87.12 724 LYS A CA 1
ATOM 5729 C C . LYS A 1 724 ? -22.883 0.180 -13.445 1.00 87.12 724 LYS A C 1
ATOM 5731 O O . LYS A 1 724 ? -23.507 0.726 -12.539 1.00 87.12 724 LYS A O 1
ATOM 5736 N N . GLN A 1 725 ? -22.182 -0.933 -13.242 1.00 86.00 725 GLN A N 1
ATOM 5737 C CA . GLN A 1 725 ? -21.993 -1.534 -11.918 1.00 86.00 725 GLN A CA 1
ATOM 5738 C C . GLN A 1 725 ? -20.655 -1.138 -11.287 1.00 86.00 725 GLN A C 1
ATOM 5740 O O . GLN A 1 725 ? -20.482 -1.340 -10.084 1.00 86.00 725 GLN A O 1
ATOM 5745 N N . ALA A 1 726 ? -19.742 -0.582 -12.085 1.00 92.75 726 ALA A N 1
ATOM 5746 C CA . ALA A 1 726 ? -18.422 -0.167 -11.654 1.00 92.75 726 ALA A CA 1
ATOM 5747 C C . ALA A 1 726 ? -18.477 1.084 -10.767 1.00 92.75 726 ALA A C 1
ATOM 5749 O O . ALA A 1 726 ? -19.369 1.930 -10.894 1.00 92.75 726 ALA A O 1
ATOM 5750 N N . LEU A 1 727 ? -17.522 1.176 -9.842 1.00 95.12 727 LEU A N 1
ATOM 5751 C CA . LEU A 1 727 ? -17.470 2.220 -8.821 1.00 95.12 727 LEU A CA 1
ATOM 5752 C C . LEU A 1 727 ? -16.181 3.024 -8.899 1.00 95.12 727 LEU A C 1
ATOM 5754 O O . LEU A 1 727 ? -15.126 2.500 -9.253 1.00 95.12 727 LEU A O 1
ATOM 5758 N N . LEU A 1 728 ? -16.265 4.283 -8.494 1.00 97.75 728 LEU A N 1
ATOM 5759 C CA . LEU A 1 728 ? -15.106 5.101 -8.191 1.00 97.75 728 LEU A CA 1
ATOM 5760 C C . LEU A 1 728 ? -14.793 4.990 -6.701 1.00 97.75 728 LEU A C 1
ATOM 5762 O O . LEU A 1 728 ? -15.601 5.379 -5.857 1.00 97.75 728 LEU A O 1
ATOM 5766 N N . TYR A 1 729 ? -13.606 4.495 -6.380 1.00 97.94 729 TYR A N 1
ATOM 5767 C CA . TYR A 1 729 ? -13.075 4.459 -5.023 1.00 97.94 729 TYR A CA 1
ATOM 5768 C C . TYR A 1 729 ? -12.141 5.654 -4.816 1.00 97.94 729 TYR A C 1
ATOM 5770 O O . TYR A 1 729 ? -11.226 5.864 -5.607 1.00 97.94 729 TYR A O 1
ATOM 5778 N N . VAL A 1 730 ? -12.341 6.427 -3.751 1.00 97.25 730 VAL A N 1
ATOM 5779 C CA . VAL A 1 730 ? -11.436 7.516 -3.349 1.00 97.25 730 VAL A CA 1
ATOM 5780 C C . VAL A 1 730 ? -10.765 7.104 -2.041 1.00 97.25 730 VAL A C 1
ATOM 5782 O O . VAL A 1 730 ? -11.378 7.176 -0.975 1.00 97.25 730 VAL A O 1
ATOM 5785 N N . SER A 1 731 ? -9.531 6.606 -2.136 1.00 95.75 731 SER A N 1
ATOM 5786 C CA . SER A 1 731 ? -8.738 6.132 -0.995 1.00 95.75 731 SER A CA 1
ATOM 5787 C C . SER A 1 731 ? -8.047 7.307 -0.307 1.00 95.75 731 SER A C 1
ATOM 5789 O O . SER A 1 731 ? -7.352 8.085 -0.956 1.00 95.75 731 SER A O 1
ATOM 5791 N N . LEU A 1 732 ? -8.227 7.409 1.014 1.00 93.25 732 LEU A N 1
ATOM 5792 C CA . LEU A 1 732 ? -7.637 8.451 1.870 1.00 93.25 732 LEU A CA 1
ATOM 5793 C C . LEU A 1 732 ? -6.498 7.924 2.759 1.00 93.25 732 LEU A C 1
ATOM 5795 O O . LEU A 1 732 ? -5.938 8.680 3.552 1.00 93.25 732 LEU A O 1
ATOM 5799 N N . SER A 1 733 ? -6.174 6.630 2.666 1.00 88.19 733 SER A N 1
ATOM 5800 C CA . SER A 1 733 ? -5.294 5.947 3.623 1.00 88.19 733 SER A CA 1
ATOM 5801 C C . SER A 1 733 ? -3.903 6.569 3.693 1.00 88.19 733 SER A C 1
ATOM 5803 O O . SER A 1 733 ? -3.415 6.835 4.784 1.00 88.19 733 SER A O 1
ATOM 5805 N N . ASN A 1 734 ? -3.306 6.865 2.538 1.00 85.75 734 ASN A N 1
ATOM 5806 C CA . ASN A 1 734 ? -1.971 7.455 2.447 1.00 85.75 734 ASN A CA 1
ATOM 5807 C C . ASN A 1 734 ? -1.971 8.981 2.648 1.00 85.75 734 ASN A C 1
ATOM 5809 O O . ASN A 1 734 ? -0.926 9.564 2.918 1.00 85.75 734 ASN A O 1
ATOM 5813 N N . LEU A 1 735 ? -3.132 9.637 2.542 1.00 86.12 735 LEU A N 1
ATOM 5814 C CA . LEU A 1 735 ? -3.264 11.069 2.805 1.00 86.12 735 LEU A CA 1
ATOM 5815 C C . LEU A 1 735 ? -3.191 11.354 4.312 1.00 86.12 735 LEU A C 1
ATOM 5817 O O . LEU A 1 735 ? -2.425 12.213 4.734 1.00 86.12 735 LEU A O 1
ATOM 5821 N N . LEU A 1 736 ? -3.944 10.601 5.126 1.00 78.56 736 LEU A N 1
ATOM 5822 C CA . LEU A 1 736 ? -4.080 10.837 6.574 1.00 78.56 736 LEU A CA 1
ATOM 5823 C C . LEU A 1 736 ? -2.848 10.471 7.421 1.00 78.56 736 LEU A C 1
ATOM 5825 O O . LEU A 1 736 ? -2.823 10.790 8.606 1.00 78.56 736 LEU A O 1
ATOM 5829 N N . VAL A 1 737 ? -1.848 9.810 6.837 1.00 71.69 737 VAL A N 1
ATOM 5830 C CA . VAL A 1 737 ? -0.564 9.482 7.497 1.00 71.69 737 VAL A CA 1
ATOM 5831 C C . VAL A 1 737 ? 0.470 10.598 7.302 1.00 71.69 737 VAL A C 1
ATOM 5833 O O . VAL A 1 737 ? 1.537 10.584 7.903 1.00 71.69 737 VAL A O 1
ATOM 5836 N N . GLY A 1 738 ? 0.155 11.592 6.474 1.00 69.44 738 GLY A N 1
ATOM 5837 C CA . GLY A 1 738 ? 1.055 12.682 6.152 1.00 69.44 738 GLY A CA 1
ATOM 5838 C C . GLY A 1 738 ? 1.387 13.607 7.327 1.00 69.44 738 GLY A C 1
ATOM 5839 O O . GLY A 1 738 ? 0.489 13.997 8.071 1.00 69.44 738 GLY A O 1
ATOM 5840 N N . GLU A 1 739 ? 2.648 14.044 7.426 1.00 66.06 739 GLU A N 1
ATOM 5841 C CA . GLU A 1 739 ? 3.182 14.855 8.541 1.00 66.06 739 GLU A CA 1
ATOM 5842 C C . GLU A 1 739 ? 2.358 16.123 8.846 1.00 66.06 739 GLU A C 1
ATOM 5844 O O . GLU A 1 739 ? 2.069 16.445 10.001 1.00 66.06 739 GLU A O 1
ATOM 5849 N N . ALA A 1 740 ? 1.906 16.820 7.799 1.00 65.19 740 ALA A N 1
ATOM 5850 C CA . ALA A 1 740 ? 1.066 18.014 7.915 1.00 65.19 740 ALA A CA 1
ATOM 5851 C C . ALA A 1 740 ? -0.299 17.740 8.574 1.00 65.19 740 ALA A C 1
ATOM 5853 O O . ALA A 1 740 ? -0.851 18.605 9.248 1.00 65.19 740 ALA A O 1
ATOM 5854 N N . ILE A 1 741 ? -0.857 16.542 8.378 1.00 68.06 741 ILE A N 1
ATOM 5855 C CA . ILE A 1 741 ? -2.125 16.134 8.989 1.00 68.06 741 ILE A CA 1
ATOM 5856 C C . ILE A 1 741 ? -1.871 15.604 10.397 1.00 68.06 741 ILE A C 1
ATOM 5858 O O . ILE A 1 741 ? -2.582 15.972 11.329 1.00 68.06 741 ILE A O 1
ATOM 5862 N N . THR A 1 742 ? -0.855 14.758 10.577 1.00 70.50 742 THR A N 1
ATOM 5863 C CA . THR A 1 742 ? -0.569 14.141 11.877 1.00 70.50 742 THR A CA 1
ATOM 5864 C C . THR A 1 742 ? -0.219 15.183 12.935 1.00 70.50 742 THR A C 1
ATOM 5866 O O . THR A 1 742 ? -0.688 15.054 14.062 1.00 70.50 742 THR A O 1
ATOM 5869 N N . SER A 1 743 ? 0.514 16.242 12.573 1.00 65.56 743 SER A N 1
ATOM 5870 C CA . SER A 1 743 ? 0.808 17.377 13.463 1.00 65.56 743 SER A CA 1
ATOM 5871 C C . SER A 1 743 ? -0.461 18.116 13.912 1.00 65.56 743 SER A C 1
ATOM 5873 O O . SER A 1 743 ? -0.647 18.338 15.105 1.00 65.56 743 SER A O 1
ATOM 5875 N N . ASN A 1 744 ? -1.395 18.401 12.997 1.00 63.81 744 ASN A N 1
ATOM 5876 C CA . ASN A 1 744 ? -2.660 19.082 13.322 1.00 63.81 744 ASN A CA 1
ATOM 5877 C C . ASN A 1 744 ? -3.639 18.209 14.128 1.00 63.81 744 ASN A C 1
ATOM 5879 O O . ASN A 1 744 ? -4.489 18.723 14.855 1.00 63.81 744 ASN A O 1
ATOM 5883 N N . ILE A 1 745 ? -3.557 16.884 13.982 1.00 65.12 745 ILE A N 1
ATOM 5884 C CA . ILE A 1 745 ? -4.405 15.926 14.705 1.00 65.12 745 ILE A CA 1
ATOM 5885 C C . ILE A 1 745 ? -3.964 15.779 16.173 1.00 65.12 745 ILE A C 1
ATOM 5887 O O . ILE A 1 745 ? -4.781 15.427 17.029 1.00 65.12 745 ILE A O 1
ATOM 5891 N N . GLN A 1 746 ? -2.705 16.082 16.497 1.00 60.81 746 GLN A N 1
ATOM 5892 C CA . GLN A 1 746 ? -2.155 15.955 17.847 1.00 60.81 746 GLN A CA 1
ATOM 5893 C C . GLN A 1 746 ? -2.427 17.178 18.737 1.00 60.81 746 GLN A C 1
ATOM 5895 O O . GLN A 1 746 ? -1.499 17.848 19.180 1.00 60.81 746 GLN A O 1
ATOM 5900 N N . GLU A 1 747 ? -3.680 17.453 19.116 1.00 55.72 747 GLU A N 1
ATOM 5901 C CA . GLU A 1 747 ? -3.943 18.575 20.032 1.00 55.72 747 GLU A CA 1
ATOM 5902 C C . GLU A 1 747 ? -5.001 18.310 21.114 1.00 55.72 747 GLU A C 1
ATOM 5904 O O . GLU A 1 747 ? -6.197 18.401 20.880 1.00 55.72 747 GLU A O 1
ATOM 5909 N N . SER A 1 748 ? -4.512 18.146 22.356 1.00 58.22 748 SER A N 1
ATOM 5910 C CA . SER A 1 748 ? -5.235 18.306 23.636 1.00 58.22 748 SER A CA 1
ATOM 5911 C C . SER A 1 748 ? -6.380 17.316 23.931 1.00 58.22 748 SER A C 1
ATOM 5913 O O . SER A 1 748 ? -7.308 17.128 23.157 1.00 58.22 748 SER A O 1
ATOM 5915 N N . LEU A 1 749 ? -6.404 16.757 25.151 1.00 65.31 749 LEU A N 1
ATOM 5916 C CA . LEU A 1 749 ? -7.535 15.943 25.646 1.00 65.31 749 LEU A CA 1
ATOM 5917 C C . LEU A 1 749 ? -8.887 16.664 25.581 1.00 65.31 749 LEU A C 1
ATOM 5919 O O . LEU A 1 749 ? -9.942 16.024 25.618 1.00 65.31 749 LEU A O 1
ATOM 5923 N N . SER A 1 750 ? -8.872 17.995 25.584 1.00 61.41 750 SER A N 1
ATOM 5924 C CA . SER A 1 750 ? -10.071 18.822 25.613 1.00 61.41 750 SER A CA 1
ATOM 5925 C C . SER A 1 750 ? -10.643 19.178 24.236 1.00 61.41 750 SER A C 1
ATOM 5927 O O . SER A 1 750 ? -11.815 19.572 24.193 1.00 61.41 750 SER A O 1
ATOM 5929 N N . SER A 1 751 ? -9.888 18.982 23.147 1.00 63.66 751 SER A N 1
ATOM 5930 C CA . SER A 1 751 ? -10.280 19.312 21.770 1.00 63.66 751 SER A CA 1
ATOM 5931 C C . SER A 1 751 ? -10.281 18.048 20.898 1.00 63.66 751 SER A C 1
ATOM 5933 O O . SER A 1 751 ? -9.221 17.569 20.522 1.00 63.66 751 SER A O 1
ATOM 5935 N N . PRO A 1 752 ? -11.447 17.459 20.580 1.00 61.62 752 PRO A N 1
ATOM 5936 C CA . PRO A 1 752 ? -11.486 16.277 19.727 1.00 61.62 752 PRO A CA 1
ATOM 5937 C C . PRO A 1 752 ? -11.004 16.602 18.308 1.00 61.62 752 PRO A C 1
ATOM 5939 O O . PRO A 1 752 ? -11.280 17.683 17.790 1.00 61.62 752 PRO A O 1
ATOM 5942 N N . VAL A 1 753 ? -10.357 15.624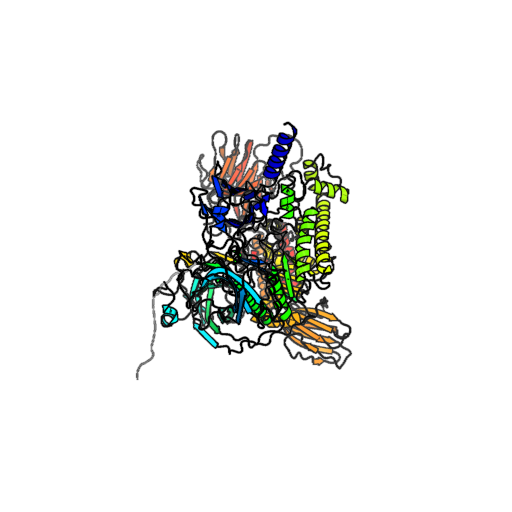 17.671 1.00 67.44 753 VAL A N 1
ATOM 5943 C CA . VAL A 1 753 ? -9.911 15.698 16.275 1.00 67.44 753 VAL A CA 1
ATOM 5944 C C . VAL A 1 753 ? -11.095 16.006 15.351 1.00 67.44 753 VAL A C 1
ATOM 5946 O O . VAL A 1 753 ? -12.083 15.262 15.341 1.00 67.44 753 VAL A O 1
ATOM 5949 N N . ASP A 1 754 ? -10.983 17.068 14.551 1.00 77.94 754 ASP A N 1
ATOM 5950 C CA . ASP A 1 754 ? -11.944 17.418 13.499 1.00 77.94 754 ASP A CA 1
ATOM 5951 C C . ASP A 1 754 ? -11.397 17.024 12.120 1.00 77.94 754 ASP A C 1
ATOM 5953 O O . ASP A 1 754 ? -10.917 17.846 11.341 1.00 77.94 754 ASP A O 1
ATOM 5957 N N . VAL A 1 755 ? -11.454 15.723 11.820 1.00 82.25 755 VAL A N 1
ATOM 5958 C CA . VAL A 1 755 ? -10.966 15.178 10.540 1.00 82.25 755 VAL A CA 1
ATOM 5959 C C . VAL A 1 755 ? -11.723 15.755 9.348 1.00 82.25 755 VAL A C 1
ATOM 5961 O O . VAL A 1 755 ? -11.140 15.903 8.280 1.00 82.25 755 VAL A O 1
ATOM 5964 N N . ALA A 1 756 ? -13.004 16.101 9.511 1.00 85.38 756 ALA A N 1
ATOM 5965 C CA . ALA A 1 756 ? -13.783 16.696 8.430 1.00 85.38 756 ALA A CA 1
ATOM 5966 C C . ALA A 1 756 ? -13.196 18.054 8.022 1.00 85.38 756 ALA A C 1
ATOM 5968 O O . ALA A 1 756 ? -13.020 18.301 6.831 1.00 85.38 756 ALA A O 1
ATOM 5969 N N . ARG A 1 757 ? -12.827 18.880 9.009 1.00 85.06 757 ARG A N 1
ATOM 5970 C CA . ARG A 1 757 ? -12.151 20.160 8.779 1.00 85.06 757 ARG A CA 1
ATOM 5971 C C . ARG A 1 757 ? -10.751 20.007 8.193 1.00 85.06 757 ARG A C 1
ATOM 5973 O O . ARG A 1 757 ? -10.333 20.831 7.390 1.00 85.06 757 ARG A O 1
ATOM 5980 N N . GLU A 1 758 ? -9.994 18.992 8.595 1.00 85.88 758 GLU A N 1
ATOM 5981 C CA . GLU A 1 758 ? -8.673 18.784 7.996 1.00 85.88 758 GLU A CA 1
ATOM 5982 C C . GLU A 1 758 ? -8.800 18.322 6.540 1.00 85.88 758 GLU A C 1
ATOM 5984 O O . GLU A 1 758 ? -8.168 18.910 5.667 1.00 85.88 758 GLU A O 1
ATOM 5989 N N . LEU A 1 759 ? -9.696 17.376 6.234 1.00 90.62 759 LEU A N 1
ATOM 5990 C CA . LEU A 1 759 ? -9.964 16.921 4.863 1.00 90.62 759 LEU A CA 1
ATOM 5991 C C . LEU A 1 759 ? -10.421 18.056 3.931 1.00 90.62 759 LEU A C 1
ATOM 5993 O O . LEU A 1 759 ? -9.984 18.118 2.777 1.00 90.62 759 LEU A O 1
ATOM 5997 N N . SER A 1 760 ? -11.243 18.988 4.412 1.00 92.19 760 SER A N 1
ATOM 5998 C CA . SER A 1 760 ? -11.729 20.104 3.596 1.00 92.19 760 SER A CA 1
ATOM 5999 C C . SER A 1 760 ? -10.620 21.092 3.208 1.00 92.19 760 SER A C 1
ATOM 6001 O O . SER A 1 760 ? -10.682 21.686 2.125 1.00 92.19 760 SER A O 1
ATOM 6003 N N . ARG A 1 761 ? -9.528 21.193 3.983 1.00 89.81 761 ARG A N 1
ATOM 6004 C CA . ARG A 1 761 ? -8.326 21.950 3.573 1.00 89.81 761 ARG A CA 1
ATOM 6005 C C . ARG A 1 761 ? -7.655 21.359 2.333 1.00 89.81 761 ARG A C 1
ATOM 6007 O O . ARG A 1 761 ? -7.206 22.139 1.490 1.00 89.81 761 ARG A O 1
ATOM 6014 N N . PHE A 1 762 ? -7.670 20.029 2.183 1.00 91.19 762 PHE A N 1
ATOM 6015 C CA . PHE A 1 762 ? -7.226 19.304 0.977 1.00 91.19 762 PHE A CA 1
ATOM 6016 C C . PHE A 1 762 ? -8.262 19.367 -0.165 1.00 91.19 762 PHE A C 1
ATOM 6018 O O . PHE A 1 762 ? -8.039 18.830 -1.253 1.00 91.19 762 PHE A O 1
ATOM 6025 N N . GLY A 1 763 ? -9.398 20.040 0.058 1.00 94.19 763 GLY A N 1
ATOM 6026 C CA . GLY A 1 763 ? -10.514 20.141 -0.879 1.00 94.19 763 GLY A CA 1
ATOM 6027 C C . GLY A 1 763 ? -11.429 18.911 -0.880 1.00 94.19 763 GLY A C 1
ATOM 6028 O O . GLY A 1 763 ? -12.103 18.651 -1.876 1.00 94.19 763 GLY A O 1
ATOM 6029 N N . ILE A 1 764 ? -11.448 18.134 0.206 1.00 94.94 764 ILE A N 1
ATOM 6030 C CA . ILE A 1 764 ? -12.244 16.909 0.336 1.00 94.94 764 ILE A CA 1
ATOM 6031 C C . ILE A 1 764 ? -13.379 17.145 1.333 1.00 94.94 764 ILE A C 1
ATOM 6033 O O . ILE A 1 764 ? -13.155 17.266 2.532 1.00 94.94 764 ILE A O 1
ATOM 6037 N N . ASP A 1 765 ? -14.616 17.140 0.842 1.00 94.94 765 ASP A N 1
ATOM 6038 C CA . ASP A 1 765 ? -15.821 17.240 1.668 1.00 94.94 765 ASP A CA 1
ATOM 6039 C C . ASP A 1 765 ? -16.620 15.931 1.582 1.00 94.94 765 ASP A C 1
ATOM 6041 O O . ASP A 1 765 ? -17.238 15.616 0.560 1.00 94.94 765 ASP A O 1
ATOM 6045 N N . LEU A 1 766 ? -16.618 15.158 2.671 1.00 93.06 766 LEU A N 1
ATOM 6046 C CA . LEU A 1 766 ? -17.294 13.858 2.733 1.00 93.06 766 LEU A CA 1
ATOM 6047 C C . LEU A 1 766 ? -18.813 13.967 2.532 1.00 93.06 766 LEU A C 1
ATOM 6049 O O . LEU A 1 766 ? -19.421 13.054 1.970 1.00 93.06 766 LEU A O 1
ATOM 6053 N N . GLN A 1 767 ? -19.435 15.078 2.933 1.00 92.88 767 GLN A N 1
ATOM 6054 C CA . GLN A 1 767 ? -20.865 15.290 2.743 1.00 92.88 767 GLN A CA 1
ATOM 6055 C C . GLN A 1 767 ? -21.191 15.489 1.261 1.00 92.88 767 GLN A C 1
ATOM 6057 O O . GLN A 1 767 ? -22.159 14.892 0.781 1.00 92.88 767 GLN A O 1
ATOM 6062 N N . LEU A 1 768 ? -20.386 16.257 0.519 1.00 94.50 768 LEU A N 1
ATOM 6063 C CA . LEU A 1 768 ? -20.536 16.391 -0.936 1.00 94.50 768 LEU A CA 1
ATOM 6064 C C . LEU A 1 768 ? -20.303 15.055 -1.651 1.00 94.50 768 LEU A C 1
ATOM 6066 O O . LEU A 1 768 ? -21.099 14.668 -2.510 1.00 94.50 768 LEU A O 1
ATOM 6070 N N . LEU A 1 769 ? -19.263 14.311 -1.264 1.00 93.94 769 LEU A N 1
ATOM 6071 C CA . LEU A 1 769 ? -18.957 13.007 -1.865 1.00 93.94 769 LEU A CA 1
ATOM 6072 C C . LEU A 1 769 ? -20.048 11.963 -1.587 1.00 93.94 769 LEU A C 1
ATOM 6074 O O . LEU A 1 769 ? -20.378 11.173 -2.469 1.00 93.94 769 LEU A O 1
ATOM 6078 N N . SER A 1 770 ? -20.672 11.991 -0.404 1.00 91.12 770 SER A N 1
ATOM 6079 C CA . SER A 1 770 ? -21.750 11.059 -0.030 1.00 91.12 770 SER A CA 1
ATOM 6080 C C . SER A 1 770 ? -23.004 11.155 -0.917 1.00 91.12 770 SER A C 1
ATOM 6082 O O . SER A 1 770 ? -23.790 10.203 -0.979 1.00 91.12 770 SER A O 1
ATOM 6084 N N . GLN A 1 771 ? -23.195 12.285 -1.610 1.00 90.88 771 GLN A N 1
ATOM 6085 C CA . GLN A 1 771 ? -24.341 12.532 -2.491 1.00 90.88 771 GLN A CA 1
ATOM 6086 C C . GLN A 1 771 ? -24.193 11.841 -3.858 1.00 90.88 771 GLN A C 1
ATOM 6088 O O . GLN A 1 771 ? -25.193 11.614 -4.543 1.00 90.88 771 GLN A O 1
ATOM 6093 N N . GLN A 1 772 ? -22.972 11.459 -4.243 1.00 89.62 772 GLN A N 1
ATOM 6094 C CA . GLN A 1 772 ? -22.666 10.824 -5.526 1.00 89.62 772 GLN A CA 1
ATOM 6095 C C . GLN A 1 772 ? -22.991 9.317 -5.487 1.00 89.62 772 GLN A C 1
ATOM 6097 O O . GLN A 1 772 ? -22.629 8.606 -4.552 1.00 89.62 772 GLN A O 1
ATOM 6102 N N . GLN A 1 773 ? -23.714 8.791 -6.487 1.00 86.12 773 GLN A N 1
ATOM 6103 C CA . GLN A 1 773 ? -24.287 7.430 -6.416 1.00 86.12 773 GLN A CA 1
ATOM 6104 C C . GLN A 1 773 ? -23.270 6.285 -6.588 1.00 86.12 773 GLN A C 1
ATOM 6106 O O . GLN A 1 773 ? -23.434 5.211 -5.988 1.00 86.12 773 GLN A O 1
ATOM 6111 N N . GLY A 1 774 ? -22.278 6.495 -7.455 1.00 90.81 774 GLY A N 1
ATOM 6112 C CA . GLY A 1 774 ? -21.269 5.503 -7.840 1.00 90.81 774 GLY A CA 1
ATOM 6113 C C . GLY A 1 774 ? -19.934 5.641 -7.108 1.00 90.81 774 GLY A C 1
ATOM 6114 O O . GLY A 1 774 ? -19.030 4.849 -7.346 1.00 90.81 774 GLY A O 1
ATOM 6115 N N . LEU A 1 775 ? -19.824 6.606 -6.194 1.00 94.75 775 LEU A N 1
ATOM 6116 C CA . LEU A 1 775 ? -18.596 6.906 -5.468 1.00 94.75 775 LEU A CA 1
ATOM 6117 C C . LEU A 1 775 ? -18.576 6.207 -4.100 1.00 94.75 775 LEU A C 1
ATOM 6119 O O . LEU A 1 775 ? -19.574 6.177 -3.373 1.00 94.75 775 LEU A O 1
ATOM 6123 N N . VAL A 1 776 ? -17.422 5.647 -3.747 1.00 95.56 776 VAL A N 1
ATOM 6124 C CA . VAL A 1 776 ? -17.125 5.036 -2.449 1.00 95.56 776 VAL A CA 1
ATOM 6125 C C . VAL A 1 776 ? -15.903 5.727 -1.852 1.00 95.56 776 VAL A C 1
ATOM 6127 O O . VAL A 1 776 ? -14.854 5.784 -2.484 1.00 95.56 776 VAL A O 1
ATOM 6130 N N . VAL A 1 777 ? -16.023 6.216 -0.617 1.00 96.19 777 VAL A N 1
ATOM 6131 C CA . VAL A 1 777 ? -14.879 6.685 0.181 1.00 96.19 777 VAL A CA 1
ATOM 6132 C C . VAL A 1 777 ? -14.710 5.706 1.342 1.00 96.19 777 VAL A C 1
ATOM 6134 O O . VAL A 1 777 ? -15.502 5.760 2.290 1.00 96.19 777 VAL A O 1
ATOM 6137 N N . PRO A 1 778 ? -13.764 4.754 1.266 1.00 95.62 778 PRO A N 1
ATOM 6138 C CA . PRO A 1 778 ? -13.507 3.844 2.371 1.00 95.62 778 PRO A CA 1
ATOM 6139 C C . PRO A 1 778 ? -13.018 4.607 3.604 1.00 95.62 778 PRO A C 1
ATOM 6141 O O . PRO A 1 778 ? -12.168 5.487 3.496 1.00 95.62 778 PRO A O 1
ATOM 6144 N N . ARG A 1 779 ? -13.524 4.241 4.787 1.00 94.62 779 ARG A N 1
ATOM 6145 C CA . ARG A 1 779 ? -12.985 4.693 6.075 1.00 94.62 779 ARG A CA 1
ATOM 6146 C C . ARG A 1 779 ? -11.564 4.131 6.220 1.00 94.62 779 ARG A C 1
ATOM 6148 O O . ARG A 1 779 ? -11.445 2.905 6.306 1.00 94.62 779 ARG A O 1
ATOM 6155 N N . PRO A 1 780 ? -10.513 4.966 6.261 1.00 92.75 780 PRO A N 1
ATOM 6156 C CA . PRO A 1 780 ? -9.143 4.483 6.404 1.00 92.75 780 PRO A CA 1
ATOM 6157 C C . PRO A 1 780 ? -8.877 4.028 7.845 1.00 92.75 780 PRO A C 1
ATOM 6159 O O . PRO A 1 780 ? -9.189 4.745 8.798 1.00 92.75 780 PRO A O 1
ATOM 6162 N N . GLN A 1 781 ? -8.314 2.837 8.032 1.00 91.56 781 GLN A N 1
ATOM 6163 C CA . GLN A 1 781 ? -7.758 2.389 9.312 1.00 91.56 781 GLN A CA 1
ATOM 6164 C C . GLN A 1 781 ? -6.297 2.006 9.118 1.00 91.56 781 GLN A C 1
ATOM 6166 O O . GLN A 1 781 ? -5.987 1.190 8.251 1.00 91.56 781 GLN A O 1
ATOM 6171 N N . GLN A 1 782 ? -5.421 2.569 9.942 1.00 89.94 782 GLN A N 1
ATOM 6172 C CA . GLN A 1 782 ? -3.998 2.245 9.919 1.00 89.94 782 GLN A CA 1
ATOM 6173 C C . GLN A 1 782 ? -3.738 1.005 10.770 1.00 89.94 782 GLN A C 1
ATOM 6175 O O . GLN A 1 782 ? -4.089 0.974 11.948 1.00 89.94 782 GLN A O 1
ATOM 6180 N N . VAL A 1 783 ? -3.145 -0.031 10.190 1.00 90.00 783 VAL A N 1
ATOM 6181 C CA . VAL A 1 783 ? -2.751 -1.235 10.924 1.00 90.00 783 VAL A CA 1
ATOM 6182 C C . VAL A 1 783 ? -1.307 -1.058 11.371 1.00 90.00 783 VAL A C 1
ATOM 6184 O O . VAL A 1 783 ? -0.376 -1.233 10.592 1.00 90.00 783 VAL A O 1
ATOM 6187 N N . LEU A 1 784 ? -1.141 -0.684 12.639 1.00 84.81 784 LEU A N 1
ATOM 6188 C CA . LEU A 1 784 ? 0.160 -0.418 13.244 1.00 84.81 784 LEU A CA 1
ATOM 6189 C C . LEU A 1 784 ? 0.690 -1.674 13.939 1.00 84.81 784 LEU A C 1
ATOM 6191 O O . LEU A 1 784 ? 0.108 -2.164 14.913 1.00 84.81 784 LEU A O 1
ATOM 6195 N N . ALA A 1 785 ? 1.821 -2.184 13.465 1.00 78.50 785 ALA A N 1
ATOM 6196 C CA . ALA A 1 785 ? 2.539 -3.246 14.148 1.00 78.50 785 ALA A CA 1
ATOM 6197 C C . ALA A 1 785 ? 3.417 -2.653 15.254 1.00 78.50 785 ALA A C 1
ATOM 6199 O O . ALA A 1 785 ? 4.339 -1.896 14.972 1.00 78.50 785 ALA A O 1
ATOM 6200 N N . ASN A 1 786 ? 3.145 -3.027 16.509 1.00 75.75 786 ASN A N 1
ATOM 6201 C CA . ASN A 1 786 ? 3.854 -2.510 17.686 1.00 75.75 786 ASN A CA 1
ATOM 6202 C C . ASN A 1 786 ? 3.812 -0.975 17.790 1.00 75.75 786 ASN A C 1
ATOM 6204 O O . ASN A 1 786 ? 4.861 -0.334 17.832 1.00 75.75 786 ASN A O 1
ATOM 6208 N N . ALA A 1 787 ? 2.593 -0.422 17.809 1.00 77.56 787 ALA A N 1
ATOM 6209 C CA . ALA A 1 787 ? 2.360 1.016 17.862 1.00 77.56 787 ALA A CA 1
ATOM 6210 C C . ALA A 1 787 ? 3.189 1.690 18.968 1.00 77.56 787 ALA A C 1
ATOM 6212 O O . ALA A 1 787 ? 3.115 1.323 20.146 1.00 77.56 787 ALA A O 1
ATOM 6213 N N . ASP A 1 788 ? 3.970 2.683 18.569 1.00 79.62 788 ASP A N 1
ATOM 6214 C CA . ASP A 1 788 ? 4.721 3.553 19.452 1.00 79.62 788 ASP A CA 1
ATOM 6215 C C . ASP A 1 788 ? 3.772 4.657 19.928 1.00 79.62 788 ASP A C 1
ATOM 6217 O O . ASP A 1 788 ? 3.300 5.480 19.146 1.00 79.62 788 ASP A O 1
ATOM 6221 N N . LEU A 1 789 ? 3.455 4.671 21.224 1.00 79.31 789 LEU A N 1
ATOM 6222 C CA . LEU A 1 789 ? 2.509 5.640 21.784 1.00 79.31 789 LEU A CA 1
ATOM 6223 C C . LEU A 1 789 ? 2.978 7.095 21.622 1.00 79.31 789 LEU A C 1
ATOM 6225 O O . LEU A 1 789 ? 2.198 8.001 21.875 1.00 79.31 789 LEU A O 1
ATOM 6229 N N . ILE A 1 790 ? 4.226 7.369 21.254 1.00 76.88 790 ILE A N 1
ATOM 6230 C CA . ILE A 1 790 ? 4.673 8.741 20.997 1.00 76.88 790 ILE A CA 1
ATOM 6231 C C . ILE A 1 790 ? 4.592 9.025 19.502 1.00 76.88 790 ILE A C 1
ATOM 6233 O O . ILE A 1 790 ? 3.909 9.967 19.103 1.00 76.88 790 ILE A O 1
ATOM 6237 N N . ALA A 1 791 ? 5.227 8.188 18.680 1.00 76.75 791 ALA A N 1
ATOM 6238 C CA . ALA A 1 791 ? 5.308 8.427 17.240 1.00 76.75 791 ALA A CA 1
ATOM 6239 C C . ALA A 1 791 ? 3.962 8.242 16.512 1.00 76.75 791 ALA A C 1
ATOM 6241 O O . ALA A 1 791 ? 3.678 8.975 15.568 1.00 76.75 791 ALA A O 1
ATOM 6242 N N . ASP A 1 792 ? 3.107 7.328 16.982 1.00 81.06 792 ASP A N 1
ATOM 6243 C CA . ASP A 1 792 ? 1.882 6.919 16.277 1.00 81.06 792 ASP A CA 1
ATOM 6244 C C . ASP A 1 792 ? 0.598 7.506 16.896 1.00 81.06 792 ASP A C 1
ATOM 6246 O O . ASP A 1 792 ? -0.516 7.021 16.666 1.00 81.06 792 ASP A O 1
ATOM 6250 N N . ALA A 1 793 ? 0.728 8.546 17.726 1.00 79.62 793 ALA A N 1
ATOM 6251 C CA . ALA A 1 793 ? -0.383 9.123 18.484 1.00 79.62 793 ALA A CA 1
ATOM 6252 C C . ALA A 1 793 ? -1.563 9.555 17.592 1.00 79.62 793 ALA A C 1
ATOM 6254 O O . ALA A 1 793 ? -2.721 9.273 17.910 1.00 79.62 793 ALA A O 1
ATOM 6255 N N . ALA A 1 794 ? -1.278 10.200 16.456 1.00 79.81 794 ALA A N 1
ATOM 6256 C CA . ALA A 1 794 ? -2.300 10.670 15.521 1.00 79.81 794 ALA A CA 1
ATOM 6257 C C . ALA A 1 794 ? -3.071 9.504 14.885 1.00 79.81 794 ALA A C 1
ATOM 6259 O O . ALA A 1 794 ? -4.300 9.527 14.816 1.00 79.81 794 ALA A O 1
ATOM 6260 N N . GLN A 1 795 ? -2.360 8.461 14.460 1.00 84.00 795 GLN A N 1
ATOM 6261 C CA . GLN A 1 795 ? -2.924 7.264 13.844 1.00 84.00 795 GLN A CA 1
ATOM 6262 C C . GLN A 1 795 ? -3.783 6.485 14.851 1.00 84.00 795 GLN A C 1
ATOM 6264 O O . GLN A 1 795 ? -4.880 6.037 14.510 1.00 84.00 795 GLN A O 1
ATOM 6269 N N . LEU A 1 796 ? -3.333 6.372 16.105 1.00 83.50 796 LEU A N 1
ATOM 6270 C CA . LEU A 1 796 ? -4.107 5.759 17.188 1.00 83.50 796 LEU A CA 1
ATOM 6271 C C . LEU A 1 796 ? -5.392 6.544 17.500 1.00 83.50 796 LEU A C 1
ATOM 6273 O O . LEU A 1 796 ? -6.454 5.936 17.658 1.00 83.50 796 LEU A O 1
ATOM 6277 N N . GLU A 1 797 ? -5.331 7.879 17.545 1.00 81.00 797 GLU A N 1
ATOM 6278 C CA . GLU A 1 797 ? -6.521 8.729 17.707 1.00 81.00 797 GLU A CA 1
ATOM 6279 C C . GLU A 1 797 ? -7.496 8.576 16.532 1.00 81.00 797 GLU A C 1
ATOM 6281 O O . GLU A 1 797 ? -8.687 8.326 16.733 1.00 81.00 797 GLU A O 1
ATOM 6286 N N . LEU A 1 798 ? -6.999 8.637 15.294 1.00 82.94 798 LEU A N 1
ATOM 6287 C CA . LEU A 1 798 ? -7.802 8.430 14.086 1.00 82.94 798 LEU A CA 1
ATOM 6288 C C . LEU A 1 798 ? -8.495 7.062 14.071 1.00 82.94 798 LEU A C 1
ATOM 6290 O O . LEU A 1 798 ? -9.662 6.958 13.687 1.00 82.94 798 LEU A O 1
ATOM 6294 N N . ASN A 1 799 ? -7.798 6.012 14.505 1.00 85.62 799 ASN A N 1
ATOM 6295 C CA . ASN A 1 799 ? -8.330 4.656 14.509 1.00 85.62 799 ASN A CA 1
ATOM 6296 C C . ASN A 1 799 ? -9.446 4.440 15.532 1.00 85.62 799 ASN A C 1
ATOM 6298 O O . ASN A 1 799 ? -10.380 3.697 15.230 1.00 85.62 799 ASN A O 1
ATOM 6302 N N . HIS A 1 800 ? -9.379 5.079 16.702 1.00 80.44 800 HIS A N 1
ATOM 6303 C CA . HIS A 1 800 ? -10.314 4.840 17.808 1.00 80.44 800 HIS A CA 1
ATOM 6304 C C . HIS A 1 800 ? -11.349 5.958 18.027 1.00 80.44 800 HIS A C 1
ATOM 6306 O O . HIS A 1 800 ? -12.202 5.832 18.909 1.00 80.44 800 HIS A O 1
ATOM 6312 N N . SER A 1 801 ? -11.313 7.037 17.241 1.00 78.88 801 SER A N 1
ATOM 6313 C CA . SER A 1 801 ? -12.223 8.175 17.397 1.00 78.88 801 SER A CA 1
ATOM 6314 C C . SER A 1 801 ? -13.631 7.905 16.850 1.00 78.88 801 SER A C 1
ATOM 6316 O O . SER A 1 801 ? -13.855 7.815 15.641 1.00 78.88 801 SER A O 1
ATOM 6318 N N . ASP A 1 802 ? -14.624 7.892 17.747 1.00 78.88 802 ASP A N 1
ATOM 6319 C CA . ASP A 1 802 ? -16.045 7.811 17.375 1.00 78.88 802 ASP A CA 1
ATOM 6320 C C . ASP A 1 802 ? -16.499 9.022 16.524 1.00 78.88 802 ASP A C 1
ATOM 6322 O O . ASP A 1 802 ? -17.427 8.894 15.719 1.00 78.88 802 ASP A O 1
ATOM 6326 N N . ASN A 1 803 ? -15.857 10.195 16.675 1.00 79.38 803 ASN A N 1
ATOM 6327 C CA . ASN A 1 803 ? -16.155 11.377 15.852 1.00 79.38 803 ASN A CA 1
ATOM 6328 C C . ASN A 1 803 ? -15.813 11.104 14.384 1.00 79.38 803 ASN A C 1
ATOM 6330 O O . ASN A 1 803 ? -16.650 11.317 13.506 1.00 79.38 803 ASN A O 1
ATOM 6334 N N . VAL A 1 804 ? -14.619 10.559 14.135 1.00 84.19 804 VAL A N 1
ATOM 6335 C CA . VAL A 1 804 ? -14.168 10.168 12.793 1.00 84.19 804 VAL A CA 1
ATOM 6336 C C . VAL A 1 804 ? -15.105 9.117 12.216 1.00 84.19 804 VAL A C 1
ATOM 6338 O O . VAL A 1 804 ? -15.612 9.281 11.108 1.00 84.19 804 VAL A O 1
ATOM 6341 N N . GLU A 1 805 ? -15.425 8.091 13.003 1.00 86.38 805 GLU A N 1
ATOM 6342 C CA . GLU A 1 805 ? -16.314 7.009 12.586 1.00 86.38 805 GLU A CA 1
ATOM 6343 C C . GLU A 1 805 ? -17.685 7.524 12.122 1.00 86.38 805 GLU A C 1
ATOM 6345 O O . GLU A 1 805 ? -18.226 7.085 11.104 1.00 86.38 805 GLU A O 1
ATOM 6350 N N . SER A 1 806 ? -18.242 8.511 12.830 1.00 85.62 806 SER A N 1
ATOM 6351 C CA . SER A 1 806 ? -19.552 9.081 12.510 1.00 85.62 806 SER A CA 1
ATOM 6352 C C . SER A 1 806 ? -19.622 9.729 11.121 1.00 85.62 806 SER A C 1
ATOM 6354 O O . SER A 1 806 ? -20.663 9.625 10.463 1.00 85.62 806 SER A O 1
ATOM 6356 N N . GLN A 1 807 ? -18.518 10.315 10.644 1.00 86.12 807 GLN A N 1
ATOM 6357 C CA . GLN A 1 807 ? -18.446 10.950 9.326 1.00 86.12 807 GLN A CA 1
ATOM 6358 C C . GLN A 1 807 ? -18.606 9.908 8.211 1.00 86.12 807 GLN A C 1
ATOM 6360 O O . GLN A 1 807 ? -19.402 10.093 7.289 1.00 86.12 807 GLN A O 1
ATOM 6365 N N . PHE A 1 808 ? -17.946 8.754 8.342 1.00 89.94 808 PHE A N 1
ATOM 6366 C CA . PHE A 1 808 ? -17.991 7.684 7.339 1.00 89.94 808 PHE A CA 1
ATOM 6367 C C . PHE A 1 808 ? -19.268 6.831 7.409 1.00 89.94 808 PHE A C 1
ATOM 6369 O O . PHE A 1 808 ? -19.733 6.339 6.379 1.00 89.94 808 PHE A O 1
ATOM 6376 N N . ARG A 1 809 ? -19.925 6.719 8.574 1.00 85.94 809 ARG A N 1
ATOM 6377 C CA . ARG A 1 809 ? -21.242 6.048 8.699 1.00 85.94 809 ARG A CA 1
ATOM 6378 C C . ARG A 1 809 ? -22.346 6.705 7.864 1.00 85.94 809 ARG A C 1
ATOM 6380 O O . ARG A 1 809 ? -23.356 6.057 7.554 1.00 85.94 809 ARG A O 1
ATOM 6387 N N . SER A 1 810 ? -22.197 7.993 7.552 1.00 82.69 810 SER A N 1
ATOM 6388 C CA . SER A 1 810 ? -23.155 8.750 6.740 1.00 82.69 810 SER A CA 1
ATOM 6389 C C . SER A 1 810 ? -23.072 8.411 5.245 1.00 82.69 810 SER A C 1
ATOM 6391 O O . SER A 1 810 ? -24.043 8.629 4.517 1.00 82.69 810 SER A O 1
ATOM 6393 N N . MET A 1 811 ? -21.968 7.796 4.803 1.00 89.38 811 MET A N 1
ATOM 6394 C CA . MET A 1 811 ? -21.750 7.426 3.409 1.00 89.38 811 MET A CA 1
ATOM 6395 C C . MET A 1 811 ? -22.836 6.478 2.899 1.00 89.38 811 MET A C 1
ATOM 6397 O O . MET A 1 811 ? -23.298 5.564 3.590 1.00 89.38 811 MET A O 1
ATOM 6401 N N . ARG A 1 812 ? -23.232 6.669 1.636 1.00 87.44 812 ARG A N 1
ATOM 6402 C CA . ARG A 1 812 ? -24.281 5.860 1.002 1.00 87.44 812 ARG A CA 1
ATOM 6403 C C . ARG A 1 812 ? -23.887 4.388 0.858 1.00 87.44 812 ARG A C 1
ATOM 6405 O O . ARG A 1 812 ? -24.744 3.513 0.980 1.00 87.44 812 ARG A O 1
ATOM 6412 N N . ARG A 1 813 ? -22.602 4.129 0.608 1.00 90.88 813 ARG A N 1
ATOM 6413 C CA . ARG A 1 813 ? -21.992 2.797 0.545 1.00 90.88 813 ARG A CA 1
ATOM 6414 C C . ARG A 1 813 ? -20.866 2.728 1.581 1.00 90.88 813 ARG A C 1
ATOM 6416 O O . ARG A 1 813 ? -19.738 3.084 1.252 1.00 90.88 813 ARG A O 1
ATOM 6423 N N . PRO A 1 814 ? -21.162 2.322 2.826 1.00 93.19 814 PRO A N 1
ATOM 6424 C CA . PRO A 1 814 ? -20.140 2.199 3.854 1.00 93.19 814 PRO A CA 1
ATOM 6425 C C . PRO A 1 814 ? -19.069 1.195 3.427 1.00 93.19 814 PRO A C 1
ATOM 6427 O O . PRO A 1 814 ? -19.386 0.073 3.020 1.00 93.19 814 PRO A O 1
ATOM 6430 N N . ALA A 1 815 ? -17.812 1.605 3.515 1.00 95.81 815 ALA A N 1
ATOM 6431 C CA . ALA A 1 815 ? -16.653 0.788 3.203 1.00 95.81 815 ALA A CA 1
ATOM 6432 C C . ALA A 1 815 ? -15.534 1.093 4.199 1.00 95.81 815 ALA A C 1
ATOM 6434 O O . ALA A 1 815 ? -15.498 2.172 4.793 1.00 95.81 815 ALA A O 1
ATOM 6435 N N . THR A 1 816 ? -14.618 0.152 4.378 1.00 97.06 816 THR A N 1
ATOM 6436 C CA . THR A 1 816 ? -13.454 0.320 5.256 1.00 97.06 816 THR A CA 1
ATOM 6437 C C . THR A 1 816 ? -12.222 -0.202 4.541 1.00 97.06 816 THR A C 1
ATOM 6439 O O . THR A 1 816 ? -12.282 -1.271 3.935 1.00 97.06 816 THR A O 1
ATOM 6442 N N . GLN A 1 817 ? -11.132 0.555 4.603 1.00 96.50 817 GLN A N 1
ATOM 6443 C CA . GLN A 1 817 ? -9.838 0.172 4.054 1.00 96.50 817 GLN A CA 1
ATOM 6444 C C . GLN A 1 817 ? -8.832 0.080 5.193 1.00 96.50 817 GLN A C 1
ATOM 6446 O O . GLN A 1 817 ? -8.623 1.050 5.917 1.00 96.50 817 GLN A O 1
ATOM 6451 N N . PHE A 1 818 ? -8.236 -1.093 5.351 1.00 95.38 818 PHE A N 1
ATOM 6452 C CA . PHE A 1 818 ? -7.171 -1.365 6.299 1.00 95.38 818 PHE A CA 1
ATOM 6453 C C . PHE A 1 818 ? -5.845 -1.233 5.559 1.00 95.38 818 PHE A C 1
ATOM 6455 O O . PHE A 1 818 ? -5.569 -2.020 4.651 1.00 95.38 818 PHE A O 1
ATOM 6462 N N . HIS A 1 819 ? -5.066 -0.219 5.923 1.00 93.88 819 HIS A N 1
ATOM 6463 C CA . HIS A 1 819 ? -3.753 0.032 5.350 1.00 93.88 819 HIS A CA 1
ATOM 6464 C C . HIS A 1 819 ? -2.671 -0.500 6.289 1.00 93.88 819 HIS A C 1
ATOM 6466 O O . HIS A 1 819 ? -2.592 -0.083 7.443 1.00 93.88 819 HIS A O 1
ATOM 6472 N N . HIS A 1 820 ? -1.859 -1.434 5.799 1.00 92.62 820 HIS A N 1
ATOM 6473 C CA . HIS A 1 820 ? -0.712 -1.975 6.531 1.00 92.62 820 HIS A CA 1
ATOM 6474 C C . HIS A 1 820 ? 0.535 -1.186 6.154 1.00 92.62 820 HIS A C 1
ATOM 6476 O O . HIS A 1 820 ? 1.056 -1.337 5.044 1.00 92.62 820 HIS A O 1
ATOM 6482 N N . GLU A 1 821 ? 1.014 -0.359 7.078 1.00 86.19 821 GLU A N 1
ATOM 6483 C CA . GLU A 1 821 ? 2.261 0.370 6.880 1.00 86.19 821 GLU A CA 1
ATOM 6484 C C . GLU A 1 821 ? 3.450 -0.605 6.990 1.00 86.19 821 GLU A C 1
ATOM 6486 O O . GLU A 1 821 ? 3.584 -1.302 8.002 1.00 86.19 821 GLU A O 1
ATOM 6491 N N . PRO A 1 822 ? 4.311 -0.715 5.960 1.00 89.19 822 PRO A N 1
ATOM 6492 C CA . PRO A 1 822 ? 5.431 -1.641 6.009 1.00 89.19 822 PRO A CA 1
ATOM 6493 C C . PRO A 1 822 ? 6.523 -1.159 6.965 1.00 89.19 822 PRO A C 1
ATOM 6495 O O . PRO A 1 822 ? 7.014 -0.031 6.865 1.00 89.19 822 PRO A O 1
ATOM 6498 N N . ILE A 1 823 ? 7.022 -2.064 7.806 1.00 89.38 823 ILE A N 1
ATOM 6499 C CA . ILE A 1 823 ? 8.248 -1.818 8.567 1.00 89.38 823 ILE A CA 1
ATOM 6500 C C . ILE A 1 823 ? 9.439 -2.015 7.631 1.00 89.38 823 ILE A C 1
ATOM 6502 O O . ILE A 1 823 ? 9.743 -3.132 7.206 1.00 89.38 823 ILE A O 1
ATOM 6506 N N . ARG A 1 824 ? 10.132 -0.913 7.327 1.00 90.31 824 ARG A N 1
ATOM 6507 C CA . ARG A 1 824 ? 11.343 -0.920 6.500 1.00 90.31 824 ARG A CA 1
ATOM 6508 C C . ARG A 1 824 ? 12.594 -1.024 7.363 1.00 90.31 824 ARG A C 1
ATOM 6510 O O . ARG A 1 824 ? 12.819 -0.173 8.223 1.00 90.31 824 ARG A O 1
ATOM 6517 N N . LEU A 1 825 ? 13.428 -2.036 7.119 1.00 90.38 825 LEU A N 1
ATOM 6518 C CA . LEU A 1 825 ? 14.649 -2.258 7.898 1.00 90.38 825 LEU A CA 1
ATOM 6519 C C . LEU A 1 825 ? 15.823 -2.696 7.020 1.00 90.38 825 LEU A C 1
ATOM 6521 O O . LEU A 1 825 ? 15.807 -3.770 6.423 1.00 90.38 825 LEU A O 1
ATOM 6525 N N . ARG A 1 826 ? 16.888 -1.887 7.001 1.00 92.56 826 ARG A N 1
ATOM 6526 C CA . ARG A 1 826 ? 18.145 -2.231 6.332 1.00 92.56 826 ARG A CA 1
ATOM 6527 C C . ARG A 1 826 ? 19.015 -3.109 7.233 1.00 92.56 826 ARG A C 1
ATOM 6529 O O . ARG A 1 826 ? 19.386 -2.688 8.326 1.00 92.56 826 ARG A O 1
ATOM 6536 N N . LEU A 1 827 ? 19.408 -4.287 6.750 1.00 92.06 827 LEU A N 1
ATOM 6537 C CA . LEU A 1 827 ? 20.224 -5.243 7.509 1.00 92.06 827 LEU A CA 1
ATOM 6538 C C . LEU A 1 827 ? 21.650 -5.356 6.956 1.00 92.06 827 LEU A C 1
ATOM 6540 O O . LEU A 1 827 ? 22.062 -6.398 6.457 1.00 92.06 827 LEU A O 1
ATOM 6544 N N . SER A 1 828 ? 22.445 -4.292 7.092 1.00 92.56 828 SER A N 1
ATOM 6545 C CA . SER A 1 828 ? 23.854 -4.289 6.651 1.00 92.56 828 SER A CA 1
ATOM 6546 C C . SER A 1 828 ? 24.685 -5.411 7.289 1.00 92.56 828 SER A C 1
ATOM 6548 O O . SER A 1 828 ? 25.501 -6.035 6.619 1.00 92.56 828 SER A O 1
ATOM 6550 N N . SER A 1 829 ? 24.426 -5.714 8.565 1.00 92.88 829 SER A N 1
ATOM 6551 C CA . SER A 1 829 ? 25.087 -6.813 9.288 1.00 92.88 829 SER A CA 1
ATOM 6552 C C . SER A 1 829 ? 24.803 -8.206 8.712 1.00 92.88 829 SER A C 1
ATOM 6554 O O . SER A 1 829 ? 25.617 -9.108 8.912 1.00 92.88 829 SER A O 1
ATOM 6556 N N . PHE A 1 830 ? 23.679 -8.396 8.009 1.00 92.38 830 PHE A N 1
ATOM 6557 C CA . PHE A 1 830 ? 23.404 -9.633 7.280 1.00 92.38 830 PHE A CA 1
ATOM 6558 C C . PHE A 1 830 ? 24.238 -9.695 6.002 1.00 92.38 830 PHE A C 1
ATOM 6560 O O . PHE A 1 830 ? 24.896 -10.701 5.764 1.00 92.38 830 PHE A O 1
ATOM 6567 N N . ASP A 1 831 ? 24.290 -8.616 5.216 1.00 92.69 831 ASP A N 1
ATOM 6568 C CA . ASP A 1 831 ? 25.067 -8.598 3.969 1.00 92.69 831 ASP A CA 1
ATOM 6569 C C . ASP A 1 831 ? 26.546 -8.902 4.201 1.00 92.69 831 ASP A C 1
ATOM 6571 O O . ASP A 1 831 ? 27.170 -9.614 3.416 1.00 92.69 831 ASP A O 1
ATOM 6575 N N . GLU A 1 832 ? 27.107 -8.401 5.303 1.00 91.50 832 GLU A N 1
ATOM 6576 C CA . GLU A 1 832 ? 28.488 -8.682 5.706 1.00 91.50 832 GLU A CA 1
ATOM 6577 C C . GLU A 1 832 ? 28.755 -10.169 5.956 1.00 91.50 832 GLU A C 1
ATOM 6579 O O . GLU A 1 832 ? 29.882 -10.627 5.767 1.00 91.50 832 GLU A O 1
ATOM 6584 N N . GLN A 1 833 ? 27.726 -10.916 6.358 1.00 89.44 833 GLN A N 1
ATOM 6585 C CA . GLN A 1 833 ? 27.796 -12.340 6.676 1.00 89.44 833 GLN A CA 1
ATOM 6586 C C . GLN A 1 833 ? 27.105 -13.224 5.626 1.00 89.44 833 GLN A C 1
ATOM 6588 O O . GLN A 1 833 ? 27.033 -14.439 5.800 1.00 89.44 833 GLN A O 1
ATOM 6593 N N . SER A 1 834 ? 26.591 -12.634 4.544 1.00 88.75 834 SER A N 1
ATOM 6594 C CA . SER A 1 834 ? 25.743 -13.330 3.583 1.00 88.75 834 SER A CA 1
ATOM 6595 C C . SER A 1 834 ? 26.480 -14.492 2.910 1.00 88.75 834 SER A C 1
ATOM 6597 O O . SER A 1 834 ? 27.573 -14.287 2.365 1.00 88.75 834 SER A O 1
ATOM 6599 N N . PRO A 1 835 ? 25.877 -15.696 2.847 1.00 84.88 835 PRO A N 1
ATOM 6600 C CA . PRO A 1 835 ? 26.468 -16.832 2.138 1.00 84.88 835 PRO A CA 1
ATOM 6601 C C . PRO A 1 835 ? 26.538 -16.600 0.619 1.00 84.88 835 PRO A C 1
ATOM 6603 O O . PRO A 1 835 ? 27.317 -17.231 -0.092 1.00 84.88 835 PRO A O 1
ATOM 6606 N N . PHE A 1 836 ? 25.779 -15.640 0.090 1.00 87.06 836 PHE A N 1
ATOM 6607 C CA . PHE A 1 836 ? 25.824 -15.279 -1.330 1.00 87.06 836 PHE A CA 1
ATOM 6608 C C . PHE A 1 836 ? 26.965 -14.298 -1.654 1.00 87.06 836 PHE A C 1
ATOM 6610 O O . PHE A 1 836 ? 27.263 -14.050 -2.824 1.00 87.06 836 PHE A O 1
ATOM 6617 N N . GLY A 1 837 ? 27.647 -13.785 -0.625 1.00 87.81 837 GLY A N 1
ATOM 6618 C CA . GLY A 1 837 ? 28.729 -12.812 -0.714 1.00 87.81 837 GLY A CA 1
ATOM 6619 C C . GLY A 1 837 ? 28.244 -11.372 -0.534 1.00 87.81 837 GLY A C 1
ATOM 6620 O O . GLY A 1 837 ? 27.210 -10.972 -1.075 1.00 87.81 837 GLY A O 1
ATOM 6621 N N . LYS A 1 838 ? 29.034 -10.573 0.194 1.00 90.06 838 LYS A N 1
ATOM 6622 C CA . LYS A 1 838 ? 28.730 -9.171 0.530 1.00 90.06 838 LYS A CA 1
ATOM 6623 C C . LYS A 1 838 ? 28.408 -8.316 -0.697 1.00 90.06 838 LYS A C 1
ATOM 6625 O O . LYS A 1 838 ? 27.384 -7.650 -0.726 1.00 90.06 838 LYS A O 1
ATOM 6630 N N . ASP A 1 839 ? 29.223 -8.401 -1.746 1.00 88.69 839 ASP A N 1
ATOM 6631 C CA . ASP A 1 839 ? 29.058 -7.579 -2.960 1.00 88.69 839 ASP A CA 1
ATOM 6632 C C . ASP A 1 839 ? 27.853 -7.992 -3.829 1.00 88.69 839 ASP A C 1
ATOM 6634 O O . ASP A 1 839 ? 27.531 -7.339 -4.824 1.00 88.69 839 ASP A O 1
ATOM 6638 N N . LYS A 1 840 ? 27.196 -9.103 -3.479 1.00 89.81 840 LYS A N 1
ATOM 6639 C CA . LYS A 1 840 ? 26.009 -9.632 -4.160 1.00 89.81 840 LYS A CA 1
ATOM 6640 C C . LYS A 1 840 ? 24.747 -9.532 -3.311 1.00 89.81 840 LYS A C 1
ATOM 6642 O O . LYS A 1 840 ? 23.705 -9.992 -3.765 1.00 89.81 840 LYS A O 1
ATOM 6647 N N . THR A 1 841 ? 24.835 -8.966 -2.110 1.00 91.62 841 THR A N 1
ATOM 6648 C CA . THR A 1 841 ? 23.734 -8.963 -1.148 1.00 91.62 841 THR A CA 1
ATOM 6649 C C . THR A 1 841 ? 23.400 -7.543 -0.733 1.00 91.62 841 THR A C 1
ATOM 6651 O O . THR A 1 841 ? 24.274 -6.796 -0.301 1.00 91.62 841 THR A O 1
ATOM 6654 N N . PHE A 1 842 ? 22.126 -7.184 -0.853 1.00 92.56 842 PHE A N 1
ATOM 6655 C CA . PHE A 1 842 ? 21.588 -5.948 -0.307 1.00 92.56 842 PHE A CA 1
ATOM 6656 C C . PHE A 1 842 ? 20.220 -6.235 0.324 1.00 92.56 842 PHE A C 1
ATOM 6658 O O . PHE A 1 842 ? 19.188 -6.057 -0.318 1.00 92.56 842 PHE A O 1
ATOM 6665 N N . VAL A 1 843 ? 20.198 -6.695 1.580 1.00 91.88 843 VAL A N 1
ATOM 6666 C CA . VAL A 1 843 ? 18.936 -7.010 2.269 1.00 91.88 843 VAL A CA 1
ATOM 6667 C C . VAL A 1 843 ? 18.329 -5.759 2.895 1.00 91.88 843 VAL A C 1
ATOM 6669 O O . VAL A 1 843 ? 18.922 -5.110 3.770 1.00 91.88 843 VAL A O 1
ATOM 6672 N N . SER A 1 844 ? 17.108 -5.447 2.470 1.00 92.75 844 SER A N 1
ATOM 6673 C CA . SER A 1 844 ? 16.233 -4.465 3.098 1.00 92.75 844 SER A CA 1
ATOM 6674 C C . SER A 1 844 ? 14.842 -5.067 3.210 1.00 92.75 844 SER A C 1
ATOM 6676 O O . SER A 1 844 ? 14.225 -5.344 2.185 1.00 92.75 844 SER A O 1
ATOM 6678 N N . LEU A 1 845 ? 14.371 -5.242 4.442 1.00 91.00 845 LEU A N 1
ATOM 6679 C CA . LEU A 1 845 ? 13.049 -5.793 4.724 1.00 91.00 845 LEU A CA 1
ATOM 6680 C C . LEU A 1 845 ? 11.975 -4.738 4.465 1.00 91.00 845 LEU A C 1
ATOM 6682 O O . LEU A 1 845 ? 12.189 -3.563 4.785 1.00 91.00 845 LEU A O 1
ATOM 6686 N N . VAL A 1 846 ? 10.829 -5.166 3.946 1.00 91.88 846 VAL A N 1
ATOM 6687 C CA . VAL A 1 846 ? 9.591 -4.388 3.805 1.00 91.88 846 VAL A CA 1
ATOM 6688 C C . VAL A 1 846 ? 8.453 -5.221 4.396 1.00 91.88 846 VAL A C 1
ATOM 6690 O O . VAL A 1 846 ? 7.618 -5.773 3.689 1.00 91.88 846 VAL A O 1
ATOM 6693 N N . ALA A 1 847 ? 8.451 -5.359 5.723 1.00 90.56 847 ALA A N 1
ATOM 6694 C CA . ALA A 1 847 ? 7.580 -6.309 6.407 1.00 90.56 847 ALA A CA 1
ATOM 6695 C C . ALA A 1 847 ? 6.184 -5.735 6.694 1.00 90.56 847 ALA A C 1
ATOM 6697 O O . ALA A 1 847 ? 6.038 -4.811 7.500 1.00 90.56 847 ALA A O 1
ATOM 6698 N N . HIS A 1 848 ? 5.151 -6.343 6.102 1.00 92.19 848 HIS A N 1
ATOM 6699 C CA . HIS A 1 848 ? 3.741 -6.133 6.458 1.00 92.19 848 HIS A CA 1
ATOM 6700 C C . HIS A 1 848 ? 3.370 -7.028 7.635 1.00 92.19 848 HIS A C 1
ATOM 6702 O O . HIS A 1 848 ? 2.890 -8.152 7.483 1.00 92.19 848 HIS A O 1
ATOM 6708 N N . VAL A 1 849 ? 3.651 -6.532 8.834 1.00 91.69 849 VAL A N 1
ATOM 6709 C CA . VAL A 1 849 ? 3.421 -7.268 10.076 1.00 91.69 849 VAL A CA 1
ATOM 6710 C C . VAL A 1 849 ? 1.955 -7.149 10.484 1.00 91.69 849 VAL A C 1
ATOM 6712 O O . VAL A 1 849 ? 1.444 -6.047 10.666 1.00 91.69 849 VAL A O 1
ATOM 6715 N N . ALA A 1 850 ? 1.289 -8.283 10.701 1.00 86.94 850 ALA A N 1
ATOM 6716 C CA . ALA A 1 850 ? -0.113 -8.298 11.102 1.00 86.94 850 ALA A CA 1
ATOM 6717 C C . ALA A 1 850 ? -0.334 -8.859 12.512 1.00 86.94 850 ALA A C 1
ATOM 6719 O O . ALA A 1 850 ? 0.459 -9.650 13.029 1.00 86.94 850 ALA A O 1
ATOM 6720 N N . SER A 1 851 ? -1.453 -8.475 13.133 1.00 89.62 851 SER A N 1
ATOM 6721 C CA . SER A 1 851 ? -1.891 -9.053 14.407 1.00 89.62 851 SER A CA 1
ATOM 6722 C C . SER A 1 851 ? -2.061 -10.567 14.298 1.00 89.62 851 SER A C 1
ATOM 6724 O O . SER A 1 851 ? -2.589 -11.080 13.315 1.00 89.62 851 SER A O 1
ATOM 6726 N N . SER A 1 852 ? -1.631 -11.283 15.329 1.00 88.50 852 SER A N 1
ATOM 6727 C CA . SER A 1 852 ? -1.619 -12.744 15.345 1.00 88.50 852 SER A CA 1
ATOM 6728 C C . SER A 1 852 ? -2.977 -13.374 15.695 1.00 88.50 852 SER A C 1
ATOM 6730 O O . SER A 1 852 ? -3.669 -12.946 16.625 1.00 88.50 852 SER A O 1
ATOM 6732 N N . GLY A 1 853 ? -3.295 -14.495 15.041 1.00 85.56 853 GLY A N 1
ATOM 6733 C CA . GLY A 1 853 ? -4.366 -15.411 15.426 1.00 85.56 853 GLY A CA 1
ATOM 6734 C C . GLY A 1 853 ? -5.749 -14.766 15.358 1.00 85.56 853 GLY A C 1
ATOM 6735 O O . GLY A 1 853 ? -6.082 -14.066 14.409 1.00 85.56 853 GLY A O 1
ATOM 6736 N N . VAL A 1 854 ? -6.580 -14.978 16.380 1.00 85.94 854 VAL A N 1
ATOM 6737 C CA . VAL A 1 854 ? -7.950 -14.425 16.415 1.00 85.94 854 VAL A CA 1
ATOM 6738 C C . VAL A 1 854 ? -7.996 -12.894 16.365 1.00 85.94 854 VAL A C 1
ATOM 6740 O O . VAL A 1 854 ? -8.982 -12.347 15.876 1.00 85.94 854 VAL A O 1
ATOM 6743 N N . HIS A 1 855 ? -6.939 -12.208 16.816 1.00 88.50 855 HIS A N 1
ATOM 6744 C CA . HIS A 1 855 ? -6.828 -10.744 16.762 1.00 88.50 855 HIS A CA 1
ATOM 6745 C C . HIS A 1 855 ? -6.592 -10.230 15.339 1.00 88.50 855 HIS A C 1
ATOM 6747 O O . HIS A 1 855 ? -6.899 -9.080 15.048 1.00 88.50 855 HIS A O 1
ATOM 6753 N N . TYR A 1 856 ? -6.162 -11.079 14.399 1.00 90.56 856 TYR A N 1
ATOM 6754 C CA . TYR A 1 856 ? -6.144 -10.715 12.980 1.00 90.56 856 TYR A CA 1
ATOM 6755 C C . TYR A 1 856 ? -7.548 -10.338 12.470 1.00 90.56 856 TYR A C 1
ATOM 6757 O O . TYR A 1 856 ? -7.682 -9.493 11.586 1.00 90.56 856 TYR A O 1
ATOM 6765 N N . ARG A 1 857 ? -8.615 -10.905 13.055 1.00 91.75 857 ARG A N 1
ATOM 6766 C CA . ARG A 1 857 ? -10.008 -10.583 12.697 1.00 91.75 857 ARG A CA 1
ATOM 6767 C C . ARG A 1 857 ? -10.502 -9.247 13.256 1.00 91.75 857 ARG A C 1
ATOM 6769 O O . ARG A 1 857 ? -11.516 -8.754 12.768 1.00 91.75 857 ARG A O 1
ATOM 6776 N N . GLU A 1 858 ? -9.821 -8.674 14.251 1.00 91.62 858 GLU A N 1
ATOM 6777 C CA . GLU A 1 858 ? -10.283 -7.505 15.014 1.00 91.62 858 GLU A CA 1
ATOM 6778 C C . GLU A 1 858 ? -10.718 -6.361 14.102 1.00 91.62 858 GLU A C 1
ATOM 6780 O O . GLU A 1 858 ? -11.872 -5.944 14.148 1.00 91.62 858 GLU A O 1
ATOM 6785 N N . ARG A 1 859 ? -9.840 -5.931 13.192 1.00 92.06 859 ARG A N 1
ATOM 6786 C CA . ARG A 1 859 ? -10.118 -4.826 12.263 1.00 92.06 859 ARG A CA 1
ATOM 6787 C C . ARG A 1 859 ? -11.345 -5.078 11.377 1.00 92.06 859 ARG A C 1
ATOM 6789 O O . ARG A 1 859 ? -12.166 -4.186 11.174 1.00 92.06 859 ARG A O 1
ATOM 6796 N N . PHE A 1 860 ? -11.531 -6.313 10.905 1.00 95.25 860 PHE A N 1
ATOM 6797 C CA . PHE A 1 860 ? -12.674 -6.681 10.065 1.00 95.25 860 PHE A CA 1
ATOM 6798 C C . PHE A 1 860 ? -13.981 -6.707 10.863 1.00 95.25 860 PHE A C 1
ATOM 6800 O O . PHE A 1 860 ? -15.003 -6.192 10.398 1.00 95.25 860 PHE A O 1
ATOM 6807 N N . ALA A 1 861 ? -13.945 -7.286 12.068 1.00 95.12 861 ALA A N 1
ATOM 6808 C CA . ALA A 1 861 ? -15.073 -7.283 12.990 1.00 95.12 861 ALA A CA 1
ATOM 6809 C C . ALA A 1 861 ? -15.462 -5.846 13.354 1.00 95.12 861 ALA A C 1
ATOM 6811 O O . ALA A 1 861 ? -16.640 -5.497 13.281 1.00 95.12 861 ALA A O 1
ATOM 6812 N N . HIS A 1 862 ? -14.471 -4.999 13.625 1.00 92.75 862 HIS A N 1
ATOM 6813 C CA . HIS A 1 862 ? -14.650 -3.598 13.965 1.00 92.75 862 HIS A CA 1
ATOM 6814 C C . HIS A 1 862 ? -15.259 -2.786 12.815 1.00 92.75 862 HIS A C 1
ATOM 6816 O O . HIS A 1 862 ? -16.294 -2.142 12.993 1.00 92.75 862 HIS A O 1
ATOM 6822 N N . GLY A 1 863 ? -14.706 -2.884 11.600 1.00 93.25 863 GLY A N 1
ATOM 6823 C CA . GLY A 1 863 ? -15.254 -2.204 10.420 1.00 93.25 863 GLY A CA 1
ATOM 6824 C C . GLY A 1 863 ? -16.720 -2.572 10.162 1.00 93.25 863 GLY A C 1
ATOM 6825 O O . GLY A 1 863 ? -17.553 -1.709 9.867 1.00 93.25 863 GLY A O 1
ATOM 6826 N N . LEU A 1 864 ? -17.082 -3.844 10.364 1.00 95.00 864 LEU A N 1
ATOM 6827 C CA . LEU A 1 864 ? -18.472 -4.277 10.288 1.00 95.00 864 LEU A CA 1
ATOM 6828 C C . LEU A 1 864 ? -19.302 -3.727 11.456 1.00 95.00 864 LEU A C 1
ATOM 6830 O O . LEU A 1 864 ? -20.370 -3.163 11.223 1.00 95.00 864 LEU A O 1
ATOM 6834 N N . ALA A 1 865 ? -18.827 -3.855 12.696 1.00 92.69 865 ALA A N 1
ATOM 6835 C CA . ALA A 1 865 ? -19.501 -3.417 13.916 1.00 92.69 865 ALA A CA 1
ATOM 6836 C C . ALA A 1 865 ? -19.800 -1.917 13.923 1.00 92.69 865 ALA A C 1
ATOM 6838 O O . ALA A 1 865 ? -20.885 -1.526 14.347 1.00 92.69 865 ALA A O 1
ATOM 6839 N N . GLN A 1 866 ? -18.920 -1.085 13.375 1.00 90.12 866 GLN A N 1
ATOM 6840 C CA . GLN A 1 866 ? -19.082 0.365 13.397 1.00 90.12 866 GLN A CA 1
ATOM 6841 C C . GLN A 1 866 ? -19.805 0.923 12.168 1.00 90.12 866 GLN A C 1
ATOM 6843 O O . GLN A 1 866 ? -20.700 1.757 12.323 1.00 90.12 866 GLN A O 1
ATOM 6848 N N . ASN A 1 867 ? -19.482 0.443 10.964 1.00 90.56 867 ASN A N 1
ATOM 6849 C CA . ASN A 1 867 ? -19.955 1.059 9.718 1.00 90.56 867 ASN A CA 1
ATOM 6850 C C . ASN A 1 867 ? -20.995 0.244 8.955 1.00 90.56 867 ASN A C 1
ATOM 6852 O O . ASN A 1 867 ? -21.593 0.768 8.018 1.00 90.56 867 ASN A O 1
ATOM 6856 N N . ASP A 1 868 ? -21.231 -1.016 9.333 1.00 94.81 868 ASP A N 1
ATOM 6857 C CA . ASP A 1 868 ? -21.961 -1.961 8.484 1.00 94.81 868 ASP A CA 1
ATOM 6858 C C . ASP A 1 868 ? -21.325 -2.076 7.080 1.00 94.81 868 ASP A C 1
ATOM 6860 O O . ASP A 1 868 ? -22.021 -2.129 6.066 1.00 94.81 868 ASP A O 1
ATOM 6864 N N . SER A 1 869 ? -19.987 -2.102 7.016 1.00 95.88 869 SER A N 1
ATOM 6865 C CA . SER A 1 869 ? -19.235 -2.023 5.759 1.00 95.88 869 SER A CA 1
ATOM 6866 C C . SER A 1 869 ? -19.661 -3.078 4.736 1.00 95.88 869 SER A C 1
ATOM 6868 O O . SER A 1 869 ? -19.625 -4.289 4.988 1.00 95.88 869 SER A O 1
ATOM 6870 N N . LEU A 1 870 ? -20.059 -2.603 3.555 1.00 95.50 870 LEU A N 1
ATOM 6871 C CA . LEU A 1 870 ? -20.426 -3.409 2.388 1.00 95.50 870 LEU A CA 1
ATOM 6872 C C . LEU A 1 870 ? -19.198 -3.863 1.595 1.00 95.50 870 LEU A C 1
ATOM 6874 O O . LEU A 1 870 ? -19.274 -4.847 0.857 1.00 95.50 870 LEU A O 1
ATOM 6878 N N . ILE A 1 871 ? -18.099 -3.122 1.748 1.00 96.44 871 ILE A N 1
ATOM 6879 C CA . ILE A 1 871 ? -16.805 -3.394 1.135 1.00 96.44 871 ILE A CA 1
ATOM 6880 C C . ILE A 1 871 ? -15.737 -3.286 2.223 1.00 96.44 871 ILE A C 1
ATOM 6882 O O . ILE A 1 871 ? -15.676 -2.283 2.939 1.00 96.44 871 ILE A O 1
ATOM 6886 N N . LEU A 1 872 ? -14.914 -4.320 2.347 1.00 97.56 872 LEU A N 1
ATOM 6887 C CA . LEU A 1 872 ? -13.709 -4.325 3.170 1.00 97.56 872 LEU A CA 1
ATOM 6888 C C . LEU A 1 872 ? -12.505 -4.444 2.241 1.00 97.56 872 LEU A C 1
ATOM 6890 O O . LEU A 1 872 ? -12.479 -5.333 1.392 1.00 97.56 872 LEU A O 1
ATOM 6894 N N . MET A 1 873 ? -11.539 -3.545 2.392 1.00 97.69 873 MET A N 1
ATOM 6895 C CA . MET A 1 873 ? -10.293 -3.539 1.630 1.00 97.69 873 MET A CA 1
ATOM 6896 C C . MET A 1 873 ? -9.130 -3.762 2.591 1.00 97.69 873 MET A C 1
ATOM 6898 O O . MET A 1 873 ? -9.090 -3.103 3.624 1.00 97.69 873 MET A O 1
ATOM 6902 N N . ASP A 1 874 ? -8.214 -4.677 2.290 1.00 95.88 874 ASP A N 1
ATOM 6903 C CA . ASP A 1 874 ? -7.097 -5.019 3.184 1.00 95.88 874 ASP A CA 1
ATOM 6904 C C . ASP A 1 874 ? -5.789 -5.134 2.402 1.00 95.88 874 ASP A C 1
ATOM 6906 O O . ASP A 1 874 ? -5.733 -5.843 1.397 1.00 95.88 874 ASP A O 1
ATOM 6910 N N . GLY A 1 875 ? -4.755 -4.429 2.857 1.00 94.81 875 GLY A N 1
ATOM 6911 C CA . GLY A 1 875 ? -3.398 -4.534 2.322 1.00 94.81 875 GLY A CA 1
ATOM 6912 C C . GLY A 1 875 ? -2.591 -3.248 2.492 1.00 94.81 875 GLY A C 1
ATOM 6913 O O . GLY A 1 875 ? -2.978 -2.353 3.236 1.00 94.81 875 GLY A O 1
ATOM 6914 N N . GLY A 1 876 ? -1.448 -3.155 1.833 1.00 93.44 876 GLY A N 1
ATOM 6915 C CA . GLY A 1 876 ? -0.561 -1.992 1.861 1.00 93.44 876 GLY A CA 1
ATOM 6916 C C . GLY A 1 876 ? 0.262 -1.981 0.583 1.00 93.44 876 GLY A C 1
ATOM 6917 O O . GLY A 1 876 ? -0.276 -2.208 -0.495 1.00 93.44 876 GLY A O 1
ATOM 6918 N N . TRP A 1 877 ? 1.577 -1.787 0.672 1.00 93.00 877 TRP A N 1
ATOM 6919 C CA . TRP A 1 877 ? 2.458 -2.026 -0.486 1.00 93.00 877 TRP A CA 1
ATOM 6920 C C . TRP A 1 877 ? 2.351 -3.467 -1.014 1.00 93.00 877 TRP A C 1
ATOM 6922 O O . TRP A 1 877 ? 2.412 -3.682 -2.220 1.00 93.00 877 TRP A O 1
ATOM 6932 N N . MET A 1 878 ? 2.159 -4.423 -0.105 1.00 93.56 878 MET A N 1
ATOM 6933 C CA . MET A 1 878 ? 1.915 -5.843 -0.352 1.00 93.56 878 MET A CA 1
ATOM 6934 C C . MET A 1 878 ? 0.787 -6.326 0.579 1.00 93.56 878 MET A C 1
ATOM 6936 O O . MET A 1 878 ? 0.335 -5.587 1.462 1.00 93.56 878 MET A O 1
ATOM 6940 N N . LEU A 1 879 ? 0.303 -7.550 0.378 1.00 93.50 879 LEU A N 1
ATOM 6941 C CA . LEU A 1 879 ? -0.628 -8.213 1.286 1.00 93.50 879 LEU A CA 1
ATOM 6942 C C . LEU A 1 879 ? 0.114 -8.832 2.477 1.00 93.50 879 LEU A C 1
ATOM 6944 O O . LEU A 1 879 ? 1.100 -9.542 2.268 1.00 93.50 879 LEU A O 1
ATOM 6948 N N . PRO A 1 880 ? -0.387 -8.652 3.713 1.00 92.69 880 PRO A N 1
ATOM 6949 C CA . PRO A 1 880 ? 0.127 -9.390 4.859 1.00 92.69 880 PRO A CA 1
ATOM 6950 C C . PRO A 1 880 ? -0.202 -10.877 4.701 1.00 92.69 880 PRO A C 1
ATOM 6952 O O . PRO A 1 880 ? -1.371 -11.241 4.548 1.00 92.69 880 PRO A O 1
ATOM 6955 N N . LEU A 1 881 ? 0.817 -11.731 4.776 1.00 92.88 881 LEU A N 1
ATOM 6956 C CA . LEU A 1 881 ? 0.661 -13.178 4.650 1.00 92.88 881 LEU A CA 1
ATOM 6957 C C . LEU A 1 881 ? 0.717 -13.888 6.006 1.00 92.88 881 LEU A C 1
ATOM 6959 O O . LEU A 1 881 ? 1.230 -13.366 6.990 1.00 92.88 881 LEU A O 1
ATOM 6963 N N . GLY A 1 882 ? 0.195 -15.107 6.069 1.00 91.19 882 GLY A N 1
ATOM 6964 C CA . GLY A 1 882 ? 0.415 -16.059 7.158 1.00 91.19 882 GLY A CA 1
ATOM 6965 C C . GLY A 1 882 ? -0.533 -15.992 8.351 1.00 91.19 882 GLY A C 1
ATOM 6966 O O . GLY A 1 882 ? -0.238 -16.588 9.389 1.00 91.19 882 GLY A O 1
ATOM 6967 N N . GLN A 1 883 ? -1.666 -15.302 8.218 1.00 89.44 883 GLN A N 1
ATOM 6968 C CA . GLN A 1 883 ? -2.744 -15.242 9.221 1.00 89.44 883 GLN A CA 1
ATOM 6969 C C . GLN A 1 883 ? -4.129 -15.605 8.643 1.00 89.44 883 GLN A C 1
ATOM 6971 O O . GLN A 1 883 ? -5.158 -15.486 9.316 1.00 89.44 883 GLN A O 1
ATOM 6976 N N . GLU A 1 884 ? -4.189 -16.072 7.398 1.00 87.62 884 GLU A N 1
ATOM 6977 C CA . GLU A 1 884 ? -5.413 -16.226 6.610 1.00 87.62 884 GLU A CA 1
ATOM 6978 C C . GLU A 1 884 ? -6.311 -17.367 7.098 1.00 87.62 884 GLU A C 1
ATOM 6980 O O . GLU A 1 884 ? -7.526 -17.326 6.881 1.00 87.62 884 GLU A O 1
ATOM 6985 N N . GLU A 1 885 ? -5.755 -18.357 7.807 1.00 85.69 885 GLU A N 1
ATOM 6986 C CA . GLU A 1 885 ? -6.538 -19.413 8.465 1.00 85.69 885 GLU A CA 1
ATOM 6987 C C . GLU A 1 885 ? -7.607 -18.802 9.387 1.00 85.69 885 GLU A C 1
ATOM 6989 O O . GLU A 1 885 ? -8.774 -19.201 9.347 1.00 85.69 885 GLU A O 1
ATOM 6994 N N . SER A 1 886 ? -7.239 -17.762 10.144 1.00 84.62 886 SER A N 1
ATOM 6995 C CA . SER A 1 886 ? -8.157 -17.060 11.046 1.00 84.62 886 SER A CA 1
ATOM 6996 C C . SER A 1 886 ? -9.262 -16.302 10.295 1.00 84.62 886 SER A C 1
ATOM 6998 O O . SER A 1 886 ? -10.401 -16.231 10.769 1.00 84.62 886 SER A O 1
ATOM 7000 N N . LEU A 1 887 ? -8.955 -15.766 9.107 1.00 88.38 887 LEU A N 1
ATOM 7001 C CA . LEU A 1 887 ? -9.852 -14.920 8.321 1.00 88.38 887 LEU A CA 1
ATOM 7002 C C . LEU A 1 887 ? -10.856 -15.732 7.497 1.00 88.38 887 LEU A C 1
ATOM 7004 O O . LEU A 1 887 ? -11.987 -15.287 7.315 1.00 88.38 887 LEU A O 1
ATOM 7008 N N . ARG A 1 888 ? -10.495 -16.928 7.019 1.00 87.56 888 ARG A N 1
ATOM 7009 C CA . ARG A 1 888 ? -11.290 -17.687 6.033 1.00 87.56 888 ARG A CA 1
ATOM 7010 C C . ARG A 1 888 ? -12.742 -17.922 6.454 1.00 87.56 888 ARG A C 1
ATOM 7012 O O . ARG A 1 888 ? -13.659 -17.750 5.648 1.00 87.56 888 ARG A O 1
ATOM 7019 N N . ALA A 1 889 ? -12.965 -18.294 7.715 1.00 86.19 889 ALA A N 1
ATOM 7020 C CA . ALA A 1 889 ? -14.312 -18.503 8.244 1.00 86.19 889 ALA A CA 1
ATOM 7021 C C . ALA A 1 889 ? -15.108 -17.189 8.310 1.00 86.19 889 ALA A C 1
ATOM 7023 O O . ALA A 1 889 ? -16.273 -17.157 7.914 1.00 86.19 889 ALA A O 1
ATOM 7024 N N . PHE A 1 890 ? -14.465 -16.100 8.745 1.00 91.38 890 PHE A N 1
ATOM 7025 C CA . PHE A 1 890 ? -15.065 -14.766 8.764 1.00 91.38 890 PHE A CA 1
ATOM 7026 C C . PHE A 1 890 ? -15.425 -14.307 7.345 1.00 91.38 890 PHE A C 1
ATOM 7028 O O . PHE A 1 890 ? -16.563 -13.904 7.103 1.00 91.38 890 PHE A O 1
ATOM 7035 N N . ALA A 1 891 ? -14.494 -14.431 6.395 1.00 92.00 891 ALA A N 1
ATOM 7036 C CA . ALA A 1 891 ? -14.685 -14.053 4.998 1.00 92.00 891 ALA A CA 1
ATOM 7037 C C . ALA A 1 891 ? -15.848 -14.825 4.358 1.00 92.00 891 ALA A C 1
ATOM 7039 O O . ALA A 1 891 ? -16.691 -14.227 3.692 1.00 92.00 891 ALA A O 1
ATOM 7040 N N . ALA A 1 892 ? -15.958 -16.133 4.611 1.00 89.94 892 ALA A N 1
ATOM 7041 C CA . ALA A 1 892 ? -17.060 -16.947 4.100 1.00 89.94 892 ALA A CA 1
ATOM 7042 C C . ALA A 1 892 ? -18.438 -16.456 4.580 1.00 89.94 892 ALA A C 1
ATOM 7044 O O . ALA A 1 892 ? -19.377 -16.397 3.785 1.00 89.94 892 ALA A O 1
ATOM 7045 N N . VAL A 1 893 ? -18.566 -16.085 5.861 1.00 92.25 893 VAL A N 1
ATOM 7046 C CA . VAL A 1 893 ? -19.816 -15.530 6.408 1.00 92.25 893 VAL A CA 1
ATOM 7047 C C . VAL A 1 893 ? -20.063 -14.127 5.859 1.00 92.25 893 VAL A C 1
ATOM 7049 O O . VAL A 1 893 ? -21.143 -13.867 5.335 1.00 92.25 893 VAL A O 1
ATOM 7052 N N . TYR A 1 894 ? -19.063 -13.242 5.911 1.00 94.50 894 TYR A N 1
ATOM 7053 C CA . TYR A 1 894 ? -19.153 -11.855 5.443 1.00 94.50 894 TYR A CA 1
ATOM 7054 C C . TYR A 1 894 ? -19.670 -11.765 4.004 1.00 94.50 894 TYR A C 1
ATOM 7056 O O . TYR A 1 894 ? -20.623 -11.038 3.718 1.00 94.50 894 TYR A O 1
ATOM 7064 N N . ARG A 1 895 ? -19.105 -12.586 3.119 1.00 92.50 895 ARG A N 1
ATOM 7065 C CA . ARG A 1 895 ? -19.476 -12.668 1.701 1.00 92.50 895 ARG A CA 1
ATOM 7066 C C . ARG A 1 895 ? -20.844 -13.272 1.465 1.00 92.50 895 ARG A C 1
ATOM 7068 O O . ARG A 1 895 ? -21.428 -13.064 0.410 1.00 92.50 895 ARG A O 1
ATOM 7075 N N . ALA A 1 896 ? -21.368 -14.047 2.406 1.00 91.50 896 ALA A N 1
ATOM 7076 C CA . ALA A 1 896 ? -22.713 -14.598 2.322 1.00 91.50 896 ALA A CA 1
ATOM 7077 C C . ALA A 1 896 ? -23.790 -13.597 2.778 1.00 91.50 896 ALA A C 1
ATOM 7079 O O . ALA A 1 896 ? -24.963 -13.779 2.444 1.00 91.50 896 ALA A O 1
ATOM 7080 N N . ILE A 1 897 ? -23.414 -12.530 3.497 1.00 93.56 897 ILE A N 1
ATOM 7081 C CA . ILE A 1 897 ? -24.334 -11.458 3.889 1.00 93.56 897 ILE A CA 1
ATOM 7082 C C . ILE A 1 897 ? -24.751 -10.663 2.637 1.00 93.56 897 ILE A C 1
ATOM 7084 O O . ILE A 1 897 ? -23.887 -10.280 1.842 1.00 93.56 897 ILE A O 1
ATOM 7088 N N . PRO A 1 898 ? -26.053 -10.362 2.458 1.00 93.69 898 PRO A N 1
ATOM 7089 C CA . PRO A 1 898 ? -26.524 -9.483 1.391 1.00 93.69 898 PRO A CA 1
ATOM 7090 C C . PRO A 1 898 ? -25.775 -8.142 1.339 1.00 93.69 898 PRO A C 1
ATOM 7092 O O . PRO A 1 898 ? -25.558 -7.500 2.373 1.00 93.69 898 PRO A O 1
ATOM 7095 N N . ALA A 1 899 ? -25.445 -7.686 0.127 1.00 92.56 899 ALA A N 1
ATOM 7096 C CA . ALA A 1 899 ? -24.827 -6.383 -0.138 1.00 92.56 899 ALA A CA 1
ATOM 7097 C C . ALA A 1 899 ? -25.831 -5.217 -0.019 1.00 92.56 899 ALA A C 1
ATOM 7099 O O . ALA A 1 899 ? -26.035 -4.435 -0.946 1.00 92.56 899 ALA A O 1
ATOM 7100 N N . ALA A 1 900 ? -26.499 -5.118 1.126 1.00 92.31 900 ALA A N 1
ATOM 7101 C CA . ALA A 1 900 ? -27.438 -4.054 1.453 1.00 92.31 900 ALA A CA 1
ATOM 7102 C C . ALA A 1 900 ? -27.203 -3.581 2.887 1.00 92.31 900 ALA A C 1
ATOM 7104 O O . ALA A 1 900 ? -26.622 -4.301 3.697 1.00 92.31 900 ALA A O 1
ATOM 7105 N N . ARG A 1 901 ? -27.669 -2.369 3.199 1.00 92.19 901 ARG A N 1
ATOM 7106 C CA . ARG A 1 901 ? -27.517 -1.776 4.529 1.00 92.19 901 ARG A CA 1
ATOM 7107 C C . ARG A 1 901 ? -28.463 -2.443 5.525 1.00 92.19 901 ARG A C 1
ATOM 7109 O O . ARG A 1 901 ? -29.680 -2.440 5.330 1.00 92.19 901 ARG A O 1
ATOM 7116 N N . PHE A 1 902 ? -27.907 -2.973 6.600 1.00 94.62 902 PHE A N 1
ATOM 7117 C CA . PHE A 1 902 ? -28.642 -3.518 7.728 1.00 94.62 902 PHE A CA 1
ATOM 7118 C C . PHE A 1 902 ? -28.865 -2.425 8.775 1.00 94.62 902 PHE A C 1
ATOM 7120 O O . PHE A 1 902 ? -28.085 -1.482 8.921 1.00 94.62 902 PHE A O 1
ATOM 7127 N N . ARG A 1 903 ? -29.948 -2.554 9.539 1.00 93.00 903 ARG A N 1
ATOM 7128 C CA . ARG A 1 903 ? -30.254 -1.643 10.645 1.00 93.00 903 ARG A CA 1
ATOM 7129 C C . ARG A 1 903 ? -29.787 -2.249 11.966 1.00 93.00 903 ARG A C 1
ATOM 7131 O O . ARG A 1 903 ? -30.060 -3.431 12.189 1.00 93.00 903 ARG A O 1
ATOM 7138 N N . PRO A 1 904 ? -29.099 -1.483 12.832 1.00 91.88 904 PRO A N 1
ATOM 7139 C CA . PRO A 1 904 ? -28.762 -1.954 14.171 1.00 91.88 904 PRO A CA 1
ATOM 7140 C C . PRO A 1 904 ? -30.037 -2.156 14.994 1.00 91.88 904 PRO A C 1
ATOM 7142 O O . PRO A 1 904 ? -30.995 -1.390 14.858 1.00 91.88 904 PRO A O 1
ATOM 7145 N N . ILE A 1 905 ? -30.055 -3.197 15.824 1.00 89.94 905 ILE A N 1
ATOM 7146 C CA . ILE A 1 905 ? -31.151 -3.455 16.760 1.00 89.94 905 ILE A CA 1
ATOM 7147 C C . ILE A 1 905 ? -30.790 -2.815 18.099 1.00 89.94 905 ILE A C 1
ATOM 7149 O O . ILE A 1 905 ? -29.982 -3.347 18.850 1.00 89.94 905 ILE A O 1
ATOM 7153 N N . ASN A 1 906 ? -31.413 -1.674 18.391 1.00 73.06 906 ASN A N 1
ATOM 7154 C CA . ASN A 1 906 ? -31.171 -0.896 19.606 1.00 73.06 906 ASN A CA 1
ATOM 7155 C C . ASN A 1 906 ? -32.435 -0.894 20.486 1.00 73.06 906 ASN A C 1
ATOM 7157 O O . ASN A 1 906 ? -33.091 0.138 20.633 1.00 73.06 906 ASN A O 1
ATOM 7161 N N . ASN A 1 907 ? -32.816 -2.058 21.022 1.00 76.31 907 ASN A N 1
ATOM 7162 C CA . ASN A 1 907 ? -33.877 -2.187 22.030 1.00 76.31 907 ASN A CA 1
ATOM 7163 C C . ASN A 1 907 ? -33.235 -2.415 23.409 1.00 76.31 907 ASN A C 1
ATOM 7165 O O . ASN A 1 907 ? -32.272 -3.166 23.515 1.00 76.31 907 ASN A O 1
ATOM 7169 N N . LYS A 1 908 ? -33.780 -1.802 24.468 1.00 76.38 908 LYS A N 1
ATOM 7170 C CA . LYS A 1 908 ? -33.325 -2.016 25.853 1.00 76.38 908 LYS A CA 1
ATOM 7171 C C . LYS A 1 908 ? -33.483 -3.469 26.314 1.00 76.38 908 LYS A C 1
ATOM 7173 O O . LYS A 1 908 ? -32.703 -3.908 27.148 1.00 76.38 908 LYS A O 1
ATOM 7178 N N . GLU A 1 909 ? -34.465 -4.191 25.775 1.00 79.00 909 GLU A N 1
ATOM 7179 C CA . GLU A 1 909 ? -34.695 -5.622 26.052 1.00 79.00 909 GLU A CA 1
ATOM 7180 C C . GLU A 1 909 ? -33.681 -6.534 25.332 1.00 79.00 909 GLU A C 1
ATOM 7182 O O . GLU A 1 909 ? -33.576 -7.719 25.632 1.00 79.00 909 GLU A O 1
ATOM 7187 N N . VAL A 1 910 ? -32.894 -5.987 24.398 1.00 80.81 910 VAL A N 1
ATOM 7188 C CA . VAL A 1 910 ? -31.838 -6.698 23.667 1.00 80.81 910 VAL A CA 1
ATOM 7189 C C . VAL A 1 910 ? -30.482 -6.231 24.207 1.00 80.81 910 VAL A C 1
ATOM 7191 O O . VAL A 1 910 ? -29.769 -5.430 23.600 1.00 80.81 910 VAL A O 1
ATOM 7194 N N . ALA A 1 911 ? -30.132 -6.720 25.396 1.00 81.81 911 ALA A N 1
ATOM 7195 C CA . ALA A 1 911 ? -28.899 -6.405 26.114 1.00 81.81 911 ALA A CA 1
ATOM 7196 C C . ALA A 1 911 ? -27.757 -7.352 25.700 1.00 81.81 911 ALA A C 1
ATOM 7198 O O . ALA A 1 911 ? -27.302 -8.203 26.467 1.00 81.81 911 ALA A O 1
ATOM 7199 N N . VAL A 1 912 ? -27.299 -7.206 24.455 1.00 85.69 912 VAL A N 1
ATOM 7200 C CA . VAL A 1 912 ? -26.332 -8.127 23.821 1.00 85.69 912 VAL A CA 1
ATOM 7201 C C . VAL A 1 912 ? -24.916 -7.561 23.678 1.00 85.69 912 VAL A C 1
ATOM 7203 O O . VAL A 1 912 ? -24.051 -8.221 23.114 1.00 85.69 912 VAL A O 1
ATOM 7206 N N . SER A 1 913 ? -24.645 -6.366 24.212 1.00 85.81 913 SER A N 1
ATOM 7207 C CA . SER A 1 913 ? -23.291 -5.791 24.263 1.00 85.81 913 SER A CA 1
ATOM 7208 C C . SER A 1 913 ? -22.307 -6.781 24.912 1.00 85.81 913 SER A C 1
ATOM 7210 O O . SER A 1 913 ? -22.612 -7.326 25.976 1.00 85.81 913 SER A O 1
ATOM 7212 N N . PRO A 1 914 ? -21.127 -7.026 24.311 1.00 89.00 914 PRO A N 1
ATOM 7213 C CA . PRO A 1 914 ? -20.453 -6.241 23.269 1.00 89.00 914 PRO A CA 1
ATOM 7214 C C . PRO A 1 914 ? -20.769 -6.662 21.820 1.00 89.00 914 PRO A C 1
ATOM 7216 O O . PRO A 1 914 ? -20.090 -6.228 20.892 1.00 89.00 914 PRO A O 1
ATOM 7219 N N . LEU A 1 915 ? -21.764 -7.523 21.601 1.00 93.06 915 LEU A N 1
ATOM 7220 C CA . LEU A 1 915 ? -22.169 -7.951 20.265 1.00 93.06 915 LEU A CA 1
ATOM 7221 C C . LEU A 1 915 ? -22.977 -6.851 19.576 1.00 93.06 915 LEU A C 1
ATOM 7223 O O . LEU A 1 915 ? -23.882 -6.259 20.166 1.00 93.06 915 LEU A O 1
ATOM 7227 N N . VAL A 1 916 ? -22.700 -6.632 18.293 1.00 93.25 916 VAL A N 1
ATOM 7228 C CA . VAL A 1 916 ? -23.513 -5.761 17.443 1.00 93.25 916 VAL A CA 1
ATOM 7229 C C . VAL A 1 916 ? -24.419 -6.631 16.584 1.00 93.25 916 VAL A C 1
ATOM 7231 O O . VAL A 1 916 ? -23.950 -7.348 15.697 1.00 93.25 916 VAL A O 1
ATOM 7234 N N . VAL A 1 917 ? -25.726 -6.560 16.850 1.00 94.19 917 VAL A N 1
ATOM 7235 C CA . VAL A 1 917 ? -26.756 -7.300 16.110 1.00 94.19 917 VAL A CA 1
ATOM 7236 C C . VAL A 1 917 ? -27.469 -6.373 15.139 1.00 94.19 917 VAL A C 1
ATOM 7238 O O . VAL A 1 917 ? -27.911 -5.272 15.484 1.00 94.19 917 VAL A O 1
ATOM 7241 N N . ARG A 1 918 ? -27.605 -6.838 13.902 1.00 95.38 918 ARG A N 1
ATOM 7242 C CA . ARG A 1 918 ? -28.185 -6.075 12.804 1.00 95.38 918 ARG A CA 1
ATOM 7243 C C . ARG A 1 918 ? -29.167 -6.907 12.009 1.00 95.38 918 ARG A C 1
ATOM 7245 O O . ARG A 1 918 ? -28.974 -8.107 11.835 1.00 95.38 918 ARG A O 1
ATOM 7252 N N . THR A 1 919 ? -30.207 -6.251 11.502 1.00 96.25 919 THR A N 1
ATOM 7253 C CA . THR A 1 919 ? -31.279 -6.896 10.737 1.00 96.25 919 THR A CA 1
ATOM 7254 C C . THR A 1 919 ? -31.521 -6.235 9.385 1.00 96.25 919 THR A C 1
ATOM 7256 O O . THR A 1 919 ? -31.417 -5.013 9.235 1.00 96.25 919 THR A O 1
ATOM 7259 N N . LEU A 1 920 ? -31.876 -7.057 8.401 1.00 96.06 920 LEU A N 1
ATOM 7260 C CA . LEU A 1 920 ? -32.382 -6.645 7.099 1.00 96.06 920 LEU A CA 1
ATOM 7261 C C . LEU A 1 920 ? -33.626 -7.473 6.775 1.00 96.06 920 LEU A C 1
ATOM 7263 O O . LEU A 1 920 ? -33.548 -8.687 6.595 1.00 96.06 920 LEU A O 1
ATOM 7267 N N . LYS A 1 921 ? -34.777 -6.810 6.657 1.00 95.31 921 LYS A N 1
ATOM 7268 C CA . LYS A 1 921 ? -36.023 -7.439 6.206 1.00 95.31 921 LYS A CA 1
ATOM 7269 C C . LYS A 1 921 ? -36.146 -7.313 4.688 1.00 95.31 921 LYS A C 1
ATOM 7271 O O . LYS A 1 921 ? -36.058 -6.210 4.147 1.00 95.31 921 LYS A O 1
ATOM 7276 N N . THR A 1 922 ? -36.370 -8.433 4.010 1.00 92.88 922 THR A N 1
ATOM 7277 C CA . THR A 1 922 ? -36.724 -8.484 2.583 1.00 92.88 922 THR A CA 1
ATOM 7278 C C . THR A 1 922 ? -38.204 -8.838 2.421 1.00 92.88 922 THR A C 1
ATOM 7280 O O . THR A 1 922 ? -38.943 -8.900 3.401 1.00 92.88 922 THR A O 1
ATOM 7283 N N . ARG A 1 923 ? -38.677 -9.056 1.186 1.00 90.06 923 ARG A N 1
ATOM 7284 C CA . ARG A 1 923 ? -40.080 -9.437 0.938 1.00 90.06 923 ARG A CA 1
ATOM 7285 C C . ARG A 1 923 ? -40.421 -10.850 1.426 1.00 90.06 923 ARG A C 1
ATOM 7287 O O . ARG A 1 923 ? -41.581 -11.102 1.725 1.00 90.06 923 ARG A O 1
ATOM 7294 N N . SER A 1 924 ? -39.442 -11.751 1.477 1.00 90.75 924 SER A N 1
ATOM 7295 C CA . SER A 1 924 ? -39.638 -13.176 1.783 1.00 90.75 924 SER A CA 1
ATOM 7296 C C . SER A 1 924 ? -38.857 -13.656 3.003 1.00 90.75 924 SER A C 1
ATOM 7298 O O . SER A 1 924 ? -39.295 -14.581 3.674 1.00 90.75 924 SER A O 1
ATOM 7300 N N . GLU A 1 925 ? -37.715 -13.040 3.303 1.00 94.44 925 GLU A N 1
ATOM 7301 C CA . GLU A 1 925 ? -36.808 -13.479 4.365 1.00 94.44 925 GLU A CA 1
ATOM 7302 C C . GLU A 1 925 ? -36.397 -12.313 5.272 1.00 94.44 925 GLU A C 1
ATOM 7304 O O . GLU A 1 925 ? -36.340 -11.156 4.837 1.00 94.44 925 GLU A O 1
ATOM 7309 N N . THR A 1 926 ? -36.043 -12.629 6.516 1.00 95.56 926 THR A N 1
ATOM 7310 C CA . THR A 1 926 ? -35.361 -11.702 7.429 1.00 95.56 926 THR A CA 1
ATOM 7311 C C . THR A 1 926 ? -33.940 -12.183 7.665 1.00 95.56 926 THR A C 1
ATOM 7313 O O . THR A 1 926 ? -33.725 -13.321 8.073 1.00 95.56 926 THR A O 1
ATOM 7316 N N . PHE A 1 927 ? -32.966 -11.315 7.431 1.00 95.62 927 PHE A N 1
ATOM 7317 C CA . PHE A 1 927 ? -31.559 -11.586 7.681 1.00 95.62 927 PHE A CA 1
ATOM 7318 C C . PHE A 1 927 ? -31.142 -10.980 9.010 1.00 95.62 927 PHE A C 1
ATOM 7320 O O . PHE A 1 927 ? -31.501 -9.840 9.318 1.00 95.62 927 PHE A O 1
ATOM 7327 N N . PHE A 1 928 ? -30.328 -11.720 9.751 1.00 95.25 928 PHE A N 1
ATOM 7328 C CA . PHE A 1 928 ? -29.628 -11.227 10.925 1.00 95.25 928 PHE A CA 1
ATOM 7329 C C . PHE A 1 928 ? -28.146 -11.513 10.773 1.00 95.25 928 PHE A C 1
ATOM 7331 O O . PHE A 1 928 ? -27.761 -12.588 10.315 1.00 95.25 928 PHE A O 1
ATOM 7338 N N . TYR A 1 929 ? -27.316 -10.569 11.190 1.00 95.38 929 TYR A N 1
ATOM 7339 C CA . TYR A 1 929 ? -25.933 -10.879 11.504 1.00 95.38 929 TYR A CA 1
ATOM 7340 C C . TYR A 1 929 ? -25.572 -10.317 12.869 1.00 95.38 929 TYR A C 1
ATOM 7342 O O . TYR A 1 929 ? -26.152 -9.333 13.338 1.00 95.38 929 TYR A O 1
ATOM 7350 N N . MET A 1 930 ? -24.604 -10.971 13.487 1.00 94.88 930 MET A N 1
ATOM 7351 C CA . MET A 1 930 ? -24.033 -10.610 14.762 1.00 94.88 930 MET A CA 1
ATOM 7352 C C . MET A 1 930 ? -22.520 -10.627 14.631 1.00 94.88 930 MET A C 1
ATOM 7354 O O . MET A 1 930 ? -21.936 -11.626 14.210 1.00 94.88 930 MET A O 1
ATOM 7358 N N . VAL A 1 931 ? -21.902 -9.511 14.989 1.00 95.88 931 VAL A N 1
ATOM 7359 C CA . VAL A 1 931 ? -20.449 -9.373 15.017 1.00 95.88 931 VAL A CA 1
ATOM 7360 C C . VAL A 1 931 ? -19.999 -9.092 16.441 1.00 95.88 931 VAL A C 1
ATOM 7362 O O . VAL A 1 931 ? -20.602 -8.276 17.141 1.00 95.88 931 VAL A O 1
ATOM 7365 N N . ASN A 1 932 ? -18.967 -9.802 16.880 1.00 94.69 932 ASN A N 1
ATOM 7366 C CA . ASN A 1 932 ? -18.350 -9.593 18.179 1.00 94.69 932 ASN A CA 1
ATOM 7367 C C . ASN A 1 932 ? -17.182 -8.617 18.037 1.00 94.69 932 ASN A C 1
ATOM 7369 O O . ASN A 1 932 ? -16.123 -9.007 17.570 1.00 94.69 932 ASN A O 1
ATOM 7373 N N . ASP A 1 933 ? -17.358 -7.363 18.448 1.00 91.75 933 ASP A N 1
ATOM 7374 C CA . ASP A 1 933 ? -16.309 -6.328 18.403 1.00 91.75 933 ASP A CA 1
ATOM 7375 C C . ASP A 1 933 ? -15.445 -6.332 19.681 1.00 91.75 933 ASP A C 1
ATOM 7377 O O . ASP A 1 933 ? -15.088 -5.286 20.221 1.00 91.75 933 ASP A O 1
ATOM 7381 N N . SER A 1 934 ? -15.195 -7.513 20.260 1.00 91.44 934 SER A N 1
ATOM 7382 C CA . SER A 1 934 ? -14.493 -7.641 21.540 1.00 91.44 934 SER A CA 1
ATOM 7383 C C . SER A 1 934 ? -13.516 -8.821 21.586 1.00 91.44 934 SER A C 1
ATOM 7385 O O . SER A 1 934 ? -13.714 -9.830 20.898 1.00 91.44 934 SER A O 1
ATOM 7387 N N . PRO A 1 935 ? -12.496 -8.748 22.466 1.00 88.31 935 PRO A N 1
ATOM 7388 C CA . PRO A 1 935 ? -11.509 -9.810 22.646 1.00 88.31 935 PRO A CA 1
ATOM 7389 C C . PRO A 1 935 ? -12.017 -10.955 23.539 1.00 88.31 935 PRO A C 1
ATOM 7391 O O . PRO A 1 935 ? -11.216 -11.758 24.027 1.00 88.31 935 PRO A O 1
ATOM 7394 N N . TRP A 1 936 ? -13.324 -11.047 23.801 1.00 90.06 936 TRP A N 1
ATOM 7395 C CA . TRP A 1 936 ? -13.914 -12.076 24.662 1.00 90.06 936 TRP A CA 1
ATOM 7396 C C . TRP A 1 936 ? -14.824 -13.001 23.862 1.00 90.06 936 TRP A C 1
ATOM 7398 O O . TRP A 1 936 ? -15.500 -12.565 22.938 1.00 90.06 936 TRP A O 1
ATOM 7408 N N . ASN A 1 937 ? -14.859 -14.282 24.226 1.00 90.06 937 ASN A N 1
ATOM 7409 C CA . ASN A 1 937 ? -15.928 -15.164 23.760 1.00 90.06 937 ASN A CA 1
ATOM 7410 C C . ASN A 1 937 ? -17.225 -14.743 24.454 1.00 90.06 937 ASN A C 1
ATOM 7412 O O . ASN A 1 937 ? -17.219 -14.546 25.673 1.00 90.06 937 ASN A O 1
ATOM 7416 N N . VAL A 1 938 ? -18.310 -14.612 23.696 1.00 92.31 938 VAL A N 1
ATOM 7417 C CA . VAL A 1 938 ? -19.602 -14.160 24.219 1.00 92.31 938 VAL A CA 1
ATOM 7418 C C . VAL A 1 938 ? -20.647 -15.229 23.943 1.00 92.31 938 VAL A C 1
ATOM 7420 O O . VAL A 1 938 ? -20.975 -15.504 22.788 1.00 92.31 938 VAL A O 1
ATOM 7423 N N . ALA A 1 939 ? -21.187 -15.818 25.007 1.00 94.38 939 ALA A N 1
ATOM 7424 C CA . ALA A 1 939 ? -22.389 -16.632 24.893 1.00 94.38 939 ALA A CA 1
ATOM 7425 C C . ALA A 1 939 ? -23.604 -15.703 24.808 1.00 94.38 939 ALA A C 1
ATOM 7427 O O . ALA A 1 939 ? -23.651 -14.686 25.499 1.00 94.38 939 ALA A O 1
ATOM 7428 N N . VAL A 1 940 ? -24.565 -16.019 23.949 1.00 93.44 940 VAL A N 1
ATOM 7429 C CA . VAL A 1 940 ? -25.746 -15.183 23.738 1.00 93.44 940 VAL A CA 1
ATOM 7430 C C . VAL A 1 940 ? -26.986 -16.040 23.559 1.00 93.44 940 VAL A C 1
ATOM 7432 O O . VAL A 1 940 ? -26.965 -17.020 22.813 1.00 93.44 940 VAL A O 1
ATOM 7435 N N . ASP A 1 941 ? -28.057 -15.617 24.221 1.00 93.06 941 ASP A N 1
ATOM 7436 C CA . ASP A 1 941 ? -29.402 -16.157 24.063 1.00 93.06 941 ASP A CA 1
ATOM 7437 C C . ASP A 1 941 ? -30.275 -15.086 23.412 1.00 93.06 941 ASP A C 1
ATOM 7439 O O . ASP A 1 941 ? -30.379 -13.966 23.917 1.00 93.06 941 ASP A O 1
ATOM 7443 N N . LEU A 1 942 ? -30.874 -15.408 22.266 1.00 93.00 942 LEU A N 1
ATOM 7444 C CA . LEU A 1 942 ? -31.753 -14.515 21.514 1.00 93.00 942 LEU A CA 1
ATOM 7445 C C . LEU A 1 942 ? -33.159 -15.096 21.422 1.00 93.00 942 LEU A C 1
ATOM 7447 O O . LEU A 1 942 ? -33.321 -16.252 21.029 1.00 93.00 942 LEU A O 1
ATOM 7451 N N . GLN A 1 943 ? -34.174 -14.278 21.693 1.00 93.69 943 GLN A N 1
ATOM 7452 C CA . GLN A 1 943 ? -35.573 -14.651 21.529 1.00 93.69 943 GLN A CA 1
ATOM 7453 C C . GLN A 1 943 ? -36.214 -13.902 20.358 1.00 93.69 943 GLN A C 1
ATOM 7455 O O . GLN A 1 943 ? -36.255 -12.671 20.315 1.00 93.69 943 GLN A O 1
ATOM 7460 N N . PHE A 1 944 ? -36.768 -14.661 19.420 1.00 93.00 944 PHE A N 1
ATOM 7461 C CA . PHE A 1 944 ? -37.484 -14.161 18.255 1.00 93.00 944 PHE A CA 1
ATOM 7462 C C . PHE A 1 944 ? -38.978 -14.448 18.372 1.00 93.00 944 PHE A C 1
ATOM 7464 O O . PHE A 1 944 ? -39.379 -15.517 18.831 1.00 93.00 944 PHE A O 1
ATOM 7471 N N . THR A 1 945 ? -39.807 -13.538 17.873 1.00 92.44 945 THR A N 1
ATOM 7472 C CA . THR A 1 945 ? -41.237 -13.783 17.677 1.00 92.44 945 THR A CA 1
ATOM 7473 C C . THR A 1 945 ? -41.548 -13.926 16.191 1.00 92.44 945 THR A C 1
ATOM 7475 O O . THR A 1 945 ? -41.021 -13.192 15.348 1.00 92.44 945 THR A O 1
ATOM 7478 N N . CYS A 1 946 ? -42.387 -14.903 15.847 1.00 88.62 946 CYS A N 1
ATOM 7479 C CA . CYS A 1 946 ? -42.905 -15.067 14.496 1.00 88.62 946 CYS A CA 1
ATOM 7480 C C . CYS A 1 946 ? -44.228 -15.833 14.530 1.00 88.62 946 CYS A C 1
ATOM 7482 O O . CYS A 1 946 ? -44.312 -16.919 15.095 1.00 88.62 946 CYS A O 1
ATOM 7484 N N . LYS A 1 947 ? -45.258 -15.301 13.860 1.00 83.44 947 LYS A N 1
ATOM 7485 C CA . LYS A 1 947 ? -46.567 -15.971 13.747 1.00 83.44 947 LYS A CA 1
ATOM 7486 C C . LYS A 1 947 ? -46.517 -17.252 12.906 1.00 83.44 947 LYS A C 1
ATOM 7488 O O . LYS A 1 947 ? -47.425 -18.076 12.990 1.00 83.44 947 LYS A O 1
ATOM 7493 N N . ASP A 1 948 ? -45.489 -17.400 12.075 1.00 82.38 948 ASP A N 1
ATOM 7494 C CA . ASP A 1 948 ? -45.294 -18.575 11.236 1.00 82.38 948 ASP A CA 1
ATOM 7495 C C . ASP A 1 948 ? -44.667 -19.717 12.050 1.00 82.38 948 ASP A C 1
ATOM 7497 O O . ASP A 1 948 ? -43.520 -19.641 12.494 1.00 82.38 948 ASP A O 1
ATOM 7501 N N . LYS A 1 949 ? -45.430 -20.801 12.237 1.00 79.25 949 LYS A N 1
ATOM 7502 C CA . LYS A 1 949 ? -44.974 -22.012 12.940 1.00 79.25 949 LYS A CA 1
ATOM 7503 C C . LYS A 1 949 ? -44.049 -22.899 12.095 1.00 79.25 949 LYS A C 1
ATOM 7505 O O . LYS A 1 949 ? -43.530 -23.889 12.599 1.00 79.25 949 LYS A O 1
ATOM 7510 N N . SER A 1 950 ? -43.850 -22.563 10.819 1.00 83.81 950 SER A N 1
ATOM 7511 C CA . SER A 1 950 ? -42.956 -23.259 9.885 1.00 83.81 950 SER A CA 1
ATOM 7512 C C . SER A 1 950 ? -41.618 -22.541 9.669 1.00 83.81 950 SER A C 1
ATOM 7514 O O . SER A 1 950 ? -40.901 -22.852 8.717 1.00 83.81 950 SER A O 1
ATOM 7516 N N . LEU A 1 951 ? -41.277 -21.597 10.555 1.00 88.25 951 LEU A N 1
ATOM 7517 C CA . LEU A 1 951 ? -40.066 -20.789 10.483 1.00 88.25 951 LEU A CA 1
ATOM 7518 C C . LEU A 1 951 ? -38.810 -21.662 10.346 1.00 88.25 951 LEU A C 1
ATOM 7520 O O . LEU A 1 951 ? -38.505 -22.489 11.205 1.00 88.25 951 LEU A O 1
ATOM 7524 N N . LYS A 1 952 ? -38.056 -21.447 9.267 1.00 89.62 952 LYS A N 1
ATOM 7525 C CA . LYS A 1 952 ? -36.758 -22.083 9.029 1.00 89.62 952 LYS A CA 1
ATOM 7526 C C . LYS A 1 952 ? -35.650 -21.056 9.180 1.00 89.62 952 LYS A C 1
ATOM 7528 O O . LYS A 1 952 ? -35.766 -19.936 8.685 1.00 89.62 952 LYS A O 1
ATOM 7533 N N . MET A 1 953 ? -34.562 -21.477 9.813 1.00 90.62 953 MET A N 1
ATOM 7534 C CA . MET A 1 953 ? -33.325 -20.715 9.920 1.00 90.62 953 MET A CA 1
ATOM 7535 C C . MET A 1 953 ? -32.238 -21.393 9.085 1.00 90.62 953 MET A C 1
ATOM 7537 O O . MET A 1 953 ? -32.086 -22.613 9.121 1.00 90.62 953 MET A O 1
ATOM 7541 N N . ARG A 1 954 ? -31.488 -20.597 8.323 1.00 90.81 954 ARG A N 1
ATOM 7542 C CA . ARG A 1 954 ? -30.361 -21.040 7.501 1.00 90.81 954 ARG A CA 1
ATOM 7543 C C . ARG A 1 954 ? -29.134 -20.200 7.833 1.00 90.81 954 ARG A C 1
ATOM 7545 O O . ARG A 1 954 ? -29.191 -18.979 7.719 1.00 90.81 954 ARG A O 1
ATOM 7552 N N . SER A 1 955 ? -28.030 -20.846 8.197 1.00 89.81 955 SER A N 1
ATOM 7553 C CA . SER A 1 955 ? -26.742 -20.168 8.376 1.00 89.81 955 SER A CA 1
ATOM 7554 C C . SER A 1 955 ? -26.205 -19.643 7.039 1.00 89.81 955 SER A C 1
ATOM 7556 O O . SER A 1 955 ? -26.409 -20.256 5.986 1.00 89.81 955 SER A O 1
ATOM 7558 N N . LEU A 1 956 ? -25.548 -18.488 7.073 1.00 88.44 956 LEU A N 1
ATOM 7559 C CA . LEU A 1 956 ? -24.859 -17.887 5.937 1.00 88.44 956 LEU A CA 1
ATOM 7560 C C . LEU A 1 956 ? -23.351 -18.127 6.073 1.00 88.44 956 LEU A C 1
ATOM 7562 O O . LEU A 1 956 ? -22.765 -17.767 7.087 1.00 88.44 956 LEU A O 1
ATOM 7566 N N . GLY A 1 957 ? -22.718 -18.700 5.046 1.00 81.50 957 GLY A N 1
ATOM 7567 C CA . GLY A 1 957 ? -21.286 -19.023 5.038 1.00 81.50 957 GLY A CA 1
ATOM 7568 C C . GLY A 1 957 ? -21.023 -20.528 5.128 1.00 81.50 957 GLY A C 1
ATOM 7569 O O . GLY A 1 957 ? -21.751 -21.323 4.535 1.00 81.50 957 GLY A O 1
ATOM 7570 N N . LEU A 1 958 ? -19.963 -20.931 5.836 1.00 70.81 958 LEU A N 1
ATOM 7571 C CA . LEU A 1 958 ? -19.630 -22.347 6.029 1.00 70.81 958 LEU A CA 1
ATOM 7572 C C . LEU A 1 958 ? -20.714 -23.021 6.885 1.00 70.81 958 LEU A C 1
ATOM 7574 O O . LEU A 1 958 ? -20.967 -22.578 8.001 1.00 70.81 958 LEU A O 1
ATOM 7578 N N . ASN A 1 959 ? -21.348 -24.068 6.338 1.00 56.06 959 ASN A N 1
ATOM 7579 C CA . ASN A 1 959 ? -22.516 -24.779 6.877 1.00 56.06 959 ASN A CA 1
ATOM 7580 C C . ASN A 1 959 ? -22.411 -25.090 8.384 1.00 56.06 959 ASN A C 1
ATOM 7582 O O . ASN A 1 959 ? -21.971 -26.172 8.776 1.00 56.06 959 ASN A O 1
ATOM 7586 N N . ARG A 1 960 ? -22.882 -24.171 9.233 1.00 62.50 960 ARG A N 1
ATOM 7587 C CA . ARG A 1 960 ? -23.216 -24.451 10.631 1.00 62.50 960 ARG A CA 1
ATOM 7588 C C . ARG A 1 960 ? -24.692 -24.829 10.706 1.00 62.50 960 ARG A C 1
ATOM 7590 O O . ARG A 1 960 ? -25.552 -24.127 10.173 1.00 62.50 960 ARG A O 1
ATOM 7597 N N . SER A 1 961 ? -24.986 -25.955 11.352 1.00 59.88 961 SER A N 1
ATOM 7598 C CA . SER A 1 961 ? -26.361 -26.326 11.688 1.00 59.88 961 SER A CA 1
ATOM 7599 C C . SER A 1 961 ? -26.809 -25.488 12.882 1.00 59.88 961 SER A C 1
ATOM 7601 O O . SER A 1 961 ? -26.682 -25.916 14.025 1.00 59.88 961 SER A O 1
ATOM 7603 N N . GLU A 1 962 ? -27.315 -24.290 12.616 1.00 72.19 962 GLU A N 1
ATOM 7604 C CA . GLU A 1 962 ? -27.921 -23.445 13.643 1.00 72.19 962 GLU A CA 1
ATOM 7605 C C . GLU A 1 962 ? -29.325 -23.981 13.965 1.00 72.19 962 GLU A C 1
ATOM 7607 O O . GLU A 1 962 ? -30.155 -24.153 13.065 1.00 72.19 962 GLU A O 1
ATOM 7612 N N . ARG A 1 963 ? -29.599 -24.281 15.239 1.00 77.62 963 ARG A N 1
ATOM 7613 C CA . ARG A 1 963 ? -30.895 -24.814 15.680 1.00 77.62 963 ARG A CA 1
ATOM 7614 C C . ARG A 1 963 ? -31.717 -23.708 16.325 1.00 77.62 963 ARG A C 1
ATOM 7616 O O . ARG A 1 963 ? -31.249 -23.034 17.233 1.00 77.62 963 ARG A O 1
ATOM 7623 N N . LEU A 1 964 ? -32.950 -23.559 15.851 1.00 85.06 964 LEU A N 1
ATOM 7624 C CA . LEU A 1 964 ? -33.946 -22.686 16.455 1.00 85.06 964 LEU A CA 1
ATOM 7625 C C . LEU A 1 964 ? -34.862 -23.533 17.345 1.00 85.06 964 LEU A C 1
ATOM 7627 O O . LEU A 1 964 ? -35.479 -24.483 16.855 1.00 85.06 964 LEU A O 1
ATOM 7631 N N . GLU A 1 965 ? -34.939 -23.221 18.636 1.00 87.75 965 GLU A N 1
ATOM 7632 C CA . GLU A 1 965 ? -35.763 -23.970 19.585 1.00 87.75 965 GLU A CA 1
ATOM 7633 C C . GLU A 1 965 ? -37.098 -23.251 19.826 1.00 87.75 965 GLU A C 1
ATOM 7635 O O . GLU A 1 965 ? -37.102 -22.085 20.219 1.00 87.75 965 GLU A O 1
ATOM 7640 N N . PRO A 1 966 ? -38.253 -23.894 19.583 1.00 85.38 966 PRO A N 1
ATOM 7641 C CA . PRO A 1 966 ? -39.542 -23.288 19.900 1.00 85.38 966 PRO A CA 1
ATOM 7642 C C . PRO A 1 966 ? -39.723 -23.174 21.422 1.00 85.38 966 PRO A C 1
ATOM 7644 O O . PRO A 1 966 ? -39.514 -24.140 22.155 1.00 85.38 966 PRO A O 1
ATOM 7647 N N . SER A 1 967 ? -40.159 -22.004 21.890 1.00 83.69 967 SER A N 1
ATOM 7648 C CA . SER A 1 967 ? -40.422 -21.688 23.298 1.00 83.69 967 SER A CA 1
ATOM 7649 C C . SER A 1 967 ? -41.730 -20.893 23.413 1.00 83.69 967 SER A C 1
ATOM 7651 O O . SER A 1 967 ? -41.763 -19.671 23.257 1.00 83.69 967 SER A O 1
ATOM 7653 N N . GLY A 1 968 ? -42.844 -21.601 23.633 1.00 82.81 968 GLY A N 1
ATOM 7654 C CA . GLY A 1 968 ? -44.187 -21.006 23.625 1.00 82.81 968 GLY A CA 1
ATOM 7655 C C . GLY A 1 968 ? -44.580 -20.477 22.238 1.00 82.81 968 GLY A C 1
ATOM 7656 O O . GLY A 1 968 ? -44.546 -21.226 21.264 1.00 82.81 968 GLY A O 1
ATOM 7657 N N . ASP A 1 969 ? -44.947 -19.193 22.160 1.00 81.94 969 ASP A N 1
ATOM 7658 C CA . ASP A 1 969 ? -45.215 -18.469 20.901 1.00 81.94 969 ASP A CA 1
ATOM 7659 C C . ASP A 1 969 ? -43.952 -17.826 20.286 1.00 81.94 969 ASP A C 1
ATOM 7661 O O . ASP A 1 969 ? -44.023 -17.159 19.251 1.00 81.94 969 ASP A O 1
ATOM 7665 N N . ASN A 1 970 ? -42.791 -18.029 20.912 1.00 89.56 970 ASN A N 1
ATOM 7666 C CA . ASN A 1 970 ? -41.504 -17.484 20.496 1.00 89.56 970 ASN A CA 1
ATOM 7667 C C . ASN A 1 970 ? -40.521 -18.602 20.119 1.00 89.56 970 ASN A C 1
ATOM 7669 O O . ASN A 1 970 ? -40.784 -19.795 20.266 1.00 89.56 970 ASN A O 1
ATOM 7673 N N . TYR A 1 971 ? -39.351 -18.192 19.653 1.00 91.31 971 TYR A N 1
ATOM 7674 C CA . TYR A 1 971 ? -38.234 -19.047 19.293 1.00 91.31 971 TYR A CA 1
ATOM 7675 C C . TYR A 1 971 ? -36.969 -18.567 19.995 1.00 91.31 971 TYR A C 1
ATOM 7677 O O . TYR A 1 971 ? -36.740 -17.364 20.063 1.00 91.31 971 TYR A O 1
ATOM 7685 N N . VAL A 1 972 ? -36.142 -19.486 20.480 1.00 91.81 972 VAL A N 1
ATOM 7686 C CA . VAL A 1 972 ? -34.869 -19.188 21.142 1.00 91.81 972 VAL A CA 1
ATOM 7687 C C . VAL A 1 972 ? -33.716 -19.704 20.287 1.00 91.81 972 VAL A C 1
ATOM 7689 O O . VAL A 1 972 ? -33.772 -20.810 19.744 1.00 91.81 972 VAL A O 1
ATOM 7692 N N . TRP A 1 973 ? -32.675 -18.887 20.157 1.00 92.56 973 TRP A N 1
ATOM 7693 C CA . TRP A 1 973 ? -31.409 -19.249 19.534 1.00 92.56 973 TRP A CA 1
ATOM 7694 C C . TRP A 1 973 ? -30.267 -18.927 20.494 1.00 92.56 973 TRP A C 1
ATOM 7696 O O . TRP A 1 973 ? -30.026 -17.761 20.810 1.00 92.56 973 TRP A O 1
ATOM 7706 N N . SER A 1 974 ? -29.584 -19.978 20.939 1.00 91.75 974 SER A N 1
ATOM 7707 C CA . SER A 1 974 ? -28.443 -19.906 21.846 1.00 91.75 974 SER A CA 1
ATOM 7708 C C . SER A 1 974 ? -27.171 -20.281 21.102 1.00 91.75 974 SER A C 1
ATOM 7710 O O . SER A 1 974 ? -27.116 -21.323 20.444 1.00 91.75 974 SER A O 1
ATOM 7712 N N . LEU A 1 975 ? -26.137 -19.451 21.209 1.00 92.56 975 LEU A N 1
ATOM 7713 C CA . LEU A 1 975 ? -24.850 -19.695 20.564 1.00 92.56 975 LEU A CA 1
ATOM 7714 C C . LEU A 1 975 ? -23.691 -19.040 21.315 1.00 92.56 975 LEU A C 1
ATOM 7716 O O . LEU A 1 975 ? -23.876 -18.154 22.145 1.00 92.56 975 LEU A O 1
ATOM 7720 N N . ASN A 1 976 ? -22.474 -19.465 20.986 1.00 91.88 976 ASN A N 1
ATOM 7721 C CA . ASN A 1 976 ? -21.250 -18.800 21.415 1.00 91.88 976 ASN A CA 1
ATOM 7722 C C . ASN A 1 976 ? -20.608 -18.109 20.210 1.00 91.88 976 ASN A C 1
ATOM 7724 O O . ASN A 1 976 ? -20.300 -18.759 19.206 1.00 91.88 976 ASN A O 1
ATOM 7728 N N . VAL A 1 977 ? -20.407 -16.800 20.316 1.00 92.50 977 VAL A N 1
ATOM 7729 C CA . VAL A 1 977 ? -19.708 -16.010 19.309 1.00 92.50 977 VAL A CA 1
ATOM 7730 C C . VAL A 1 977 ? -18.272 -15.813 19.770 1.00 92.50 977 VAL A C 1
ATOM 7732 O O . VAL A 1 977 ? -17.999 -15.190 20.798 1.00 92.50 977 VAL A O 1
ATOM 7735 N N . GLU A 1 978 ? -17.342 -16.371 18.997 1.00 91.81 978 GLU A N 1
ATOM 7736 C CA . GLU A 1 978 ? -15.909 -16.240 19.251 1.00 91.81 978 GLU A CA 1
ATOM 7737 C C . GLU A 1 978 ? -15.457 -14.776 19.266 1.00 91.81 978 GLU A C 1
ATOM 7739 O O . GLU A 1 978 ? -16.100 -13.903 18.677 1.00 91.81 978 GLU A O 1
ATOM 7744 N N . GLN A 1 979 ? -14.307 -14.524 19.891 1.00 90.31 979 GLN A N 1
ATOM 7745 C CA . GLN A 1 979 ? -13.586 -13.247 19.825 1.00 90.31 979 GLN A CA 1
ATOM 7746 C C . GLN A 1 979 ? -13.447 -12.785 18.377 1.00 90.31 979 GLN A C 1
ATOM 7748 O O . GLN A 1 979 ? -12.979 -13.557 17.529 1.00 90.31 979 GLN A O 1
ATOM 7753 N N . PHE A 1 980 ? -13.850 -11.546 18.094 1.00 93.38 980 PHE A N 1
ATOM 7754 C CA . PHE A 1 980 ? -13.805 -10.982 16.737 1.00 93.38 980 PHE A CA 1
ATOM 7755 C C . PHE A 1 980 ? -14.513 -11.852 15.680 1.00 93.38 980 PHE A C 1
ATOM 7757 O O . PHE A 1 980 ? -14.163 -11.855 14.500 1.00 93.38 980 PHE A O 1
ATOM 7764 N N . GLY A 1 981 ? -15.489 -12.654 16.116 1.00 93.69 981 GLY A N 1
ATOM 7765 C CA . GLY A 1 981 ? -16.257 -13.567 15.282 1.00 93.69 981 GLY A CA 1
ATOM 7766 C C . GLY A 1 981 ? -17.447 -12.895 14.597 1.00 93.69 981 GLY A C 1
A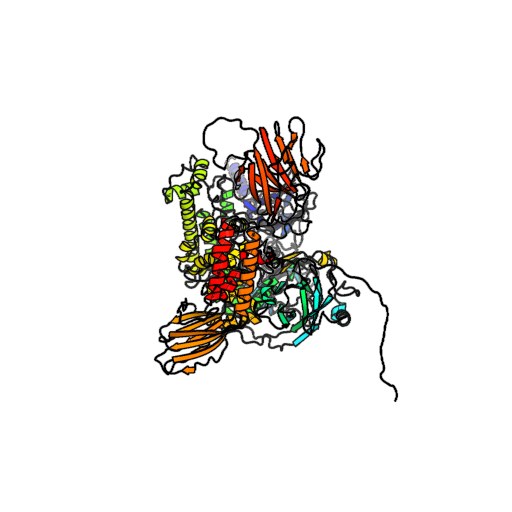TOM 7767 O O . GLY A 1 981 ? -17.971 -11.878 15.056 1.00 93.69 981 GLY A O 1
ATOM 7768 N N . LEU A 1 982 ? -17.901 -13.513 13.507 1.00 94.75 982 LEU A N 1
ATOM 7769 C CA . LEU A 1 982 ? -19.073 -13.105 12.739 1.00 94.75 982 LEU A CA 1
ATOM 7770 C C . LEU A 1 982 ? -19.988 -14.308 12.514 1.00 94.75 982 LEU A C 1
ATOM 7772 O O . LEU A 1 982 ? -19.547 -15.351 12.032 1.00 94.75 982 LEU A O 1
ATOM 7776 N N . VAL A 1 983 ? -21.270 -14.140 12.829 1.00 93.81 983 VAL A N 1
ATOM 7777 C CA . VAL A 1 983 ? -22.325 -15.122 12.560 1.00 93.81 983 VAL A CA 1
ATOM 7778 C C . VAL A 1 983 ? -23.452 -14.429 11.808 1.00 93.81 983 VAL A C 1
ATOM 7780 O O . VAL A 1 983 ? -23.832 -13.310 12.149 1.00 93.81 983 VAL A O 1
ATOM 7783 N N . ALA A 1 984 ? -24.005 -15.079 10.787 1.00 93.81 984 ALA A N 1
ATOM 7784 C CA . ALA A 1 984 ? -25.142 -14.550 10.049 1.00 93.81 984 ALA A CA 1
ATOM 7785 C C . ALA A 1 984 ? -26.132 -15.654 9.671 1.00 93.81 984 ALA A C 1
ATOM 7787 O O . ALA A 1 984 ? -25.744 -16.781 9.364 1.00 93.81 984 ALA A O 1
ATOM 7788 N N . VAL A 1 985 ? -27.421 -15.321 9.696 1.00 93.88 985 VAL A N 1
ATOM 7789 C CA . VAL A 1 985 ? -28.528 -16.238 9.419 1.00 93.88 985 VAL A CA 1
ATOM 7790 C C . VAL A 1 985 ? -29.591 -15.571 8.548 1.00 93.88 985 VAL A C 1
ATOM 7792 O O . VAL A 1 985 ? -29.832 -14.365 8.629 1.00 93.88 985 VAL A O 1
ATOM 7795 N N . ALA A 1 986 ? -30.251 -16.378 7.725 1.00 93.56 986 ALA A N 1
ATOM 7796 C CA . ALA A 1 986 ? -31.468 -16.032 7.007 1.00 93.56 986 ALA A CA 1
ATOM 7797 C C . ALA A 1 986 ? -32.645 -16.802 7.612 1.00 93.56 986 ALA A C 1
ATOM 7799 O O . ALA A 1 986 ? -32.570 -18.018 7.804 1.00 93.56 986 ALA A O 1
ATOM 7800 N N . MET A 1 987 ? -33.732 -16.098 7.905 1.00 94.00 987 MET A N 1
ATOM 7801 C CA . MET A 1 987 ? -34.974 -16.667 8.409 1.00 94.00 987 MET A CA 1
ATOM 7802 C C . MET A 1 987 ? -36.063 -16.595 7.340 1.00 94.00 987 MET A C 1
ATOM 7804 O O . MET A 1 987 ? -36.259 -15.546 6.728 1.00 94.00 987 MET A O 1
ATOM 7808 N N . SER A 1 988 ? -36.800 -17.690 7.142 1.00 93.56 988 SER A N 1
ATOM 7809 C CA . SER A 1 988 ? -37.732 -17.896 6.019 1.00 93.56 988 SER A CA 1
ATOM 7810 C C . SER A 1 988 ? -39.030 -17.074 6.063 1.00 93.56 988 SER A C 1
ATOM 7812 O O . SER A 1 988 ? -39.994 -17.431 5.390 1.00 93.56 988 SER A O 1
ATOM 7814 N N . SER A 1 989 ? -39.093 -16.025 6.885 1.00 93.00 989 SER A N 1
ATOM 7815 C CA . SER A 1 989 ? -40.260 -15.158 7.027 1.00 93.00 989 SER A CA 1
ATOM 7816 C C . SER A 1 989 ? -39.840 -13.694 7.205 1.00 93.00 989 SER A C 1
ATOM 7818 O O . SER A 1 989 ? -38.899 -13.411 7.954 1.00 93.00 989 SER A O 1
ATOM 7820 N N . PRO A 1 990 ? -40.540 -12.731 6.573 1.00 92.12 990 PRO A N 1
ATOM 7821 C CA . PRO A 1 990 ? -40.296 -11.300 6.769 1.00 92.12 990 PRO A CA 1
ATOM 7822 C C . PRO A 1 990 ? -40.896 -10.766 8.086 1.00 92.12 990 PRO A C 1
ATOM 7824 O O . PRO A 1 990 ? -40.635 -9.627 8.475 1.00 92.12 990 PRO A O 1
ATOM 7827 N N . ALA A 1 991 ? -41.726 -11.568 8.765 1.00 91.69 991 ALA A N 1
ATOM 7828 C CA . ALA A 1 991 ? -42.436 -11.193 9.989 1.00 91.69 991 ALA A CA 1
ATOM 7829 C C . ALA A 1 991 ? -41.660 -11.530 11.275 1.00 91.69 991 ALA A C 1
ATOM 7831 O O . ALA A 1 991 ? -42.236 -11.482 12.358 1.00 91.69 991 ALA A O 1
ATOM 7832 N N . VAL A 1 992 ? -40.386 -11.915 11.160 1.00 93.56 992 VAL A N 1
ATOM 7833 C CA . VAL A 1 992 ? -39.537 -12.214 12.316 1.00 93.56 992 VAL A CA 1
ATOM 7834 C C . VAL A 1 992 ? -39.095 -10.918 12.983 1.00 93.56 992 VAL A C 1
ATOM 7836 O O . VAL A 1 992 ? -38.601 -10.002 12.316 1.00 93.56 992 VAL A O 1
ATOM 7839 N N . GLU A 1 993 ? -39.218 -10.865 14.306 1.00 92.44 993 GLU A N 1
ATOM 7840 C CA . GLU A 1 993 ? -38.682 -9.777 15.125 1.00 92.44 993 GLU A CA 1
ATOM 7841 C C . GLU A 1 993 ? -37.874 -10.337 16.290 1.00 92.44 993 GLU A C 1
ATOM 7843 O O . GLU A 1 993 ? -38.283 -11.311 16.919 1.00 92.44 993 GLU A O 1
ATOM 7848 N N . LEU A 1 994 ? -36.717 -9.729 16.558 1.00 92.44 994 LEU A N 1
ATOM 7849 C CA . LEU A 1 994 ? -35.935 -10.002 17.760 1.00 92.44 994 LEU A CA 1
ATOM 7850 C C . LEU A 1 994 ? -36.546 -9.193 18.907 1.00 92.44 994 LEU A C 1
ATOM 7852 O O . LEU A 1 994 ? -36.570 -7.963 18.828 1.00 92.44 994 LEU A O 1
ATOM 7856 N N . VAL A 1 995 ? -37.055 -9.881 19.928 1.00 91.56 995 VAL A N 1
ATOM 7857 C CA . VAL A 1 995 ? -37.781 -9.258 21.047 1.00 91.56 995 VAL A CA 1
ATOM 7858 C C . VAL A 1 995 ? -36.921 -9.146 22.300 1.00 91.56 995 VAL A C 1
ATOM 7860 O O . VAL A 1 995 ? -36.924 -8.100 22.935 1.00 91.56 995 VAL A O 1
ATOM 7863 N N . GLU A 1 996 ? -36.115 -10.164 22.598 1.00 91.38 996 GLU A N 1
ATOM 7864 C CA . GLU A 1 996 ? -35.254 -10.201 23.783 1.00 91.38 996 GLU A CA 1
ATOM 7865 C C . GLU A 1 996 ? -33.882 -10.771 23.415 1.00 91.38 996 GLU A C 1
ATOM 7867 O O . GLU A 1 996 ? -33.752 -11.583 22.492 1.00 91.38 996 GLU A O 1
ATOM 7872 N N . GLY A 1 997 ? -32.840 -10.335 24.118 1.00 91.94 997 GLY A N 1
ATOM 7873 C CA . GLY A 1 997 ? -31.512 -10.911 23.964 1.00 91.94 997 GLY A CA 1
ATOM 7874 C C . GLY A 1 997 ? -30.613 -10.622 25.155 1.00 91.94 997 GLY A C 1
ATOM 7875 O O . GLY A 1 997 ? -30.624 -9.511 25.685 1.00 91.94 997 GLY A O 1
ATOM 7876 N N . GLN A 1 998 ? -29.802 -11.603 25.539 1.00 92.44 998 GLN A N 1
ATOM 7877 C CA . GLN A 1 998 ? -28.875 -11.488 26.660 1.00 92.44 998 GLN A CA 1
ATOM 7878 C C . GLN A 1 998 ? -27.491 -12.005 26.275 1.00 92.44 998 GLN A C 1
ATOM 7880 O O . GLN A 1 998 ? -27.344 -13.156 25.869 1.00 92.44 998 GLN A O 1
ATOM 7885 N N . ALA A 1 999 ? -26.470 -11.160 26.435 1.00 91.81 999 ALA A N 1
ATOM 7886 C CA . ALA A 1 999 ? -25.073 -11.577 26.352 1.00 91.81 999 ALA A CA 1
ATOM 7887 C C . ALA A 1 999 ? -24.531 -11.987 27.730 1.00 91.81 999 ALA A C 1
ATOM 7889 O O . ALA A 1 999 ? -24.720 -11.297 28.734 1.00 91.81 999 ALA A O 1
ATOM 7890 N N . ILE A 1 1000 ? -23.805 -13.101 27.758 1.00 92.25 1000 ILE A N 1
ATOM 7891 C CA . ILE A 1 1000 ? -23.126 -13.650 28.927 1.00 92.25 1000 ILE A CA 1
ATOM 7892 C C . ILE A 1 1000 ? -21.621 -13.563 28.672 1.00 92.25 1000 ILE A C 1
ATOM 7894 O O . ILE A 1 1000 ? -21.074 -14.210 27.775 1.00 92.25 1000 ILE A O 1
ATOM 7898 N N . LEU A 1 1001 ? -20.953 -12.741 29.480 1.00 90.06 1001 LEU A N 1
ATOM 7899 C CA . LEU A 1 1001 ? -19.514 -12.502 29.410 1.00 90.06 1001 LEU A CA 1
ATOM 7900 C C . LEU A 1 1001 ? -18.736 -13.346 30.425 1.00 90.06 1001 LEU A C 1
ATOM 7902 O O . LEU A 1 1001 ? -19.289 -13.731 31.460 1.00 90.06 1001 LEU A O 1
ATOM 7906 N N . PRO A 1 1002 ? -17.430 -13.577 30.190 1.00 88.88 1002 PRO A N 1
ATOM 7907 C CA . PRO A 1 1002 ? -16.558 -14.153 31.203 1.00 88.88 1002 PRO A CA 1
ATOM 7908 C C . PRO A 1 1002 ? -16.584 -13.327 32.506 1.00 88.88 1002 PRO A C 1
ATOM 7910 O O . PRO A 1 1002 ? -16.582 -12.092 32.455 1.00 88.88 1002 PRO A O 1
ATOM 7913 N N . PRO A 1 1003 ? -16.563 -13.976 33.685 1.00 85.38 1003 PRO A N 1
ATOM 7914 C CA . PRO A 1 1003 ? -16.792 -13.311 34.972 1.00 85.38 1003 PRO A CA 1
ATOM 7915 C C . PRO A 1 1003 ? -15.738 -12.249 35.327 1.00 85.38 1003 PRO A C 1
ATOM 7917 O O . PRO A 1 1003 ? -16.029 -11.317 36.078 1.00 85.38 1003 PRO A O 1
ATOM 7920 N N . ASP A 1 1004 ? -14.526 -12.351 34.778 1.00 87.19 1004 ASP A N 1
ATOM 7921 C CA . ASP A 1 1004 ? -13.431 -11.421 35.069 1.00 87.19 1004 ASP A CA 1
ATOM 7922 C C . ASP A 1 1004 ? -13.497 -10.109 34.265 1.00 87.19 1004 ASP A C 1
ATOM 7924 O O . ASP A 1 1004 ? -12.834 -9.139 34.637 1.00 87.19 1004 ASP A O 1
ATOM 7928 N N . VAL A 1 1005 ? -14.347 -10.022 33.229 1.00 89.44 1005 VAL A N 1
ATOM 7929 C CA . VAL A 1 1005 ? -14.431 -8.847 32.337 1.00 89.44 1005 VAL A CA 1
ATOM 7930 C C . VAL A 1 1005 ? -14.732 -7.560 33.099 1.00 89.44 1005 VAL A C 1
ATOM 7932 O O . VAL A 1 1005 ? -13.979 -6.587 33.021 1.00 89.44 1005 VAL A O 1
ATOM 7935 N N . ASN A 1 1006 ? -15.809 -7.555 33.886 1.00 89.50 1006 ASN A N 1
ATOM 7936 C CA . ASN A 1 1006 ? -16.199 -6.367 34.643 1.00 89.50 1006 ASN A CA 1
ATOM 7937 C C . ASN A 1 1006 ? -15.130 -5.975 35.678 1.00 89.50 1006 ASN A C 1
ATOM 7939 O O . ASN A 1 1006 ? -14.849 -4.788 35.854 1.00 89.50 1006 ASN A O 1
ATOM 7943 N N . ARG A 1 1007 ? -14.503 -6.967 36.330 1.00 89.44 1007 ARG A N 1
ATOM 7944 C CA . ARG A 1 1007 ? -13.462 -6.731 37.340 1.00 89.44 1007 ARG A CA 1
ATOM 7945 C C . ARG A 1 1007 ? -12.220 -6.094 36.716 1.00 89.44 1007 ARG A C 1
ATOM 7947 O O . ARG A 1 1007 ? -11.713 -5.121 37.267 1.00 89.44 1007 ARG A O 1
ATOM 7954 N N . GLY A 1 1008 ? -11.738 -6.601 35.582 1.00 89.12 1008 GLY A N 1
ATOM 7955 C CA . GLY A 1 1008 ? -10.542 -6.042 34.947 1.00 89.12 1008 GLY A CA 1
ATOM 7956 C C . GLY A 1 1008 ? -10.780 -4.666 34.317 1.00 89.12 1008 GLY A C 1
ATOM 7957 O O . GLY A 1 1008 ? -9.908 -3.804 34.411 1.00 89.12 1008 GLY A O 1
ATOM 7958 N N . LEU A 1 1009 ? -11.975 -4.394 33.772 1.00 90.94 1009 LEU A N 1
ATOM 7959 C CA . LEU A 1 1009 ? -12.334 -3.037 33.329 1.00 90.94 1009 LEU A CA 1
ATOM 7960 C C . LEU A 1 1009 ? -12.348 -2.049 34.501 1.00 90.94 1009 LEU A C 1
ATOM 7962 O O . LEU A 1 1009 ? -11.807 -0.951 34.396 1.00 90.94 1009 LEU A O 1
ATOM 7966 N N . GLU A 1 1010 ? -12.916 -2.446 35.641 1.00 92.81 1010 GLU A N 1
ATOM 7967 C CA . GLU A 1 1010 ? -12.914 -1.627 36.854 1.00 92.81 1010 GLU A CA 1
ATOM 7968 C C . GLU A 1 1010 ? -11.494 -1.346 37.365 1.00 92.81 1010 GLU A C 1
ATOM 7970 O O . GLU A 1 1010 ? -11.186 -0.211 37.730 1.00 92.81 1010 GLU A O 1
ATOM 7975 N N . GLN A 1 1011 ? -10.604 -2.341 37.333 1.00 91.19 1011 GLN A N 1
ATOM 7976 C CA . GLN A 1 1011 ? -9.194 -2.161 37.689 1.00 91.19 1011 GLN A CA 1
ATOM 7977 C C . GLN A 1 1011 ? -8.497 -1.140 36.779 1.00 91.19 1011 GLN A C 1
ATOM 7979 O O . GLN A 1 1011 ? -7.842 -0.234 37.293 1.00 91.19 1011 GLN A O 1
ATOM 7984 N N . ARG A 1 1012 ? -8.690 -1.217 35.454 1.00 90.56 1012 ARG A N 1
ATOM 7985 C CA . ARG A 1 1012 ? -8.128 -0.237 34.502 1.00 90.56 1012 ARG A CA 1
ATOM 7986 C C . ARG A 1 1012 ? -8.671 1.177 34.737 1.00 90.56 1012 ARG A C 1
ATOM 7988 O O . ARG A 1 1012 ? -7.900 2.133 34.757 1.00 90.56 1012 ARG A O 1
ATOM 7995 N N . ILE A 1 1013 ? -9.976 1.324 34.983 1.00 92.44 1013 ILE A N 1
ATOM 7996 C CA . ILE A 1 1013 ? -10.592 2.629 35.296 1.00 92.44 1013 ILE A CA 1
ATOM 7997 C C . ILE A 1 1013 ? -10.028 3.202 36.605 1.00 92.44 1013 ILE A C 1
ATOM 7999 O O . ILE A 1 1013 ? -9.712 4.391 36.680 1.00 92.44 1013 ILE A O 1
ATOM 8003 N N . ASN A 1 1014 ? -9.857 2.368 37.633 1.00 92.00 1014 ASN A N 1
ATOM 8004 C CA . ASN A 1 1014 ? -9.262 2.787 38.902 1.00 92.00 1014 ASN A CA 1
ATOM 8005 C C . ASN A 1 1014 ? -7.791 3.202 38.737 1.00 92.00 1014 ASN A C 1
ATOM 8007 O O . ASN A 1 1014 ? -7.378 4.208 39.319 1.00 92.00 1014 ASN A O 1
ATOM 8011 N N . ALA A 1 1015 ? -7.030 2.487 37.906 1.00 89.56 1015 ALA A N 1
ATOM 8012 C CA . ALA A 1 1015 ? -5.649 2.818 37.567 1.00 89.56 1015 ALA A CA 1
ATOM 8013 C C . ALA A 1 1015 ? -5.541 4.178 36.847 1.00 89.56 1015 ALA A C 1
ATOM 8015 O O . ALA A 1 1015 ? -4.673 4.989 37.184 1.00 89.56 1015 ALA A O 1
ATOM 8016 N N . LEU A 1 1016 ? -6.464 4.478 35.923 1.00 89.06 1016 LEU A N 1
ATOM 8017 C CA . LEU A 1 1016 ? -6.576 5.799 35.288 1.00 89.06 1016 LEU A CA 1
ATOM 8018 C C . LEU A 1 1016 ? -6.960 6.894 36.289 1.00 89.06 1016 LEU A C 1
ATOM 8020 O O . LEU A 1 1016 ? -6.391 7.982 36.261 1.00 89.06 1016 LEU A O 1
ATOM 8024 N N . ASN A 1 1017 ? -7.889 6.616 37.206 1.00 89.19 1017 ASN A N 1
ATOM 8025 C CA . ASN A 1 1017 ? -8.280 7.570 38.244 1.00 89.19 1017 ASN A CA 1
ATOM 8026 C C . ASN A 1 1017 ? -7.118 7.885 39.203 1.00 89.19 1017 ASN A C 1
ATOM 8028 O O . ASN A 1 1017 ? -6.919 9.040 39.573 1.00 89.19 1017 ASN A O 1
ATOM 8032 N N . SER A 1 1018 ? -6.318 6.879 39.573 1.00 87.94 1018 SER A N 1
ATOM 8033 C CA . SER A 1 1018 ? -5.094 7.074 40.364 1.00 87.94 1018 SER A CA 1
ATOM 8034 C C . SER A 1 1018 ? -4.111 8.015 39.656 1.00 87.94 1018 SER A C 1
ATOM 8036 O O . SER A 1 1018 ? -3.636 8.982 40.252 1.00 87.94 1018 SER A O 1
ATOM 8038 N N . ARG A 1 1019 ? -3.884 7.804 38.355 1.00 87.62 1019 ARG A N 1
ATOM 8039 C CA . ARG A 1 1019 ? -3.023 8.653 37.514 1.00 87.62 1019 ARG A CA 1
ATOM 8040 C C . ARG A 1 1019 ? -3.571 10.070 37.344 1.00 87.62 1019 ARG A C 1
ATOM 8042 O O . ARG A 1 1019 ? -2.827 11.035 37.466 1.00 87.62 1019 ARG A O 1
ATOM 8049 N N . ALA A 1 1020 ? -4.882 10.234 37.178 1.00 83.75 1020 ALA A N 1
ATOM 8050 C CA . ALA A 1 1020 ? -5.505 11.558 37.131 1.00 83.75 1020 ALA A CA 1
ATOM 8051 C C . ALA A 1 1020 ? -5.288 12.360 38.431 1.00 83.75 1020 ALA A C 1
ATOM 8053 O O . ALA A 1 1020 ? -5.109 13.577 38.383 1.00 83.75 1020 ALA A O 1
ATOM 8054 N N . ARG A 1 1021 ? -5.256 11.695 39.599 1.00 83.25 1021 ARG A N 1
ATOM 8055 C CA . ARG A 1 1021 ? -4.912 12.344 40.880 1.00 83.25 1021 ARG A CA 1
ATOM 8056 C C . ARG A 1 1021 ? -3.441 12.735 40.955 1.00 83.25 1021 ARG A C 1
ATOM 8058 O O . ARG A 1 1021 ? -3.150 13.802 41.489 1.00 83.25 1021 ARG A O 1
ATOM 8065 N N . TYR A 1 1022 ? -2.542 11.909 40.415 1.00 83.06 1022 TYR A N 1
ATOM 8066 C CA . TYR A 1 1022 ? -1.123 12.250 40.296 1.00 83.06 1022 TYR A CA 1
ATOM 8067 C C . TYR A 1 1022 ? -0.944 13.543 39.482 1.00 83.06 1022 TYR A C 1
ATOM 8069 O O . TYR A 1 1022 ? -0.312 14.487 39.948 1.00 83.06 1022 TYR A O 1
ATOM 8077 N N . LEU A 1 1023 ? -1.609 13.648 38.328 1.00 79.06 1023 LEU A N 1
ATOM 8078 C CA . LEU A 1 1023 ? -1.520 14.826 37.455 1.00 79.06 1023 LEU A CA 1
ATOM 8079 C C . LEU A 1 1023 ? -2.123 16.106 38.049 1.00 79.06 1023 LEU A C 1
ATOM 8081 O O . LEU A 1 1023 ? -1.764 17.202 37.631 1.00 79.06 1023 LEU A O 1
ATOM 8085 N N . ALA A 1 1024 ? -3.013 16.003 39.041 1.00 76.69 1024 ALA A N 1
ATOM 8086 C CA . ALA A 1 1024 ? -3.525 17.174 39.751 1.00 76.69 1024 ALA A CA 1
ATOM 8087 C C . ALA A 1 1024 ? -2.464 17.846 40.649 1.00 76.69 1024 ALA A C 1
ATOM 8089 O O . ALA A 1 1024 ? -2.612 19.021 40.994 1.00 76.69 1024 ALA A O 1
ATOM 8090 N N . LYS A 1 1025 ? -1.414 17.113 41.048 1.00 77.44 1025 LYS A N 1
ATOM 8091 C CA . LYS A 1 1025 ? -0.264 17.607 41.825 1.00 77.44 1025 LYS A CA 1
ATOM 8092 C C . LYS A 1 1025 ? 1.026 16.926 41.334 1.00 77.44 1025 LYS A C 1
ATOM 8094 O O . LYS A 1 1025 ? 1.558 16.065 42.038 1.00 77.44 1025 LYS A O 1
ATOM 8099 N N . PRO A 1 1026 ? 1.515 17.285 40.137 1.00 72.94 1026 PRO A N 1
ATOM 8100 C CA . PRO A 1 1026 ? 2.658 16.616 39.535 1.00 72.94 1026 PRO A CA 1
ATOM 8101 C C . PRO A 1 1026 ? 3.939 16.899 40.325 1.00 72.94 1026 PRO A C 1
ATOM 8103 O O . PRO A 1 1026 ? 4.149 18.003 40.835 1.00 72.94 1026 PRO A O 1
ATOM 8106 N N . ILE A 1 1027 ? 4.801 15.890 40.410 1.00 77.25 1027 ILE A N 1
ATOM 8107 C CA . ILE A 1 1027 ? 6.154 16.011 40.960 1.00 77.25 1027 ILE A CA 1
ATOM 8108 C C . ILE A 1 1027 ? 7.091 16.354 39.787 1.00 77.25 1027 ILE A C 1
ATOM 8110 O O . ILE A 1 1027 ? 6.866 15.830 38.694 1.00 77.25 1027 ILE A O 1
ATOM 8114 N N . PRO A 1 1028 ? 8.102 17.231 39.960 1.00 78.94 1028 PRO A N 1
ATOM 8115 C CA . PRO A 1 1028 ? 9.097 17.486 38.918 1.00 78.94 1028 PRO A CA 1
ATOM 8116 C C . PRO A 1 1028 ? 9.701 16.180 38.384 1.00 78.94 1028 PRO A C 1
ATOM 8118 O O . PRO A 1 1028 ? 10.056 15.300 39.168 1.00 78.94 1028 PRO A O 1
ATOM 8121 N N . PHE A 1 1029 ? 9.788 16.061 37.057 1.00 73.50 1029 PHE A N 1
ATOM 8122 C CA . PHE A 1 1029 ? 10.308 14.873 36.369 1.00 73.50 1029 PHE A CA 1
ATOM 8123 C C . PHE A 1 1029 ? 11.801 14.699 36.639 1.00 73.50 1029 PHE A C 1
ATOM 8125 O O . PHE A 1 1029 ? 12.270 13.613 36.968 1.00 73.50 1029 PHE A O 1
ATOM 8132 N N . THR A 1 1030 ? 12.530 15.807 36.543 1.00 71.56 1030 THR A N 1
ATOM 8133 C CA . THR A 1 1030 ? 13.936 15.893 36.905 1.00 71.56 1030 THR A CA 1
ATOM 8134 C C . THR A 1 1030 ? 14.190 17.216 37.609 1.00 71.56 1030 THR A C 1
ATOM 8136 O O . THR A 1 1030 ? 13.532 18.226 37.336 1.00 71.56 1030 THR A O 1
ATOM 8139 N N . SER A 1 1031 ? 15.148 17.213 38.528 1.00 68.25 1031 SER A N 1
ATOM 8140 C CA . SER A 1 1031 ? 15.641 18.441 39.136 1.00 68.25 1031 SER A CA 1
ATOM 8141 C C . SER A 1 1031 ? 16.723 19.009 38.224 1.00 68.25 1031 SER A C 1
ATOM 8143 O O . SER A 1 1031 ? 17.795 18.413 38.118 1.00 68.25 1031 SER A O 1
ATOM 8145 N N . ILE A 1 1032 ? 16.463 20.151 37.573 1.00 82.94 1032 ILE A N 1
ATOM 8146 C CA . ILE A 1 1032 ? 17.544 20.921 36.943 1.00 82.94 1032 ILE A CA 1
ATOM 8147 C C . ILE A 1 1032 ? 18.569 21.239 38.036 1.00 82.94 1032 ILE A C 1
ATOM 8149 O O . ILE A 1 1032 ? 18.213 21.749 39.102 1.00 82.94 1032 ILE A O 1
ATOM 8153 N N . GLU A 1 1033 ? 19.836 20.909 37.783 1.00 85.94 1033 GLU A N 1
ATOM 8154 C CA . GLU A 1 1033 ? 20.922 21.200 38.716 1.00 85.94 1033 GLU A CA 1
ATOM 8155 C C . GLU A 1 1033 ? 20.965 22.717 38.970 1.00 85.94 1033 GLU A C 1
ATOM 8157 O O . GLU A 1 1033 ? 21.099 23.502 38.035 1.00 85.94 1033 GLU A O 1
ATOM 8162 N N . ASN A 1 1034 ? 20.808 23.124 40.234 1.00 88.50 1034 ASN A N 1
ATOM 8163 C CA . ASN A 1 1034 ? 20.734 24.530 40.651 1.00 88.50 1034 ASN A CA 1
ATOM 8164 C C . ASN A 1 1034 ? 19.618 25.352 39.959 1.00 88.50 1034 ASN A C 1
ATOM 8166 O O . ASN A 1 1034 ? 19.821 26.522 39.640 1.00 88.50 1034 ASN A O 1
ATOM 8170 N N . GLY A 1 1035 ? 18.452 24.754 39.679 1.00 85.38 1035 GLY A N 1
ATOM 8171 C CA . GLY A 1 1035 ? 17.304 25.459 39.080 1.00 85.38 1035 GLY A CA 1
ATOM 8172 C C . GLY A 1 1035 ? 16.575 26.436 40.017 1.00 85.38 1035 GLY A C 1
ATOM 8173 O O . GLY A 1 1035 ? 15.875 27.325 39.541 1.00 85.38 1035 GLY A O 1
ATOM 8174 N N . ASP A 1 1036 ? 16.752 26.289 41.331 1.00 86.44 1036 ASP A N 1
ATOM 8175 C CA . ASP A 1 1036 ? 16.299 27.226 42.371 1.00 86.44 1036 ASP A CA 1
ATOM 8176 C C . ASP A 1 1036 ? 17.342 28.310 42.697 1.00 86.44 1036 ASP A C 1
ATOM 8178 O O . ASP A 1 1036 ? 17.063 29.216 43.467 1.00 86.44 1036 ASP A O 1
ATOM 8182 N N . PHE A 1 1037 ? 18.542 28.218 42.109 1.00 89.06 1037 PHE A N 1
ATOM 8183 C CA . PHE A 1 1037 ? 19.672 29.133 42.298 1.00 89.06 1037 PHE A CA 1
ATOM 8184 C C . PHE A 1 1037 ? 20.231 29.230 43.729 1.00 89.06 1037 PHE A C 1
ATOM 8186 O O . PHE A 1 1037 ? 21.034 30.120 44.025 1.00 89.06 1037 PHE A O 1
ATOM 8193 N N . GLU A 1 1038 ? 19.891 28.280 44.603 1.00 86.50 1038 GLU A N 1
ATOM 8194 C CA . GLU A 1 1038 ? 20.275 28.292 46.019 1.00 86.50 1038 GLU A CA 1
ATOM 8195 C C . GLU A 1 1038 ? 21.695 27.764 46.284 1.00 86.50 1038 GLU A C 1
ATOM 8197 O O . GLU A 1 1038 ? 22.232 27.904 47.389 1.00 86.50 1038 GLU A O 1
ATOM 8202 N N . GLN A 1 1039 ? 22.362 27.177 45.283 1.00 84.81 1039 GLN A N 1
ATOM 8203 C CA . GLN A 1 1039 ? 23.737 26.716 45.467 1.00 84.81 1039 GLN A CA 1
ATOM 8204 C C . GLN A 1 1039 ? 24.712 27.894 45.669 1.00 84.81 1039 GLN A C 1
ATOM 8206 O O . GLN A 1 1039 ? 24.570 28.949 45.038 1.00 84.81 1039 GLN A O 1
ATOM 8211 N N . PRO A 1 1040 ? 25.750 27.729 46.516 1.00 75.81 1040 PRO A N 1
ATOM 8212 C CA . PRO A 1 1040 ? 26.781 28.741 46.714 1.00 75.81 1040 PRO A CA 1
ATOM 8213 C C . PRO A 1 1040 ? 27.465 29.104 45.392 1.00 75.81 1040 PRO A C 1
ATOM 8215 O O . PRO A 1 1040 ? 27.988 28.246 44.686 1.00 75.81 1040 PRO A O 1
ATOM 8218 N N . SER A 1 1041 ? 27.495 30.391 45.085 1.00 68.56 1041 SER A N 1
ATOM 8219 C CA . SER A 1 1041 ? 27.972 30.972 43.830 1.00 68.56 1041 SER A CA 1
ATOM 8220 C C . SER A 1 1041 ? 29.015 32.052 44.118 1.00 68.56 1041 SER A C 1
ATOM 8222 O O . SER A 1 1041 ? 29.014 32.659 45.191 1.00 68.56 1041 SER A O 1
ATOM 8224 N N . SER A 1 1042 ? 29.919 32.283 43.169 1.00 64.44 1042 SER A N 1
ATOM 8225 C CA . SER A 1 1042 ? 30.803 33.454 43.163 1.00 64.44 1042 SER A CA 1
ATOM 8226 C C . SER A 1 1042 ? 30.151 34.577 42.347 1.00 64.44 1042 SER A C 1
ATOM 8228 O O . SER A 1 1042 ? 29.310 34.293 41.495 1.00 64.44 1042 SER A O 1
ATOM 8230 N N . ASP A 1 1043 ? 30.574 35.833 42.529 1.00 59.69 1043 ASP A N 1
ATOM 8231 C CA . ASP A 1 1043 ? 30.064 36.994 41.765 1.00 59.69 1043 ASP A CA 1
ATOM 8232 C C . ASP A 1 1043 ? 30.261 36.886 40.231 1.00 59.69 1043 ASP A C 1
ATOM 8234 O O . ASP A 1 1043 ? 29.840 37.770 39.491 1.00 59.69 1043 ASP A O 1
ATOM 8238 N N . VAL A 1 1044 ? 30.922 35.827 39.738 1.00 61.59 1044 VAL A N 1
ATOM 8239 C CA . VAL A 1 1044 ? 31.345 35.658 38.336 1.00 61.59 1044 VAL A CA 1
ATOM 8240 C C . VAL A 1 1044 ? 30.760 34.397 37.675 1.00 61.59 1044 VAL A C 1
ATOM 8242 O O . VAL A 1 1044 ? 30.818 34.281 36.455 1.00 61.59 1044 VAL A O 1
ATOM 8245 N N . SER A 1 1045 ? 30.196 33.439 38.424 1.00 74.44 1045 SER A N 1
ATOM 8246 C CA . SER A 1 1045 ? 29.653 32.203 37.830 1.00 74.44 1045 SER A CA 1
ATOM 8247 C C . SER A 1 1045 ? 28.494 31.609 38.628 1.00 74.44 1045 SER A C 1
ATOM 8249 O O . SER A 1 1045 ? 28.615 31.409 39.841 1.00 74.44 1045 SER A O 1
ATOM 8251 N N . ILE A 1 1046 ? 27.419 31.235 37.932 1.00 84.06 1046 ILE A N 1
ATOM 8252 C CA . ILE A 1 1046 ? 26.270 30.521 38.499 1.00 84.06 1046 ILE A CA 1
ATOM 8253 C C . ILE A 1 1046 ? 26.515 29.008 38.346 1.00 84.06 1046 ILE A C 1
ATOM 8255 O O . ILE A 1 1046 ? 26.664 28.532 37.220 1.00 84.06 1046 ILE A O 1
ATOM 8259 N N . PRO A 1 1047 ? 26.578 28.220 39.438 1.00 85.56 1047 PRO A N 1
ATOM 8260 C CA . PRO A 1 1047 ? 26.770 26.773 39.346 1.00 85.56 1047 PRO A CA 1
ATOM 8261 C C . PRO A 1 1047 ? 25.742 26.122 38.414 1.00 85.56 1047 PRO A C 1
ATOM 8263 O O . PRO A 1 1047 ? 24.562 26.434 38.514 1.00 85.56 1047 PRO A O 1
ATOM 8266 N N . ALA A 1 1048 ? 26.194 25.223 37.533 1.00 86.25 1048 ALA A N 1
ATOM 8267 C CA . ALA A 1 1048 ? 25.380 24.488 36.552 1.00 86.25 1048 ALA A CA 1
ATOM 8268 C C . ALA A 1 1048 ? 24.676 25.317 35.453 1.00 86.25 1048 ALA A C 1
ATOM 8270 O O . ALA A 1 1048 ? 23.967 24.735 34.631 1.00 86.25 1048 ALA A O 1
ATOM 8271 N N . TRP A 1 1049 ? 24.942 26.623 35.369 1.00 89.44 1049 TRP A N 1
ATOM 8272 C CA . TRP A 1 1049 ? 24.435 27.502 34.314 1.00 89.44 1049 TRP A CA 1
ATOM 8273 C C . TRP A 1 1049 ? 25.585 28.224 33.600 1.00 89.44 1049 TRP A C 1
ATOM 8275 O O . TRP A 1 1049 ? 26.606 28.552 34.203 1.00 89.44 1049 TRP A O 1
ATOM 8285 N N . VAL A 1 1050 ? 25.439 28.450 32.296 1.00 88.62 1050 VAL A N 1
ATOM 8286 C CA . VAL A 1 1050 ? 26.415 29.135 31.437 1.00 88.62 1050 VAL A CA 1
ATOM 8287 C C . VAL A 1 1050 ? 25.730 30.319 30.777 1.00 88.62 1050 VAL A C 1
ATOM 8289 O O . VAL A 1 1050 ? 24.670 30.152 30.183 1.00 88.62 1050 VAL A O 1
ATOM 8292 N N . ASP A 1 1051 ? 26.333 31.502 30.837 1.00 87.62 1051 ASP A N 1
ATOM 8293 C CA . ASP A 1 1051 ? 25.794 32.699 30.199 1.00 87.62 1051 ASP A CA 1
ATOM 8294 C C . ASP A 1 1051 ? 26.760 33.329 29.183 1.00 87.62 1051 ASP A C 1
ATOM 8296 O O . ASP A 1 1051 ? 27.965 33.067 29.172 1.00 87.62 1051 ASP A O 1
ATOM 8300 N N . THR A 1 1052 ? 26.220 34.161 28.291 1.00 84.50 1052 THR A N 1
ATOM 8301 C CA . THR A 1 1052 ? 26.993 34.863 27.254 1.00 84.50 1052 THR A CA 1
ATOM 8302 C C . THR A 1 1052 ? 27.316 36.315 27.624 1.00 84.50 1052 THR A C 1
ATOM 8304 O O . THR A 1 1052 ? 27.495 37.147 26.723 1.00 84.50 1052 THR A O 1
ATOM 8307 N N . SER A 1 1053 ? 27.352 36.666 28.917 1.00 80.44 1053 SER A N 1
ATOM 8308 C CA . SER A 1 1053 ? 27.580 38.046 29.363 1.00 80.44 1053 SER A CA 1
ATOM 8309 C C . SER A 1 1053 ? 28.926 38.586 28.873 1.00 80.44 1053 SER A C 1
ATOM 8311 O O . SER A 1 1053 ? 29.985 37.969 28.996 1.00 80.44 1053 SER A O 1
ATOM 8313 N N . ARG A 1 1054 ? 28.880 39.763 28.237 1.00 73.56 1054 ARG A N 1
ATOM 8314 C CA . ARG A 1 1054 ? 30.047 40.517 27.759 1.00 73.56 1054 ARG A CA 1
ATOM 8315 C C . ARG A 1 1054 ? 29.716 42.006 27.732 1.00 73.56 1054 ARG A C 1
ATOM 8317 O O . ARG A 1 1054 ? 28.679 42.408 27.204 1.00 73.56 1054 ARG A O 1
ATOM 8324 N N . GLY A 1 1055 ? 30.644 42.844 28.189 1.00 77.38 1055 GLY A N 1
ATOM 8325 C CA . GLY A 1 1055 ? 30.501 44.300 28.115 1.00 77.38 1055 GLY A CA 1
ATOM 8326 C C . GLY A 1 1055 ? 29.397 44.829 29.035 1.00 77.38 1055 GLY A C 1
ATOM 8327 O O . GLY A 1 1055 ? 29.510 44.702 30.246 1.00 77.38 1055 GLY A O 1
ATOM 8328 N N . LYS A 1 1056 ? 28.363 45.464 28.463 1.00 73.88 1056 LYS A N 1
ATOM 8329 C CA . LYS A 1 1056 ? 27.257 46.091 29.212 1.00 73.88 1056 LYS A CA 1
ATOM 8330 C C . LYS A 1 1056 ? 26.143 45.119 29.629 1.00 73.88 1056 LYS A C 1
ATOM 8332 O O . LYS A 1 1056 ? 25.306 45.508 30.434 1.00 73.88 1056 LYS A O 1
ATOM 8337 N N . ASN A 1 1057 ? 26.120 43.896 29.097 1.00 82.38 1057 ASN A N 1
ATOM 8338 C CA . ASN A 1 1057 ? 25.125 42.888 29.476 1.00 82.38 1057 ASN A CA 1
ATOM 8339 C C . ASN A 1 1057 ? 25.646 42.089 30.660 1.00 82.38 1057 ASN A C 1
ATOM 8341 O O . ASN A 1 1057 ? 26.781 41.610 30.606 1.00 82.38 1057 ASN A O 1
ATOM 8345 N N . VAL A 1 1058 ? 24.826 41.941 31.694 1.00 84.56 1058 VAL A N 1
ATOM 8346 C CA . VAL A 1 1058 ? 25.242 41.340 32.964 1.00 84.56 1058 VAL A CA 1
ATOM 8347 C C . VAL A 1 1058 ? 24.186 40.343 33.428 1.00 84.56 1058 VAL A C 1
ATOM 8349 O O . VAL A 1 1058 ? 22.988 40.598 33.300 1.00 84.56 1058 VAL A O 1
ATOM 8352 N N . VAL A 1 1059 ? 24.650 39.218 33.974 1.00 85.94 1059 VAL A N 1
ATOM 8353 C CA . VAL A 1 1059 ? 23.844 38.300 34.782 1.00 85.94 1059 VAL A CA 1
ATOM 8354 C C . VAL A 1 1059 ? 24.320 38.424 36.228 1.00 85.94 1059 VAL A C 1
ATOM 8356 O O . VAL A 1 1059 ? 25.509 38.262 36.495 1.00 85.94 1059 VAL A O 1
ATOM 8359 N N . THR A 1 1060 ? 23.425 38.746 37.160 1.00 86.62 1060 THR A N 1
ATOM 8360 C CA . THR A 1 1060 ? 23.744 38.870 38.594 1.00 86.62 1060 THR A CA 1
ATOM 8361 C C . THR A 1 1060 ? 22.795 38.047 39.443 1.00 86.62 1060 THR A C 1
ATOM 8363 O O . THR A 1 1060 ? 21.679 37.754 39.025 1.00 86.62 1060 THR A O 1
ATOM 8366 N N . ILE A 1 1061 ? 23.202 37.733 40.669 1.00 85.75 1061 ILE A N 1
ATOM 8367 C CA . ILE A 1 1061 ? 22.324 37.087 41.646 1.00 85.75 1061 ILE A CA 1
ATOM 8368 C C . ILE A 1 1061 ? 21.543 38.158 42.400 1.00 85.75 1061 ILE A C 1
ATOM 8370 O O . ILE A 1 1061 ? 22.114 39.147 42.859 1.00 85.75 1061 ILE A O 1
ATOM 8374 N N . ALA A 1 1062 ? 20.236 37.959 42.508 1.00 85.94 1062 ALA A N 1
ATOM 8375 C CA . ALA A 1 1062 ? 19.310 38.835 43.208 1.00 85.94 1062 ALA A CA 1
ATOM 8376 C C . ALA A 1 1062 ? 18.528 38.052 44.273 1.00 85.94 1062 ALA A C 1
ATOM 8378 O O . ALA A 1 1062 ? 18.684 36.842 44.400 1.00 85.94 1062 ALA A O 1
ATOM 8379 N N . THR A 1 1063 ? 17.696 38.737 45.057 1.00 85.69 1063 THR A N 1
ATOM 8380 C CA . THR A 1 1063 ? 16.761 38.086 45.989 1.00 85.69 1063 THR A CA 1
ATOM 8381 C C . THR A 1 1063 ? 15.632 37.414 45.207 1.00 85.69 1063 THR A C 1
ATOM 8383 O O . THR A 1 1063 ? 15.095 38.013 44.269 1.00 85.69 1063 THR A O 1
ATOM 8386 N N . GLY A 1 1064 ? 15.287 36.175 45.554 1.00 82.75 1064 GLY A N 1
ATOM 8387 C CA . GLY A 1 1064 ? 14.197 35.434 44.916 1.00 82.75 1064 GLY A CA 1
ATOM 8388 C C . GLY A 1 1064 ? 12.809 35.783 45.451 1.00 82.75 1064 GLY A C 1
ATOM 8389 O O . GLY A 1 1064 ? 12.644 36.704 46.255 1.00 82.75 1064 GLY A O 1
ATOM 8390 N N . TYR A 1 1065 ? 11.781 35.078 44.968 1.00 78.62 1065 TYR A N 1
ATOM 8391 C CA . TYR A 1 1065 ? 10.388 35.325 45.376 1.00 78.62 1065 TYR A CA 1
ATOM 8392 C C . TYR A 1 1065 ? 10.090 34.782 46.784 1.00 78.62 1065 TYR A C 1
ATOM 8394 O O . TYR A 1 1065 ? 9.536 35.490 47.619 1.00 78.62 1065 TYR A O 1
ATOM 8402 N N . ASN A 1 1066 ? 10.469 33.525 47.037 1.00 81.25 1066 ASN A N 1
ATOM 8403 C CA . ASN A 1 1066 ? 10.367 32.827 48.332 1.00 81.25 1066 ASN A CA 1
ATOM 8404 C C . ASN A 1 1066 ? 11.665 32.056 48.645 1.00 81.25 1066 ASN A C 1
ATOM 8406 O O . ASN A 1 1066 ? 11.645 31.023 49.317 1.00 81.25 1066 ASN A O 1
ATOM 8410 N N . SER A 1 1067 ? 12.771 32.538 48.095 1.00 79.56 1067 SER A N 1
ATOM 8411 C CA . SER A 1 1067 ? 14.091 31.919 48.092 1.00 79.56 1067 SER A CA 1
ATOM 8412 C C . SER A 1 1067 ? 15.140 33.012 48.331 1.00 79.56 1067 SER A C 1
ATOM 8414 O O . SER A 1 1067 ? 14.870 34.205 48.124 1.00 79.56 1067 SER A O 1
ATOM 8416 N N . ASP A 1 1068 ? 16.316 32.637 48.833 1.00 83.25 1068 ASP A N 1
ATOM 8417 C CA . ASP A 1 1068 ? 17.360 33.612 49.162 1.00 83.25 1068 ASP A CA 1
ATOM 8418 C C . ASP A 1 1068 ? 18.021 34.159 47.883 1.00 83.25 1068 ASP A C 1
ATOM 8420 O O . ASP A 1 1068 ? 18.611 35.247 47.907 1.00 83.25 1068 ASP A O 1
ATOM 8424 N N . ARG A 1 1069 ? 17.914 33.431 46.761 1.00 87.31 1069 ARG A N 1
ATOM 8425 C CA . ARG A 1 1069 ? 18.607 33.716 45.502 1.00 87.31 1069 ARG A CA 1
ATOM 8426 C C . ARG A 1 1069 ? 17.697 33.549 44.280 1.00 87.31 1069 ARG A C 1
ATOM 8428 O O . ARG A 1 1069 ? 16.842 32.682 44.220 1.00 87.31 1069 ARG A O 1
ATOM 8435 N N . SER A 1 1070 ? 17.927 34.391 43.278 1.00 89.12 1070 SER A N 1
ATOM 8436 C CA . SER A 1 1070 ? 17.409 34.302 41.908 1.00 89.12 1070 SER A CA 1
ATOM 8437 C C . SER A 1 1070 ? 18.448 34.859 40.935 1.00 89.12 1070 SER A C 1
ATOM 8439 O O . SER A 1 1070 ? 19.449 35.445 41.364 1.00 89.12 1070 SER A O 1
ATOM 8441 N N . ILE A 1 1071 ? 18.229 34.721 39.626 1.00 89.88 1071 ILE A N 1
ATOM 8442 C CA . ILE A 1 1071 ? 19.082 35.367 38.618 1.00 89.88 1071 ILE A CA 1
ATOM 8443 C C . ILE A 1 1071 ? 18.389 36.599 38.040 1.00 89.88 1071 ILE A C 1
ATOM 8445 O O . ILE A 1 1071 ? 17.217 36.556 37.681 1.00 89.88 1071 ILE A O 1
ATOM 8449 N N . GLN A 1 1072 ? 19.120 37.703 37.921 1.00 90.00 1072 GLN A N 1
ATOM 8450 C CA . GLN A 1 1072 ? 18.723 38.884 37.162 1.00 90.00 1072 GLN A CA 1
ATOM 8451 C C . GLN A 1 1072 ? 19.545 38.946 35.876 1.00 90.00 1072 GLN A C 1
ATOM 8453 O O . GLN A 1 1072 ? 20.774 38.926 35.913 1.00 90.00 1072 GLN A O 1
ATOM 8458 N N . VAL A 1 1073 ? 18.855 39.034 34.746 1.00 89.12 1073 VAL A N 1
ATOM 8459 C CA . VAL A 1 1073 ? 19.419 39.034 33.400 1.00 89.12 1073 VAL A CA 1
ATOM 8460 C C . VAL A 1 1073 ? 19.133 40.395 32.768 1.00 89.12 1073 VAL A C 1
ATOM 8462 O O . VAL A 1 1073 ? 17.992 40.698 32.415 1.00 89.12 1073 VAL A O 1
ATOM 8465 N N . SER A 1 1074 ? 20.170 41.226 32.633 1.00 87.88 1074 SER A N 1
ATOM 8466 C CA . SER A 1 1074 ? 20.070 42.572 32.055 1.00 87.88 1074 SER A CA 1
ATOM 8467 C C . SER A 1 1074 ? 20.769 42.621 30.692 1.00 87.88 1074 SER A C 1
ATOM 8469 O O . SER A 1 1074 ? 21.999 42.716 30.606 1.00 87.88 1074 SER A O 1
ATOM 8471 N N . ALA A 1 1075 ? 19.983 42.570 29.615 1.00 85.69 1075 ALA A N 1
ATOM 8472 C CA . ALA A 1 1075 ? 20.447 42.663 28.233 1.00 85.69 1075 ALA A CA 1
ATOM 8473 C C . ALA A 1 1075 ? 20.269 44.100 27.716 1.00 85.69 1075 ALA A C 1
ATOM 8475 O O . ALA A 1 1075 ? 19.153 44.575 27.538 1.00 85.69 1075 ALA A O 1
ATOM 8476 N N . ILE A 1 1076 ? 21.374 44.809 27.491 1.00 83.38 1076 ILE A N 1
ATOM 8477 C CA . ILE A 1 1076 ? 21.405 46.224 27.103 1.00 83.38 1076 ILE A CA 1
ATOM 8478 C C . ILE A 1 1076 ? 21.647 46.383 25.597 1.00 83.38 1076 ILE A C 1
ATOM 8480 O O . ILE A 1 1076 ? 20.823 46.976 24.920 1.00 83.38 1076 ILE A O 1
ATOM 8484 N N . ASP A 1 1077 ? 22.763 45.881 25.054 1.00 79.56 1077 ASP A N 1
ATOM 8485 C CA . ASP A 1 1077 ? 23.195 46.208 23.677 1.00 79.56 1077 ASP A CA 1
ATOM 8486 C C . ASP A 1 1077 ? 23.051 45.068 22.653 1.00 79.56 1077 ASP A C 1
ATOM 8488 O O . ASP A 1 1077 ? 23.108 45.301 21.446 1.00 79.56 1077 ASP A O 1
ATOM 8492 N N . ARG A 1 1078 ? 22.863 43.830 23.114 1.00 84.25 1078 ARG A N 1
ATOM 8493 C CA . ARG A 1 1078 ? 22.685 42.620 22.293 1.00 84.25 1078 ARG A CA 1
ATOM 8494 C C . ARG A 1 1078 ? 21.943 41.560 23.107 1.00 84.25 1078 ARG A C 1
ATOM 8496 O O . ARG A 1 1078 ? 21.807 41.690 24.321 1.00 84.25 1078 ARG A O 1
ATOM 8503 N N . ARG A 1 1079 ? 21.502 40.497 22.431 1.00 85.19 1079 ARG A N 1
ATOM 8504 C CA . ARG A 1 1079 ? 20.868 39.339 23.073 1.00 85.19 1079 ARG A CA 1
ATOM 8505 C C . ARG A 1 1079 ? 21.819 38.701 24.095 1.00 85.19 1079 ARG A C 1
ATOM 8507 O O . ARG A 1 1079 ? 22.994 38.492 23.785 1.00 85.19 1079 ARG A O 1
ATOM 8514 N N . LEU A 1 1080 ? 21.304 38.398 25.283 1.00 88.19 1080 LEU A N 1
ATOM 8515 C CA . LEU A 1 1080 ? 22.008 37.700 26.358 1.00 88.19 1080 LEU A CA 1
ATOM 8516 C C . LEU A 1 1080 ? 21.363 36.330 26.557 1.00 88.19 1080 LEU A C 1
ATOM 8518 O O . LEU A 1 1080 ? 20.149 36.24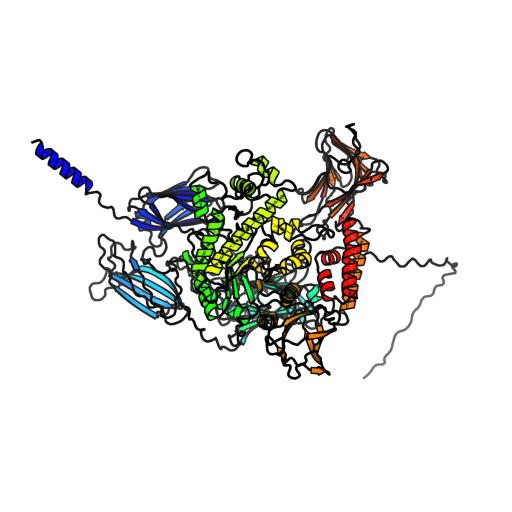2 26.717 1.00 88.19 1080 LEU A O 1
ATOM 8522 N N . THR A 1 1081 ? 22.170 35.278 26.541 1.00 88.94 1081 THR A N 1
ATOM 8523 C CA . THR A 1 1081 ? 21.711 33.897 26.678 1.00 88.94 1081 THR A CA 1
ATOM 8524 C C . THR A 1 1081 ? 22.176 33.322 28.009 1.00 88.94 1081 THR A C 1
ATOM 8526 O O . THR A 1 1081 ? 23.329 33.535 28.381 1.00 88.94 1081 THR A O 1
ATOM 8529 N N . VAL A 1 1082 ? 21.302 32.580 28.693 1.00 90.75 1082 VAL A N 1
ATOM 8530 C CA . VAL A 1 1082 ? 21.606 31.786 29.894 1.00 90.75 1082 VAL A CA 1
ATOM 8531 C C . VAL A 1 1082 ? 21.136 30.348 29.664 1.00 90.75 1082 VAL A C 1
ATOM 8533 O O . VAL A 1 1082 ? 19.954 30.129 29.409 1.00 90.75 1082 VAL A O 1
ATOM 8536 N N . SER A 1 1083 ? 22.040 29.376 29.759 1.00 90.56 1083 SER A N 1
ATOM 8537 C CA . SER A 1 1083 ? 21.783 27.962 29.460 1.00 90.56 1083 SER A CA 1
ATOM 8538 C C . SER A 1 1083 ? 22.096 27.058 30.650 1.00 90.56 1083 SER A C 1
ATOM 8540 O O . SER A 1 1083 ? 23.109 27.245 31.321 1.00 90.56 1083 SER A O 1
ATOM 8542 N N . SER A 1 1084 ? 21.253 26.061 30.907 1.00 91.44 1084 SER A N 1
ATOM 8543 C CA . SER A 1 1084 ? 21.481 25.036 31.927 1.00 91.44 1084 SER A CA 1
ATOM 8544 C C . SER A 1 1084 ? 22.513 24.007 31.464 1.00 91.44 1084 SER A C 1
ATOM 8546 O O . SER A 1 1084 ? 22.808 23.876 30.274 1.00 91.44 1084 SER A O 1
ATOM 8548 N N . ARG A 1 1085 ? 23.007 23.191 32.398 1.00 88.75 1085 ARG A N 1
ATOM 8549 C CA . ARG A 1 1085 ? 23.597 21.890 32.061 1.00 88.75 1085 ARG A CA 1
ATOM 8550 C C . ARG A 1 1085 ? 22.571 20.956 31.425 1.00 88.75 1085 ARG A C 1
ATOM 8552 O O . ARG A 1 1085 ? 21.362 21.109 31.603 1.00 88.75 1085 ARG A O 1
ATOM 8559 N N . GLU A 1 1086 ? 23.102 19.975 30.709 1.00 86.81 1086 GLU A N 1
ATOM 8560 C CA . GLU A 1 1086 ? 22.335 18.902 30.095 1.00 86.81 1086 GLU A CA 1
ATOM 8561 C C . GLU A 1 1086 ? 21.639 18.006 31.138 1.00 86.81 1086 GLU A C 1
ATOM 8563 O O . GLU A 1 1086 ? 22.262 17.578 32.113 1.00 86.81 1086 GLU A O 1
ATOM 8568 N N . PHE A 1 1087 ? 20.370 17.678 30.899 1.00 85.00 1087 PHE A N 1
ATOM 8569 C CA . PHE A 1 1087 ? 19.537 16.765 31.684 1.00 85.00 1087 PHE A CA 1
ATOM 8570 C C . PHE A 1 1087 ? 18.830 15.745 30.774 1.00 85.00 1087 PHE A C 1
ATOM 8572 O O . PHE A 1 1087 ? 18.687 15.971 29.577 1.00 85.00 1087 PHE A O 1
ATOM 8579 N N . GLU A 1 1088 ? 18.399 14.611 31.332 1.00 81.00 1088 GLU A N 1
ATOM 8580 C CA . GLU A 1 1088 ? 17.753 13.532 30.566 1.00 81.00 1088 GLU A CA 1
ATOM 8581 C C . GLU A 1 1088 ? 16.366 13.944 30.039 1.00 81.00 1088 GLU A C 1
ATOM 8583 O O . GLU A 1 1088 ? 15.590 14.596 30.743 1.00 81.00 1088 GLU A O 1
ATOM 8588 N N . SER A 1 1089 ? 16.030 13.539 28.814 1.00 77.88 1089 SER A N 1
ATOM 8589 C CA . SER A 1 1089 ? 14.704 13.745 28.224 1.00 77.88 1089 SER A CA 1
ATOM 8590 C C . SER A 1 1089 ? 13.641 12.833 28.868 1.00 77.88 1089 SER A C 1
ATOM 8592 O O . SER A 1 1089 ? 13.935 11.676 29.184 1.00 77.88 1089 SER A O 1
ATOM 8594 N N . PRO A 1 1090 ? 12.390 13.300 29.053 1.00 76.19 1090 PRO A N 1
ATOM 8595 C CA . PRO A 1 1090 ? 11.284 12.445 29.478 1.00 76.19 1090 PRO A CA 1
ATOM 8596 C C . PRO A 1 1090 ? 10.992 11.310 28.496 1.00 76.19 1090 PRO A C 1
ATOM 8598 O O . PRO A 1 1090 ? 10.802 11.545 27.306 1.00 76.19 1090 PRO A O 1
ATOM 8601 N N . GLN A 1 1091 ? 10.845 10.084 29.011 1.00 75.56 1091 GLN A N 1
ATOM 8602 C CA . GLN A 1 1091 ? 10.438 8.916 28.211 1.00 75.56 1091 GLN A CA 1
ATOM 8603 C C . GLN A 1 1091 ? 9.034 9.047 27.606 1.00 75.56 1091 GLN A C 1
ATOM 8605 O O . GLN A 1 1091 ? 8.684 8.268 26.733 1.00 75.56 1091 GLN A O 1
ATOM 8610 N N . SER A 1 1092 ? 8.235 10.012 28.060 1.00 74.06 1092 SER A N 1
ATOM 8611 C CA . SER A 1 1092 ? 6.912 10.337 27.529 1.00 74.06 1092 SER A CA 1
ATOM 8612 C C . SER A 1 1092 ? 6.944 11.107 26.200 1.00 74.06 1092 SER A C 1
ATOM 8614 O O . SER A 1 1092 ? 5.898 11.300 25.585 1.00 74.06 1092 SER A O 1
ATOM 8616 N N . GLY A 1 1093 ? 8.112 11.614 25.777 1.00 73.69 1093 GLY A N 1
ATOM 8617 C CA . GLY A 1 1093 ? 8.241 12.505 24.613 1.00 73.69 1093 GLY A CA 1
ATOM 8618 C C . GLY A 1 1093 ? 7.676 13.915 24.838 1.00 73.69 1093 GLY A C 1
ATOM 8619 O O . GLY A 1 1093 ? 7.547 14.700 23.902 1.00 73.69 1093 GLY A O 1
ATOM 8620 N N . LYS A 1 1094 ? 7.312 14.250 26.081 1.00 75.38 1094 LYS A N 1
ATOM 8621 C CA . LYS A 1 1094 ? 6.547 15.446 26.444 1.00 75.38 1094 LYS A CA 1
ATOM 8622 C C . LYS A 1 1094 ? 7.219 16.157 27.626 1.00 75.38 1094 LYS A C 1
ATOM 8624 O O . LYS A 1 1094 ? 7.455 15.547 28.663 1.00 75.38 1094 LYS A O 1
ATOM 8629 N N . ILE A 1 1095 ? 7.532 17.457 27.515 1.00 78.31 1095 ILE A N 1
ATOM 8630 C CA . ILE A 1 1095 ? 8.178 18.236 28.593 1.00 78.31 1095 ILE A CA 1
ATOM 8631 C C . ILE A 1 1095 ? 7.498 19.584 28.872 1.00 78.31 1095 ILE A C 1
ATOM 8633 O O . ILE A 1 1095 ? 7.064 20.294 27.971 1.00 78.31 1095 ILE A O 1
ATOM 8637 N N . ALA A 1 1096 ? 7.344 19.944 30.144 1.00 79.38 1096 ALA A N 1
ATOM 8638 C CA . ALA A 1 1096 ? 6.821 21.238 30.572 1.00 79.38 1096 ALA A CA 1
ATOM 8639 C C . ALA A 1 1096 ? 7.815 21.909 31.511 1.00 79.38 1096 ALA A C 1
ATOM 8641 O O . ALA A 1 1096 ? 8.394 21.269 32.386 1.00 79.38 1096 ALA A O 1
ATOM 8642 N N . ILE A 1 1097 ? 7.978 23.217 31.363 1.00 83.25 1097 ILE A N 1
ATOM 8643 C CA . ILE A 1 1097 ? 8.903 24.004 32.174 1.00 83.25 1097 ILE A CA 1
ATOM 8644 C C . ILE A 1 1097 ? 8.088 25.008 32.968 1.00 83.25 1097 ILE A C 1
ATOM 8646 O O . ILE A 1 1097 ? 7.304 25.759 32.391 1.00 83.25 1097 ILE A O 1
ATOM 8650 N N . SER A 1 1098 ? 8.256 25.032 34.289 1.00 84.94 1098 SER A N 1
ATOM 8651 C CA . SER A 1 1098 ? 7.746 26.130 35.106 1.00 84.94 1098 SER A CA 1
ATOM 8652 C C . SER A 1 1098 ? 8.884 26.945 35.673 1.00 84.94 1098 SER A C 1
ATOM 8654 O O . SER A 1 1098 ? 9.843 26.365 36.167 1.00 84.94 1098 SER A O 1
ATOM 8656 N N . PHE A 1 1099 ? 8.729 28.258 35.688 1.00 87.56 1099 PHE A N 1
ATOM 8657 C CA . PHE A 1 1099 ? 9.640 29.164 36.372 1.00 87.56 1099 PHE A CA 1
ATOM 8658 C C . PHE A 1 1099 ? 8.874 30.397 36.842 1.00 87.56 1099 PHE A C 1
ATOM 8660 O O . PHE A 1 1099 ? 7.769 30.690 36.373 1.00 87.56 1099 PHE A O 1
ATOM 8667 N N . LEU A 1 1100 ? 9.451 31.102 37.800 1.00 87.56 1100 LEU A N 1
ATOM 8668 C CA . LEU A 1 1100 ? 9.005 32.413 38.231 1.00 87.56 1100 LEU A CA 1
ATOM 8669 C C . LEU A 1 1100 ? 9.799 33.465 37.464 1.00 87.56 1100 LEU A C 1
ATOM 8671 O O . LEU A 1 1100 ? 11.013 33.337 37.320 1.00 87.56 1100 LEU A O 1
ATOM 8675 N N . ALA A 1 1101 ? 9.126 34.500 36.972 1.00 87.25 1101 ALA A N 1
ATOM 8676 C CA . ALA A 1 1101 ? 9.785 35.620 36.319 1.00 87.25 1101 ALA A CA 1
ATOM 8677 C C . ALA A 1 1101 ? 9.183 36.969 36.720 1.00 87.25 1101 ALA A C 1
ATOM 8679 O O . ALA A 1 1101 ? 8.004 37.055 37.057 1.00 87.25 1101 ALA A O 1
ATOM 8680 N N . ARG A 1 1102 ? 9.988 38.035 36.670 1.00 84.94 1102 ARG A N 1
ATOM 8681 C CA . ARG A 1 1102 ? 9.528 39.419 36.867 1.00 84.94 1102 ARG A CA 1
ATOM 8682 C C . ARG A 1 1102 ? 10.325 40.401 36.018 1.00 84.94 1102 ARG A C 1
ATOM 8684 O O . ARG A 1 1102 ? 11.552 40.372 36.027 1.00 84.94 1102 ARG A O 1
ATOM 8691 N N . HIS A 1 1103 ? 9.637 41.327 35.353 1.00 82.19 1103 HIS A N 1
ATOM 8692 C CA . HIS A 1 1103 ? 10.268 42.414 34.601 1.00 82.19 1103 HIS A CA 1
ATOM 8693 C C . HIS A 1 1103 ? 10.666 43.587 35.516 1.00 82.19 1103 HIS A C 1
ATOM 8695 O O . HIS A 1 1103 ? 9.884 43.999 36.373 1.00 82.19 1103 HIS A O 1
ATOM 8701 N N . LEU A 1 1104 ? 11.861 44.158 35.327 1.00 78.81 1104 LEU A N 1
ATOM 8702 C CA . LEU A 1 1104 ? 12.405 45.212 36.200 1.00 78.81 1104 LEU A CA 1
ATOM 8703 C C . LEU A 1 1104 ? 12.377 46.624 35.592 1.00 78.81 1104 LEU A C 1
ATOM 8705 O O . LEU A 1 1104 ? 12.357 47.603 36.339 1.00 78.81 1104 LEU A O 1
ATOM 8709 N N . ARG A 1 1105 ? 12.322 46.773 34.258 1.00 65.62 1105 ARG A N 1
ATOM 8710 C CA . ARG A 1 1105 ? 12.246 48.092 33.590 1.00 65.62 1105 ARG A CA 1
ATOM 8711 C C . ARG A 1 1105 ? 10.886 48.349 32.938 1.00 65.62 1105 ARG A C 1
ATOM 8713 O O . ARG A 1 1105 ? 10.578 47.793 31.895 1.00 65.62 1105 ARG A O 1
ATOM 8720 N N . HIS A 1 1106 ? 10.084 49.254 33.496 1.00 53.19 1106 HIS A N 1
ATOM 8721 C CA . HIS A 1 1106 ? 8.933 49.841 32.798 1.00 53.19 1106 HIS A CA 1
ATOM 8722 C C . HIS A 1 1106 ? 9.356 51.154 32.128 1.00 53.19 1106 HIS A C 1
ATOM 8724 O O . HIS A 1 1106 ? 9.398 52.196 32.777 1.00 53.19 1106 HIS A O 1
ATOM 8730 N N . SER A 1 1107 ? 9.637 51.139 30.826 1.00 40.78 1107 SER A N 1
ATOM 8731 C CA . SER A 1 1107 ? 9.827 52.375 30.055 1.00 40.78 1107 SER A CA 1
ATOM 8732 C C . SER A 1 1107 ? 8.920 52.426 28.830 1.00 40.78 1107 SER A C 1
ATOM 8734 O O . SER A 1 1107 ? 9.369 52.378 27.690 1.00 40.78 1107 SER A O 1
ATOM 8736 N N . SER A 1 1108 ? 7.618 52.571 29.076 1.00 38.34 1108 SER A N 1
ATOM 8737 C CA . SER A 1 1108 ? 6.768 53.460 28.274 1.00 38.34 1108 SER A CA 1
ATOM 8738 C C . SER A 1 1108 ? 5.477 53.795 29.027 1.00 38.34 1108 SER A C 1
ATOM 8740 O O . SER A 1 1108 ? 4.678 52.900 29.305 1.00 38.34 1108 SER A O 1
ATOM 8742 N N . PRO A 1 1109 ? 5.236 55.076 29.358 1.00 39.69 1109 PRO A N 1
ATOM 8743 C CA . PRO A 1 1109 ? 3.968 55.530 29.897 1.00 39.69 1109 PRO A CA 1
ATOM 8744 C C . PRO A 1 1109 ? 2.987 55.727 28.735 1.00 39.69 1109 PRO A C 1
ATOM 8746 O O . PRO A 1 1109 ? 2.815 56.835 28.238 1.00 39.69 1109 PRO A O 1
ATOM 8749 N N . VAL A 1 1110 ? 2.326 54.658 28.287 1.00 35.97 1110 VAL A N 1
ATOM 8750 C CA . VAL A 1 1110 ? 1.086 54.797 27.512 1.00 35.97 1110 VAL A CA 1
ATOM 8751 C C . VAL A 1 1110 ? 0.008 53.941 28.155 1.00 35.97 1110 VAL A C 1
ATOM 8753 O O . VAL A 1 1110 ? 0.037 52.715 28.147 1.00 35.97 1110 VAL A O 1
ATOM 8756 N N . SER A 1 1111 ? -0.941 54.661 28.743 1.00 41.03 1111 SER A N 1
ATOM 8757 C CA . SER A 1 1111 ? -2.152 54.181 29.386 1.00 41.03 1111 SER A CA 1
ATOM 8758 C C . SER A 1 1111 ? -2.949 53.242 28.476 1.00 41.03 1111 SER A C 1
ATOM 8760 O O . SER A 1 1111 ? -3.576 53.677 27.512 1.00 41.03 1111 SER A O 1
ATOM 8762 N N . ARG A 1 1112 ? -2.935 51.950 28.804 1.00 37.12 1112 ARG A N 1
ATOM 8763 C CA . ARG A 1 1112 ? -4.017 50.977 28.596 1.00 37.12 1112 ARG A CA 1
ATOM 8764 C C . ARG A 1 1112 ? -3.736 49.818 29.546 1.00 37.12 1112 ARG A C 1
ATOM 8766 O O . ARG A 1 1112 ? -2.598 49.375 29.635 1.00 37.12 1112 ARG A O 1
ATOM 8773 N N . ALA A 1 1113 ? -4.757 49.388 30.288 1.00 37.66 1113 ALA A N 1
ATOM 8774 C CA . ALA A 1 1113 ? -4.667 48.268 31.223 1.00 37.66 1113 ALA A CA 1
ATOM 8775 C C . ALA A 1 1113 ? -3.871 47.104 30.597 1.00 37.66 1113 ALA A C 1
ATOM 8777 O O . ALA A 1 1113 ? -4.143 46.776 29.435 1.00 37.66 1113 ALA A O 1
ATOM 8778 N N . PRO A 1 1114 ? -2.892 46.509 31.306 1.00 39.03 1114 PRO A N 1
ATOM 8779 C CA . PRO A 1 1114 ? -2.100 45.431 30.742 1.00 39.03 1114 PRO A CA 1
ATOM 8780 C C . PRO A 1 1114 ? -3.039 44.273 30.407 1.00 39.03 1114 PRO A C 1
ATOM 8782 O O . PRO A 1 1114 ? -3.647 43.659 31.283 1.00 39.03 1114 PRO A O 1
ATOM 8785 N N . LYS A 1 1115 ? -3.197 43.998 29.109 1.00 42.38 1115 LYS A N 1
ATOM 8786 C CA . LYS A 1 1115 ? -3.653 42.680 28.677 1.00 42.38 1115 LYS A CA 1
ATOM 8787 C C . LYS A 1 1115 ? -2.577 41.679 29.129 1.00 42.38 1115 LYS A C 1
ATOM 8789 O O . LYS A 1 1115 ? -1.397 42.009 29.015 1.00 42.38 1115 LYS A O 1
ATOM 8794 N N . PRO A 1 1116 ? -2.946 40.469 29.580 1.00 42.53 1116 PRO A N 1
ATOM 8795 C CA . PRO A 1 1116 ? -1.994 39.451 30.046 1.00 42.53 1116 PRO A CA 1
ATOM 8796 C C . PRO A 1 1116 ? -0.936 39.029 29.003 1.00 42.53 1116 PRO A C 1
ATOM 8798 O O . PRO A 1 1116 ? 0.002 38.327 29.342 1.00 42.53 1116 PRO A O 1
ATOM 8801 N N . SER A 1 1117 ? -1.036 39.490 27.752 1.00 44.78 1117 SER A N 1
ATOM 8802 C CA . SER A 1 1117 ? -0.115 39.193 26.651 1.00 44.78 1117 SER A CA 1
ATOM 8803 C C . SER A 1 1117 ? 1.130 40.101 26.551 1.00 44.78 1117 SER A C 1
ATOM 8805 O O . SER A 1 1117 ? 1.823 40.031 25.545 1.00 44.78 1117 SER A O 1
ATOM 8807 N N . VAL A 1 1118 ? 1.395 41.010 27.505 1.00 48.59 1118 VAL A N 1
ATOM 8808 C CA . VAL A 1 1118 ? 2.490 42.018 27.404 1.00 48.59 1118 VAL A CA 1
ATOM 8809 C C . VAL A 1 1118 ? 3.648 41.773 28.396 1.00 48.59 1118 VAL A C 1
ATOM 8811 O O . VAL A 1 1118 ? 4.702 42.398 28.287 1.00 48.59 1118 VAL A O 1
ATOM 8814 N N . ALA A 1 1119 ? 3.495 40.855 29.355 1.00 56.50 1119 ALA A N 1
ATOM 8815 C CA . ALA A 1 1119 ? 4.276 40.878 30.596 1.00 56.50 1119 ALA A CA 1
ATOM 8816 C C . ALA A 1 1119 ? 5.736 40.371 30.518 1.00 56.50 1119 ALA A C 1
ATOM 8818 O O . ALA A 1 1119 ? 6.543 40.761 31.356 1.00 56.50 1119 ALA A O 1
ATOM 8819 N N . LEU A 1 1120 ? 6.124 39.603 29.489 1.00 66.19 1120 LEU A N 1
ATOM 8820 C CA . LEU A 1 1120 ? 7.496 39.073 29.315 1.00 66.19 1120 LEU A CA 1
ATOM 8821 C C . LEU A 1 1120 ? 8.040 39.283 27.891 1.00 66.19 1120 LEU A C 1
ATOM 8823 O O . LEU A 1 1120 ? 8.711 38.425 27.312 1.00 66.19 1120 LEU A O 1
ATOM 8827 N N . THR A 1 1121 ? 7.723 40.434 27.295 1.00 63.00 1121 THR A N 1
ATOM 8828 C CA . THR A 1 1121 ? 8.198 40.791 25.950 1.00 63.00 1121 THR A CA 1
ATOM 8829 C C . THR A 1 1121 ? 9.731 40.842 25.933 1.00 63.00 1121 THR A C 1
ATOM 8831 O O . THR A 1 1121 ? 10.326 41.555 26.732 1.00 63.00 1121 THR A O 1
ATOM 8834 N N . GLY A 1 1122 ? 10.368 40.090 25.030 1.00 66.62 1122 GLY A N 1
ATOM 8835 C CA . GLY A 1 1122 ? 11.831 40.038 24.902 1.00 66.62 1122 GLY A CA 1
ATOM 8836 C C . GLY A 1 1122 ? 12.489 38.764 25.443 1.00 66.62 1122 GLY A C 1
ATOM 8837 O O . GLY A 1 1122 ? 13.661 38.551 25.144 1.00 66.62 1122 GLY A O 1
ATOM 8838 N N . LEU A 1 1123 ? 11.759 37.891 26.149 1.00 77.69 1123 LEU A N 1
ATOM 8839 C CA . LEU A 1 1123 ? 12.240 36.568 26.569 1.00 77.69 1123 LEU A CA 1
ATOM 8840 C C . LEU A 1 1123 ? 11.856 35.483 25.545 1.00 77.69 1123 LEU A C 1
ATOM 8842 O O . LEU A 1 1123 ? 10.687 35.351 25.172 1.00 77.69 1123 LEU A O 1
ATOM 8846 N N . ARG A 1 1124 ? 12.836 34.684 25.119 1.00 81.69 1124 ARG A N 1
ATOM 8847 C CA . ARG A 1 1124 ? 12.671 33.460 24.322 1.00 81.69 1124 ARG A CA 1
ATOM 8848 C C . ARG A 1 1124 ? 13.228 32.283 25.126 1.00 81.69 1124 ARG A C 1
ATOM 8850 O O . ARG A 1 1124 ? 14.295 32.403 25.717 1.00 81.69 1124 ARG A O 1
ATOM 8857 N N . VAL A 1 1125 ? 12.501 31.172 25.187 1.00 82.00 1125 VAL A N 1
ATOM 8858 C CA . VAL A 1 1125 ? 12.925 29.959 25.907 1.00 82.00 1125 VAL A CA 1
ATOM 8859 C C . VAL A 1 1125 ? 13.088 28.836 24.896 1.00 82.00 1125 VAL A C 1
ATOM 8861 O O . VAL A 1 1125 ? 12.188 28.604 24.091 1.00 82.00 1125 VAL A O 1
ATOM 8864 N N . THR A 1 1126 ? 14.223 28.151 24.939 1.00 82.38 1126 THR A N 1
ATOM 8865 C CA . THR A 1 1126 ? 14.610 27.135 23.963 1.00 82.38 1126 THR A CA 1
ATOM 8866 C C . THR A 1 1126 ? 15.086 25.867 24.668 1.00 82.38 1126 THR A C 1
ATOM 8868 O O . THR A 1 1126 ? 15.780 25.938 25.681 1.00 82.38 1126 THR A O 1
ATOM 8871 N N . LEU A 1 1127 ? 14.734 24.704 24.122 1.00 82.50 1127 LEU A N 1
ATOM 8872 C CA . LEU A 1 1127 ? 15.384 23.431 24.424 1.00 82.50 1127 LEU A CA 1
ATOM 8873 C C . LEU A 1 1127 ? 16.393 23.101 23.330 1.00 82.50 1127 LEU A C 1
ATOM 8875 O O . LEU A 1 1127 ? 16.064 23.137 22.143 1.00 82.50 1127 LEU A O 1
ATOM 8879 N N . GLU A 1 1128 ? 17.609 22.750 23.733 1.00 80.75 1128 GLU A N 1
ATOM 8880 C CA . GLU A 1 1128 ? 18.693 22.376 22.827 1.00 80.75 1128 GLU A CA 1
ATOM 8881 C C . GLU A 1 1128 ? 19.109 20.915 23.030 1.00 80.75 1128 GLU A C 1
ATOM 8883 O O . GLU A 1 1128 ? 19.151 20.422 24.159 1.00 80.75 1128 GLU A O 1
ATOM 8888 N N . ARG A 1 1129 ? 19.464 20.235 21.934 1.00 78.38 1129 ARG A N 1
ATOM 8889 C CA . ARG A 1 1129 ? 20.052 18.887 21.912 1.00 78.38 1129 ARG A CA 1
ATOM 8890 C C . ARG A 1 1129 ? 21.346 18.935 21.110 1.00 78.38 1129 ARG A C 1
ATOM 8892 O O . ARG A 1 1129 ? 21.330 19.276 19.929 1.00 78.38 1129 ARG A O 1
ATOM 8899 N N . GLY A 1 1130 ? 22.478 18.629 21.744 1.00 70.94 1130 GLY A N 1
ATOM 8900 C CA . GLY A 1 1130 ? 23.789 18.675 21.081 1.00 70.94 1130 GLY A CA 1
ATOM 8901 C C . GLY A 1 1130 ? 24.114 20.036 20.442 1.00 70.94 1130 GLY A C 1
ATOM 8902 O O . GLY A 1 1130 ? 24.742 20.080 19.388 1.00 70.94 1130 GLY A O 1
ATOM 8903 N N . GLY A 1 1131 ? 23.631 21.137 21.033 1.00 68.44 1131 GLY A N 1
ATOM 8904 C CA . GLY A 1 1131 ? 23.781 22.501 20.505 1.00 68.44 1131 GLY A CA 1
ATOM 8905 C C . GLY A 1 1131 ? 22.834 22.874 19.356 1.00 68.44 1131 GLY A C 1
ATOM 8906 O O . GLY A 1 1131 ? 22.937 23.980 18.831 1.00 68.44 1131 GLY A O 1
ATOM 8907 N N . THR A 1 1132 ? 21.918 21.983 18.966 1.00 71.25 1132 THR A N 1
ATOM 8908 C CA . THR A 1 1132 ? 20.864 22.263 17.979 1.00 71.25 1132 THR A CA 1
ATOM 8909 C C . THR A 1 1132 ? 19.564 22.605 18.702 1.00 71.25 1132 THR A C 1
ATOM 8911 O O . THR A 1 1132 ? 19.165 21.902 19.629 1.00 71.25 1132 THR A O 1
ATOM 8914 N N . GLU A 1 1133 ? 18.910 23.687 18.288 1.00 75.62 1133 GLU A N 1
ATOM 8915 C CA . GLU A 1 1133 ? 17.587 24.095 18.770 1.00 75.62 1133 GLU A CA 1
ATOM 8916 C C . GLU A 1 1133 ? 16.540 23.036 18.375 1.00 75.62 1133 GLU A C 1
ATOM 8918 O O . GLU A 1 1133 ? 16.387 22.742 17.193 1.00 75.62 1133 GLU A O 1
ATOM 8923 N N . VAL A 1 1134 ? 15.861 22.436 19.362 1.00 68.31 1134 VAL A N 1
ATOM 8924 C CA . VAL A 1 1134 ? 14.826 21.400 19.148 1.00 68.31 1134 VAL A CA 1
ATOM 8925 C C . VAL A 1 1134 ? 13.437 22.020 19.200 1.00 68.31 1134 VAL A C 1
ATOM 8927 O O . VAL A 1 1134 ? 12.619 21.801 18.320 1.00 68.31 1134 VAL A O 1
ATOM 8930 N N . VAL A 1 1135 ? 13.186 22.822 20.235 1.00 69.00 1135 VAL A N 1
ATOM 8931 C CA . VAL A 1 1135 ? 11.931 23.554 20.415 1.00 69.00 1135 VAL A CA 1
ATOM 8932 C C . VAL A 1 1135 ? 12.282 24.942 20.906 1.00 69.00 1135 VAL A C 1
ATOM 8934 O O . VAL A 1 1135 ? 13.033 25.081 21.872 1.00 69.00 1135 VAL A O 1
ATOM 8937 N N . ALA A 1 1136 ? 11.716 25.968 20.284 1.00 64.38 1136 ALA A N 1
ATOM 8938 C CA . ALA A 1 1136 ? 11.854 27.333 20.753 1.00 64.38 1136 ALA A CA 1
ATOM 8939 C C . ALA A 1 1136 ? 10.507 28.018 20.863 1.00 64.38 1136 ALA A C 1
ATOM 8941 O O . ALA A 1 1136 ? 9.612 27.845 20.040 1.00 64.38 1136 ALA A O 1
ATOM 8942 N N . TRP A 1 1137 ? 10.398 28.844 21.890 1.00 69.31 1137 TRP A N 1
ATOM 8943 C CA . TRP A 1 1137 ? 9.173 29.528 22.239 1.00 69.31 1137 TRP A CA 1
ATOM 8944 C C . TRP A 1 1137 ? 9.441 31.014 22.482 1.00 69.31 1137 TRP A C 1
ATOM 8946 O O . TRP A 1 1137 ? 10.466 31.381 23.063 1.00 69.31 1137 TRP A O 1
ATOM 8956 N N . GLN A 1 1138 ? 8.512 31.875 22.059 1.00 59.81 1138 GLN A N 1
ATOM 8957 C CA . GLN A 1 1138 ? 8.605 33.330 22.187 1.00 59.81 1138 GLN A CA 1
ATOM 8958 C C . GLN A 1 1138 ? 7.333 33.908 22.833 1.00 59.81 1138 GLN A C 1
ATOM 8960 O O . GLN A 1 1138 ? 6.240 33.415 22.592 1.00 59.81 1138 GLN A O 1
ATOM 8965 N N . GLY A 1 1139 ? 7.513 34.960 23.643 1.00 53.75 1139 GLY A N 1
ATOM 8966 C CA . GLY A 1 1139 ? 6.613 35.634 24.603 1.00 53.75 1139 GLY A CA 1
ATOM 8967 C C . GLY A 1 1139 ? 5.085 35.800 24.421 1.00 53.75 1139 GLY A C 1
ATOM 8968 O O . GLY A 1 1139 ? 4.526 36.576 25.193 1.00 53.75 1139 GLY A O 1
ATOM 8969 N N . SER A 1 1140 ? 4.375 35.167 23.482 1.00 51.31 1140 SER A N 1
ATOM 8970 C CA . SER A 1 1140 ? 2.933 35.395 23.238 1.00 51.31 1140 SER A CA 1
ATOM 8971 C C . SER A 1 1140 ? 1.967 34.360 23.837 1.00 51.31 1140 SER A C 1
ATOM 8973 O O . SER A 1 1140 ? 0.809 34.706 24.064 1.00 51.31 1140 SER A O 1
ATOM 8975 N N . ASP A 1 1141 ? 2.418 33.137 24.143 1.00 49.47 1141 ASP A N 1
ATOM 8976 C CA . ASP A 1 1141 ? 1.521 31.971 24.327 1.00 49.47 1141 ASP A CA 1
ATOM 8977 C C . ASP A 1 1141 ? 1.579 31.271 25.703 1.00 49.47 1141 ASP A C 1
ATOM 8979 O O . ASP A 1 1141 ? 1.256 30.090 25.827 1.00 49.47 1141 ASP A O 1
ATOM 8983 N N . PHE A 1 1142 ? 1.986 31.967 26.769 1.00 57.75 1142 PHE A N 1
ATOM 8984 C CA . PHE A 1 1142 ? 2.114 31.371 28.106 1.00 57.75 1142 PHE A CA 1
ATOM 8985 C C . PHE A 1 1142 ? 0.901 31.648 28.994 1.00 57.75 1142 PHE A C 1
ATOM 8987 O O . PHE A 1 1142 ? 0.254 32.695 28.917 1.00 57.75 1142 PHE A O 1
ATOM 8994 N N . LYS A 1 1143 ? 0.610 30.710 29.901 1.00 56.88 1143 LYS A N 1
ATOM 8995 C CA . LYS A 1 1143 ? -0.304 30.977 31.010 1.00 56.88 1143 LYS A CA 1
ATOM 8996 C C . LYS A 1 1143 ? 0.471 31.705 32.103 1.00 56.88 1143 LYS A C 1
ATOM 8998 O O . LYS A 1 1143 ? 1.421 31.154 32.655 1.00 56.88 1143 LYS A O 1
ATOM 9003 N N . VAL A 1 1144 ? 0.033 32.919 32.407 1.00 62.06 1144 VAL A N 1
ATOM 9004 C CA . VAL A 1 1144 ? 0.600 33.757 33.463 1.00 62.06 1144 VAL A CA 1
ATOM 9005 C C . VAL A 1 1144 ? -0.326 33.702 34.663 1.00 62.06 1144 VAL A C 1
ATOM 9007 O O . VAL A 1 1144 ? -1.478 34.131 34.569 1.00 62.06 1144 VAL A O 1
ATOM 9010 N N . ASP A 1 1145 ? 0.159 33.189 35.787 1.00 64.69 1145 ASP A N 1
ATOM 9011 C CA . ASP A 1 1145 ? -0.509 33.407 37.067 1.00 64.69 1145 ASP A CA 1
ATOM 9012 C C . ASP A 1 1145 ? 0.255 34.528 37.789 1.00 64.69 1145 ASP A C 1
ATOM 9014 O O . ASP A 1 1145 ? 1.380 34.324 38.254 1.00 64.69 1145 ASP A O 1
ATOM 9018 N N . SER A 1 1146 ? -0.328 35.733 37.834 1.00 71.56 1146 SER A N 1
ATOM 9019 C CA . SER A 1 1146 ? 0.260 36.866 38.556 1.00 71.56 1146 SER A CA 1
ATOM 9020 C C . SER A 1 1146 ? 0.292 36.571 40.056 1.00 71.56 1146 SER A C 1
ATOM 9022 O O . SER A 1 1146 ? -0.732 36.239 40.661 1.00 71.56 1146 SER A O 1
ATOM 9024 N N . LEU A 1 1147 ? 1.471 36.701 40.651 1.00 68.19 1147 LEU A N 1
ATOM 9025 C CA . LEU A 1 1147 ? 1.726 36.526 42.076 1.00 68.19 1147 LEU A CA 1
ATOM 9026 C C . LEU A 1 1147 ? 1.894 37.893 42.760 1.00 68.19 1147 LEU A C 1
ATOM 9028 O O . LEU A 1 1147 ? 1.668 38.951 42.168 1.00 68.19 1147 LEU A O 1
ATOM 9032 N N . GLN A 1 1148 ? 2.247 37.879 44.046 1.00 69.12 1148 GLN A N 1
ATOM 9033 C CA . GLN A 1 1148 ? 2.553 39.104 44.792 1.00 69.12 1148 GLN A CA 1
ATOM 9034 C C . GLN A 1 1148 ? 3.841 39.769 44.263 1.00 69.12 1148 GLN A C 1
ATOM 9036 O O . GLN A 1 1148 ? 4.699 39.110 43.679 1.00 69.12 1148 GLN A O 1
ATOM 9041 N N . ASP A 1 1149 ? 3.971 41.084 44.462 1.00 69.19 1149 ASP A N 1
ATOM 9042 C CA . ASP A 1 1149 ? 5.181 41.875 44.165 1.00 69.19 1149 ASP A CA 1
ATOM 9043 C C . ASP A 1 1149 ? 5.688 41.832 42.710 1.00 69.19 1149 ASP A C 1
ATOM 9045 O O . ASP A 1 1149 ? 6.880 42.016 42.433 1.00 69.19 1149 ASP A O 1
ATOM 9049 N N . GLY A 1 1150 ? 4.766 41.625 41.765 1.00 74.25 1150 GLY A N 1
ATOM 9050 C CA . GLY A 1 1150 ? 5.036 41.654 40.326 1.00 74.25 1150 GLY A CA 1
ATOM 9051 C C . GLY A 1 1150 ? 5.686 40.386 39.773 1.00 74.25 1150 GLY A C 1
ATOM 9052 O O . GLY A 1 1150 ? 6.029 40.370 38.596 1.00 74.25 1150 GLY A O 1
ATOM 9053 N N . TRP A 1 1151 ? 5.865 39.341 40.587 1.00 81.94 1151 TRP A N 1
ATOM 9054 C CA . TRP A 1 1151 ? 6.296 38.033 40.100 1.00 81.94 1151 TRP A CA 1
ATOM 9055 C C . TRP A 1 1151 ? 5.176 37.325 39.349 1.00 81.94 1151 TRP A C 1
ATOM 9057 O O . TRP A 1 1151 ? 4.001 37.409 39.702 1.00 81.94 1151 TRP A O 1
ATOM 9067 N N . GLU A 1 1152 ? 5.556 36.575 38.333 1.00 81.69 1152 GLU A N 1
ATOM 9068 C CA . GLU A 1 1152 ? 4.654 35.817 37.489 1.00 81.69 1152 GLU A CA 1
ATOM 9069 C C . GLU A 1 1152 ? 5.124 34.375 37.430 1.00 81.69 1152 GLU A C 1
ATOM 9071 O O . GLU A 1 1152 ? 6.294 34.102 37.156 1.00 81.69 1152 GLU A O 1
ATOM 9076 N N . LYS A 1 1153 ? 4.211 33.433 37.683 1.00 80.88 1153 LYS A N 1
ATOM 9077 C CA . LYS A 1 1153 ? 4.494 32.026 37.415 1.00 80.88 1153 LYS A CA 1
ATOM 9078 C C . LYS A 1 1153 ? 4.189 31.727 35.960 1.00 80.88 1153 LYS A C 1
ATOM 9080 O O . LYS A 1 1153 ? 3.037 31.819 35.534 1.00 80.88 1153 LYS A O 1
ATOM 9085 N N . VAL A 1 1154 ? 5.224 31.319 35.242 1.00 77.25 1154 VAL A N 1
ATOM 9086 C CA . VAL A 1 1154 ? 5.161 30.895 33.850 1.00 77.25 1154 VAL A CA 1
ATOM 9087 C C . VAL A 1 1154 ? 5.166 29.375 33.814 1.00 77.25 1154 VAL A C 1
ATOM 9089 O O . VAL A 1 1154 ? 5.976 28.734 34.482 1.00 77.25 1154 VAL A O 1
ATOM 9092 N N . ILE A 1 1155 ? 4.254 28.788 33.041 1.00 75.69 1155 ILE A N 1
ATOM 9093 C CA . ILE A 1 1155 ? 4.276 27.363 32.700 1.00 75.69 1155 ILE A CA 1
ATOM 9094 C C . ILE A 1 1155 ? 4.282 27.261 31.178 1.00 75.69 1155 ILE A C 1
ATOM 9096 O O . ILE A 1 1155 ? 3.329 27.687 30.525 1.00 75.69 1155 ILE A O 1
ATOM 9100 N N . LEU A 1 1156 ? 5.356 26.695 30.635 1.00 74.56 1156 LEU A N 1
ATOM 9101 C CA . LEU A 1 1156 ? 5.568 26.465 29.213 1.00 74.56 1156 LEU A CA 1
ATOM 9102 C C . LEU A 1 1156 ? 5.432 24.967 28.925 1.00 74.56 1156 LEU A C 1
ATOM 9104 O O . LEU A 1 1156 ? 6.364 24.213 29.214 1.00 74.56 1156 LEU A O 1
ATOM 9108 N N . PRO A 1 1157 ? 4.292 24.500 28.393 1.00 69.88 1157 PRO A N 1
ATOM 9109 C CA . PRO A 1 1157 ? 4.222 23.169 27.813 1.00 69.88 1157 PRO A CA 1
ATOM 9110 C C . PRO A 1 1157 ? 5.003 23.183 26.496 1.00 69.88 1157 PRO A C 1
ATOM 9112 O O . PRO A 1 1157 ? 4.566 23.792 25.523 1.00 69.88 1157 PRO A O 1
ATOM 9115 N N . LEU A 1 1158 ? 6.159 22.528 26.466 1.00 69.94 1158 LEU A N 1
ATOM 9116 C CA . LEU A 1 1158 ? 6.932 22.334 25.246 1.00 69.94 1158 LEU A CA 1
ATOM 9117 C C . LEU A 1 1158 ? 6.488 20.997 24.646 1.00 69.94 1158 LEU A C 1
ATOM 9119 O O . LEU A 1 1158 ? 6.748 19.913 25.178 1.00 69.94 1158 LEU A O 1
ATOM 9123 N N . ARG A 1 1159 ? 5.682 21.112 23.596 1.00 61.34 1159 ARG A N 1
ATOM 9124 C CA . ARG A 1 1159 ? 5.185 19.983 22.809 1.00 61.34 1159 ARG A CA 1
ATOM 9125 C C . ARG A 1 1159 ? 6.243 19.646 21.750 1.00 61.34 1159 ARG A C 1
ATOM 9127 O O . ARG A 1 1159 ? 7.091 20.486 21.464 1.00 61.34 1159 ARG A O 1
ATOM 9134 N N . ASP A 1 1160 ? 6.225 18.415 21.254 1.00 57.34 1160 ASP A N 1
ATOM 9135 C CA . ASP A 1 1160 ? 7.033 17.985 20.102 1.00 57.34 1160 ASP A CA 1
ATOM 9136 C C . ASP A 1 1160 ? 8.552 17.990 20.339 1.00 57.34 1160 ASP A C 1
ATOM 9138 O O . ASP A 1 1160 ? 9.349 18.451 19.524 1.00 57.34 1160 ASP A O 1
ATOM 9142 N N . VAL A 1 1161 ? 8.987 17.437 21.477 1.00 61.16 1161 VAL A N 1
ATOM 9143 C CA . VAL A 1 1161 ? 10.403 17.089 21.661 1.00 61.16 1161 VAL A CA 1
ATOM 9144 C C . VAL A 1 1161 ? 10.648 15.744 20.990 1.00 61.16 1161 VAL A C 1
ATOM 9146 O O . VAL A 1 1161 ? 10.799 14.721 21.662 1.00 61.16 1161 VAL A O 1
ATOM 9149 N N . ASP A 1 1162 ? 10.658 15.745 19.658 1.00 54.12 1162 ASP A N 1
ATOM 9150 C CA . ASP A 1 1162 ? 10.898 14.542 18.865 1.00 54.12 1162 ASP A CA 1
ATOM 9151 C C . ASP A 1 1162 ? 12.168 13.835 19.345 1.00 54.12 1162 ASP A C 1
ATOM 9153 O O . ASP A 1 1162 ? 13.238 14.443 19.493 1.00 54.12 1162 ASP A O 1
ATOM 9157 N N . GLN A 1 1163 ? 12.052 12.538 19.621 1.00 56.94 1163 GLN A N 1
ATOM 9158 C CA . GLN A 1 1163 ? 13.173 11.677 19.986 1.00 56.94 1163 GLN A CA 1
ATOM 9159 C C . GLN A 1 1163 ? 13.696 10.981 18.718 1.00 56.94 1163 GLN A C 1
ATOM 9161 O O . GLN A 1 1163 ? 13.089 10.011 18.257 1.00 56.94 1163 GLN A O 1
ATOM 9166 N N . PRO A 1 1164 ? 14.807 11.438 18.106 1.00 47.66 1164 PRO A N 1
ATOM 9167 C CA . PRO A 1 1164 ? 15.424 10.719 17.009 1.00 47.66 1164 PRO A CA 1
ATOM 9168 C C . PRO A 1 1164 ? 15.931 9.369 17.519 1.00 47.66 1164 PRO A C 1
ATOM 9170 O O . PRO A 1 1164 ? 16.543 9.260 18.582 1.00 47.66 1164 PRO A O 1
ATOM 9173 N N . LYS A 1 1165 ? 15.686 8.316 16.737 1.00 45.75 1165 LYS A N 1
ATOM 9174 C CA . LYS A 1 1165 ? 16.094 6.951 17.082 1.00 45.75 1165 LYS A CA 1
ATOM 9175 C C . LYS A 1 1165 ? 17.628 6.860 17.197 1.00 45.75 1165 LYS A C 1
ATOM 9177 O O . LYS A 1 1165 ? 18.315 6.957 16.185 1.00 45.75 1165 LYS A O 1
ATOM 9182 N N . GLY A 1 1166 ? 18.154 6.570 18.394 1.00 44.50 1166 GLY A N 1
ATOM 9183 C CA . GLY A 1 1166 ? 19.490 5.968 18.564 1.00 44.50 1166 GLY A CA 1
ATOM 9184 C C . GLY A 1 1166 ? 20.638 6.814 19.146 1.00 44.50 1166 GLY A C 1
ATOM 9185 O O . GLY A 1 1166 ? 21.783 6.383 19.018 1.00 44.50 1166 GLY A O 1
ATOM 9186 N N . SER A 1 1167 ? 20.401 7.951 19.812 1.00 40.50 1167 SER A N 1
ATOM 9187 C CA . SER A 1 1167 ? 21.450 8.722 20.525 1.00 40.50 1167 SER A CA 1
ATOM 9188 C C . SER A 1 1167 ? 21.064 9.027 21.981 1.00 40.50 1167 SER A C 1
ATOM 9190 O O . SER A 1 1167 ? 19.875 9.163 22.237 1.00 40.50 1167 SER A O 1
ATOM 9192 N N . PRO A 1 1168 ? 22.014 9.163 22.934 1.00 50.91 1168 PRO A N 1
ATOM 9193 C CA . PRO A 1 1168 ? 21.684 9.474 24.327 1.00 50.91 1168 PRO A CA 1
ATOM 9194 C C . PRO A 1 1168 ? 20.985 10.839 24.485 1.00 50.91 1168 PRO A C 1
ATOM 9196 O O . PRO A 1 1168 ? 21.446 11.864 23.980 1.00 50.91 1168 PRO A O 1
ATOM 9199 N N . ASP A 1 1169 ? 19.874 10.803 25.221 1.00 64.81 1169 ASP A N 1
ATOM 9200 C CA . ASP A 1 1169 ? 18.782 11.777 25.301 1.00 64.81 1169 ASP A CA 1
ATOM 9201 C C . ASP A 1 1169 ? 19.044 12.951 26.250 1.00 64.81 1169 ASP A C 1
ATOM 9203 O O . ASP A 1 1169 ? 18.332 13.155 27.234 1.00 64.81 1169 ASP A O 1
ATOM 9207 N N . LYS A 1 1170 ? 20.063 13.758 25.965 1.00 80.00 1170 LYS A N 1
ATOM 9208 C CA . LYS A 1 1170 ? 20.359 14.938 26.784 1.00 80.00 1170 LYS A CA 1
ATOM 9209 C C . LYS A 1 1170 ? 19.819 16.229 26.177 1.00 80.00 1170 LYS A C 1
ATOM 9211 O O . LYS A 1 1170 ? 20.053 16.526 25.007 1.00 80.00 1170 LYS A O 1
ATOM 9216 N N . LEU A 1 1171 ? 19.097 16.992 26.994 1.00 83.62 1171 LEU A N 1
ATOM 9217 C CA . LEU A 1 1171 ? 18.520 18.298 26.682 1.00 83.62 1171 LEU A CA 1
ATOM 9218 C C . LEU A 1 1171 ? 19.147 19.376 27.563 1.00 83.62 1171 LEU A C 1
ATOM 9220 O O . LEU A 1 1171 ? 19.416 19.133 28.734 1.00 83.62 1171 LEU A O 1
ATOM 9224 N N . ALA A 1 1172 ? 19.313 20.583 27.037 1.00 87.38 1172 ALA A N 1
ATOM 9225 C CA . ALA A 1 1172 ? 19.658 21.768 27.817 1.00 87.38 1172 ALA A CA 1
ATOM 9226 C C . ALA A 1 1172 ? 18.564 22.832 27.672 1.00 87.38 1172 ALA A C 1
ATOM 9228 O O . ALA A 1 1172 ? 17.980 22.995 26.600 1.00 87.38 1172 ALA A O 1
ATOM 9229 N N . LEU A 1 1173 ? 18.283 23.559 28.755 1.00 89.31 1173 LEU A N 1
ATOM 9230 C CA . LEU A 1 1173 ? 17.327 24.661 28.769 1.00 89.31 1173 LEU A CA 1
ATOM 9231 C C . LEU A 1 1173 ? 18.058 25.981 28.564 1.00 89.31 1173 LEU A C 1
ATOM 9233 O O . LEU A 1 1173 ? 19.008 26.277 29.282 1.00 89.31 1173 LEU A O 1
ATOM 9237 N N . ARG A 1 1174 ? 17.573 26.798 27.637 1.00 89.06 1174 ARG A N 1
ATOM 9238 C CA . ARG A 1 1174 ? 18.164 28.076 27.263 1.00 89.06 1174 ARG A CA 1
ATOM 9239 C C . ARG A 1 1174 ? 17.147 29.209 27.376 1.00 89.06 1174 ARG A C 1
ATOM 9241 O O . ARG A 1 1174 ? 16.053 29.123 26.830 1.00 89.06 1174 ARG A O 1
ATOM 9248 N N . PHE A 1 1175 ? 17.534 30.294 28.036 1.00 89.56 1175 PHE A N 1
ATOM 9249 C CA . PHE A 1 1175 ? 16.800 31.557 28.096 1.00 89.56 1175 PHE A CA 1
ATOM 9250 C C . PHE A 1 1175 ? 17.545 32.615 27.282 1.00 89.56 1175 PHE A C 1
ATOM 9252 O O . PHE A 1 1175 ? 18.671 32.986 27.605 1.00 89.56 1175 PHE A O 1
ATOM 9259 N N . ASP A 1 1176 ? 16.907 33.108 26.230 1.00 87.06 1176 ASP A N 1
ATOM 9260 C CA . ASP A 1 1176 ? 17.383 34.165 25.346 1.00 87.06 1176 ASP A CA 1
ATOM 9261 C C . ASP A 1 1176 ? 16.657 35.474 25.680 1.00 87.06 1176 ASP A C 1
ATOM 9263 O O . ASP A 1 1176 ? 15.461 35.625 25.428 1.00 87.06 1176 ASP A O 1
ATOM 9267 N N . VAL A 1 1177 ? 17.385 36.446 26.222 1.00 86.38 1177 VAL A N 1
ATOM 9268 C CA . VAL A 1 1177 ? 16.859 37.767 26.585 1.00 86.38 1177 VAL A CA 1
ATOM 9269 C C . VAL A 1 1177 ? 17.265 38.787 25.524 1.00 86.38 1177 VAL A C 1
ATOM 9271 O O . VAL A 1 1177 ? 18.448 38.969 25.232 1.00 86.38 1177 VAL A O 1
ATOM 9274 N N . SER A 1 1178 ? 16.276 39.429 24.907 1.00 83.81 1178 SER A N 1
ATOM 9275 C CA . SER A 1 1178 ? 16.446 40.421 23.837 1.00 83.81 1178 SER A CA 1
ATOM 9276 C C . SER A 1 1178 ? 17.095 41.713 24.353 1.00 83.81 1178 SER A C 1
ATOM 9278 O O . SER A 1 1178 ? 17.010 41.993 25.546 1.00 83.81 1178 SER A O 1
ATOM 9280 N N . PRO A 1 1179 ? 17.732 42.522 23.481 1.00 81.75 1179 PRO A N 1
ATOM 9281 C CA . PRO A 1 1179 ? 18.262 43.832 23.873 1.00 81.75 1179 PRO A CA 1
ATOM 9282 C C . PRO A 1 1179 ? 17.194 44.720 24.536 1.00 81.75 1179 PRO A C 1
ATOM 9284 O O . PRO A 1 1179 ? 16.000 44.545 24.290 1.00 81.75 1179 PRO A O 1
ATOM 9287 N N . ASP A 1 1180 ? 17.633 45.668 25.363 1.00 82.38 1180 ASP A N 1
ATOM 9288 C CA . ASP A 1 1180 ? 16.795 46.576 26.162 1.00 82.38 1180 ASP A CA 1
ATOM 9289 C C . ASP A 1 1180 ? 15.815 45.894 27.147 1.00 82.38 1180 ASP A C 1
ATOM 9291 O O . ASP A 1 1180 ? 14.819 46.494 27.557 1.00 82.38 1180 ASP A O 1
ATOM 9295 N N . THR A 1 1181 ? 16.107 44.660 27.579 1.00 81.75 1181 THR A N 1
ATOM 9296 C CA . THR A 1 1181 ? 15.255 43.867 28.490 1.00 81.75 1181 THR A CA 1
ATOM 9297 C C . THR A 1 1181 ? 15.975 43.573 29.813 1.00 81.75 1181 THR A C 1
ATOM 9299 O O . THR A 1 1181 ? 17.163 43.249 29.833 1.00 81.75 1181 THR A O 1
ATOM 9302 N N . ASP A 1 1182 ? 15.257 43.689 30.936 1.00 86.06 1182 ASP A N 1
ATOM 9303 C CA . ASP A 1 1182 ? 15.787 43.471 32.292 1.00 86.06 1182 ASP A CA 1
ATOM 9304 C C . ASP A 1 1182 ? 14.795 42.624 33.100 1.00 86.06 1182 ASP A C 1
ATOM 9306 O O . ASP A 1 1182 ? 13.687 43.081 33.407 1.00 86.06 1182 ASP A O 1
ATOM 9310 N N . ILE A 1 1183 ? 15.168 41.376 33.393 1.00 87.94 1183 ILE A N 1
ATOM 9311 C CA . ILE A 1 1183 ? 14.263 40.342 33.913 1.00 87.94 1183 ILE A CA 1
ATOM 9312 C C . ILE A 1 1183 ? 14.912 39.540 35.046 1.00 87.94 1183 ILE A C 1
ATOM 9314 O O . ILE A 1 1183 ? 16.095 39.220 34.987 1.00 87.94 1183 ILE A O 1
ATOM 9318 N N . GLN A 1 1184 ? 14.136 39.194 36.071 1.00 90.00 1184 GLN A N 1
ATOM 9319 C CA . GLN A 1 1184 ? 14.504 38.212 37.096 1.00 90.00 1184 GLN A CA 1
ATOM 9320 C C . GLN A 1 1184 ? 13.849 36.862 36.808 1.00 90.00 1184 GLN A C 1
ATOM 9322 O O . GLN A 1 1184 ? 12.692 36.845 36.393 1.00 90.00 1184 GLN A O 1
ATOM 9327 N N . ILE A 1 1185 ? 14.576 35.761 37.027 1.00 90.06 1185 ILE A N 1
ATOM 9328 C CA . ILE A 1 1185 ? 14.126 34.372 36.833 1.00 90.06 1185 ILE A CA 1
ATOM 9329 C C . ILE A 1 1185 ? 14.480 33.546 38.081 1.00 90.06 1185 ILE A C 1
ATOM 9331 O O . ILE A 1 1185 ? 15.582 33.675 38.614 1.00 90.06 1185 ILE A O 1
ATOM 9335 N N . ASP A 1 1186 ? 13.548 32.712 38.545 1.00 89.38 1186 ASP A N 1
ATOM 9336 C CA . ASP A 1 1186 ? 13.648 31.927 39.785 1.00 89.38 1186 ASP A CA 1
ATOM 9337 C C . ASP A 1 1186 ? 12.821 30.614 39.707 1.00 89.38 1186 ASP A C 1
ATOM 9339 O O . ASP A 1 1186 ? 11.976 30.467 38.822 1.00 89.38 1186 ASP A O 1
ATOM 9343 N N . ASP A 1 1187 ? 13.058 29.662 40.619 1.00 88.56 1187 ASP A N 1
ATOM 9344 C CA . ASP A 1 1187 ? 12.347 28.372 40.795 1.00 88.56 1187 ASP A CA 1
ATOM 9345 C C . ASP A 1 1187 ? 12.071 27.601 39.486 1.00 88.56 1187 ASP A C 1
ATOM 9347 O O . ASP A 1 1187 ? 10.927 27.263 39.152 1.00 88.56 1187 ASP A O 1
ATOM 9351 N N . ILE A 1 1188 ? 13.129 27.321 38.721 1.00 89.19 1188 ILE A N 1
ATOM 9352 C CA . ILE A 1 1188 ? 13.030 26.605 37.449 1.00 89.19 1188 ILE A CA 1
ATOM 9353 C C . ILE A 1 1188 ? 12.843 25.110 37.709 1.00 89.19 1188 ILE A C 1
ATOM 9355 O O . ILE A 1 1188 ? 13.694 24.432 38.288 1.00 89.19 1188 ILE A O 1
ATOM 9359 N N . ARG A 1 1189 ? 11.729 24.570 37.218 1.00 87.44 1189 ARG A N 1
ATOM 9360 C CA . ARG A 1 1189 ? 11.363 23.159 37.348 1.00 87.44 1189 ARG A CA 1
ATOM 9361 C C . ARG A 1 1189 ? 10.971 22.574 36.008 1.00 87.44 1189 ARG A C 1
ATOM 9363 O O . ARG A 1 1189 ? 10.229 23.189 35.243 1.00 87.44 1189 ARG A O 1
ATOM 9370 N N . VAL A 1 1190 ? 11.415 21.344 35.783 1.00 84.56 1190 VAL A N 1
ATOM 9371 C CA . VAL A 1 1190 ? 11.047 20.543 34.622 1.00 84.56 1190 VAL A CA 1
ATOM 9372 C C . VAL A 1 1190 ? 10.081 19.460 35.061 1.00 84.56 1190 VAL A C 1
ATOM 9374 O O . VAL A 1 1190 ? 10.331 18.699 35.995 1.00 84.56 1190 VAL A O 1
ATOM 9377 N N . TYR A 1 1191 ? 8.969 19.386 34.356 1.00 79.44 1191 TYR A N 1
ATOM 9378 C CA . TYR A 1 1191 ? 7.983 18.336 34.480 1.00 79.44 1191 TYR A CA 1
ATOM 9379 C C . TYR A 1 1191 ? 7.918 17.585 33.163 1.00 79.44 1191 TYR A C 1
ATOM 9381 O O . TYR A 1 1191 ? 8.200 18.121 32.095 1.00 79.44 1191 TYR A O 1
ATOM 9389 N N . ASP A 1 1192 ? 7.474 16.350 33.246 1.00 73.69 1192 ASP A N 1
ATOM 9390 C CA . ASP A 1 1192 ? 6.930 15.655 32.098 1.00 73.69 1192 ASP A CA 1
ATOM 9391 C C . ASP A 1 1192 ? 5.630 16.386 31.684 1.00 73.69 1192 ASP A C 1
ATOM 9393 O O . ASP A 1 1192 ? 4.777 16.625 32.545 1.00 73.69 1192 ASP A O 1
ATOM 9397 N N . SER A 1 1193 ? 5.457 16.821 30.423 1.00 59.81 1193 SER A N 1
ATOM 9398 C CA . SER A 1 1193 ? 4.289 17.653 30.033 1.00 59.81 1193 SER A CA 1
ATOM 9399 C C . SER A 1 1193 ? 2.948 16.934 30.007 1.00 59.81 1193 SER A C 1
ATOM 9401 O O . SER A 1 1193 ? 1.944 17.524 29.605 1.00 59.81 1193 SER A O 1
ATOM 9403 N N . ILE A 1 1194 ? 2.850 15.734 30.582 1.00 60.62 1194 ILE A N 1
ATOM 9404 C CA . ILE A 1 1194 ? 1.549 15.225 31.036 1.00 60.62 1194 ILE A CA 1
ATOM 9405 C C . ILE A 1 1194 ? 0.935 16.120 32.131 1.00 60.62 1194 ILE A C 1
ATOM 9407 O O . ILE A 1 1194 ? -0.227 15.926 32.482 1.00 60.62 1194 ILE A O 1
ATOM 9411 N N . VAL A 1 1195 ? 1.642 17.138 32.650 1.00 57.66 1195 VAL A N 1
ATOM 9412 C CA . VAL A 1 1195 ? 1.025 18.257 33.391 1.00 57.66 1195 VAL A CA 1
ATOM 9413 C C . VAL A 1 1195 ? 0.002 18.980 32.508 1.00 57.66 1195 VAL A C 1
ATOM 9415 O O . VAL A 1 1195 ? 0.265 19.997 31.871 1.00 57.66 1195 VAL A O 1
ATOM 9418 N N . MET A 1 1196 ? -1.194 18.405 32.483 1.00 61.34 1196 MET A N 1
ATOM 9419 C CA . MET A 1 1196 ? -2.372 18.872 31.784 1.00 61.34 1196 MET A CA 1
ATOM 9420 C C . MET A 1 1196 ? -2.764 20.252 32.299 1.00 61.34 1196 MET A C 1
ATOM 9422 O O . MET A 1 1196 ? -2.712 20.530 33.503 1.00 61.34 1196 MET A O 1
ATOM 9426 N N . ASP A 1 1197 ? -3.222 21.114 31.396 1.00 59.09 1197 ASP A N 1
ATOM 9427 C CA . ASP A 1 1197 ? -3.829 22.363 31.822 1.00 59.09 1197 ASP A CA 1
ATOM 9428 C C . ASP A 1 1197 ? -5.114 22.079 32.637 1.00 59.09 1197 ASP A C 1
ATOM 9430 O O . ASP A 1 1197 ? -5.635 20.958 32.718 1.00 59.09 1197 ASP A O 1
ATOM 9434 N N . SER A 1 1198 ? -5.676 23.111 33.271 1.00 62.69 1198 SER A N 1
ATOM 9435 C CA . SER A 1 1198 ? -6.902 22.912 34.053 1.00 62.69 1198 SER A CA 1
ATOM 9436 C C . SER A 1 1198 ? -8.085 22.421 33.205 1.00 62.69 1198 SER A C 1
ATOM 9438 O O . SER A 1 1198 ? -9.045 21.902 33.774 1.00 62.69 1198 SER A O 1
ATOM 9440 N N . LYS A 1 1199 ? -8.090 22.623 31.879 1.00 67.31 1199 LYS A N 1
ATOM 9441 C CA . LYS A 1 1199 ? -9.157 22.161 30.979 1.00 67.31 1199 LYS A CA 1
ATOM 9442 C C . LYS A 1 1199 ? -9.000 20.669 30.683 1.00 67.31 1199 LYS A C 1
ATOM 9444 O O . LYS A 1 1199 ? -9.993 19.961 30.816 1.00 67.31 1199 LYS A O 1
ATOM 9449 N N . ASP A 1 1200 ? -7.792 20.198 30.407 1.00 71.44 1200 ASP A N 1
ATOM 9450 C CA . ASP A 1 1200 ? -7.438 18.804 30.146 1.00 71.44 1200 ASP A CA 1
ATOM 9451 C C . ASP A 1 1200 ? -7.587 17.947 31.405 1.00 71.44 1200 ASP A C 1
ATOM 9453 O O . ASP A 1 1200 ? -8.252 16.913 31.364 1.00 71.44 1200 ASP A O 1
ATOM 9457 N N . LEU A 1 1201 ? -7.136 18.431 32.573 1.00 72.75 1201 LEU A N 1
ATOM 9458 C CA . LEU A 1 1201 ? -7.413 17.764 33.855 1.00 72.75 1201 LEU A CA 1
ATOM 9459 C C . LEU A 1 1201 ? -8.914 17.673 34.134 1.00 72.75 1201 LEU A C 1
ATOM 9461 O O . LEU A 1 1201 ? -9.403 16.662 34.648 1.00 72.75 1201 LEU A O 1
ATOM 9465 N N . ARG A 1 1202 ? -9.676 18.726 33.807 1.00 74.12 1202 ARG A N 1
ATOM 9466 C CA . ARG A 1 1202 ? -11.142 18.700 33.922 1.00 74.12 1202 ARG A CA 1
ATOM 9467 C C . ARG A 1 1202 ? -11.762 17.748 32.904 1.00 74.12 1202 ARG A C 1
ATOM 9469 O O . ARG A 1 1202 ? -12.710 17.063 33.268 1.00 74.12 1202 ARG A O 1
ATOM 9476 N N . ALA A 1 1203 ? -11.261 17.676 31.675 1.00 77.88 1203 ALA A N 1
ATOM 9477 C CA . ALA A 1 1203 ? -11.734 16.736 30.665 1.00 77.88 1203 ALA A CA 1
ATOM 9478 C C . ALA A 1 1203 ? -11.473 15.289 31.110 1.00 77.88 1203 ALA A C 1
ATOM 9480 O O . ALA A 1 1203 ? -12.403 14.484 31.137 1.00 77.88 1203 ALA A O 1
ATOM 9481 N N . LEU A 1 1204 ? -10.267 14.986 31.592 1.00 80.19 1204 LEU A N 1
ATOM 9482 C CA . LEU A 1 1204 ? -9.906 13.674 32.119 1.00 80.19 1204 LEU A CA 1
ATOM 9483 C C . LEU A 1 1204 ? -10.788 13.272 33.314 1.00 80.19 1204 LEU A C 1
ATOM 9485 O O . LEU A 1 1204 ? -11.438 12.225 33.294 1.00 80.19 1204 LEU A O 1
ATOM 9489 N N . SER A 1 1205 ? -10.858 14.128 34.338 1.00 79.81 1205 SER A N 1
ATOM 9490 C CA . SER A 1 1205 ? -11.563 13.824 35.594 1.00 79.81 1205 SER A CA 1
ATOM 9491 C C . SER A 1 1205 ? -13.089 13.918 35.509 1.00 79.81 1205 SER A C 1
ATOM 9493 O O . SER A 1 1205 ? -13.776 13.214 36.247 1.00 79.81 1205 SER A O 1
ATOM 9495 N N . ARG A 1 1206 ? -13.644 14.776 34.640 1.00 79.69 1206 ARG A N 1
ATOM 9496 C CA . ARG A 1 1206 ? -15.098 15.022 34.551 1.00 79.69 1206 ARG A CA 1
ATOM 9497 C C . ARG A 1 1206 ? -15.760 14.459 33.298 1.00 79.69 1206 ARG A C 1
ATOM 9499 O O . ARG A 1 1206 ? -16.984 14.375 33.293 1.00 79.69 1206 ARG A O 1
ATOM 9506 N N . LYS A 1 1207 ? -15.005 14.096 32.255 1.00 80.62 1207 LYS A N 1
ATOM 9507 C CA . LYS A 1 1207 ? -15.556 13.514 31.018 1.00 80.62 1207 LYS A CA 1
ATOM 9508 C C . LYS A 1 1207 ? -15.053 12.091 30.782 1.00 80.62 1207 LYS A C 1
ATOM 9510 O O . LYS A 1 1207 ? -15.871 11.185 30.749 1.00 80.62 1207 LYS A O 1
ATOM 9515 N N . ILE A 1 1208 ? -13.741 11.879 30.688 1.00 82.56 1208 ILE A N 1
ATOM 9516 C CA . ILE A 1 1208 ? -13.146 10.598 30.256 1.00 82.56 1208 ILE A CA 1
ATOM 9517 C C . ILE A 1 1208 ? -13.390 9.479 31.273 1.00 82.56 1208 ILE A C 1
ATOM 9519 O O . ILE A 1 1208 ? -14.013 8.472 30.944 1.00 82.56 1208 ILE A O 1
ATOM 9523 N N . ILE A 1 1209 ? -12.948 9.657 32.523 1.00 87.69 1209 ILE A N 1
ATOM 9524 C CA . ILE A 1 1209 ? -13.108 8.626 33.563 1.00 87.69 1209 ILE A CA 1
ATOM 9525 C C . ILE A 1 1209 ? -14.594 8.353 33.864 1.00 87.69 1209 ILE A C 1
ATOM 9527 O O . ILE A 1 1209 ? -14.982 7.182 33.891 1.00 87.69 1209 ILE A O 1
ATOM 9531 N N . PRO A 1 1210 ? -15.458 9.378 34.043 1.00 90.56 1210 PRO A N 1
ATOM 9532 C CA . PRO A 1 1210 ? -16.886 9.145 34.242 1.00 90.56 1210 PRO A CA 1
ATOM 9533 C C . PRO A 1 1210 ? -17.570 8.458 33.057 1.00 90.56 1210 PRO A C 1
ATOM 9535 O O . PRO A 1 1210 ? -18.459 7.645 33.286 1.00 90.56 1210 PRO A O 1
ATOM 9538 N N . LEU A 1 1211 ? -17.162 8.742 31.813 1.00 88.81 1211 LEU A N 1
ATOM 9539 C CA . LEU A 1 1211 ? -17.700 8.069 30.628 1.00 88.81 1211 LEU A CA 1
ATOM 9540 C C . LEU A 1 1211 ? -17.341 6.579 30.622 1.00 88.81 1211 LEU A C 1
ATOM 9542 O O . LEU A 1 1211 ? -18.226 5.751 30.420 1.00 88.81 1211 LEU A O 1
ATOM 9546 N N . ALA A 1 1212 ? -16.086 6.228 30.917 1.00 90.12 1212 ALA A N 1
ATOM 9547 C CA . ALA A 1 1212 ? -15.661 4.831 31.002 1.00 90.12 1212 ALA A CA 1
ATOM 9548 C C . ALA A 1 1212 ? -16.416 4.061 32.104 1.00 90.12 1212 ALA A C 1
ATOM 9550 O O . ALA A 1 1212 ? -16.891 2.947 31.869 1.00 90.12 1212 ALA A O 1
ATOM 9551 N N . ASP A 1 1213 ? -16.582 4.657 33.294 1.00 92.62 1213 ASP A N 1
ATOM 9552 C CA . ASP A 1 1213 ? -17.345 4.042 34.392 1.00 92.62 1213 ASP A CA 1
ATOM 9553 C C . ASP A 1 1213 ? -18.847 3.972 34.076 1.00 92.62 1213 ASP A C 1
ATOM 9555 O O . ASP A 1 1213 ? -19.490 2.968 34.387 1.00 92.62 1213 ASP A O 1
ATOM 9559 N N . TYR A 1 1214 ? -19.405 4.978 33.392 1.00 93.31 1214 TYR A N 1
ATOM 9560 C CA . TYR A 1 1214 ? -20.774 4.934 32.878 1.00 93.31 1214 TYR A CA 1
ATOM 9561 C C . TYR A 1 1214 ? -20.960 3.771 31.898 1.00 93.31 1214 TYR A C 1
ATOM 9563 O O . TYR A 1 1214 ? -21.880 2.974 32.082 1.00 93.31 1214 TYR A O 1
ATOM 9571 N N . MET A 1 1215 ? -20.079 3.629 30.901 1.00 90.94 1215 MET A N 1
ATOM 9572 C CA . MET A 1 1215 ? -20.137 2.533 29.929 1.00 90.94 1215 MET A CA 1
ATOM 9573 C C . MET A 1 1215 ? -20.110 1.173 30.634 1.00 90.94 1215 MET A C 1
ATOM 9575 O O . MET A 1 1215 ? -20.991 0.343 30.416 1.00 90.94 1215 MET A O 1
ATOM 9579 N N . ARG A 1 1216 ? -19.170 0.977 31.568 1.00 92.62 1216 ARG A N 1
ATOM 9580 C CA . ARG A 1 1216 ? -19.051 -0.265 32.344 1.00 92.62 1216 ARG A CA 1
ATOM 9581 C C . ARG A 1 1216 ? -20.297 -0.565 33.185 1.00 92.62 1216 ARG A C 1
ATOM 9583 O O . ARG A 1 1216 ? -20.790 -1.690 33.155 1.00 92.62 1216 ARG A O 1
ATOM 9590 N N . ARG A 1 1217 ? -20.820 0.414 33.936 1.00 90.50 1217 ARG A N 1
ATOM 9591 C CA . ARG A 1 1217 ? -21.982 0.217 34.830 1.00 90.50 1217 ARG A CA 1
ATOM 9592 C C . ARG A 1 1217 ? -23.281 -0.065 34.084 1.00 90.50 1217 ARG A C 1
ATOM 9594 O O . ARG A 1 1217 ? -24.162 -0.700 34.650 1.00 90.50 1217 ARG A O 1
ATOM 9601 N N . ASN A 1 1218 ? -23.394 0.398 32.842 1.00 88.69 1218 ASN A N 1
ATOM 9602 C CA . ASN A 1 1218 ? -24.567 0.175 31.997 1.00 88.69 1218 ASN A CA 1
ATOM 9603 C C . ASN A 1 1218 ? -24.405 -1.028 31.045 1.00 88.69 1218 ASN A C 1
ATOM 9605 O O . ASN A 1 1218 ? -25.249 -1.225 30.178 1.00 88.69 1218 ASN A O 1
ATOM 9609 N N . GLY A 1 1219 ? -23.348 -1.837 31.194 1.00 85.38 1219 GLY A N 1
ATOM 9610 C CA . GLY A 1 1219 ? -23.146 -3.054 30.397 1.00 85.38 1219 GLY A CA 1
ATOM 9611 C C . GLY A 1 1219 ? -22.557 -2.832 28.996 1.00 85.38 1219 GLY A C 1
ATOM 9612 O O . GLY A 1 1219 ? -22.441 -3.779 28.217 1.00 85.38 1219 GLY A O 1
ATOM 9613 N N . PHE A 1 1220 ? -22.118 -1.614 28.665 1.00 88.38 1220 PHE A N 1
ATOM 9614 C CA . PHE A 1 1220 ? -21.407 -1.286 27.420 1.00 88.38 1220 PHE A CA 1
ATOM 9615 C C . PHE A 1 1220 ? -19.925 -1.689 27.509 1.00 88.38 1220 PHE A C 1
ATOM 9617 O O . PHE A 1 1220 ? -19.019 -0.870 27.359 1.00 88.38 1220 PHE A O 1
ATOM 9624 N N . TYR A 1 1221 ? -19.659 -2.956 27.833 1.00 88.31 1221 TYR A N 1
ATOM 9625 C CA . TYR A 1 1221 ? -18.311 -3.451 28.119 1.00 88.31 1221 TYR A CA 1
ATOM 9626 C C . TYR A 1 1221 ? -17.368 -3.371 26.912 1.00 88.31 1221 TYR A C 1
ATOM 9628 O O . TYR A 1 1221 ? -16.193 -3.055 27.090 1.00 88.31 1221 TYR A O 1
ATOM 9636 N N . GLY A 1 1222 ? -17.875 -3.619 25.699 1.00 85.88 1222 GLY A N 1
ATOM 9637 C CA . GLY A 1 1222 ? -17.096 -3.505 24.460 1.00 85.88 1222 GLY A CA 1
ATOM 9638 C C . GLY A 1 1222 ? -16.654 -2.068 24.195 1.00 85.88 1222 GLY A C 1
ATOM 9639 O O . GLY A 1 1222 ? -15.463 -1.814 24.037 1.00 85.88 1222 GLY A O 1
ATOM 9640 N N . ASP A 1 1223 ? -17.593 -1.119 24.261 1.00 86.69 1223 ASP A N 1
ATOM 9641 C CA . ASP A 1 1223 ? -17.294 0.310 24.108 1.00 86.69 1223 ASP A CA 1
ATOM 9642 C C . ASP A 1 1223 ? -16.362 0.816 25.215 1.00 86.69 1223 ASP A C 1
ATOM 9644 O O . ASP A 1 1223 ? -15.424 1.556 24.936 1.00 86.69 1223 ASP A O 1
ATOM 9648 N N . CYS A 1 1224 ? -16.552 0.355 26.458 1.00 89.81 1224 CYS A N 1
ATOM 9649 C CA . CYS A 1 1224 ? -15.647 0.657 27.567 1.00 89.81 1224 CYS A CA 1
ATOM 9650 C C . CYS A 1 1224 ? -14.218 0.178 27.269 1.00 89.81 1224 CYS A C 1
ATOM 9652 O O . CYS A 1 1224 ? -13.268 0.938 27.439 1.00 89.81 1224 CYS A O 1
ATOM 9654 N N . ASN A 1 1225 ? -14.049 -1.059 26.790 1.00 88.19 1225 ASN A N 1
ATOM 9655 C CA . ASN A 1 1225 ? -12.733 -1.591 26.440 1.00 88.19 1225 ASN A CA 1
ATOM 9656 C C . ASN A 1 1225 ? -12.096 -0.838 25.265 1.00 88.19 1225 ASN A C 1
ATOM 9658 O O . ASN A 1 1225 ? -10.921 -0.492 25.352 1.00 88.19 1225 ASN A O 1
ATOM 9662 N N . ARG A 1 1226 ? -12.865 -0.543 24.206 1.00 85.06 1226 ARG A N 1
ATOM 9663 C CA . ARG A 1 1226 ? -12.398 0.244 23.052 1.00 85.06 1226 ARG A CA 1
ATOM 9664 C C . ARG A 1 1226 ? -11.947 1.634 23.485 1.00 85.06 1226 ARG A C 1
ATOM 9666 O O . ARG A 1 1226 ? -10.856 2.059 23.127 1.00 85.06 1226 ARG A O 1
ATOM 9673 N N . PHE A 1 1227 ? -12.746 2.303 24.310 1.00 86.75 1227 PHE A N 1
ATOM 9674 C CA . PHE A 1 1227 ? -12.413 3.615 24.849 1.00 86.75 1227 PHE A CA 1
ATOM 9675 C C . PHE A 1 1227 ? -11.144 3.577 25.704 1.00 86.75 1227 PHE A C 1
ATOM 9677 O O . PHE A 1 1227 ? -10.275 4.418 25.539 1.00 86.75 1227 PHE A O 1
ATOM 9684 N N . LEU A 1 1228 ? -10.981 2.578 26.577 1.00 86.81 1228 LEU A N 1
ATOM 9685 C CA . LEU A 1 1228 ? -9.752 2.399 27.366 1.00 86.81 1228 LEU A CA 1
ATOM 9686 C C . LEU A 1 1228 ? -8.526 2.020 26.518 1.00 86.81 1228 LEU A C 1
ATOM 9688 O O . LEU A 1 1228 ? -7.404 2.086 27.020 1.00 86.81 1228 LEU A O 1
ATOM 9692 N N . ASN A 1 1229 ? -8.741 1.608 25.270 1.00 83.56 1229 ASN A N 1
ATOM 9693 C CA . ASN A 1 1229 ? -7.709 1.339 24.280 1.00 83.56 1229 ASN A CA 1
ATOM 9694 C C . ASN A 1 1229 ? -7.516 2.516 23.305 1.00 83.56 1229 ASN A C 1
ATOM 9696 O O . ASN A 1 1229 ? -6.719 2.385 22.384 1.00 83.56 1229 ASN A O 1
ATOM 9700 N N . SER A 1 1230 ? -8.179 3.663 23.477 1.00 83.00 1230 SER A N 1
ATOM 9701 C CA . SER A 1 1230 ? -7.810 4.852 22.705 1.00 83.00 1230 SER A CA 1
ATOM 9702 C C . SER A 1 1230 ? -6.470 5.420 23.186 1.00 83.00 1230 SER A C 1
ATOM 9704 O O . SER A 1 1230 ? -5.966 5.058 24.257 1.00 83.00 1230 SER A O 1
ATOM 9706 N N . TYR A 1 1231 ? -5.884 6.306 22.382 1.00 84.12 1231 TYR A N 1
ATOM 9707 C CA . TYR A 1 1231 ? -4.546 6.849 22.601 1.00 84.12 1231 TYR A CA 1
ATOM 9708 C C . TYR A 1 1231 ? -4.344 7.389 24.025 1.00 84.12 1231 TYR A C 1
ATOM 9710 O O . TYR A 1 1231 ? -3.457 6.918 24.736 1.00 84.12 1231 TYR A O 1
ATOM 9718 N N . TRP A 1 1232 ? -5.192 8.314 24.490 1.00 83.06 1232 TRP A N 1
ATOM 9719 C CA . TRP A 1 1232 ? -4.992 8.957 25.793 1.00 83.06 1232 TRP A CA 1
ATOM 9720 C C . TRP A 1 1232 ? -4.994 7.993 26.989 1.00 83.06 1232 TRP A C 1
ATOM 9722 O O . TRP A 1 1232 ? -4.048 8.039 27.776 1.00 83.06 1232 TRP A O 1
ATOM 9732 N N . PRO A 1 1233 ? -5.989 7.108 27.184 1.00 86.75 1233 PRO A N 1
ATOM 9733 C CA . PRO A 1 1233 ? -5.919 6.089 28.224 1.00 86.75 1233 PRO A CA 1
ATOM 9734 C C . PRO A 1 1233 ? -4.651 5.232 28.165 1.00 86.75 1233 PRO A C 1
ATOM 9736 O O . PRO A 1 1233 ? -4.026 5.036 29.210 1.00 86.75 1233 PRO A O 1
ATOM 9739 N N . GLN A 1 1234 ? -4.250 4.752 26.981 1.00 85.50 1234 GLN A N 1
ATOM 9740 C CA . GLN A 1 1234 ? -3.034 3.945 26.830 1.00 85.50 1234 GLN A CA 1
ATOM 9741 C C . GLN A 1 1234 ? -1.776 4.737 27.202 1.00 85.50 1234 GLN A C 1
ATOM 9743 O O . GLN A 1 1234 ? -0.983 4.285 28.028 1.00 85.50 1234 GLN A O 1
ATOM 9748 N N . TYR A 1 1235 ? -1.646 5.950 26.668 1.00 84.50 1235 TYR A N 1
ATOM 9749 C CA . TYR A 1 1235 ? -0.548 6.869 26.946 1.00 84.50 1235 TYR A CA 1
ATOM 9750 C C . TYR A 1 1235 ? -0.430 7.171 28.447 1.00 84.50 1235 TYR A C 1
ATOM 9752 O O . TYR A 1 1235 ? 0.647 7.060 29.033 1.00 84.50 1235 TYR A O 1
ATOM 9760 N N . LEU A 1 1236 ? -1.551 7.469 29.116 1.00 85.88 1236 LEU A N 1
ATOM 9761 C CA . LEU A 1 1236 ? -1.562 7.710 30.559 1.00 85.88 1236 LEU A CA 1
ATOM 9762 C C . LEU A 1 1236 ? -1.158 6.461 31.347 1.00 85.88 1236 LEU A C 1
ATOM 9764 O O . LEU A 1 1236 ? -0.394 6.566 32.303 1.00 85.88 1236 LEU A O 1
ATOM 9768 N N . MET A 1 1237 ? -1.657 5.283 30.965 1.00 86.00 1237 MET A N 1
ATOM 9769 C CA . MET A 1 1237 ? -1.292 4.028 31.626 1.00 86.00 1237 MET A CA 1
ATOM 9770 C C . MET A 1 1237 ? 0.201 3.705 31.490 1.00 86.00 1237 MET A C 1
ATOM 9772 O O . MET A 1 1237 ? 0.780 3.205 32.458 1.00 86.00 1237 MET A O 1
ATOM 9776 N N . ALA A 1 1238 ? 0.799 4.019 30.337 1.00 84.31 1238 ALA A N 1
ATOM 9777 C CA . ALA A 1 1238 ? 2.201 3.759 30.030 1.00 84.31 1238 ALA A CA 1
ATOM 9778 C C . ALA A 1 1238 ? 3.166 4.737 30.718 1.00 84.31 1238 ALA A C 1
ATOM 9780 O O . ALA A 1 1238 ? 4.148 4.294 31.309 1.00 84.31 1238 ALA A O 1
ATOM 9781 N N . PHE A 1 1239 ? 2.878 6.042 30.679 1.00 82.69 1239 PHE A N 1
ATOM 9782 C CA . PHE A 1 1239 ? 3.853 7.073 31.061 1.00 82.69 1239 PHE A CA 1
ATOM 9783 C C . PHE A 1 1239 ? 3.543 7.794 32.379 1.00 82.69 1239 PHE A C 1
ATOM 9785 O O . PHE A 1 1239 ? 4.441 8.392 32.966 1.00 82.69 1239 PHE A O 1
ATOM 9792 N N . VAL A 1 1240 ? 2.307 7.736 32.894 1.00 83.88 1240 VAL A N 1
ATOM 9793 C CA . VAL A 1 1240 ? 1.961 8.392 34.169 1.00 83.88 1240 VAL A CA 1
ATOM 9794 C C . VAL A 1 1240 ? 2.074 7.404 35.329 1.00 83.88 1240 VAL A C 1
ATOM 9796 O O . VAL A 1 1240 ? 1.410 6.361 35.310 1.00 83.88 1240 VAL A O 1
ATOM 9799 N N . PRO A 1 1241 ? 2.831 7.738 36.388 1.00 83.19 1241 PRO A N 1
ATOM 9800 C CA . PRO A 1 1241 ? 2.852 6.952 37.613 1.00 83.19 1241 PRO A CA 1
ATOM 9801 C C . PRO A 1 1241 ? 1.493 6.922 38.319 1.00 83.19 1241 PRO A C 1
ATOM 9803 O O . PRO A 1 1241 ? 0.699 7.864 38.264 1.00 83.19 1241 PRO A O 1
ATOM 9806 N N . GLU A 1 1242 ? 1.235 5.856 39.070 1.00 81.88 1242 GLU A N 1
ATOM 9807 C CA . GLU A 1 1242 ? 0.116 5.861 40.011 1.00 81.88 1242 GLU A CA 1
ATOM 9808 C C . GLU A 1 1242 ? 0.388 6.823 41.167 1.00 81.88 1242 GLU A C 1
ATOM 9810 O O . GLU A 1 1242 ? 1.522 6.974 41.626 1.00 81.88 1242 GLU A O 1
ATOM 9815 N N . SER A 1 1243 ? -0.666 7.484 41.653 1.00 76.88 1243 SER A N 1
ATOM 9816 C CA . SER A 1 1243 ? -0.546 8.333 42.833 1.00 76.88 1243 SER A CA 1
ATOM 9817 C C . SER A 1 1243 ? -0.093 7.466 44.014 1.00 76.88 1243 SER A C 1
ATOM 9819 O O . SER A 1 1243 ? -0.725 6.434 44.265 1.00 76.88 1243 SER A O 1
ATOM 9821 N N . PRO A 1 1244 ? 0.980 7.841 44.740 1.00 66.94 1244 PRO A N 1
ATOM 9822 C CA . PRO A 1 1244 ? 1.395 7.089 45.913 1.00 66.94 1244 PRO A CA 1
ATOM 9823 C C . PRO A 1 1244 ? 0.224 7.065 46.893 1.00 66.94 1244 PRO A C 1
ATOM 9825 O O . PRO A 1 1244 ? -0.264 8.114 47.314 1.00 66.94 1244 PRO A O 1
ATOM 9828 N N . THR A 1 1245 ? -0.259 5.867 47.232 1.00 53.66 1245 THR A N 1
ATOM 9829 C CA . THR A 1 1245 ? -1.248 5.693 48.298 1.00 53.66 1245 THR A CA 1
ATOM 9830 C C . THR A 1 1245 ? -0.727 6.404 49.537 1.00 53.66 1245 THR A C 1
ATOM 9832 O O . THR A 1 1245 ? 0.374 6.079 49.990 1.00 53.66 1245 THR A O 1
ATOM 9835 N N . GLU A 1 1246 ? -1.483 7.373 50.070 1.00 41.22 1246 GLU A N 1
ATOM 9836 C CA . GLU A 1 1246 ? -1.158 7.972 51.366 1.00 41.22 1246 GLU A CA 1
ATOM 9837 C C . GLU A 1 1246 ? -0.863 6.829 52.347 1.00 41.22 1246 GLU A C 1
ATOM 9839 O O . GLU A 1 1246 ? -1.666 5.889 52.436 1.00 41.22 1246 GLU A O 1
ATOM 9844 N N . PRO A 1 1247 ? 0.284 6.841 53.052 1.00 32.84 1247 PRO A N 1
ATOM 9845 C CA . PRO A 1 1247 ? 0.524 5.838 54.071 1.00 32.84 1247 PRO A CA 1
ATOM 9846 C C . PRO A 1 1247 ? -0.653 5.893 55.052 1.00 32.84 1247 PRO A C 1
ATOM 9848 O O . PRO A 1 1247 ? -1.097 6.997 55.390 1.00 32.84 1247 PRO A O 1
ATOM 9851 N N . PRO A 1 1248 ? -1.186 4.740 55.503 1.00 33.69 1248 PRO A N 1
ATOM 9852 C CA . PRO A 1 1248 ? -2.286 4.735 56.454 1.00 33.69 1248 PRO A CA 1
ATOM 9853 C C . PRO A 1 1248 ? -1.891 5.633 57.619 1.00 33.69 1248 PRO A C 1
ATOM 9855 O O . PRO A 1 1248 ? -0.786 5.490 58.152 1.00 33.69 1248 PRO A O 1
ATOM 9858 N N . ALA A 1 1249 ? -2.769 6.594 57.934 1.00 32.56 1249 ALA A N 1
ATOM 9859 C CA . ALA A 1 1249 ? -2.560 7.596 58.965 1.00 32.56 1249 ALA A CA 1
ATOM 9860 C C . ALA A 1 1249 ? -1.834 6.955 60.145 1.00 32.56 1249 ALA A C 1
ATOM 9862 O O . ALA A 1 1249 ? -2.344 6.001 60.738 1.00 32.56 1249 ALA A O 1
ATOM 9863 N N . VAL A 1 1250 ? -0.616 7.436 60.416 1.00 32.91 1250 VAL A N 1
ATOM 9864 C CA . VAL A 1 1250 ? 0.236 6.943 61.495 1.00 32.91 1250 VAL A CA 1
ATOM 9865 C C . VAL A 1 1250 ? -0.634 6.808 62.736 1.00 32.91 1250 VAL A C 1
ATOM 9867 O O . VAL A 1 1250 ? -1.066 7.807 63.317 1.00 32.91 1250 VAL A O 1
ATOM 9870 N N . VAL A 1 1251 ? -0.916 5.561 63.123 1.00 37.00 1251 VAL A N 1
ATOM 9871 C CA . VAL A 1 1251 ? -1.544 5.248 64.401 1.00 37.00 1251 VAL A CA 1
ATOM 9872 C C . VAL A 1 1251 ? -0.673 5.929 65.444 1.00 37.00 1251 VAL A C 1
ATOM 9874 O O . VAL A 1 1251 ? 0.500 5.580 65.606 1.00 37.00 1251 VAL A O 1
ATOM 9877 N N . ARG A 1 1252 ? -1.223 6.958 66.099 1.00 33.69 1252 ARG A N 1
ATOM 9878 C CA . ARG A 1 1252 ? -0.559 7.666 67.193 1.00 33.69 1252 ARG A CA 1
ATOM 9879 C C . ARG A 1 1252 ? -0.067 6.615 68.185 1.00 33.69 1252 ARG A C 1
ATOM 9881 O O . ARG A 1 1252 ? -0.868 5.944 68.832 1.00 33.69 1252 ARG A O 1
ATOM 9888 N N . ARG A 1 1253 ? 1.257 6.451 68.267 1.00 32.41 1253 ARG A N 1
ATOM 9889 C CA . ARG A 1 1253 ? 1.905 5.602 69.271 1.00 32.41 1253 ARG A CA 1
ATOM 9890 C C . ARG A 1 1253 ? 1.392 6.005 70.662 1.00 32.41 1253 ARG A C 1
ATOM 9892 O O . ARG A 1 1253 ? 1.376 7.204 70.954 1.00 32.41 1253 ARG A O 1
ATOM 9899 N N . PRO A 1 1254 ? 1.024 5.053 71.537 1.00 37.91 1254 PRO A N 1
ATOM 9900 C CA . PRO A 1 1254 ? 0.808 5.359 72.944 1.00 37.91 1254 PRO A CA 1
ATOM 9901 C C . PRO A 1 1254 ? 2.132 5.836 73.569 1.00 37.91 1254 PRO A C 1
ATOM 9903 O O . PRO A 1 1254 ? 3.204 5.419 73.113 1.00 37.91 1254 PRO A O 1
ATOM 9906 N N . PRO A 1 1255 ? 2.093 6.691 74.605 1.00 35.56 1255 PRO A N 1
ATOM 9907 C CA . PRO A 1 1255 ? 3.302 7.210 75.233 1.00 35.56 1255 PRO A CA 1
ATOM 9908 C C . PRO A 1 1255 ? 4.113 6.083 75.903 1.00 35.56 1255 PRO A C 1
ATOM 9910 O O . PRO A 1 1255 ? 3.547 5.065 76.317 1.00 35.56 1255 PRO A O 1
ATOM 9913 N N . PRO A 1 1256 ? 5.444 6.240 76.019 1.00 34.47 1256 PRO A N 1
ATOM 9914 C CA . PRO A 1 1256 ? 6.325 5.174 76.476 1.00 34.47 1256 PRO A CA 1
ATOM 9915 C C . PRO A 1 1256 ? 6.177 4.942 77.985 1.00 34.47 1256 PRO A C 1
ATOM 9917 O O . PRO A 1 1256 ? 6.238 5.880 78.779 1.00 34.47 1256 PRO A O 1
ATOM 9920 N N . ARG A 1 1257 ? 6.033 3.675 78.392 1.00 36.22 1257 ARG A N 1
ATOM 9921 C CA . ARG A 1 1257 ? 6.204 3.244 79.791 1.00 36.22 1257 ARG A CA 1
ATOM 9922 C C . ARG A 1 1257 ? 7.686 2.967 80.109 1.00 36.22 1257 ARG A C 1
ATOM 9924 O O . ARG A 1 1257 ? 8.452 2.664 79.192 1.00 36.22 1257 ARG A O 1
ATOM 9931 N N . PRO A 1 1258 ? 8.106 3.083 81.384 1.00 36.16 1258 PRO A N 1
ATOM 9932 C CA . PRO A 1 1258 ? 9.513 3.179 81.769 1.00 36.16 1258 PRO A CA 1
ATOM 9933 C C . PRO A 1 1258 ? 10.260 1.844 81.668 1.00 36.16 1258 PRO A C 1
ATOM 9935 O O . PRO A 1 1258 ? 9.685 0.773 81.853 1.00 36.16 1258 PRO A O 1
ATOM 9938 N N . LYS A 1 1259 ? 11.571 1.936 81.416 1.00 42.41 1259 LYS A N 1
ATOM 9939 C CA . LYS A 1 1259 ? 12.523 0.817 81.341 1.00 42.41 1259 LYS A CA 1
ATOM 9940 C C . LYS A 1 1259 ? 12.787 0.180 82.712 1.00 42.41 1259 LYS A C 1
ATOM 9942 O O . LYS A 1 1259 ? 13.044 0.891 83.678 1.00 42.41 1259 LYS A O 1
ATOM 9947 N N . ALA A 1 1260 ? 12.885 -1.149 82.732 1.00 32.19 1260 ALA A N 1
ATOM 9948 C CA . ALA A 1 1260 ? 13.577 -1.952 83.747 1.00 32.19 1260 ALA A CA 1
ATOM 9949 C C . ALA A 1 1260 ? 14.149 -3.230 83.065 1.00 32.19 1260 ALA A C 1
ATOM 9951 O O . ALA A 1 1260 ? 13.806 -3.488 81.910 1.00 32.19 1260 ALA A O 1
ATOM 9952 N N . PRO A 1 1261 ? 15.108 -3.962 83.660 1.00 36.88 1261 PRO A N 1
ATOM 9953 C CA . PRO A 1 1261 ? 16.498 -3.964 83.216 1.00 36.88 1261 PRO A CA 1
ATOM 9954 C C . PRO A 1 1261 ? 16.930 -5.246 82.485 1.00 36.88 1261 PRO A C 1
ATOM 9956 O O . PRO A 1 1261 ? 16.304 -6.298 82.566 1.00 36.88 1261 PRO A O 1
ATOM 9959 N N . ARG A 1 1262 ? 18.064 -5.135 81.782 1.00 38.69 1262 ARG A N 1
ATOM 9960 C CA . ARG A 1 1262 ? 18.772 -6.230 81.106 1.00 38.69 1262 ARG A CA 1
ATOM 9961 C C . ARG A 1 1262 ? 19.194 -7.317 82.098 1.00 38.69 1262 ARG A C 1
ATOM 9963 O O . ARG A 1 1262 ? 19.897 -7.019 83.060 1.00 38.69 1262 ARG A O 1
ATOM 9970 N N . SER A 1 1263 ? 18.900 -8.572 81.771 1.00 31.12 1263 SER A N 1
ATOM 9971 C CA . SER A 1 1263 ? 19.674 -9.716 82.250 1.00 31.12 1263 SER A CA 1
ATOM 9972 C C . SER A 1 1263 ? 19.954 -10.689 81.099 1.00 31.12 1263 SER A C 1
ATOM 9974 O O . SER A 1 1263 ? 19.158 -10.892 80.185 1.00 31.12 1263 SER A O 1
ATOM 9976 N N . SER A 1 1264 ? 21.181 -11.183 81.125 1.00 33.94 1264 SER A N 1
ATOM 9977 C CA . SER A 1 1264 ? 21.848 -12.106 80.220 1.00 33.94 1264 SER A CA 1
ATOM 9978 C C . SER A 1 1264 ? 21.427 -13.559 80.441 1.00 33.94 1264 SER A C 1
ATOM 9980 O O . SER A 1 1264 ? 21.357 -13.980 81.591 1.00 33.94 1264 SER A O 1
ATOM 9982 N N . SER A 1 1265 ? 21.338 -14.374 79.383 1.00 30.56 1265 SER A N 1
ATOM 9983 C CA . SER A 1 1265 ? 21.898 -15.744 79.386 1.00 30.56 1265 SER A CA 1
ATOM 9984 C C . SER A 1 1265 ? 21.759 -16.470 78.039 1.00 30.56 1265 SER A C 1
ATOM 9986 O O . SER A 1 1265 ? 20.698 -16.848 77.564 1.00 30.56 1265 SER A O 1
ATOM 9988 N N . ARG A 1 1266 ? 22.928 -16.646 77.436 1.00 32.06 1266 ARG A N 1
ATOM 9989 C CA . ARG A 1 1266 ? 23.454 -17.809 76.715 1.00 32.06 1266 ARG A CA 1
ATOM 9990 C C . ARG A 1 1266 ? 22.772 -19.194 76.959 1.00 32.06 1266 ARG A C 1
ATOM 9992 O O . ARG A 1 1266 ? 22.723 -19.631 78.098 1.00 32.06 1266 ARG A O 1
ATOM 9999 N N . TRP A 1 1267 ? 22.500 -19.910 75.846 1.00 26.55 1267 TRP A N 1
ATOM 10000 C CA . TRP A 1 1267 ? 22.839 -21.330 75.501 1.00 26.55 1267 TRP A CA 1
ATOM 10001 C C . TRP A 1 1267 ? 21.723 -22.338 75.120 1.00 26.55 1267 TRP A C 1
ATOM 10003 O O . TRP A 1 1267 ? 20.943 -22.778 75.948 1.00 26.55 1267 TRP A O 1
ATOM 10013 N N . LYS A 1 1268 ? 21.793 -22.743 73.832 1.00 28.89 1268 LYS A N 1
ATOM 10014 C CA . LYS A 1 1268 ? 21.765 -24.087 73.191 1.00 28.89 1268 LYS A CA 1
ATOM 10015 C C . LYS A 1 1268 ? 20.929 -25.237 73.781 1.00 28.89 1268 LYS A C 1
ATOM 10017 O O . LYS A 1 1268 ? 21.201 -25.656 74.896 1.00 28.89 1268 LYS A O 1
ATOM 10022 N N . GLN A 1 1269 ? 20.190 -25.905 72.876 1.00 27.44 1269 GLN A N 1
ATOM 10023 C CA . GLN A 1 1269 ? 20.208 -27.350 72.498 1.00 27.44 1269 GLN A CA 1
ATOM 10024 C C . GLN A 1 1269 ? 18.816 -27.740 71.908 1.00 27.44 1269 GLN A C 1
ATOM 10026 O O . GLN A 1 1269 ? 17.845 -27.097 72.272 1.00 27.44 1269 GLN A O 1
ATOM 10031 N N . TYR A 1 1270 ? 18.555 -28.683 70.986 1.00 26.98 1270 TYR A N 1
ATOM 10032 C CA . TYR A 1 1270 ? 19.150 -29.970 70.585 1.00 26.98 1270 TYR A CA 1
ATOM 10033 C C . TYR A 1 1270 ? 18.593 -30.395 69.185 1.00 26.98 1270 TYR A C 1
ATOM 10035 O O . TYR A 1 1270 ? 17.449 -30.103 68.857 1.00 26.98 1270 TYR A O 1
ATOM 10043 N N . ILE A 1 1271 ? 19.381 -31.153 68.412 1.00 30.23 1271 ILE A N 1
ATOM 10044 C CA . ILE A 1 1271 ? 19.050 -32.056 67.267 1.00 30.23 1271 ILE A CA 1
ATOM 10045 C C . ILE A 1 1271 ? 19.737 -33.415 67.626 1.00 30.23 1271 ILE A C 1
ATOM 10047 O O . ILE A 1 1271 ? 20.669 -33.327 68.437 1.00 30.23 1271 ILE A O 1
ATOM 10051 N N . PRO A 1 1272 ? 19.540 -34.637 67.043 1.00 48.75 1272 PRO A N 1
ATOM 10052 C CA . PRO A 1 1272 ? 18.466 -35.391 66.329 1.00 48.75 1272 PRO A CA 1
ATOM 10053 C C . PRO A 1 1272 ? 18.223 -36.812 66.958 1.00 48.75 1272 PRO A C 1
ATOM 10055 O O . PRO A 1 1272 ? 18.822 -37.124 67.985 1.00 48.75 1272 PRO A O 1
ATOM 10058 N N . ARG A 1 1273 ? 17.467 -37.731 66.304 1.00 30.64 1273 ARG A N 1
ATOM 10059 C CA . ARG A 1 1273 ? 17.948 -39.081 65.849 1.00 30.64 1273 ARG A CA 1
ATOM 10060 C C . ARG A 1 1273 ? 16.836 -40.020 65.330 1.00 30.64 1273 ARG A C 1
ATOM 10062 O O . ARG A 1 1273 ? 15.961 -40.432 66.078 1.00 30.64 1273 ARG A O 1
ATOM 10069 N N . LEU A 1 1274 ? 16.987 -40.455 64.075 1.00 30.27 1274 LEU A N 1
ATOM 10070 C CA . LEU A 1 1274 ? 16.550 -41.762 63.557 1.00 30.27 1274 LEU A CA 1
ATOM 10071 C C . LEU A 1 1274 ? 17.614 -42.829 63.903 1.00 30.27 1274 LEU A C 1
ATOM 10073 O O . LEU A 1 1274 ? 18.807 -42.502 63.862 1.00 30.27 1274 LEU A O 1
ATOM 10077 N N . PRO A 1 1275 ? 17.241 -44.091 64.187 1.00 43.44 1275 PRO A N 1
ATOM 10078 C CA . PRO A 1 1275 ? 18.177 -45.206 64.258 1.00 43.44 1275 PRO A CA 1
ATOM 10079 C C . PRO A 1 1275 ? 18.309 -45.942 62.912 1.00 43.44 1275 PRO A C 1
ATOM 10081 O O . PRO A 1 1275 ? 17.389 -45.998 62.101 1.00 43.44 1275 PRO A O 1
ATOM 10084 N N . LYS A 1 1276 ? 19.511 -46.483 62.703 1.00 37.53 1276 LYS A N 1
ATOM 10085 C CA . LYS A 1 1276 ? 19.993 -47.194 61.515 1.00 37.53 1276 LYS A CA 1
ATOM 10086 C C . LYS A 1 1276 ? 19.651 -48.698 61.512 1.00 37.53 1276 LYS A C 1
ATOM 10088 O O . LYS A 1 1276 ? 19.467 -49.287 62.572 1.00 37.53 1276 LYS A O 1
ATOM 10093 N N . PHE A 1 1277 ? 19.850 -49.266 60.314 1.00 29.73 1277 PHE A N 1
ATOM 10094 C CA . PHE A 1 1277 ? 20.279 -50.632 59.951 1.00 29.73 1277 PHE A CA 1
ATOM 10095 C C . PHE A 1 1277 ? 19.196 -51.703 59.745 1.00 29.73 1277 PHE A C 1
ATOM 10097 O O . PHE A 1 1277 ? 18.795 -52.382 60.685 1.00 29.73 1277 PHE A O 1
ATOM 10104 N N . ARG A 1 1278 ? 18.886 -51.999 58.477 1.00 29.97 1278 ARG A N 1
ATOM 10105 C CA . ARG A 1 1278 ? 19.636 -52.971 57.663 1.00 29.97 1278 ARG A CA 1
ATOM 10106 C C . ARG A 1 1278 ? 19.531 -52.635 56.184 1.00 29.97 1278 ARG A C 1
ATOM 10108 O O . ARG A 1 1278 ? 18.489 -52.057 55.813 1.00 29.97 1278 ARG A O 1
#

Secondary structure (DSSP, 8-state):
-HHHHHHHHHHHHHHHHS-------EEEEEEEEEEEEEEE-EEEEEEESSEEEEEEEE--SSGGGTTSEEEETTEEEEE--S-EEEEEEEEEEEE-TTPEEEEEEEETT-SS-EEEEEEHHHHHT-SS--EEEE--SS--EEEEEEPTTSSEEEEE-SS-SEE-TT-EEEEEEEE-S-S-TTS---EEEEEEEETT--EEEEEEEEPPPPBTTBPPPEEEEEEE--SSSEEEEEEEEEEEE-TT--TT---EEEEEEEEEEEEE--SSPPPP--PPPEEEEEE-TTSTTHHHHHTTSGGGGGSTT--TTSSSBSS--EEEEETTEEEEEEPTT-EEEEE---SSTTS-EEEEEEEETTS-EEEEEEEE---TTS-BPS--EEEEEEE-HHHHH-SS-----EEEEEEEE--SSSS-EEEEEE--SSS-EEE--EEEEE--S-SPPPPP-TTB-EEEEEESSSTHHHHTTPPPEE-TTTS-EE--HHHHHHHHHHHHHHHHHHT--EEEEEEEETTEESS--TTT--BSTT-GGGG-TT---SS---HHHHHHHHHHHHT-EEEEEE---SPPHHHHHHHHH-TT--SSB-B-TTS-BTT---SS-S----B-TTSHHHHHHHHHHHHHHHHHHTTSTTB-EEEEE--SS-SSS-S-TT---SHHHHHHHHHHH------TTT-HHHHHHHHTSTTTHHHHHHHHHHHHHHHHHHHHHHHHHH-TT-EEEEE-TTTTTSHHHHHHH---TTS---HHHHHHHTT--HHHHHT-SSEE--EEEEE-TT--TTTTHHHHHHHH-HHHHHHHHTSSS-EEEEEE--EEEE-HHHHTT-TT-GGGB--EEEE-EEE-GGGGGHHHHHHHHHH--SEEEEEESSPPPS-HHHHHHHHHHHHHSBSSPPEE---TTEE-TTEEEEEEE-SS-EEEEEEE-SSS-EEEEEEEE-S-TT--EEESSS---PPPEEETTEEEEEEEE-TT-EEEEEES-TT-EEEEEEEE--THHHHHHHHHHHHHHHHHHHHHSPPPSB--TTTT--S--BTTB-TTEEE---TT-EEEEE--SSSS-EEEEEESSS-EEEEEPPEEPPTTS-EEEEEEEEE--------S---TTSTTTTEEEEEEETTEEEEEEETTSPEEEE-GGG-EEEEEEE------TTS--EEEEEEEEPTTEEEEEEEEEEEETT---HHHHHHIIIIIHHHHHHHHHTT-HHHHHHHHTSHHHHHHHHHSPPPPPPPP----PPPPPPP--------------PPP--